Protein AF-0000000067514995 (afdb_homodimer)

pLDDT: mean 87.75, std 9.83, range [29.02, 98.19]

Foldseek 3Di:
DVVPPQVVLVVLQVVQLVVCLVPPNQRPNPPHPCNPVSRVVSVVSVVVVVVVVVVVVVVVVVVVVVVVVVVVVVVVVVVVVVVVLVCCVVDLWKKKKWFDPPLDPPPQPIWIDTDQNNCVVLPHHDCVQQPGGPCSWLVFWDPVCNVVLVVLVRVCSPPLVNPRWRWDWTWGAGPVGDIFIKIKGKHFDADPRSRTGMMMIIIHGCRVVVVVVVVVVVVVVVCVVVLVPDQKKKKKWFDPPLDPPPQPIWIDTRQNNQVVQPHGDCVQQPRGPCSFLVFFDPVCNVVLVVLVCVCSPPLVNPRWRWDKTWGQHPVGDIFIKIKGKHFDADPSSRTGMMMMIIHGCRVVVVVVVVVVVVVVVVVVVVVVLVVVLVVLVVQLVVLVVQLVVLVVQLVVLVVVPPVSPVSNVVSVVSNVVSVVSNVVSVVVNVVSVD/DVVPPQVVLVVLLVVQLVVCLVPNNQRPNPPHPCNPVSRVVSVVSVVVVVVVVVVVVVVVVVVVVVVVVVVVVVVVVVVVVVVVLVCCVVDLWKKKKWFDPPLDPPPQPIWIDTDQNNCVVLPHHDCVQQPRDPCSWLVFWDPVCNVVLVVLVRVCSPPLVNPRWRWDWTWGAGPVGDIFIKIKGKHFDADPRSRTGMMMIIIHGCRVVVVVVVVVVVVVVVCVVVLVPDLKKKKKWFDPPLDPPPQPIWIDTRQNNQVVQPHGDCVQQPRGPCSFLVFFDPVCNVVLVVLVVVCSPPLVNPRWRWDKTWGQHPVGDIFIKIKGKHFDADPSSRTGMMMMIIHGCRVVVVVVVVVVVVVVVVVVVVVVLVVVLVVLVVQLVVLVVQLVVLVVQLVVLVVVPPVSPVSNVVSVVSNVVSVVSNVVSVVVNVVSVD

Secondary structure (DSSP, 8-state):
-TTSSHHHHHHHHHHHHHHIIIII-S---TT-TTHHHHHHHHHHHHHHHHHHHHHHHHHHHHHHHHHHHHHHHHHHHHHHHHHHHHHHHH-SSEEEEEE-GGG-TT-TT-EEEE-HHHHHHTT--STTTS-SSHHHHHTTB-HHHHHHHHHHHHHHHH-TTS---EEEEEEEE-TTS-EEEEEEEEEEEE-TT--EEEEEEEEEE-HHHHHHHHHHHHHHHHHHHHHTT-SSEEEEEE-GGG-TT-TT--EEE-HHHHHHTT--STTTS-SSHHHHHTTB-HHHHHHHHHHHHHHHH-TTS---EEEEEEEE-TTS-EEEEEEEEEEEE-TT--EEEEEEEEEE-HHHHHHHHHHHHHHHHHHHHHHHHHHHHHHHHHHHHHHHHHHHHHHHHHHHHHHTGGGGHHHHHHHHHHHHHHHHHHHHHHHHHHHHT-/--TTSHHHHHHHHHHHHHHIIIII-S---TT-TTHHHHHHHHHHHHHHHHHHHHHHHHHHHHHHHHHHHHHHHHHHHHHHHHHHHHHHHH-SSEEEEEE-GGG-TT-TT-EEEE-HHHHHHTT--STTTS-SSHHHHHTTB-HHHHHHHHHHHHHHHH-TTS---EEEEEEEE-TTS-EEEEEEEEEEEE-TT--EEEEEEEEEE-HHHHHHHHHHHHHHHHHHHHHTT-SSEEEEEE-GGG-TT-TT--EEE-HHHHHHTT--STTTS-SSHHHHHTTB-HHHHHHHHHHHHHHHH-TTS---EEEEEEEE-TTS-EEEEEEEEEEEE-TT--EEEEEEEEEE-HHHHHHHHHHHHHHHHHHHHHHHHHHHHHHHHHHHHHHHHHHHHHHHHHHHHHHTGGGGHHHHHHHHHHHHHHHHHHHHHHHHHHHHT-

Sequence (868 aa):
MLHLFRPRRDRKALHQLIASLNGSGEPVVRGCAEENTVLECWRSLSSQRRMNEQRIAELEQELETARHLLGEASASATAYETRFDLVNRASSEGLWDMEVVAGDPVNPNNRFWWSQQLRSLLGFNDERDFPNVLASWADRLHPQDKQATLDAFAKHLNDRSGNTPYRIKNRLAMKNGTYRWFYAQGETLRDARGTPLRVAGSLRDIHDELERDLEHDVIITRFELAREMLSDGLWDMEVIAGDPVNARNPFWWSPQFRRLLGFETVEEFPDVLDSWASRLHPEDKERSLTAFGTHLNDRSGKTPFDIEYRLKMKTGEYRWFRARGQTRRTPEGTPLRVVGALVDVHLKHEQDALRETEAHHQKNLEENIAQLTQIVGTIQSIASQTNLLALNAAIEAARAGEAGRGFAVVADEVRKLATRTTEATEQAASMMSRMLHLFRPRRDRKALHQLIASLNGSGEPVVRGCAEENTVLECWRSLSSQRRMNEQRIAELEQELETARHLLGEASASATAYETRFDLVNRASSEGLWDMEVVAGDPVNPNNRFWWSQQLRSLLGFNDERDFPNVLASWADRLHPQDKQATLDAFAKHLNDRSGNTPYRIKNRLAMKNGTYRWFYAQGETLRDARGTPLRVAGSLRDIHDELERDLEHDVIITRFELAREMLSDGLWDMEVIAGDPVNARNPFWWSPQFRRLLGFETVEEFPDVLDSWASRLHPEDKERSLTAFGTHLNDRSGKTPFDIEYRLKMKTGEYRWFRARGQTRRTPEGTPLRVVGALVDVHLKHEQDALRETEAHHQKNLEENIAQLTQIVGTIQSIASQTNLLALNAAIEAARAGEAGRGFAVVADEVRKLATRTTEATEQAASMMSR

Nearest PDB structures (foldseek):
  3mr0-assembly2_B  TM=7.886E-01  e=6.073E-12  Burkholderia thailandensis E264
  6hmj-assembly2_D  TM=4.087E-01  e=3.470E-11  Nakamurella multipartita DSM 44233
  8a7f-assembly1_A  TM=5.248E-01  e=1.883E-08  Pseudomonas putida KT2440
  8a6x-assembly1_B  TM=5.611E-01  e=6.487E-08  Pseudomonas putida KT2440
  6ph2-assembly2_D  TM=7.607E-01  e=1.429E-06  Brucella melitensis bv. 1 str. 16M

InterPro domains:
  IPR000014 PAS domain [TIGR00229] (137-211)
  IPR000014 PAS domain [cd00130] (106-206)
  IPR000014 PAS domain [cd00130] (251-345)
  IPR000700 PAS-associated, C-terminal [PS50113] (166-218)
  IPR001610 PAC motif [SM00086] (167-209)
  IPR001610 PAC motif [SM00086] (306-348)
  IPR004089 Methyl-accepting chemotaxis protein (MCP) signalling domain [PF00015] (362-431)
  IPR004089 Methyl-accepting chemotaxis protein (MCP) signalling domain [PS50111] (363-434)
  IPR004090 Chemotaxis methyl-accepting receptor [PR00260] (378-405)
  IPR004090 Chemotaxis methyl-accepting receptor [PR00260] (407-434)
  IPR013655 PAS fold 3 [PF08447] (113-201)
  IPR013655 PAS fold 3 [PF08447] (252-341)
  IPR035965 PAS domain superfamily [SSF55785] (111-208)
  IPR035965 PAS domain superfamily [SSF55785] (250-345)

Organism: Pseudomonas syringae pv. tomato (strain ATCC BAA-871 / DC3000) (NCBI:txid223283)

Radius of gyration: 60.0 Å; Cα contacts (8 Å, |Δi|>4): 1399; chains: 2; bounding box: 44×225×117 Å

Solvent-accessible surface area (backbone atoms only — not comparable to full-atom values): 44190 Å² total; per-residue (Å²): 124,79,78,72,64,55,46,64,35,37,51,48,34,43,52,26,44,48,41,24,73,74,66,66,50,79,53,79,33,86,90,28,93,58,33,67,61,51,51,52,45,49,50,51,52,54,48,51,51,50,50,48,53,50,50,42,52,51,43,51,51,51,33,51,50,36,50,52,52,28,51,51,29,40,51,49,26,49,50,40,46,49,51,45,49,31,29,44,69,25,34,88,38,12,40,38,38,32,42,31,45,92,51,30,90,79,38,87,78,38,47,39,44,67,34,70,46,33,35,46,73,37,63,39,85,47,60,89,80,46,46,56,44,67,62,60,56,62,71,26,36,32,81,91,38,37,63,64,52,53,47,43,50,50,50,24,54,67,33,45,83,64,77,47,74,36,72,46,77,42,38,36,46,29,71,88,64,50,71,42,38,30,41,38,31,42,32,72,45,54,48,98,82,23,45,32,45,32,38,18,15,28,36,32,81,42,36,68,61,49,52,51,49,52,55,50,46,53,52,44,49,47,41,61,42,33,57,74,64,42,83,45,13,38,36,40,34,45,29,55,94,54,33,84,80,43,88,81,40,52,38,43,66,34,66,40,34,35,44,75,40,67,38,83,48,57,86,82,50,45,57,46,70,58,61,56,62,73,27,38,34,80,89,38,38,64,62,50,53,47,44,51,50,52,24,56,67,34,44,83,64,75,51,71,34,74,49,71,43,37,35,48,30,74,87,63,51,72,44,38,30,38,38,38,48,42,71,47,54,45,98,87,20,46,35,44,34,40,23,26,36,36,35,83,43,36,67,59,54,49,48,53,51,48,51,51,50,47,52,49,48,51,52,50,50,52,51,50,51,53,51,45,53,52,46,41,50,51,42,34,54,43,20,52,51,41,30,51,52,17,50,52,42,32,51,53,15,60,74,50,47,82,82,12,50,71,47,31,53,51,20,51,51,43,26,52,47,19,51,50,39,36,53,46,34,51,54,48,52,56,59,68,75,101,123,78,77,72,63,53,45,65,35,36,50,48,33,43,52,26,44,48,41,23,73,72,67,68,50,80,53,79,34,86,90,28,92,58,34,67,60,52,51,52,45,49,51,51,52,52,47,50,51,51,50,48,51,49,48,40,52,50,41,51,51,52,35,52,50,37,49,51,51,28,50,50,29,41,51,50,26,50,49,40,45,49,50,46,50,30,29,44,68,24,36,87,38,12,40,38,38,33,42,31,46,91,53,29,90,79,40,85,79,37,47,41,44,66,34,69,47,33,35,46,75,39,63,38,86,49,59,89,80,46,45,58,45,68,61,59,55,62,71,26,36,33,81,91,38,38,62,63,51,53,48,42,48,49,50,23,55,66,33,46,83,64,77,48,74,33,70,47,75,43,39,34,45,30,70,88,64,50,71,41,38,29,41,38,31,41,32,72,44,55,49,97,83,23,46,32,45,33,38,17,14,29,39,31,81,41,36,69,60,51,53,50,50,51,55,49,46,52,53,44,50,47,41,59,43,33,56,74,65,42,82,44,12,37,37,38,33,46,28,56,94,53,33,83,81,44,85,79,39,54,37,44,66,33,66,42,33,34,46,75,39,66,40,83,47,56,86,83,48,46,56,45,71,58,60,54,62,73,27,36,34,80,88,38,38,64,63,52,53,47,44,50,48,50,26,56,66,35,47,82,64,76,52,71,35,74,48,72,43,39,36,46,30,73,88,64,52,71,44,38,31,38,40,36,49,41,69,46,55,46,96,87,20,45,36,44,33,39,24,26,38,35,35,83,43,37,65,60,54,48,49,53,50,49,51,52,50,48,52,49,49,51,52,50,48,53,51,50,52,53,51,44,53,52,44,39,49,51,43,35,54,44,20,52,51,40,28,50,52,17,50,53,42,31,52,53,15,58,73,51,47,83,81,12,48,72,48,32,53,51,19,51,51,43,28,52,46,19,52,50,39,36,52,45,33,52,54,48,52,56,58,68,76,102

Structure (mmCIF, N/CA/C/O backbone):
data_AF-0000000067514995-model_v1
#
loop_
_entity.id
_entity.type
_entity.pdbx_description
1 polymer 'Methyl-accepting chemotaxis protein, putative'
#
loop_
_atom_site.group_PDB
_atom_site.id
_atom_site.type_symbol
_atom_site.label_atom_id
_atom_site.label_alt_id
_atom_site.label_comp_id
_atom_site.label_asym_id
_atom_site.label_entity_id
_atom_site.label_seq_id
_atom_site.pdbx_PDB_ins_code
_atom_site.Cartn_x
_atom_site.Cartn_y
_atom_site.Cartn_z
_atom_site.occupancy
_atom_site.B_iso_or_equiv
_atom_site.auth_seq_id
_atom_site.auth_comp_id
_atom_site.auth_asym_id
_atom_site.auth_atom_id
_atom_site.pdbx_PDB_model_num
ATOM 1 N N . MET A 1 1 ? -2.387 -116.125 -58.906 1 29.02 1 MET A N 1
ATOM 2 C CA . MET A 1 1 ? -1.812 -115 -59.656 1 29.02 1 MET A CA 1
ATOM 3 C C . MET A 1 1 ? -2.082 -113.688 -58.969 1 29.02 1 MET A C 1
ATOM 5 O O . MET A 1 1 ? -1.477 -112.688 -59.312 1 29.02 1 MET A O 1
ATOM 9 N N . LEU A 1 2 ? -3.158 -113.688 -58.188 1 35.88 2 LEU A N 1
ATOM 10 C CA . LEU A 1 2 ? -3.658 -112.5 -57.594 1 35.88 2 LEU A CA 1
ATOM 11 C C . LEU A 1 2 ? -2.77 -112.062 -56.406 1 35.88 2 LEU A C 1
ATOM 13 O O . LEU A 1 2 ? -2.873 -110.938 -55.938 1 35.88 2 LEU A O 1
ATOM 17 N N . HIS A 1 3 ? -2.131 -113 -55.906 1 39.03 3 HIS A N 1
ATOM 18 C CA . HIS A 1 3 ? -1.376 -112.75 -54.688 1 39.03 3 HIS A CA 1
ATOM 19 C C . HIS A 1 3 ? -0.106 -111.938 -55.031 1 39.03 3 HIS A C 1
ATOM 21 O O . HIS A 1 3 ? 0.633 -111.562 -54.094 1 39.03 3 HIS A O 1
ATOM 27 N N . LEU A 1 4 ? 0.389 -112 -56.25 1 39.78 4 LEU A N 1
ATOM 28 C CA . LEU A 1 4 ? 1.704 -111.5 -56.594 1 39.78 4 LEU A CA 1
ATOM 29 C C . LEU A 1 4 ? 1.677 -109.938 -56.656 1 39.78 4 LEU A C 1
ATOM 31 O O . LEU A 1 4 ? 2.729 -109.312 -56.719 1 39.78 4 LEU A O 1
ATOM 35 N N . PHE A 1 5 ? 0.58 -109.25 -56.875 1 44.19 5 PHE A N 1
ATOM 36 C CA . PHE A 1 5 ? 0.538 -107.875 -57.219 1 44.19 5 PHE A CA 1
ATOM 37 C C . PHE A 1 5 ? 0.51 -107 -56 1 44.19 5 PHE A C 1
ATOM 39 O O . PHE A 1 5 ? 0.439 -105.75 -56.094 1 44.19 5 PHE A O 1
ATOM 46 N N . ARG A 1 6 ? 0.614 -107.5 -54.875 1 50.34 6 ARG A N 1
ATOM 47 C CA . ARG A 1 6 ? 0.357 -106.75 -53.625 1 50.34 6 ARG A CA 1
ATOM 48 C C . ARG A 1 6 ? 1.571 -105.938 -53.25 1 50.34 6 ARG A C 1
ATOM 50 O O . ARG A 1 6 ? 1.429 -104.812 -52.656 1 50.34 6 ARG A O 1
ATOM 57 N N . PRO A 1 7 ? 2.744 -106.438 -53.531 1 52.38 7 PRO A N 1
ATOM 58 C CA . PRO A 1 7 ? 3.93 -105.75 -53.031 1 52.38 7 PRO A CA 1
ATOM 59 C C . PRO A 1 7 ? 4.125 -104.375 -53.656 1 52.38 7 PRO A C 1
ATOM 61 O O . PRO A 1 7 ? 4.586 -103.438 -53 1 52.38 7 PRO A O 1
ATOM 64 N N . ARG A 1 8 ? 3.797 -104.25 -54.844 1 61.12 8 ARG A N 1
ATOM 65 C CA . ARG A 1 8 ? 3.98 -103 -55.594 1 61.12 8 ARG A CA 1
ATOM 66 C C . ARG A 1 8 ? 3.053 -101.875 -55.094 1 61.12 8 ARG A C 1
ATOM 68 O O . ARG A 1 8 ? 3.408 -100.688 -55.125 1 61.12 8 ARG A O 1
ATOM 75 N N . ARG A 1 9 ? 2.135 -102.375 -54.406 1 63.97 9 ARG A N 1
ATOM 76 C CA . ARG A 1 9 ? 1.104 -101.375 -54.031 1 63.97 9 ARG A CA 1
ATOM 77 C C . ARG A 1 9 ? 1.459 -100.688 -52.719 1 63.97 9 ARG A C 1
ATOM 79 O O . ARG A 1 9 ? 1.185 -99.5 -52.562 1 63.97 9 ARG A O 1
ATOM 86 N N . ASP A 1 10 ? 2.27 -101.375 -51.938 1 67.62 10 ASP A N 1
ATOM 87 C CA . ASP A 1 10 ? 2.672 -100.75 -50.688 1 67.62 10 ASP A CA 1
ATOM 88 C C . ASP A 1 10 ? 3.789 -99.75 -50.906 1 67.62 10 ASP A C 1
ATOM 90 O O . ASP A 1 10 ? 3.824 -98.688 -50.219 1 67.62 10 ASP A O 1
ATOM 94 N N . ARG A 1 11 ? 4.605 -100.062 -51.812 1 71.06 11 ARG A N 1
ATOM 95 C CA . ARG A 1 11 ? 5.656 -99.125 -52.219 1 71.06 11 ARG A CA 1
ATOM 96 C C . ARG A 1 11 ? 5.066 -97.875 -52.781 1 71.06 11 ARG A C 1
ATOM 98 O O . ARG A 1 11 ? 5.531 -96.75 -52.5 1 71.06 11 ARG A O 1
ATOM 105 N N . LYS A 1 12 ? 4.047 -98.125 -53.5 1 73.19 12 LYS A N 1
ATOM 106 C CA . LYS A 1 12 ? 3.373 -96.938 -54.094 1 73.19 12 LYS A CA 1
ATOM 107 C C . LYS A 1 12 ? 2.709 -96.062 -53.031 1 73.19 12 LYS A C 1
ATOM 109 O O . LYS A 1 12 ? 2.77 -94.875 -53.094 1 73.19 12 LYS A O 1
ATOM 114 N N . ALA A 1 13 ? 2.23 -96.75 -52 1 73 13 ALA A N 1
ATOM 115 C CA . ALA A 1 13 ? 1.573 -96.062 -50.906 1 73 13 ALA A CA 1
ATOM 116 C C . ALA A 1 13 ? 2.574 -95.188 -50.125 1 73 13 ALA A C 1
ATOM 118 O O . ALA A 1 13 ? 2.283 -94.062 -49.75 1 73 13 ALA A O 1
ATOM 119 N N . LEU A 1 14 ? 3.691 -95.75 -49.938 1 74.19 14 LEU A N 1
ATOM 120 C CA . LEU A 1 14 ? 4.758 -95.062 -49.219 1 74.19 14 LEU A CA 1
ATOM 121 C C . LEU A 1 14 ? 5.227 -93.812 -50 1 74.19 14 LEU A C 1
ATOM 123 O O . LEU A 1 14 ? 5.395 -92.75 -49.438 1 74.19 14 LEU A O 1
ATOM 127 N N . HIS A 1 15 ? 5.367 -94 -51.281 1 75.38 15 HIS A N 1
ATOM 128 C CA . HIS A 1 15 ? 5.805 -92.875 -52.125 1 75.38 15 HIS A CA 1
ATOM 129 C C . HIS A 1 15 ? 4.758 -91.812 -52.188 1 75.38 15 HIS A C 1
ATOM 131 O O . HIS A 1 15 ? 5.102 -90.625 -52.125 1 75.38 15 HIS A O 1
ATOM 137 N N . GLN A 1 16 ? 3.543 -92.25 -52.094 1 74.06 16 GLN A N 1
ATOM 138 C CA . GLN A 1 16 ? 2.451 -91.25 -52.188 1 74.06 16 GLN A CA 1
ATOM 139 C C . GLN A 1 16 ? 2.324 -90.5 -50.875 1 74.06 16 GLN A C 1
ATOM 141 O O . GLN A 1 16 ? 2.076 -89.312 -50.875 1 74.06 16 GLN A O 1
ATOM 146 N N . LEU A 1 17 ? 2.584 -91.25 -49.812 1 72.31 17 LEU A N 1
ATOM 147 C CA . LEU A 1 17 ? 2.527 -90.562 -48.5 1 72.31 17 LEU A CA 1
ATOM 148 C C . LEU A 1 17 ? 3.648 -89.562 -48.375 1 72.31 17 LEU A C 1
ATOM 150 O O . LEU A 1 17 ? 3.41 -88.438 -47.938 1 72.31 17 LEU A O 1
ATOM 154 N N . ILE A 1 18 ? 4.785 -90 -48.812 1 73.31 18 ILE A N 1
ATOM 155 C CA . ILE A 1 18 ? 5.953 -89.125 -48.719 1 73.31 18 ILE A CA 1
ATOM 156 C C . ILE A 1 18 ? 5.766 -87.875 -49.625 1 73.31 18 ILE A C 1
ATOM 158 O O . ILE A 1 18 ? 6.047 -86.75 -49.188 1 73.31 18 ILE A O 1
ATOM 162 N N . ALA A 1 19 ? 5.18 -88.125 -50.719 1 73.38 19 ALA A N 1
ATOM 163 C CA . ALA A 1 19 ? 4.918 -87 -51.656 1 73.38 19 ALA A CA 1
ATOM 164 C C . ALA A 1 19 ? 3.871 -86.062 -51.094 1 73.38 19 ALA A C 1
ATOM 166 O O . ALA A 1 19 ? 4.008 -84.812 -51.219 1 73.38 19 ALA A O 1
ATOM 167 N N . SER A 1 20 ? 2.898 -86.625 -50.438 1 71.06 20 SER A N 1
ATOM 168 C CA . SER A 1 20 ? 1.801 -85.812 -49.875 1 71.06 20 SER A CA 1
ATOM 169 C C . SER A 1 20 ? 2.266 -85 -48.688 1 71.06 20 SER A C 1
ATOM 171 O O . SER A 1 20 ? 1.829 -83.812 -48.531 1 71.06 20 SER A O 1
ATOM 173 N N . LEU A 1 21 ? 3.176 -85.625 -48.062 1 69.69 21 LEU A N 1
ATOM 174 C CA . LEU A 1 21 ? 3.672 -84.938 -46.875 1 69.69 21 LEU A CA 1
ATOM 175 C C . LEU A 1 21 ? 4.582 -83.812 -47.281 1 69.69 21 LEU A C 1
ATOM 177 O O . LEU A 1 21 ? 4.703 -82.812 -46.531 1 69.69 21 LEU A O 1
ATOM 181 N N . ASN A 1 22 ? 5.199 -83.938 -48.562 1 65.19 22 ASN A N 1
ATOM 182 C CA . ASN A 1 22 ? 6.07 -82.875 -49.062 1 65.19 22 ASN A CA 1
ATOM 183 C C . ASN A 1 22 ? 5.289 -81.875 -49.844 1 65.19 22 ASN A C 1
ATOM 185 O O . ASN A 1 22 ? 5.875 -80.938 -50.438 1 65.19 22 ASN A O 1
ATOM 189 N N . GLY A 1 23 ? 4.008 -82 -49.906 1 65.94 23 GLY A N 1
ATOM 190 C CA . GLY A 1 23 ? 3.273 -80.875 -50.469 1 65.94 23 GLY A CA 1
ATOM 191 C C . GLY A 1 23 ? 2.344 -81.25 -51.594 1 65.94 23 GLY A C 1
ATOM 192 O O . GLY A 1 23 ? 1.72 -80.375 -52.219 1 65.94 23 GLY A O 1
ATOM 193 N N . SER A 1 24 ? 2.268 -82.562 -52.031 1 64.94 24 SER A N 1
ATOM 194 C CA . SER A 1 24 ? 1.591 -82.938 -53.25 1 64.94 24 SER A CA 1
ATOM 195 C C . SER A 1 24 ? 0.146 -83.375 -53 1 64.94 24 SER A C 1
ATOM 197 O O . SER A 1 24 ? -0.451 -84.125 -53.781 1 64.94 24 SER A O 1
ATOM 199 N N . GLY A 1 25 ? -0.437 -82.812 -51.875 1 71.62 25 GLY A N 1
ATOM 200 C CA . GLY A 1 25 ? -1.856 -83.062 -51.688 1 71.62 25 GLY A CA 1
ATOM 201 C C . GLY A 1 25 ? -2.145 -84.375 -51.062 1 71.62 25 GLY A C 1
ATOM 202 O O . GLY A 1 25 ? -1.236 -85.062 -50.562 1 71.62 25 GLY A O 1
ATOM 203 N N . GLU A 1 26 ? -3.32 -85 -50.969 1 76.44 26 GLU A N 1
ATOM 204 C CA . GLU A 1 26 ? -3.773 -86.25 -50.375 1 76.44 26 GLU A CA 1
ATOM 205 C C . GLU A 1 26 ? -3.174 -87.438 -51.094 1 76.44 26 GLU A C 1
ATOM 207 O O . GLU A 1 26 ? -3.137 -87.5 -52.312 1 76.44 26 GLU A O 1
ATOM 212 N N . PRO A 1 27 ? -2.473 -88.25 -50.344 1 74.5 27 PRO A N 1
ATOM 213 C CA . PRO A 1 27 ? -1.876 -89.438 -51 1 74.5 27 PRO A CA 1
ATOM 214 C C . PRO A 1 27 ? -2.902 -90.312 -51.75 1 74.5 27 PRO A C 1
ATOM 216 O O . PRO A 1 27 ? -4 -90.5 -51.219 1 74.5 27 PRO A O 1
ATOM 219 N N . VAL A 1 28 ? -2.73 -90.625 -53 1 75.5 28 VAL A N 1
ATOM 220 C CA . VAL A 1 28 ? -3.592 -91.438 -53.812 1 75.5 28 VAL A CA 1
ATOM 221 C C . VAL A 1 28 ? -3.229 -92.938 -53.594 1 75.5 28 VAL A C 1
ATOM 223 O O . VAL A 1 28 ? -2.324 -93.438 -54.219 1 75.5 28 VAL A O 1
ATOM 226 N N . VAL A 1 29 ? -3.799 -93.625 -52.5 1 71.69 29 VAL A N 1
ATOM 227 C CA . VAL A 1 29 ? -3.4 -94.938 -52.125 1 71.69 29 VAL A CA 1
ATOM 228 C C . VAL A 1 29 ? -4.578 -95.875 -52.281 1 71.69 29 VAL A C 1
ATOM 230 O O . VAL A 1 29 ? -4.641 -96.938 -51.625 1 71.69 29 VAL A O 1
ATOM 233 N N . ARG A 1 30 ? -5.434 -95.688 -53.281 1 70.44 30 ARG A N 1
ATOM 234 C CA . ARG A 1 30 ? -6.578 -96.562 -53.531 1 70.44 30 ARG A CA 1
ATOM 235 C C . ARG A 1 30 ? -6.129 -98 -53.906 1 70.44 30 ARG A C 1
ATOM 237 O O . ARG A 1 30 ? -5.27 -98.125 -54.781 1 70.44 30 ARG A O 1
ATOM 244 N N . GLY A 1 31 ? -6.516 -99.062 -53.188 1 68.69 31 GLY A N 1
ATOM 245 C CA . GLY A 1 31 ? -6.219 -100.438 -53.531 1 68.69 31 GLY A CA 1
ATOM 246 C C . GLY A 1 31 ? -5.086 -101 -52.688 1 68.69 31 GLY A C 1
ATOM 247 O O . GLY A 1 31 ? -4.805 -102.188 -52.781 1 68.69 31 GLY A O 1
ATOM 248 N N . CYS A 1 32 ? -4.418 -100.25 -51.938 1 69.69 32 CYS A N 1
ATOM 249 C CA . CYS A 1 32 ? -3.309 -100.688 -51.125 1 69.69 32 CYS A CA 1
ATOM 250 C C . CYS A 1 32 ? -3.809 -101.25 -49.781 1 69.69 32 CYS A C 1
ATOM 252 O O . CYS A 1 32 ? -4.859 -100.812 -49.312 1 69.69 32 CYS A O 1
ATOM 254 N N . ALA A 1 33 ? -3.248 -102.188 -49.281 1 69.69 33 ALA A N 1
ATOM 255 C CA . ALA A 1 33 ? -3.691 -102.812 -48.031 1 69.69 33 ALA A CA 1
ATOM 256 C C . ALA A 1 33 ? -3.684 -101.875 -46.875 1 69.69 33 ALA A C 1
ATOM 258 O O . ALA A 1 33 ? -4.543 -101.938 -46 1 69.69 33 ALA A O 1
ATOM 259 N N . GLU A 1 34 ? -2.773 -100.812 -46.938 1 72.75 34 GLU A N 1
ATOM 260 C CA . GLU A 1 34 ? -2.637 -99.938 -45.812 1 72.75 34 GLU A CA 1
ATOM 261 C C . GLU A 1 34 ? -3.191 -98.562 -46.125 1 72.75 34 GLU A C 1
ATOM 263 O O . GLU A 1 34 ? -2.746 -97.562 -45.531 1 72.75 34 GLU A O 1
ATOM 268 N N . GLU A 1 35 ? -4.176 -98.562 -46.938 1 74.88 35 GLU A N 1
ATOM 269 C CA . GLU A 1 35 ? -4.766 -97.312 -47.406 1 74.88 35 GLU A CA 1
ATOM 270 C C . GLU A 1 35 ? -5.297 -96.438 -46.281 1 74.88 35 GLU A C 1
ATOM 272 O O . GLU A 1 35 ? -4.992 -95.25 -46.156 1 74.88 35 GLU A O 1
ATOM 277 N N . ASN A 1 36 ? -5.914 -97.062 -45.344 1 76.81 36 ASN A N 1
ATOM 278 C CA . ASN A 1 36 ? -6.562 -96.375 -44.25 1 76.81 36 ASN A CA 1
ATOM 279 C C . ASN A 1 36 ? -5.539 -95.75 -43.281 1 76.81 36 ASN A C 1
ATOM 281 O O . ASN A 1 36 ? -5.695 -94.625 -42.844 1 76.81 36 ASN A O 1
ATOM 285 N N . THR A 1 37 ? -4.457 -96.5 -43.094 1 74.5 37 THR A N 1
ATOM 286 C CA . THR A 1 37 ? -3.443 -96.062 -42.156 1 74.5 37 THR A CA 1
ATOM 287 C C . THR A 1 37 ? -2.664 -94.875 -42.688 1 74.5 37 THR A C 1
ATOM 289 O O . THR A 1 37 ? -2.359 -93.938 -41.938 1 74.5 37 THR A O 1
ATOM 292 N N . VAL A 1 38 ? -2.451 -94.812 -43.969 1 74.25 38 VAL A N 1
ATOM 293 C CA . VAL A 1 38 ? -1.699 -93.75 -44.625 1 74.25 38 VAL A CA 1
ATOM 294 C C . VAL A 1 38 ? -2.539 -92.5 -44.656 1 74.25 38 VAL A C 1
ATOM 296 O O . VAL A 1 38 ? -2.047 -91.438 -44.344 1 74.25 38 VAL A O 1
ATOM 299 N N . LEU A 1 39 ? -3.783 -92.688 -44.906 1 77.44 39 LEU A N 1
ATOM 300 C CA . LEU A 1 39 ? -4.672 -91.5 -45 1 77.44 39 LEU A CA 1
ATOM 301 C C . LEU A 1 39 ? -4.898 -90.875 -43.656 1 77.44 39 LEU A C 1
ATOM 303 O O . LEU A 1 39 ? -4.934 -89.688 -43.531 1 77.44 39 LEU A O 1
ATOM 307 N N . GLU A 1 40 ? -4.957 -91.688 -42.625 1 78.25 40 GLU A N 1
ATOM 308 C CA . GLU A 1 40 ? -5.148 -91.188 -41.25 1 78.25 40 GLU A CA 1
ATOM 309 C C . GLU A 1 40 ? -3.926 -90.438 -40.781 1 78.25 40 GLU A C 1
ATOM 311 O O . GLU A 1 40 ? -4.059 -89.375 -40.156 1 78.25 40 GLU A O 1
ATOM 316 N N . CYS A 1 41 ? -2.715 -91 -41.188 1 73.19 41 CYS A N 1
ATOM 317 C CA . CYS A 1 41 ? -1.473 -90.312 -40.781 1 73.19 41 CYS A CA 1
ATOM 318 C C . CYS A 1 41 ? -1.319 -89 -41.5 1 73.19 41 CYS A C 1
ATOM 320 O O . CYS A 1 41 ? -0.968 -88 -40.875 1 73.19 41 CYS A O 1
ATOM 322 N N . TRP A 1 42 ? -1.68 -89.062 -42.719 1 75.38 42 TRP A N 1
ATOM 323 C CA . TRP A 1 42 ? -1.596 -87.875 -43.531 1 75.38 42 TRP A CA 1
ATOM 324 C C . TRP A 1 42 ? -2.559 -86.812 -43 1 75.38 42 TRP A C 1
ATOM 326 O O . TRP A 1 42 ? -2.191 -85.625 -42.844 1 75.38 42 TRP A O 1
ATOM 336 N N . ARG A 1 43 ? -3.734 -87.188 -42.625 1 77.88 43 ARG A N 1
ATOM 337 C CA . ARG A 1 43 ? -4.734 -86.25 -42.125 1 77.88 43 ARG A CA 1
ATOM 338 C C . ARG A 1 43 ? -4.297 -85.625 -40.781 1 77.88 43 ARG A C 1
ATOM 340 O O . ARG A 1 43 ? -4.461 -84.438 -40.562 1 77.88 43 ARG A O 1
ATOM 347 N N . SER A 1 44 ? -3.652 -86.438 -40 1 77.06 44 SER A N 1
ATOM 348 C CA . SER A 1 44 ? -3.215 -85.938 -38.688 1 77.06 44 SER A CA 1
ATOM 349 C C . SER A 1 44 ? -2.082 -84.938 -38.812 1 77.06 44 SER A C 1
ATOM 351 O O . SER A 1 44 ? -2.123 -83.875 -38.188 1 77.06 44 SER A O 1
ATOM 353 N N . LEU A 1 45 ? -1.159 -85.25 -39.688 1 74.5 45 LEU A N 1
ATOM 354 C CA . LEU A 1 45 ? 0.005 -84.375 -39.844 1 74.5 45 LEU A CA 1
ATOM 355 C C . LEU A 1 45 ? -0.372 -83.125 -40.531 1 74.5 45 LEU A C 1
ATOM 357 O O . LEU A 1 45 ? 0.117 -82 -40.188 1 74.5 45 LEU A O 1
ATOM 361 N N . SER A 1 46 ? -1.198 -83.312 -41.5 1 76.88 46 SER A N 1
ATOM 362 C CA . SER A 1 46 ? -1.671 -82.125 -42.219 1 76.88 46 SER A CA 1
ATOM 363 C C . SER A 1 46 ? -2.469 -81.25 -41.312 1 76.88 46 SER A C 1
ATOM 365 O O . SER A 1 46 ? -2.33 -80 -41.375 1 76.88 46 SER A O 1
ATOM 367 N N . SER A 1 47 ? -3.197 -81.812 -40.438 1 81.38 47 SER A N 1
ATOM 368 C CA . SER A 1 47 ? -3.99 -81.062 -39.469 1 81.38 47 SER A CA 1
ATOM 369 C C . SER A 1 47 ? -3.1 -80.312 -38.469 1 81.38 47 SER A C 1
ATOM 371 O O . SER A 1 47 ? -3.32 -79.125 -38.188 1 81.38 47 SER A O 1
ATOM 373 N N . GLN A 1 48 ? -2.084 -80.938 -38.031 1 79.31 48 GLN A N 1
ATOM 374 C CA . GLN A 1 48 ? -1.167 -80.375 -37.062 1 79.31 48 GLN A CA 1
ATOM 375 C C . GLN A 1 48 ? -0.394 -79.188 -37.688 1 79.31 48 GLN A C 1
ATOM 377 O O . GLN A 1 48 ? -0.186 -78.188 -37.062 1 79.31 48 GLN A O 1
ATOM 382 N N . ARG A 1 49 ? 0.003 -79.375 -38.906 1 80.06 49 ARG A N 1
ATOM 383 C CA . ARG A 1 49 ? 0.711 -78.312 -39.625 1 80.06 49 ARG A CA 1
ATOM 384 C C . ARG A 1 49 ? -0.178 -77.125 -39.812 1 80.06 49 ARG A C 1
ATOM 386 O O . ARG A 1 49 ? 0.256 -76 -39.594 1 80.06 49 ARG A O 1
ATOM 393 N N . ARG A 1 50 ? -1.351 -77.438 -40.125 1 82.56 50 ARG A N 1
ATOM 394 C CA . ARG A 1 50 ? -2.297 -76.312 -40.344 1 82.56 50 ARG A CA 1
ATOM 395 C C . ARG A 1 50 ? -2.564 -75.625 -39.031 1 82.56 50 ARG A C 1
ATOM 397 O O . ARG A 1 50 ? -2.645 -74.375 -39 1 82.56 50 ARG A O 1
ATOM 404 N N . MET A 1 51 ? -2.619 -76.375 -38 1 86.75 51 MET A N 1
ATOM 405 C CA . MET A 1 51 ? -2.871 -75.75 -36.688 1 86.75 51 MET A CA 1
ATOM 406 C C . MET A 1 51 ? -1.697 -74.875 -36.25 1 86.75 51 MET A C 1
ATOM 408 O O . MET A 1 51 ? -1.894 -73.812 -35.719 1 86.75 51 MET A O 1
ATOM 412 N N . ASN A 1 52 ? -0.485 -75.312 -36.5 1 86.56 52 ASN A N 1
ATOM 413 C CA . ASN A 1 52 ? 0.7 -74.562 -36.125 1 86.56 52 ASN A CA 1
ATOM 414 C C . ASN A 1 52 ? 0.814 -73.25 -36.938 1 86.56 52 ASN A C 1
ATOM 416 O O . ASN A 1 52 ? 1.131 -72.188 -36.406 1 86.56 52 ASN A O 1
ATOM 420 N N . GLU A 1 53 ? 0.474 -73.5 -38.188 1 86.19 53 GLU A N 1
ATOM 421 C CA . GLU A 1 53 ? 0.519 -72.312 -39.062 1 86.19 53 GLU A CA 1
ATOM 422 C C . GLU A 1 53 ? -0.529 -71.312 -38.656 1 86.19 53 GLU A C 1
ATOM 424 O O . GLU A 1 53 ? -0.255 -70.062 -38.656 1 86.19 53 GLU A O 1
ATOM 429 N N . GLN A 1 54 ? -1.642 -71.812 -38.281 1 90.44 54 GLN A N 1
ATOM 430 C CA . GLN A 1 54 ? -2.699 -70.938 -37.812 1 90.44 54 GLN A CA 1
ATOM 431 C C . GLN A 1 54 ? -2.311 -70.25 -36.5 1 90.44 54 GLN A C 1
ATOM 433 O O . GLN A 1 54 ? -2.529 -69.062 -36.344 1 90.44 54 GLN A O 1
ATOM 438 N N . ARG A 1 55 ? -1.696 -70.938 -35.656 1 91.31 55 ARG A N 1
ATOM 439 C CA . ARG A 1 55 ? -1.28 -70.375 -34.375 1 91.31 55 ARG A CA 1
ATOM 440 C C . ARG A 1 55 ? -0.184 -69.312 -34.562 1 91.31 55 ARG A C 1
ATOM 442 O O . ARG A 1 55 ? -0.191 -68.312 -33.906 1 91.31 55 ARG A O 1
ATOM 449 N N . ILE A 1 56 ? 0.674 -69.562 -35.406 1 90.19 56 ILE A N 1
ATOM 450 C CA . ILE A 1 56 ? 1.743 -68.625 -35.688 1 90.19 56 ILE A CA 1
ATOM 451 C C . ILE A 1 56 ? 1.15 -67.312 -36.25 1 90.19 56 ILE A C 1
ATOM 453 O O . ILE A 1 56 ? 1.514 -66.25 -35.844 1 90.19 56 ILE A O 1
ATOM 457 N N . ALA A 1 57 ? 0.197 -67.562 -37.125 1 91 57 ALA A N 1
ATOM 458 C CA . ALA A 1 57 ? -0.455 -66.438 -37.719 1 91 57 ALA A CA 1
ATOM 459 C C . ALA A 1 57 ? -1.194 -65.625 -36.656 1 91 57 ALA A C 1
ATOM 461 O O . ALA A 1 57 ? -1.114 -64.375 -36.656 1 91 57 ALA A O 1
ATOM 462 N N . GLU A 1 58 ? -1.842 -66.25 -35.781 1 91.69 58 GLU A N 1
ATOM 463 C CA . GLU A 1 58 ? -2.572 -65.562 -34.719 1 91.69 58 GLU A CA 1
ATOM 464 C C . GLU A 1 58 ? -1.624 -64.812 -33.781 1 91.69 58 GLU A C 1
ATOM 466 O O . GLU A 1 58 ? -1.879 -63.688 -33.406 1 91.69 58 GLU A O 1
ATOM 471 N N . LEU A 1 59 ? -0.533 -65.375 -33.438 1 91.06 59 LEU A N 1
ATOM 472 C CA . LEU A 1 59 ? 0.439 -64.812 -32.531 1 91.06 59 LEU A CA 1
ATOM 473 C C . LEU A 1 59 ? 1.108 -63.594 -33.188 1 91.06 59 LEU A C 1
ATOM 475 O O . LEU A 1 59 ? 1.362 -62.594 -32.5 1 91.06 59 LEU A O 1
ATOM 479 N N . GLU A 1 60 ? 1.325 -63.688 -34.406 1 91.69 60 GLU A N 1
ATOM 480 C CA . GLU A 1 60 ? 1.917 -62.562 -35.125 1 91.69 60 GLU A CA 1
ATOM 481 C C . GLU A 1 60 ? 0.966 -61.344 -35.156 1 91.69 60 GLU A C 1
ATOM 483 O O . GLU A 1 60 ? 1.39 -60.219 -34.969 1 91.69 60 GLU A O 1
ATOM 488 N N . GLN A 1 61 ? -0.248 -61.688 -35.312 1 92.12 61 GLN A N 1
ATOM 489 C CA . GLN A 1 61 ? -1.247 -60.625 -35.344 1 92.12 61 GLN A CA 1
ATOM 490 C C . GLN A 1 61 ? -1.377 -60 -33.938 1 92.12 61 GLN A C 1
ATOM 492 O O . GLN A 1 61 ? -1.433 -58.781 -33.812 1 92.12 61 GLN A O 1
ATOM 497 N N . GLU A 1 62 ? -1.421 -60.781 -32.938 1 91.75 62 GLU A N 1
ATOM 498 C CA . GLU A 1 62 ? -1.495 -60.281 -31.562 1 91.75 62 GLU A CA 1
ATOM 499 C C . GLU A 1 62 ? -0.261 -59.469 -31.219 1 91.75 62 GLU A C 1
ATOM 501 O O . GLU A 1 62 ? -0.366 -58.438 -30.531 1 91.75 62 GLU A O 1
ATOM 506 N N . LEU A 1 63 ? 0.801 -59.906 -31.688 1 90.56 63 LEU A N 1
ATOM 507 C CA . LEU A 1 63 ? 2.049 -59.188 -31.422 1 90.56 63 LEU A CA 1
ATOM 508 C C . LEU A 1 63 ? 2.064 -57.844 -32.125 1 90.56 63 LEU A C 1
ATOM 510 O O . LEU A 1 63 ? 2.484 -56.844 -31.516 1 90.56 63 LEU A O 1
ATOM 514 N N . GLU A 1 64 ? 1.621 -57.875 -33.312 1 91.06 64 GLU A N 1
ATOM 515 C CA . GLU A 1 64 ? 1.551 -56.594 -34.031 1 91.06 64 GLU A CA 1
ATOM 516 C C . GLU A 1 64 ? 0.616 -55.625 -33.344 1 91.06 64 GLU A C 1
ATOM 518 O O . GLU A 1 64 ? 0.941 -54.438 -33.219 1 91.06 64 GLU A O 1
ATOM 523 N N . THR A 1 65 ? -0.429 -56.094 -32.906 1 91.75 65 THR A N 1
ATOM 524 C CA . THR A 1 65 ? -1.38 -55.25 -32.188 1 91.75 65 THR A CA 1
ATOM 525 C C . THR A 1 65 ? -0.771 -54.75 -30.891 1 91.75 65 THR A C 1
ATOM 527 O O . THR A 1 65 ? -0.885 -53.562 -30.562 1 91.75 65 THR A O 1
ATOM 530 N N . ALA A 1 66 ? -0.102 -55.562 -30.172 1 89.88 66 ALA A N 1
ATOM 531 C CA . ALA A 1 66 ? 0.524 -55.188 -28.906 1 89.88 66 ALA A CA 1
ATOM 532 C C . ALA A 1 66 ? 1.611 -54.156 -29.125 1 89.88 66 ALA A C 1
ATOM 534 O O . ALA A 1 66 ? 1.736 -53.188 -28.344 1 89.88 66 ALA A O 1
ATOM 535 N N . ARG A 1 67 ? 2.283 -54.281 -30.188 1 89.69 67 ARG A N 1
ATOM 536 C CA . ARG A 1 67 ? 3.34 -53.344 -30.5 1 89.69 67 ARG A CA 1
ATOM 537 C C . ARG A 1 67 ? 2.756 -51.969 -30.875 1 89.69 67 ARG A C 1
ATOM 539 O O . ARG A 1 67 ? 3.309 -50.938 -30.5 1 89.69 67 ARG A O 1
ATOM 546 N N . HIS A 1 68 ? 1.677 -52.031 -31.547 1 89.44 68 HIS A N 1
ATOM 547 C CA . HIS A 1 68 ? 1.007 -50.781 -31.906 1 89.44 68 HIS A CA 1
ATOM 548 C C . HIS A 1 68 ? 0.496 -50.062 -30.656 1 89.44 68 HIS A C 1
ATOM 550 O O . HIS A 1 68 ? 0.726 -48.844 -30.5 1 89.44 68 HIS A O 1
ATOM 556 N N . LEU A 1 69 ? -0.12 -50.781 -29.797 1 89.25 69 LEU A N 1
ATOM 557 C CA . LEU A 1 69 ? -0.642 -50.219 -28.547 1 89.25 69 LEU A CA 1
ATOM 558 C C . LEU A 1 69 ? 0.491 -49.719 -27.672 1 89.25 69 LEU A C 1
ATOM 560 O O . LEU A 1 69 ? 0.357 -48.688 -27 1 89.25 69 LEU A O 1
ATOM 564 N N . LEU A 1 70 ? 1.513 -50.469 -27.656 1 86.62 70 LEU A N 1
ATOM 565 C CA . LEU A 1 70 ? 2.691 -50.062 -26.906 1 86.62 70 LEU A CA 1
ATOM 566 C C . LEU A 1 70 ? 3.24 -48.75 -27.422 1 86.62 70 LEU A C 1
ATOM 568 O O . LEU A 1 70 ? 3.598 -47.844 -26.656 1 86.62 70 LEU A O 1
ATOM 572 N N . GLY A 1 71 ? 3.311 -48.625 -28.75 1 86.75 71 GLY A N 1
ATOM 573 C CA . GLY A 1 71 ? 3.738 -47.375 -29.359 1 86.75 71 GLY A CA 1
ATOM 574 C C . GLY A 1 71 ? 2.865 -46.188 -28.984 1 86.75 71 GLY A C 1
ATOM 575 O O . GLY A 1 71 ? 3.371 -45.125 -28.641 1 86.75 71 GLY A O 1
ATOM 576 N N . GLU A 1 72 ? 1.619 -46.375 -28.922 1 85.44 72 GLU A N 1
ATOM 577 C CA . GLU A 1 72 ? 0.666 -45.312 -28.578 1 85.44 72 GLU A CA 1
ATOM 578 C C . GLU A 1 72 ? 0.782 -44.938 -27.109 1 85.44 72 GLU A C 1
ATOM 580 O O . GLU A 1 72 ? 0.777 -43.75 -26.781 1 85.44 72 GLU A O 1
ATOM 585 N N . ALA A 1 73 ? 0.858 -45.938 -26.312 1 84.56 73 ALA A N 1
ATOM 586 C CA . ALA A 1 73 ? 0.963 -45.688 -24.875 1 84.56 73 ALA A CA 1
ATOM 587 C C . ALA A 1 73 ? 2.262 -44.969 -24.547 1 84.56 73 ALA A C 1
ATOM 589 O O . ALA A 1 73 ? 2.271 -44.062 -23.719 1 84.56 73 ALA A O 1
ATOM 590 N N . SER A 1 74 ? 3.266 -45.375 -25.203 1 85.62 74 SER A N 1
ATOM 591 C CA . SER A 1 74 ? 4.559 -44.719 -24.984 1 85.62 74 SER A CA 1
ATOM 592 C C . SER A 1 74 ? 4.547 -43.281 -25.484 1 85.62 74 SER A C 1
ATOM 594 O O . SER A 1 74 ? 5.078 -42.375 -24.812 1 85.62 74 SER A O 1
ATOM 596 N N . ALA A 1 75 ? 3.955 -43.094 -26.594 1 83.44 75 ALA A N 1
ATOM 597 C CA . ALA A 1 75 ? 3.846 -41.719 -27.141 1 83.44 75 ALA A CA 1
ATOM 598 C C . ALA A 1 75 ? 3.02 -40.844 -26.219 1 83.44 75 ALA A C 1
ATOM 600 O O . ALA A 1 75 ? 3.379 -39.688 -25.984 1 83.44 75 ALA A O 1
ATOM 601 N N . SER A 1 76 ? 2.002 -41.375 -25.734 1 81.12 76 SER A N 1
ATOM 602 C CA . SER A 1 76 ? 1.144 -40.656 -24.828 1 81.12 76 SER A CA 1
ATOM 603 C C . SER A 1 76 ? 1.876 -40.312 -23.531 1 81.12 76 SER A C 1
ATOM 605 O O . SER A 1 76 ? 1.79 -39.156 -23.047 1 81.12 76 SER A O 1
ATOM 607 N N . ALA A 1 77 ? 2.578 -41.219 -22.984 1 80.31 77 ALA A N 1
ATOM 608 C CA . ALA A 1 77 ? 3.348 -41 -21.766 1 80.31 77 ALA A CA 1
ATOM 609 C C . ALA A 1 77 ? 4.387 -39.906 -21.953 1 80.31 77 ALA A C 1
ATOM 611 O O . ALA A 1 77 ? 4.516 -39 -21.125 1 80.31 77 ALA A O 1
ATOM 612 N N . THR A 1 78 ? 4.969 -39.969 -23.078 1 81.5 78 THR A N 1
ATOM 613 C CA . THR A 1 78 ? 5.988 -38.969 -23.375 1 81.5 78 THR A CA 1
ATOM 614 C C . THR A 1 78 ? 5.359 -37.594 -23.562 1 81.5 78 THR A C 1
ATOM 616 O O . THR A 1 78 ? 5.918 -36.562 -23.109 1 81.5 78 THR A O 1
ATOM 619 N N . ALA A 1 79 ? 4.25 -37.531 -24.172 1 78.38 79 ALA A N 1
ATOM 620 C CA . ALA A 1 79 ? 3.555 -36.281 -24.375 1 78.38 79 ALA A CA 1
ATOM 621 C C . ALA A 1 79 ? 3.156 -35.625 -23.047 1 78.38 79 ALA A C 1
ATOM 623 O O . ALA A 1 79 ? 3.371 -34.438 -22.844 1 78.38 79 ALA A O 1
ATOM 624 N N . TYR A 1 80 ? 2.67 -36.406 -22.125 1 78.81 80 TYR A N 1
ATOM 625 C CA . TYR A 1 80 ? 2.256 -35.906 -20.828 1 78.81 80 TYR A CA 1
ATOM 626 C C . TYR A 1 80 ? 3.463 -35.469 -20 1 78.81 80 TYR A C 1
ATOM 628 O O . TYR A 1 80 ? 3.41 -34.438 -19.312 1 78.81 80 TYR A O 1
ATOM 636 N N . GLU A 1 81 ? 4.406 -36.281 -20.172 1 80.5 81 GLU A N 1
ATOM 637 C CA . GLU A 1 81 ? 5.633 -35.938 -19.453 1 80.5 81 GLU A CA 1
ATOM 638 C C . GLU A 1 81 ? 6.211 -34.594 -19.953 1 80.5 81 GLU A C 1
ATOM 640 O O . GLU A 1 81 ? 6.59 -33.75 -19.141 1 80.5 81 GLU A O 1
ATOM 645 N N . THR A 1 82 ? 6.215 -34.469 -21.219 1 81.62 82 THR A N 1
ATOM 646 C CA . THR A 1 82 ? 6.754 -33.25 -21.812 1 81.62 82 THR A CA 1
ATOM 647 C C . THR A 1 82 ? 5.898 -32.062 -21.422 1 81.62 82 THR A C 1
ATOM 649 O O . THR A 1 82 ? 6.422 -31.016 -21.031 1 81.62 82 THR A O 1
ATOM 652 N N . ARG A 1 83 ? 4.648 -32.188 -21.516 1 79.06 83 ARG A N 1
ATOM 653 C CA . ARG A 1 83 ? 3.734 -31.125 -21.141 1 79.06 83 ARG A CA 1
ATOM 654 C C . ARG A 1 83 ? 3.924 -30.734 -19.672 1 79.06 83 ARG A C 1
ATOM 656 O O . ARG A 1 83 ? 4.004 -29.562 -19.344 1 79.06 83 ARG A O 1
ATOM 663 N N . PHE A 1 84 ? 4 -31.797 -18.906 1 81.44 84 PHE A N 1
ATOM 664 C CA . PHE A 1 84 ? 4.164 -31.578 -17.469 1 81.44 84 PHE A CA 1
ATOM 665 C C . PHE A 1 84 ? 5.465 -30.844 -17.188 1 81.44 84 PHE A C 1
ATOM 667 O O . PHE A 1 84 ? 5.488 -29.891 -16.406 1 81.44 84 PHE A O 1
ATOM 674 N N . ASP A 1 85 ? 6.438 -31.219 -17.875 1 82.06 85 ASP A N 1
ATOM 675 C CA . ASP A 1 85 ? 7.746 -30.609 -17.672 1 82.06 85 ASP A CA 1
ATOM 676 C C . ASP A 1 85 ? 7.734 -29.141 -18.094 1 82.06 85 ASP A C 1
ATOM 678 O O . ASP A 1 85 ? 8.273 -28.281 -17.406 1 82.06 85 ASP A O 1
ATOM 682 N N . LEU A 1 86 ? 7.168 -28.844 -19.188 1 82.56 86 LEU A N 1
ATOM 683 C CA . LEU A 1 86 ? 7.129 -27.484 -19.703 1 82.56 86 LEU A CA 1
ATOM 684 C C . LEU A 1 86 ? 6.309 -26.578 -18.797 1 82.56 86 LEU A C 1
ATOM 686 O O . LEU A 1 86 ? 6.727 -25.469 -18.484 1 82.56 86 LEU A O 1
ATOM 690 N N . VAL A 1 87 ? 5.227 -27.109 -18.344 1 81.62 87 VAL A N 1
ATOM 691 C CA . VAL A 1 87 ? 4.363 -26.328 -17.469 1 81.62 87 VAL A CA 1
ATOM 692 C C . VAL A 1 87 ? 5.086 -26.047 -16.141 1 81.62 87 VAL A C 1
ATOM 694 O O . VAL A 1 87 ? 5.004 -24.953 -15.602 1 81.62 87 VAL A O 1
ATOM 697 N N . ASN A 1 88 ? 5.727 -27.047 -15.711 1 82.38 88 ASN A N 1
ATOM 698 C CA . ASN A 1 88 ? 6.504 -26.906 -14.492 1 82.38 88 ASN A CA 1
ATOM 699 C C . ASN A 1 88 ? 7.543 -25.797 -14.617 1 82.38 88 ASN A C 1
ATOM 701 O O . ASN A 1 88 ? 7.727 -25 -13.695 1 82.38 88 ASN A O 1
ATOM 705 N N . ARG A 1 89 ? 8.117 -25.703 -15.742 1 80.5 89 ARG A N 1
ATOM 706 C CA . ARG A 1 89 ? 9.148 -24.703 -15.977 1 80.5 89 ARG A CA 1
ATOM 707 C C . ARG A 1 89 ? 8.539 -23.312 -16.141 1 80.5 89 ARG A C 1
ATOM 709 O O . ARG A 1 89 ? 9.148 -22.312 -15.758 1 80.5 89 ARG A O 1
ATOM 716 N N . ALA A 1 90 ? 7.438 -23.391 -16.672 1 79.69 90 ALA A N 1
ATOM 717 C CA . ALA A 1 90 ? 6.797 -22.109 -16.984 1 79.69 90 ALA A CA 1
ATOM 718 C C . ALA A 1 90 ? 6.094 -21.547 -15.758 1 79.69 90 ALA A C 1
ATOM 720 O O . ALA A 1 90 ? 5.922 -20.328 -15.648 1 79.69 90 ALA A O 1
ATOM 721 N N . SER A 1 91 ? 5.754 -22.406 -14.852 1 83.5 91 SER A N 1
ATOM 722 C CA . SER A 1 91 ? 4.996 -21.953 -13.688 1 83.5 91 SER A CA 1
ATOM 723 C C . SER A 1 91 ? 5.875 -21.172 -12.719 1 83.5 91 SER A C 1
ATOM 725 O O . SER A 1 91 ? 7.062 -21.484 -12.57 1 83.5 91 SER A O 1
ATOM 727 N N . SER A 1 92 ? 5.289 -20.188 -12.133 1 84.25 92 SER A N 1
ATOM 728 C CA . SER A 1 92 ? 5.984 -19.453 -11.078 1 84.25 92 SER A CA 1
ATOM 729 C C . SER A 1 92 ? 5.898 -20.188 -9.742 1 84.25 92 SER A C 1
ATOM 731 O O . SER A 1 92 ? 6.535 -19.781 -8.766 1 84.25 92 SER A O 1
ATOM 733 N N . GLU A 1 93 ? 5.227 -21.266 -9.781 1 91.19 93 GLU A N 1
ATOM 734 C CA . GLU A 1 93 ? 5.035 -22.031 -8.555 1 91.19 93 GLU A CA 1
ATOM 735 C C . GLU A 1 93 ? 5.801 -23.344 -8.602 1 91.19 93 GLU A C 1
ATOM 737 O O . GLU A 1 93 ? 6.023 -23.906 -9.672 1 91.19 93 GLU A O 1
ATOM 742 N N . GLY A 1 94 ? 6.238 -23.734 -7.398 1 92.69 94 GLY A N 1
ATOM 743 C CA . GLY A 1 94 ? 6.785 -25.078 -7.273 1 92.69 94 GLY A CA 1
ATOM 744 C C . GLY A 1 94 ? 5.719 -26.141 -7.09 1 92.69 94 GLY A C 1
ATOM 745 O O . GLY A 1 94 ? 4.75 -25.922 -6.355 1 92.69 94 GLY A O 1
ATOM 746 N N . LEU A 1 95 ? 5.902 -27.219 -7.793 1 91.19 95 LEU A N 1
ATOM 747 C CA . LEU A 1 95 ? 4.902 -28.266 -7.723 1 91.19 95 LEU A CA 1
ATOM 748 C C . LEU A 1 95 ? 5.402 -29.438 -6.875 1 91.19 95 LEU A C 1
ATOM 750 O O . LEU A 1 95 ? 6.609 -29.641 -6.75 1 91.19 95 LEU A O 1
ATOM 754 N N . TRP A 1 96 ? 4.465 -30.125 -6.285 1 92.69 96 TRP A N 1
ATOM 755 C CA . TRP A 1 96 ? 4.801 -31.312 -5.508 1 92.69 96 TRP A CA 1
ATOM 756 C C . TRP A 1 96 ? 3.711 -32.375 -5.629 1 92.69 96 TRP A C 1
ATOM 758 O O . TRP A 1 96 ? 2.584 -32.062 -6.027 1 92.69 96 TRP A O 1
ATOM 768 N N . ASP A 1 97 ? 4.152 -33.594 -5.402 1 92 97 ASP A N 1
ATOM 769 C CA . ASP A 1 97 ? 3.279 -34.75 -5.527 1 92 97 ASP A CA 1
ATOM 770 C C . ASP A 1 97 ? 3.633 -35.844 -4.496 1 92 97 ASP A C 1
ATOM 772 O O . ASP A 1 97 ? 4.809 -36.031 -4.168 1 92 97 ASP A O 1
ATOM 776 N N . MET A 1 98 ? 2.572 -36.406 -3.986 1 92.56 98 MET A N 1
ATOM 777 C CA . MET A 1 98 ? 2.779 -37.469 -3.008 1 92.56 98 MET A CA 1
ATOM 778 C C . MET A 1 98 ? 1.789 -38.625 -3.225 1 92.56 98 MET A C 1
ATOM 780 O O . MET A 1 98 ? 0.582 -38.375 -3.32 1 92.56 98 MET A O 1
ATOM 784 N N . GLU A 1 99 ? 2.334 -39.75 -3.32 1 91.75 99 GLU A N 1
ATOM 785 C CA . GLU A 1 99 ? 1.492 -40.969 -3.297 1 91.75 99 GLU A CA 1
ATOM 786 C C . GLU A 1 99 ? 1.197 -41.406 -1.865 1 91.75 99 GLU A C 1
ATOM 788 O O . GLU A 1 99 ? 2.111 -41.5 -1.047 1 91.75 99 GLU A O 1
ATOM 793 N N . VAL A 1 100 ? -0.101 -41.625 -1.615 1 92.12 100 VAL A N 1
ATOM 794 C CA . VAL A 1 100 ? -0.505 -42.031 -0.265 1 92.12 100 VAL A CA 1
ATOM 795 C C . VAL A 1 100 ? -0.717 -43.531 -0.196 1 92.12 100 VAL A C 1
ATOM 797 O O . VAL A 1 100 ? -1.719 -44.031 -0.697 1 92.12 100 VAL A O 1
ATOM 800 N N . VAL A 1 101 ? 0.215 -44.125 0.52 1 91.44 101 VAL A N 1
ATOM 801 C CA . VAL A 1 101 ? 0.145 -45.594 0.634 1 91.44 101 VAL A CA 1
ATOM 802 C C . VAL A 1 101 ? -0.84 -45.969 1.736 1 91.44 101 VAL A C 1
ATOM 804 O O . VAL A 1 101 ? -0.755 -45.469 2.857 1 91.44 101 VAL A O 1
ATOM 807 N N . ALA A 1 102 ? -1.734 -46.812 1.43 1 89.12 102 ALA A N 1
ATOM 808 C CA . ALA A 1 102 ? -2.713 -47.375 2.354 1 89.12 102 ALA A CA 1
ATOM 809 C C . ALA A 1 102 ? -3.562 -46.281 2.992 1 89.12 102 ALA A C 1
ATOM 811 O O . ALA A 1 102 ? -4 -46.406 4.137 1 89.12 102 ALA A O 1
ATOM 812 N N . GLY A 1 103 ? -3.656 -45.125 2.361 1 87.69 103 GLY A N 1
ATOM 813 C CA . GLY A 1 103 ? -4.469 -44.031 2.861 1 87.69 103 GLY A CA 1
ATOM 814 C C . GLY A 1 103 ? -3.881 -43.375 4.09 1 87.69 103 GLY A C 1
ATOM 815 O O . GLY A 1 103 ? -4.574 -42.625 4.797 1 87.69 103 GLY A O 1
ATOM 816 N N . ASP A 1 104 ? -2.648 -43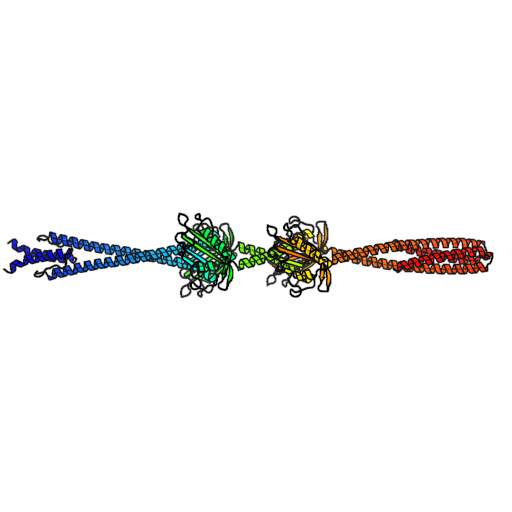.688 4.301 1 88.19 104 ASP A N 1
ATOM 817 C CA . ASP A 1 104 ? -1.976 -43.156 5.484 1 88.19 104 ASP A CA 1
ATOM 818 C C . ASP A 1 104 ? -1.032 -42.031 5.113 1 88.19 104 ASP A C 1
ATOM 820 O O . ASP A 1 104 ? 0.021 -42.25 4.516 1 88.19 104 ASP A O 1
ATOM 824 N N . PRO A 1 105 ? -1.407 -40.875 5.625 1 83.44 105 PRO A N 1
ATOM 825 C CA . PRO A 1 105 ? -0.599 -39.719 5.262 1 83.44 105 PRO A CA 1
ATOM 826 C C . PRO A 1 105 ? 0.825 -39.781 5.809 1 83.44 105 PRO A C 1
ATOM 828 O O . PRO A 1 105 ? 1.727 -39.125 5.281 1 83.44 105 PRO A O 1
ATOM 831 N N . VAL A 1 106 ? 1.047 -40.562 6.84 1 81.94 106 VAL A N 1
ATOM 832 C CA . VAL A 1 106 ? 2.361 -40.594 7.473 1 81.94 106 VAL A CA 1
ATOM 833 C C . VAL A 1 106 ? 3.037 -41.938 7.234 1 81.94 106 VAL A C 1
ATOM 835 O O . VAL A 1 106 ? 3.998 -42.281 7.922 1 81.94 106 VAL A O 1
ATOM 838 N N . ASN A 1 107 ? 2.531 -42.594 6.27 1 87.81 107 ASN A N 1
ATOM 839 C CA . ASN A 1 107 ? 3.16 -43.875 5.926 1 87.81 107 ASN A CA 1
ATOM 840 C C . ASN A 1 107 ? 4.59 -43.688 5.426 1 87.81 107 ASN A C 1
ATOM 842 O O . ASN A 1 107 ? 4.828 -42.875 4.531 1 87.81 107 ASN A O 1
ATOM 846 N N . PRO A 1 108 ? 5.527 -44.344 5.973 1 86.75 108 PRO A N 1
ATOM 847 C CA . PRO A 1 108 ? 6.926 -44.156 5.578 1 86.75 108 PRO A CA 1
ATOM 848 C C . PRO A 1 108 ? 7.184 -44.531 4.121 1 86.75 108 PRO A C 1
ATOM 850 O O . PRO A 1 108 ? 8.195 -44.125 3.545 1 86.75 108 PRO A O 1
ATOM 853 N N . ASN A 1 109 ? 6.262 -45.281 3.559 1 90.06 109 ASN A N 1
ATOM 854 C CA . ASN A 1 109 ? 6.441 -45.75 2.18 1 90.06 109 ASN A CA 1
ATOM 855 C C . ASN A 1 109 ? 5.816 -44.75 1.19 1 90.06 109 ASN A C 1
ATOM 857 O O . ASN A 1 109 ? 5.836 -45 -0.019 1 90.06 109 ASN A O 1
ATOM 861 N N . ASN A 1 110 ? 5.227 -43.719 1.719 1 92.06 110 ASN A N 1
ATOM 862 C CA . ASN A 1 110 ? 4.711 -42.719 0.809 1 92.06 110 ASN A CA 1
ATOM 863 C C . ASN A 1 110 ? 5.812 -42.156 -0.094 1 92.06 110 ASN A C 1
ATOM 865 O O . ASN A 1 110 ? 6.914 -41.875 0.371 1 92.06 110 ASN A O 1
ATOM 869 N N . ARG A 1 111 ? 5.617 -42.062 -1.34 1 91.06 111 ARG A N 1
ATOM 870 C CA . ARG A 1 111 ? 6.586 -41.531 -2.293 1 91.06 111 ARG A CA 1
ATOM 871 C C . ARG A 1 111 ? 6.316 -40.062 -2.6 1 91.06 111 ARG A C 1
ATOM 873 O O . ARG A 1 111 ? 5.184 -39.688 -2.914 1 91.06 111 ARG A O 1
ATOM 880 N N . PHE A 1 112 ? 7.359 -39.375 -2.49 1 92.31 112 PHE A N 1
ATOM 881 C CA . PHE A 1 112 ? 7.238 -37.938 -2.703 1 92.31 112 PHE A CA 1
ATOM 882 C C . PHE A 1 112 ? 8 -37.5 -3.953 1 92.31 112 PHE A C 1
ATOM 884 O O . PHE A 1 112 ? 9.016 -38.094 -4.301 1 92.31 112 PHE A O 1
ATOM 891 N N . TRP A 1 113 ? 7.453 -36.5 -4.578 1 91.12 113 TRP A N 1
ATOM 892 C CA . TRP A 1 113 ? 8.117 -35.844 -5.707 1 91.12 113 TRP A CA 1
ATOM 893 C C . TRP A 1 113 ? 8.062 -34.344 -5.578 1 91.12 113 TRP A C 1
ATOM 895 O O . TRP A 1 113 ? 6.996 -33.781 -5.305 1 91.12 113 TRP A O 1
ATOM 905 N N . TRP A 1 114 ? 9.266 -33.719 -5.688 1 93.19 114 TRP A N 1
ATOM 906 C CA . TRP A 1 114 ? 9.375 -32.281 -5.734 1 93.19 114 TRP A CA 1
ATOM 907 C C . TRP A 1 114 ? 9.805 -31.812 -7.121 1 93.19 114 TRP A C 1
ATOM 909 O O . TRP A 1 114 ? 10.734 -32.375 -7.711 1 93.19 114 TRP A O 1
ATOM 919 N N . SER A 1 115 ? 9.188 -30.812 -7.594 1 89.75 115 SER A N 1
ATOM 920 C CA . SER A 1 115 ? 9.586 -30.281 -8.898 1 89.75 115 SER A CA 1
ATOM 921 C C . SER A 1 115 ? 10.906 -29.531 -8.812 1 89.75 115 SER A C 1
ATOM 923 O O . SER A 1 115 ? 11.32 -29.109 -7.727 1 89.75 115 SER A O 1
ATOM 925 N N . GLN A 1 116 ? 11.516 -29.422 -9.961 1 88.69 116 GLN A N 1
ATOM 926 C CA . GLN A 1 116 ? 12.742 -28.641 -10.023 1 88.69 116 GLN A CA 1
ATOM 927 C C . GLN A 1 116 ? 12.477 -27.188 -9.633 1 88.69 116 GLN A C 1
ATOM 929 O O . GLN A 1 116 ? 13.305 -26.562 -8.969 1 88.69 116 GLN A O 1
ATOM 934 N N . GLN A 1 117 ? 11.375 -26.703 -10.055 1 89.38 117 GLN A N 1
ATOM 935 C CA . GLN A 1 117 ? 11.016 -25.328 -9.711 1 89.38 117 GLN A CA 1
ATOM 936 C C . GLN A 1 117 ? 10.891 -25.156 -8.203 1 89.38 117 GLN A C 1
ATOM 938 O O . GLN A 1 117 ? 11.289 -24.125 -7.656 1 89.38 117 GLN A O 1
ATOM 943 N N . LEU A 1 118 ? 10.344 -26.094 -7.527 1 93.94 118 LEU A N 1
ATOM 944 C CA . LEU A 1 118 ? 10.227 -26.016 -6.074 1 93.94 118 LEU A CA 1
ATOM 945 C C . LEU A 1 118 ? 11.602 -25.969 -5.422 1 93.94 118 LEU A C 1
ATOM 947 O O . LEU A 1 118 ? 11.844 -25.156 -4.523 1 93.94 118 LEU A O 1
ATOM 951 N N . ARG A 1 119 ? 12.516 -26.812 -5.934 1 95.38 119 ARG A N 1
ATOM 952 C CA . ARG A 1 119 ? 13.891 -26.812 -5.426 1 95.38 119 ARG A CA 1
ATOM 953 C C . ARG A 1 119 ? 14.547 -25.453 -5.641 1 95.38 119 ARG A C 1
ATOM 955 O O . ARG A 1 119 ? 15.164 -24.906 -4.727 1 95.38 119 ARG A O 1
ATOM 962 N N . SER A 1 120 ? 14.281 -24.906 -6.805 1 92.56 120 SER A N 1
ATOM 963 C CA . SER A 1 120 ? 14.875 -23.625 -7.148 1 92.56 120 SER A CA 1
ATOM 964 C C . SER A 1 120 ? 14.312 -22.5 -6.277 1 92.56 120 SER A C 1
ATOM 966 O O . SER A 1 120 ? 15.039 -21.594 -5.883 1 92.56 120 SER A O 1
ATOM 968 N N . LEU A 1 121 ? 13.07 -22.578 -6.004 1 93.88 121 LEU A N 1
ATOM 969 C CA . LEU A 1 121 ? 12.422 -21.578 -5.152 1 93.88 121 LEU A CA 1
ATOM 970 C C . LEU A 1 121 ? 13.086 -21.516 -3.781 1 93.88 121 LEU A C 1
ATOM 972 O O . LEU A 1 121 ? 13.211 -20.453 -3.188 1 93.88 121 LEU A O 1
ATOM 976 N N . LEU A 1 122 ? 13.555 -22.656 -3.338 1 96.44 122 LEU A N 1
ATOM 977 C CA . LEU A 1 122 ? 14.141 -22.734 -2.006 1 96.44 122 LEU A CA 1
ATOM 978 C C . LEU A 1 122 ? 15.656 -22.609 -2.076 1 96.44 122 LEU A C 1
ATOM 980 O O . LEU A 1 122 ? 16.344 -22.656 -1.048 1 96.44 122 LEU A O 1
ATOM 984 N N . GLY A 1 123 ? 16.188 -22.516 -3.289 1 95.69 123 GLY A N 1
ATOM 985 C CA . GLY A 1 123 ? 17.594 -22.25 -3.488 1 95.69 123 GLY A CA 1
ATOM 986 C C . GLY A 1 123 ? 18.406 -23.516 -3.711 1 95.69 123 GLY A C 1
ATOM 987 O O . GLY A 1 123 ? 19.641 -23.484 -3.701 1 95.69 123 GLY A O 1
ATOM 988 N N . PHE A 1 124 ? 17.672 -24.594 -3.918 1 96.44 124 PHE A N 1
ATOM 989 C CA . PHE A 1 124 ? 18.359 -25.859 -4.105 1 96.44 124 PHE A CA 1
ATOM 990 C C . PHE A 1 124 ? 18.562 -26.156 -5.59 1 96.44 124 PHE A C 1
ATOM 992 O O . PHE A 1 124 ? 17.891 -25.562 -6.438 1 96.44 124 PHE A O 1
ATOM 999 N N . ASN A 1 125 ? 19.422 -27.078 -5.859 1 92.81 125 ASN A N 1
ATOM 1000 C CA . ASN A 1 125 ? 19.844 -27.266 -7.242 1 92.81 125 ASN A CA 1
ATOM 1001 C C . ASN A 1 125 ? 19.156 -28.469 -7.875 1 92.81 125 ASN A C 1
ATOM 1003 O O . ASN A 1 125 ? 18.719 -28.406 -9.031 1 92.81 125 ASN A O 1
ATOM 1007 N N . ASP A 1 126 ? 19.25 -29.578 -7.109 1 92.62 126 ASP A N 1
ATOM 1008 C CA . ASP A 1 126 ? 18.719 -30.797 -7.695 1 92.62 126 ASP A CA 1
ATOM 1009 C C . ASP A 1 126 ? 18.312 -31.797 -6.609 1 92.62 126 ASP A C 1
ATOM 1011 O O . ASP A 1 126 ? 18.203 -31.422 -5.438 1 92.62 126 ASP A O 1
ATOM 1015 N N . GLU A 1 127 ? 17.953 -32.969 -7.055 1 93.62 127 GLU A N 1
ATOM 1016 C CA . GLU A 1 127 ? 17.453 -34 -6.148 1 93.62 127 GLU A CA 1
ATOM 1017 C C . GLU A 1 127 ? 18.516 -34.438 -5.148 1 93.62 127 GLU A C 1
ATOM 1019 O O . GLU A 1 127 ? 18.203 -34.969 -4.082 1 93.62 127 GLU A O 1
ATOM 1024 N N . ARG A 1 128 ? 19.828 -34.188 -5.406 1 94.38 128 ARG A N 1
ATOM 1025 C CA . ARG A 1 128 ? 20.922 -34.562 -4.52 1 94.38 128 ARG A CA 1
ATOM 1026 C C . ARG A 1 128 ? 20.922 -33.719 -3.252 1 94.38 128 ARG A C 1
ATOM 1028 O O . ARG A 1 128 ? 21.156 -34.25 -2.156 1 94.38 128 ARG A O 1
ATOM 1035 N N . ASP A 1 129 ? 20.547 -32.5 -3.373 1 94.31 129 ASP A N 1
ATOM 1036 C CA . ASP A 1 129 ? 20.578 -31.625 -2.213 1 94.31 129 ASP A CA 1
ATOM 1037 C C . ASP A 1 129 ? 19.188 -31.359 -1.677 1 94.31 129 ASP A C 1
ATOM 1039 O O . ASP A 1 129 ? 19.016 -30.719 -0.638 1 94.31 129 ASP A O 1
ATOM 1043 N N . PHE A 1 130 ? 18.219 -31.859 -2.424 1 96.19 130 PHE A N 1
ATOM 1044 C CA . PHE A 1 130 ? 16.828 -31.828 -1.98 1 96.19 130 PHE A CA 1
ATOM 1045 C C . PHE A 1 130 ? 16.094 -33.094 -2.412 1 96.19 130 PHE A C 1
ATOM 1047 O O . PHE A 1 130 ? 15.312 -33.062 -3.365 1 96.19 130 PHE A O 1
ATOM 1054 N N . PRO A 1 131 ? 16.297 -34.094 -1.699 1 95.75 131 PRO A N 1
ATOM 1055 C CA . PRO A 1 131 ? 15.773 -35.406 -2.104 1 95.75 131 PRO A CA 1
ATOM 1056 C C . PRO A 1 131 ? 14.25 -35.5 -2.051 1 95.75 131 PRO A C 1
ATOM 1058 O O . PRO A 1 131 ? 13.609 -34.688 -1.37 1 95.75 131 PRO A O 1
ATOM 1061 N N . ASN A 1 132 ? 13.719 -36.469 -2.738 1 94.56 132 ASN A N 1
ATOM 1062 C CA . ASN A 1 132 ? 12.273 -36.688 -2.818 1 94.56 132 ASN A CA 1
ATOM 1063 C C . ASN A 1 132 ? 11.742 -37.406 -1.592 1 94.56 132 ASN A C 1
ATOM 1065 O O . ASN A 1 132 ? 11.219 -38.5 -1.705 1 94.56 132 ASN A O 1
ATOM 1069 N N . VAL A 1 133 ? 11.883 -36.75 -0.499 1 92.69 133 VAL A N 1
ATOM 1070 C CA . VAL A 1 133 ? 11.352 -37.25 0.766 1 92.69 133 VAL A CA 1
ATOM 1071 C C . VAL A 1 133 ? 10.656 -36.125 1.516 1 92.69 133 VAL A C 1
ATOM 1073 O O . VAL A 1 133 ? 10.961 -34.969 1.304 1 92.69 133 VAL A O 1
ATOM 1076 N N . LEU A 1 134 ? 9.75 -36.469 2.379 1 90.19 134 LEU A N 1
ATOM 1077 C CA . LEU A 1 134 ? 8.969 -35.5 3.121 1 90.19 134 LEU A CA 1
ATOM 1078 C C . LEU A 1 134 ? 9.867 -34.625 3.988 1 90.19 134 LEU A C 1
ATOM 1080 O O . LEU A 1 134 ? 9.633 -33.438 4.125 1 90.19 134 LEU A O 1
ATOM 1084 N N . ALA A 1 135 ? 10.859 -35.219 4.512 1 91.12 135 ALA A N 1
ATOM 1085 C CA . ALA A 1 135 ? 11.75 -34.531 5.445 1 91.12 135 ALA A CA 1
ATOM 1086 C C . ALA A 1 135 ? 12.461 -33.344 4.773 1 91.12 135 ALA A C 1
ATOM 1088 O O . ALA A 1 135 ? 12.789 -32.344 5.426 1 91.12 135 ALA A O 1
ATOM 1089 N N . SER A 1 136 ? 12.695 -33.438 3.445 1 94.19 136 SER A N 1
ATOM 1090 C CA . SER A 1 136 ? 13.344 -32.344 2.711 1 94.19 136 SER A CA 1
ATOM 1091 C C . SER A 1 136 ? 12.586 -31.047 2.865 1 94.19 136 SER A C 1
ATOM 1093 O O . SER A 1 136 ? 13.195 -29.984 2.959 1 94.19 136 SER A O 1
ATOM 1095 N N . TRP A 1 137 ? 11.32 -31.156 2.92 1 94 137 TRP A N 1
ATOM 1096 C CA . TRP A 1 137 ? 10.461 -29.984 3.051 1 94 137 TRP A CA 1
ATOM 1097 C C . TRP A 1 137 ? 10.117 -29.734 4.512 1 94 137 TRP A C 1
ATOM 1099 O O . TRP A 1 137 ? 10.273 -28.609 5.008 1 94 137 TRP A O 1
ATOM 1109 N N . ALA A 1 138 ? 9.719 -30.766 5.289 1 93.25 138 ALA A N 1
ATOM 1110 C CA . ALA A 1 138 ? 9.203 -30.656 6.652 1 93.25 138 ALA A CA 1
ATOM 1111 C C . ALA A 1 138 ? 10.266 -30.062 7.586 1 93.25 138 ALA A C 1
ATOM 1113 O O . ALA A 1 138 ? 9.945 -29.297 8.492 1 93.25 138 ALA A O 1
ATOM 1114 N N . ASP A 1 139 ? 11.477 -30.359 7.27 1 94.62 139 ASP A N 1
ATOM 1115 C CA . ASP A 1 139 ? 12.555 -29.922 8.148 1 94.62 139 ASP A CA 1
ATOM 1116 C C . ASP A 1 139 ? 12.859 -28.438 7.934 1 94.62 139 ASP A C 1
ATOM 1118 O O . ASP A 1 139 ? 13.562 -27.828 8.742 1 94.62 139 ASP A O 1
ATOM 1122 N N . ARG A 1 140 ? 12.297 -27.938 6.926 1 96.56 140 ARG A N 1
ATOM 1123 C CA . ARG A 1 140 ? 12.602 -26.547 6.602 1 96.56 140 ARG A CA 1
ATOM 1124 C C . ARG A 1 140 ? 11.5 -25.609 7.102 1 96.56 140 ARG A C 1
ATOM 1126 O O . ARG A 1 140 ? 11.625 -24.391 7.004 1 96.56 140 ARG A O 1
ATOM 1133 N N . LEU A 1 141 ? 10.477 -26.188 7.594 1 97.5 141 LEU A N 1
ATOM 1134 C CA . LEU A 1 141 ? 9.391 -25.391 8.156 1 97.5 141 LEU A CA 1
ATOM 1135 C C . LEU A 1 141 ? 9.867 -24.625 9.383 1 97.5 141 LEU A C 1
ATOM 1137 O O . LEU A 1 141 ? 10.578 -25.172 10.234 1 97.5 141 LEU A O 1
ATOM 1141 N N . HIS A 1 142 ? 9.523 -23.344 9.414 1 97.56 142 HIS A N 1
ATOM 1142 C CA . HIS A 1 142 ? 9.82 -22.562 10.602 1 97.56 142 HIS A CA 1
ATOM 1143 C C . HIS A 1 142 ? 9.258 -23.219 11.859 1 97.56 142 HIS A C 1
ATOM 1145 O O . HIS A 1 142 ? 8.133 -23.719 11.844 1 97.56 142 HIS A O 1
ATOM 1151 N N . PRO A 1 143 ? 9.977 -23.109 12.898 1 96.75 143 PRO A N 1
ATOM 1152 C CA . PRO A 1 143 ? 9.555 -23.797 14.125 1 96.75 143 PRO A CA 1
ATOM 1153 C C . PRO A 1 143 ? 8.172 -23.344 14.602 1 96.75 143 PRO A C 1
ATOM 1155 O O . PRO A 1 143 ? 7.391 -24.172 15.078 1 96.75 143 PRO A O 1
ATOM 1158 N N . GLN A 1 144 ? 7.824 -22.172 14.406 1 96.31 144 GLN A N 1
ATOM 1159 C CA . GLN A 1 144 ? 6.551 -21.641 14.875 1 96.31 144 GLN A CA 1
ATOM 1160 C C . GLN A 1 144 ? 5.402 -22.062 13.961 1 96.31 144 GLN A C 1
ATOM 1162 O O . GLN A 1 144 ? 4.234 -21.984 14.344 1 96.31 144 GLN A O 1
ATOM 1167 N N . ASP A 1 145 ? 5.715 -22.516 12.742 1 97.25 145 ASP A N 1
ATOM 1168 C CA . ASP A 1 145 ? 4.676 -22.812 11.758 1 97.25 145 ASP A CA 1
ATOM 1169 C C . ASP A 1 145 ? 4.535 -24.312 11.547 1 97.25 145 ASP A C 1
ATOM 1171 O O . ASP A 1 145 ? 3.549 -24.781 10.969 1 97.25 145 ASP A O 1
ATOM 1175 N N . LYS A 1 146 ? 5.484 -25.109 12 1 96.62 146 LYS A N 1
ATOM 1176 C CA . LYS A 1 146 ? 5.621 -26.516 11.641 1 96.62 146 LYS A CA 1
ATOM 1177 C C . LYS A 1 146 ? 4.395 -27.312 12.062 1 96.62 146 LYS A C 1
ATOM 1179 O O . LYS A 1 146 ? 3.764 -27.984 11.242 1 96.62 146 LYS A O 1
ATOM 1184 N N . GLN A 1 147 ? 4.031 -27.188 13.258 1 95.88 147 GLN A N 1
ATOM 1185 C CA . GLN A 1 147 ? 2.924 -27.984 13.773 1 95.88 147 GLN A CA 1
ATOM 1186 C C . GLN A 1 147 ? 1.62 -27.656 13.062 1 95.88 147 GLN A C 1
ATOM 1188 O O . GLN A 1 147 ? 0.908 -28.547 12.602 1 95.88 147 GLN A O 1
ATOM 1193 N N . ALA A 1 148 ? 1.348 -26.406 12.961 1 95.62 148 ALA A N 1
ATOM 1194 C CA . ALA A 1 148 ? 0.112 -25.969 12.312 1 95.62 148 ALA A CA 1
ATOM 1195 C C . ALA A 1 148 ? 0.061 -26.422 10.859 1 95.62 148 ALA A C 1
ATOM 1197 O O . ALA A 1 148 ? -0.997 -26.828 10.359 1 95.62 148 ALA A O 1
ATOM 1198 N N . THR A 1 149 ? 1.153 -26.422 10.219 1 95.88 149 THR A N 1
ATOM 1199 C CA . THR A 1 149 ? 1.234 -26.797 8.812 1 95.88 149 THR A CA 1
ATOM 1200 C C . THR A 1 149 ? 0.978 -28.297 8.648 1 95.88 149 THR A C 1
ATOM 1202 O O . THR A 1 149 ? 0.175 -28.703 7.809 1 95.88 149 THR A O 1
ATOM 1205 N N . LEU A 1 150 ? 1.636 -29.078 9.469 1 93.25 150 LEU A N 1
ATOM 1206 C CA . LEU A 1 150 ? 1.488 -30.531 9.383 1 93.25 150 LEU A CA 1
ATOM 1207 C C . LEU A 1 150 ? 0.084 -30.953 9.797 1 93.25 150 LEU A C 1
ATOM 1209 O O . LEU A 1 150 ? -0.49 -31.875 9.203 1 93.25 150 LEU A O 1
ATOM 1213 N N . ASP A 1 151 ? -0.43 -30.234 10.742 1 94.62 151 ASP A N 1
ATOM 1214 C CA . ASP A 1 151 ? -1.796 -30.5 11.172 1 94.62 151 ASP A CA 1
ATOM 1215 C C . ASP A 1 151 ? -2.797 -30.219 10.055 1 94.62 151 ASP A C 1
ATOM 1217 O O . ASP A 1 151 ? -3.723 -31 9.828 1 94.62 151 ASP A O 1
ATOM 1221 N N . ALA A 1 152 ? -2.582 -29.172 9.414 1 95.44 152 ALA A N 1
ATOM 1222 C CA . ALA A 1 152 ? -3.477 -28.812 8.32 1 95.44 152 ALA A CA 1
ATOM 1223 C C . ALA A 1 152 ? -3.424 -29.844 7.203 1 95.44 152 ALA A C 1
ATOM 1225 O O . ALA A 1 152 ? -4.457 -30.203 6.629 1 95.44 152 ALA A O 1
ATOM 1226 N N . PHE A 1 153 ? -2.27 -30.328 6.969 1 93.62 153 PHE A N 1
ATOM 1227 C CA . PHE A 1 153 ? -2.076 -31.328 5.934 1 93.62 153 PHE A CA 1
ATOM 1228 C C . PHE A 1 153 ? -2.762 -32.625 6.316 1 93.62 153 PHE A C 1
ATOM 1230 O O . PHE A 1 153 ? -3.49 -33.219 5.516 1 93.62 153 PHE A O 1
ATOM 1237 N N . ALA A 1 154 ? -2.549 -33.031 7.52 1 92.06 154 ALA A N 1
ATOM 1238 C CA . ALA A 1 154 ? -3.16 -34.25 8.023 1 92.06 154 ALA A CA 1
ATOM 1239 C C . ALA A 1 154 ? -4.684 -34.156 8.023 1 92.06 154 ALA A C 1
ATOM 1241 O O . ALA A 1 154 ? -5.379 -35.094 7.637 1 92.06 154 ALA A O 1
ATOM 1242 N N . LYS A 1 155 ? -5.121 -33 8.43 1 94.81 155 LYS A N 1
ATOM 1243 C CA . LYS A 1 155 ? -6.566 -32.781 8.477 1 94.81 155 LYS A CA 1
ATOM 1244 C C . LYS A 1 155 ? -7.176 -32.875 7.078 1 94.81 155 LYS A C 1
ATOM 1246 O O . LYS A 1 155 ? -8.234 -33.469 6.895 1 94.81 155 LYS A O 1
ATOM 1251 N N . HIS A 1 156 ? -6.516 -32.312 6.145 1 95.38 156 HIS A N 1
ATOM 1252 C CA . HIS A 1 156 ? -6.961 -32.375 4.754 1 95.38 156 HIS A CA 1
ATOM 1253 C C . HIS A 1 156 ? -7.039 -33.812 4.246 1 95.38 156 HIS A C 1
ATOM 1255 O O . HIS A 1 156 ? -8.055 -34.188 3.67 1 95.38 156 HIS A O 1
ATOM 1261 N N . LEU A 1 157 ? -6.016 -34.594 4.496 1 94.19 157 LEU A N 1
ATOM 1262 C CA . LEU A 1 157 ? -5.934 -35.938 3.961 1 94.19 157 LEU A CA 1
ATOM 1263 C C . LEU A 1 157 ? -6.91 -36.875 4.68 1 94.19 157 LEU A C 1
ATOM 1265 O O . LEU A 1 157 ? -7.492 -37.781 4.062 1 94.19 157 LEU A O 1
ATOM 1269 N N . ASN A 1 158 ? -7.141 -36.594 5.914 1 92.62 158 ASN A N 1
ATOM 1270 C CA . ASN A 1 158 ? -7.945 -37.5 6.719 1 92.62 158 ASN A CA 1
ATOM 1271 C C . ASN A 1 158 ? -9.438 -37.219 6.57 1 92.62 158 ASN A C 1
ATOM 1273 O O . ASN A 1 158 ? -10.273 -38.031 6.961 1 92.62 158 ASN A O 1
ATOM 1277 N N . ASP A 1 159 ? -9.703 -36.094 6.043 1 94.06 159 ASP A N 1
ATOM 1278 C CA . ASP A 1 159 ? -11.109 -35.812 5.797 1 94.06 159 ASP A CA 1
ATOM 1279 C C . ASP A 1 159 ? -11.633 -36.594 4.598 1 94.06 159 ASP A C 1
ATOM 1281 O O . ASP A 1 159 ? -11.414 -36.188 3.449 1 94.06 159 ASP A O 1
ATOM 1285 N N . ARG A 1 160 ? -12.438 -37.5 4.832 1 91.12 160 ARG A N 1
ATOM 1286 C CA . ARG A 1 160 ? -12.891 -38.406 3.781 1 91.12 160 ARG A CA 1
ATOM 1287 C C . ARG A 1 160 ? -13.984 -37.75 2.938 1 91.12 160 ARG A C 1
ATOM 1289 O O . ARG A 1 160 ? -14.289 -38.219 1.839 1 91.12 160 ARG A O 1
ATOM 1296 N N . SER A 1 161 ? -14.508 -36.656 3.416 1 90.94 161 SER A N 1
ATOM 1297 C CA . SER A 1 161 ? -15.508 -35.938 2.639 1 90.94 161 SER A CA 1
ATOM 1298 C C . SER A 1 161 ? -14.852 -35.156 1.513 1 90.94 161 SER A C 1
ATOM 1300 O O . SER A 1 161 ? -15.516 -34.812 0.526 1 90.94 161 SER A O 1
ATOM 1302 N N . GLY A 1 162 ? -13.586 -34.875 1.709 1 89.5 162 GLY A N 1
ATOM 1303 C CA . GLY A 1 162 ? -12.859 -34.094 0.71 1 89.5 162 GLY A CA 1
ATOM 1304 C C . GLY A 1 162 ? -13.18 -32.625 0.75 1 89.5 162 GLY A C 1
ATOM 1305 O O . GLY A 1 162 ? -12.812 -31.875 -0.159 1 89.5 162 GLY A O 1
ATOM 1306 N N . ASN A 1 163 ? -13.773 -32.188 1.787 1 90.62 163 ASN A N 1
ATOM 1307 C CA . ASN A 1 163 ? -14.234 -30.797 1.848 1 90.62 163 ASN A CA 1
ATOM 1308 C C . ASN A 1 163 ? -13.227 -29.906 2.561 1 90.62 163 ASN A C 1
ATOM 1310 O O . ASN A 1 163 ? -13.375 -28.688 2.57 1 90.62 163 ASN A O 1
ATOM 1314 N N . THR A 1 164 ? -12.211 -30.484 3.117 1 93.56 164 THR A N 1
ATOM 1315 C CA . THR A 1 164 ? -11.195 -29.688 3.805 1 93.56 164 THR A CA 1
ATOM 1316 C C . THR A 1 164 ? -10.055 -29.344 2.855 1 93.56 164 THR A C 1
ATOM 1318 O O . THR A 1 164 ? -9.242 -30.203 2.502 1 93.56 164 THR A O 1
ATOM 1321 N N . PRO A 1 165 ? -10.031 -28.062 2.51 1 91.81 165 PRO A N 1
ATOM 1322 C CA . PRO A 1 165 ? -8.938 -27.688 1.613 1 91.81 165 PRO A CA 1
ATOM 1323 C C . PRO A 1 165 ? -7.59 -27.609 2.328 1 91.81 165 PRO A C 1
ATOM 1325 O O . PRO A 1 165 ? -7.543 -27.453 3.553 1 91.81 165 PRO A O 1
ATOM 1328 N N . TYR A 1 166 ? -6.613 -27.844 1.567 1 93.44 166 TYR A N 1
ATOM 1329 C CA . TYR A 1 166 ? -5.273 -27.578 2.082 1 93.44 166 TYR A CA 1
ATOM 1330 C C . TYR A 1 166 ? -4.711 -26.281 1.516 1 93.44 166 TYR A C 1
ATOM 1332 O O . TYR A 1 166 ? -4.266 -26.234 0.366 1 93.44 166 TYR A O 1
ATOM 1340 N N . ARG A 1 167 ? -4.738 -25.25 2.207 1 94.19 167 ARG A N 1
ATOM 1341 C CA . ARG A 1 167 ? -4.223 -23.922 1.919 1 94.19 167 ARG A CA 1
ATOM 1342 C C . ARG A 1 167 ? -3.613 -23.281 3.166 1 94.19 167 ARG A C 1
ATOM 1344 O O . ARG A 1 167 ? -4.312 -23.047 4.156 1 94.19 167 ARG A O 1
ATOM 1351 N N . ILE A 1 168 ? -2.34 -23 3 1 95.88 168 ILE A N 1
ATOM 1352 C CA . ILE A 1 168 ? -1.701 -22.516 4.219 1 95.88 168 ILE A CA 1
ATOM 1353 C C . ILE A 1 168 ? -0.53 -21.594 3.857 1 95.88 168 ILE A C 1
ATOM 1355 O O . ILE A 1 168 ? 0.118 -21.781 2.826 1 95.88 168 ILE A O 1
ATOM 1359 N N . LYS A 1 169 ? -0.33 -20.641 4.621 1 96.62 169 LYS A N 1
ATOM 1360 C CA . LYS A 1 169 ? 0.877 -19.828 4.566 1 96.62 169 LYS A CA 1
ATOM 1361 C C . LYS A 1 169 ? 1.872 -20.234 5.645 1 96.62 169 LYS A C 1
ATOM 1363 O O . LYS A 1 169 ? 1.492 -20.453 6.797 1 96.62 169 LYS A O 1
ATOM 1368 N N . ASN A 1 170 ? 3.102 -20.469 5.277 1 97.19 170 ASN A N 1
ATOM 1369 C CA . ASN A 1 170 ? 4.129 -20.844 6.242 1 97.19 170 ASN A CA 1
ATOM 1370 C C . ASN A 1 170 ? 5.5 -20.312 5.836 1 97.19 170 ASN A C 1
ATOM 1372 O O . ASN A 1 170 ? 5.688 -19.875 4.703 1 97.19 170 ASN A O 1
ATOM 1376 N N . ARG A 1 171 ? 6.453 -20.25 6.816 1 96.88 171 ARG A N 1
ATOM 1377 C CA . ARG A 1 171 ? 7.84 -19.875 6.555 1 96.88 171 ARG A CA 1
ATOM 1378 C C . ARG A 1 171 ? 8.711 -21.109 6.344 1 96.88 171 ARG A C 1
ATOM 1380 O O . ARG A 1 171 ? 8.609 -22.078 7.09 1 96.88 171 ARG A O 1
ATOM 1387 N N . LEU A 1 172 ? 9.469 -21 5.266 1 98.19 172 LEU A N 1
ATOM 1388 C CA . LEU A 1 172 ? 10.422 -22.062 4.984 1 98.19 172 LEU A CA 1
ATOM 1389 C C . LEU A 1 172 ? 11.852 -21.531 4.992 1 98.19 172 LEU A C 1
ATOM 1391 O O . LEU A 1 172 ? 12.109 -20.422 4.523 1 98.19 172 LEU A O 1
ATOM 1395 N N . ALA A 1 173 ? 12.703 -22.344 5.492 1 97.69 173 ALA A N 1
ATOM 1396 C CA . ALA A 1 173 ? 14.117 -22 5.465 1 97.69 173 ALA A CA 1
ATOM 1397 C C . ALA A 1 173 ? 14.711 -22.219 4.074 1 97.69 173 ALA A C 1
ATOM 1399 O O . ALA A 1 173 ? 14.641 -23.312 3.521 1 97.69 173 ALA A O 1
ATOM 1400 N N . MET A 1 174 ? 15.32 -21.188 3.615 1 97.31 174 MET A N 1
ATOM 1401 C CA . MET A 1 174 ? 16.047 -21.281 2.354 1 97.31 174 MET A CA 1
ATOM 1402 C C . MET A 1 174 ? 17.344 -22.062 2.539 1 97.31 174 MET A C 1
ATOM 1404 O O . MET A 1 174 ? 17.781 -22.312 3.668 1 97.31 174 MET A O 1
ATOM 1408 N N . LYS A 1 175 ? 17.922 -22.375 1.417 1 96.62 175 LYS A N 1
ATOM 1409 C CA . LYS A 1 175 ? 19.203 -23.062 1.489 1 96.62 175 LYS A CA 1
ATOM 1410 C C . LYS A 1 175 ? 20.234 -22.219 2.258 1 96.62 175 LYS A C 1
ATOM 1412 O O . LYS A 1 175 ? 21.047 -22.766 2.996 1 96.62 175 LYS A O 1
ATOM 1417 N N . ASN A 1 176 ? 20.172 -20.938 2.184 1 94.62 176 ASN A N 1
ATOM 1418 C CA . ASN A 1 176 ? 21.125 -20.031 2.826 1 94.62 176 ASN A CA 1
ATOM 1419 C C . ASN A 1 176 ? 20.766 -19.797 4.289 1 94.62 176 ASN A C 1
ATOM 1421 O O . ASN A 1 176 ? 21.453 -19.047 4.988 1 94.62 176 ASN A O 1
ATOM 1425 N N . GLY A 1 177 ? 19.672 -20.328 4.746 1 93.62 177 GLY A N 1
ATOM 1426 C CA . GLY A 1 177 ? 19.328 -20.234 6.16 1 93.62 177 GLY A CA 1
ATOM 1427 C C . GLY A 1 177 ? 18.297 -19.188 6.465 1 93.62 177 GLY A C 1
ATOM 1428 O O . GLY A 1 177 ? 17.719 -19.172 7.559 1 93.62 177 GLY A O 1
ATOM 1429 N N . THR A 1 178 ? 18.031 -18.344 5.523 1 95.88 178 THR A N 1
ATOM 1430 C CA . THR A 1 178 ? 17.016 -17.328 5.746 1 95.88 178 THR A CA 1
ATOM 1431 C C . THR A 1 178 ? 15.617 -17.891 5.531 1 95.88 178 THR A C 1
ATOM 1433 O O . THR A 1 178 ? 15.445 -18.891 4.82 1 95.88 178 THR A O 1
ATOM 1436 N N . TYR A 1 179 ? 14.688 -17.266 6.199 1 97.62 179 TYR A N 1
ATOM 1437 C CA . TYR A 1 179 ? 13.312 -17.734 6.059 1 97.62 179 TYR A CA 1
ATOM 1438 C C . TYR A 1 179 ? 12.539 -16.844 5.086 1 97.62 179 TYR A C 1
ATOM 1440 O O . TYR A 1 179 ? 12.711 -15.625 5.078 1 97.62 179 TYR A O 1
ATOM 1448 N N . ARG A 1 180 ? 11.695 -17.453 4.312 1 97.75 180 ARG A N 1
ATOM 1449 C CA . ARG A 1 180 ? 10.758 -16.75 3.447 1 97.75 180 ARG A CA 1
ATOM 1450 C C . ARG A 1 180 ? 9.352 -17.312 3.596 1 97.75 180 ARG A C 1
ATOM 1452 O O . ARG A 1 180 ? 9.172 -18.469 3.99 1 97.75 180 ARG A O 1
ATOM 1459 N N . TRP A 1 181 ? 8.422 -16.438 3.344 1 97.56 181 TRP A N 1
ATOM 1460 C CA . TRP A 1 181 ? 7.023 -16.844 3.416 1 97.56 181 TRP A CA 1
ATOM 1461 C C . TRP A 1 181 ? 6.586 -17.531 2.123 1 97.56 181 TRP A C 1
ATOM 1463 O O . TRP A 1 181 ? 6.887 -17.047 1.028 1 97.56 181 TRP A O 1
ATOM 1473 N N . PHE A 1 182 ? 5.816 -18.641 2.271 1 97.38 182 PHE A N 1
ATOM 1474 C CA . PHE A 1 182 ? 5.285 -19.375 1.126 1 97.38 182 PHE A CA 1
ATOM 1475 C C . PHE A 1 182 ? 3.809 -19.688 1.323 1 97.38 182 PHE A C 1
ATOM 1477 O O . PHE A 1 182 ? 3.32 -19.719 2.455 1 97.38 182 PHE A O 1
ATOM 1484 N N . TYR A 1 183 ? 3.16 -19.734 0.227 1 95.44 183 TYR A N 1
ATOM 1485 C CA . TYR A 1 183 ? 1.78 -20.203 0.184 1 95.44 183 TYR A CA 1
ATOM 1486 C C . TYR A 1 183 ? 1.7 -21.609 -0.42 1 95.44 183 TYR A C 1
ATOM 1488 O O . TYR A 1 183 ? 2.062 -21.812 -1.581 1 95.44 183 TYR A O 1
ATOM 1496 N N . ALA A 1 184 ? 1.238 -22.531 0.388 1 95.31 184 ALA A N 1
ATOM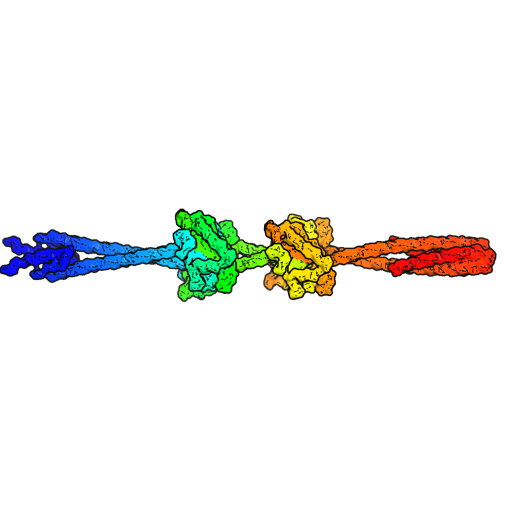 1497 C CA . ALA A 1 184 ? 1.129 -23.922 -0.054 1 95.31 184 ALA A CA 1
ATOM 1498 C C . ALA A 1 184 ? -0.332 -24.344 -0.195 1 95.31 184 ALA A C 1
ATOM 1500 O O . ALA A 1 184 ? -1.168 -23.984 0.642 1 95.31 184 ALA A O 1
ATOM 1501 N N . GLN A 1 185 ? -0.54 -24.984 -1.258 1 93.5 185 GLN A N 1
ATOM 1502 C CA . GLN A 1 185 ? -1.875 -25.531 -1.463 1 93.5 185 GLN A CA 1
ATOM 1503 C C . GLN A 1 185 ? -1.808 -26.891 -2.141 1 93.5 185 GLN A C 1
ATOM 1505 O O . GLN A 1 185 ? -0.769 -27.266 -2.689 1 93.5 185 GLN A O 1
ATOM 1510 N N . GLY A 1 186 ? -2.941 -27.688 -2.014 1 92.69 186 GLY A N 1
ATOM 1511 C CA . GLY A 1 186 ? -2.951 -29.031 -2.582 1 92.69 186 GLY A CA 1
ATOM 1512 C C . GLY A 1 186 ? -4.348 -29.578 -2.801 1 92.69 186 GLY A C 1
ATOM 1513 O O . GLY A 1 186 ? -5.316 -29.062 -2.223 1 92.69 186 GLY A O 1
ATOM 1514 N N . GLU A 1 187 ? -4.363 -30.5 -3.73 1 91.44 187 GLU A N 1
ATOM 1515 C CA . GLU A 1 187 ? -5.57 -31.25 -4.043 1 91.44 187 GLU A CA 1
ATOM 1516 C C . GLU A 1 187 ? -5.324 -32.75 -3.922 1 91.44 187 GLU A C 1
ATOM 1518 O O . GLU A 1 187 ? -4.219 -33.219 -4.199 1 91.44 187 GLU A O 1
ATOM 1523 N N . THR A 1 188 ? -6.434 -33.469 -3.475 1 93.25 188 THR A N 1
ATOM 1524 C CA . THR A 1 188 ? -6.258 -34.906 -3.199 1 93.25 188 THR A CA 1
ATOM 1525 C C . THR A 1 188 ? -7.207 -35.719 -4.055 1 93.25 188 THR A C 1
ATOM 1527 O O . THR A 1 188 ? -8.383 -35.375 -4.199 1 93.25 188 THR A O 1
ATOM 1530 N N . LEU A 1 189 ? -6.578 -36.75 -4.711 1 91.31 189 LEU A N 1
ATOM 1531 C CA . LEU A 1 189 ? -7.359 -37.781 -5.355 1 91.31 189 LEU A CA 1
ATOM 1532 C C . LEU A 1 189 ? -7.773 -38.875 -4.344 1 91.31 189 LEU A C 1
ATOM 1534 O O . LEU A 1 189 ? -6.93 -39.375 -3.615 1 91.31 189 LEU A O 1
ATOM 1538 N N . ARG A 1 190 ? -9.055 -39.156 -4.336 1 92.56 190 ARG A N 1
ATOM 1539 C CA . ARG A 1 190 ? -9.586 -40.125 -3.361 1 92.56 190 ARG A CA 1
ATOM 1540 C C . ARG A 1 190 ? -10.344 -41.25 -4.055 1 92.56 190 ARG A C 1
ATOM 1542 O O . ARG A 1 190 ? -10.812 -41.094 -5.184 1 92.56 190 ARG A O 1
ATOM 1549 N N . ASP A 1 191 ? -10.391 -42.344 -3.4 1 90.94 191 ASP A N 1
ATOM 1550 C CA . ASP A 1 191 ? -11.18 -43.438 -3.936 1 90.94 191 ASP A CA 1
ATOM 1551 C C . ASP A 1 191 ? -12.656 -43.281 -3.584 1 90.94 191 ASP A C 1
ATOM 1553 O O . ASP A 1 191 ? -13.062 -42.25 -3.051 1 90.94 191 ASP A O 1
ATOM 1557 N N . ALA A 1 192 ? -13.398 -44.25 -3.963 1 92.25 192 ALA A N 1
ATOM 1558 C CA . ALA A 1 192 ? -14.844 -44.188 -3.803 1 92.25 192 ALA A CA 1
ATOM 1559 C C . ALA A 1 192 ? -15.234 -44.062 -2.33 1 92.25 192 ALA A C 1
ATOM 1561 O O . ALA A 1 192 ? -16.297 -43.531 -1.994 1 92.25 192 ALA A O 1
ATOM 1562 N N . ARG A 1 193 ? -14.391 -44.5 -1.415 1 92.62 193 ARG A N 1
ATOM 1563 C CA . ARG A 1 193 ? -14.664 -44.469 0.018 1 92.62 193 ARG A CA 1
ATOM 1564 C C . ARG A 1 193 ? -14.078 -43.219 0.661 1 92.62 193 ARG A C 1
ATOM 1566 O O . ARG A 1 193 ? -14.156 -43.062 1.879 1 92.62 193 ARG A O 1
ATOM 1573 N N . GLY A 1 194 ? -13.445 -42.438 -0.125 1 92.81 194 GLY A N 1
ATOM 1574 C CA . GLY A 1 194 ? -12.891 -41.188 0.382 1 92.81 194 GLY A CA 1
ATOM 1575 C C . GLY A 1 194 ? -11.453 -41.312 0.849 1 92.81 194 GLY A C 1
ATOM 1576 O O . GLY A 1 194 ? -10.875 -40.344 1.371 1 92.81 194 GLY A O 1
ATOM 1577 N N . THR A 1 195 ? -10.859 -42.5 0.693 1 93.75 195 THR A N 1
ATOM 1578 C CA . THR A 1 195 ? -9.477 -42.719 1.095 1 93.75 195 THR A CA 1
ATOM 1579 C C . THR A 1 195 ? -8.516 -42 0.147 1 93.75 195 THR A C 1
ATOM 1581 O O . THR A 1 195 ? -8.633 -42.125 -1.074 1 93.75 195 THR A O 1
ATOM 1584 N N . PRO A 1 196 ? -7.656 -41.188 0.722 1 94 196 PRO A N 1
ATOM 1585 C CA . PRO A 1 196 ? -6.727 -40.5 -0.157 1 94 196 PRO A CA 1
ATOM 1586 C C . PRO A 1 196 ? -5.746 -41.438 -0.862 1 94 196 PRO A C 1
ATOM 1588 O O . PRO A 1 196 ? -5.156 -42.312 -0.223 1 94 196 PRO A O 1
ATOM 1591 N N . LEU A 1 197 ? -5.562 -41.25 -2.158 1 92.12 197 LEU A N 1
ATOM 1592 C CA . LEU A 1 197 ? -4.664 -42.062 -2.969 1 92.12 197 LEU A CA 1
ATOM 1593 C C . LEU A 1 197 ? -3.424 -41.281 -3.369 1 92.12 197 LEU A C 1
ATOM 1595 O O . LEU A 1 197 ? -2.318 -41.812 -3.395 1 92.12 197 LEU A O 1
ATOM 1599 N N . ARG A 1 198 ? -3.662 -40.062 -3.682 1 92.56 198 ARG A N 1
ATOM 1600 C CA . ARG A 1 198 ? -2.592 -39.188 -4.16 1 92.56 198 ARG A CA 1
ATOM 1601 C C . ARG A 1 198 ? -2.918 -37.719 -3.895 1 92.56 198 ARG A C 1
ATOM 1603 O O . ARG A 1 198 ? -4.078 -37.312 -3.988 1 92.56 198 ARG A O 1
ATOM 1610 N N . VAL A 1 199 ? -1.92 -37 -3.471 1 93.12 199 VAL A N 1
ATOM 1611 C CA . VAL A 1 199 ? -2.09 -35.562 -3.236 1 93.12 199 VAL A CA 1
ATOM 1612 C C . VAL A 1 199 ? -0.987 -34.812 -3.957 1 93.12 199 VAL A C 1
ATOM 1614 O O . VAL A 1 199 ? 0.16 -35.25 -4.012 1 93.12 199 VAL A O 1
ATOM 1617 N N . ALA A 1 200 ? -1.396 -33.719 -4.652 1 92.06 200 ALA A N 1
ATOM 1618 C CA . ALA A 1 200 ? -0.452 -32.844 -5.34 1 92.06 200 ALA A CA 1
ATOM 1619 C C . ALA A 1 200 ? -0.8 -31.391 -5.113 1 92.06 200 ALA A C 1
ATOM 1621 O O . ALA A 1 200 ? -1.934 -31.062 -4.754 1 92.06 200 ALA A O 1
ATOM 1622 N N . GLY A 1 201 ? 0.181 -30.578 -5.262 1 92.12 201 GLY A N 1
ATOM 1623 C CA . GLY A 1 201 ? -0.082 -29.172 -4.996 1 92.12 201 GLY A CA 1
ATOM 1624 C C . GLY A 1 201 ? 1.025 -28.25 -5.484 1 92.12 201 GLY A C 1
ATOM 1625 O O . GLY A 1 201 ? 1.794 -28.625 -6.375 1 92.12 201 GLY A O 1
ATOM 1626 N N . SER A 1 202 ? 0.881 -27.047 -4.977 1 92.44 202 SER A N 1
ATOM 1627 C CA . SER A 1 202 ? 1.818 -26 -5.398 1 92.44 202 SER A CA 1
ATOM 1628 C C . SER A 1 202 ? 2.334 -25.203 -4.211 1 92.44 202 SER A C 1
ATOM 1630 O O . SER A 1 202 ? 1.733 -25.219 -3.135 1 92.44 202 SER A O 1
ATOM 1632 N N . LEU A 1 203 ? 3.506 -24.672 -4.402 1 94.88 203 LEU A N 1
ATOM 1633 C CA . LEU A 1 203 ? 4.168 -23.766 -3.463 1 94.88 203 LEU A CA 1
ATOM 1634 C C . LEU A 1 203 ? 4.535 -22.453 -4.137 1 94.88 203 LEU A C 1
ATOM 1636 O O . LEU A 1 203 ? 5.219 -22.438 -5.16 1 94.88 203 LEU A O 1
ATOM 1640 N N . ARG A 1 204 ? 4.086 -21.391 -3.537 1 93.62 204 ARG A N 1
ATOM 1641 C CA . ARG A 1 204 ? 4.348 -20.078 -4.117 1 93.62 204 ARG A CA 1
ATOM 1642 C C . ARG A 1 204 ? 5.07 -19.172 -3.123 1 93.62 204 ARG A C 1
ATOM 1644 O O . ARG A 1 204 ? 4.695 -19.109 -1.951 1 93.62 204 ARG A O 1
ATOM 1651 N N . ASP A 1 205 ? 6.137 -18.531 -3.682 1 94.81 205 ASP A N 1
ATOM 1652 C CA . ASP A 1 205 ? 6.84 -17.547 -2.859 1 94.81 205 ASP A CA 1
ATOM 1653 C C . ASP A 1 205 ? 6.027 -16.25 -2.73 1 94.81 205 ASP A C 1
ATOM 1655 O O . ASP A 1 205 ? 5.777 -15.57 -3.725 1 94.81 205 ASP A O 1
ATOM 1659 N N . ILE A 1 206 ? 5.629 -15.961 -1.492 1 94.44 206 ILE A N 1
ATOM 1660 C CA . ILE A 1 206 ? 4.797 -14.781 -1.301 1 94.44 206 ILE A CA 1
ATOM 1661 C C . ILE A 1 206 ? 5.508 -13.789 -0.385 1 94.44 206 ILE A C 1
ATOM 1663 O O . ILE A 1 206 ? 4.887 -12.859 0.131 1 94.44 206 ILE A O 1
ATOM 1667 N N . HIS A 1 207 ? 6.805 -13.984 -0.198 1 95.56 207 HIS A N 1
ATOM 1668 C CA . HIS A 1 207 ? 7.547 -13.211 0.793 1 95.56 207 HIS A CA 1
ATOM 1669 C C . HIS A 1 207 ? 7.602 -11.734 0.412 1 95.56 207 HIS A C 1
ATOM 1671 O O . HIS A 1 207 ? 7.223 -10.867 1.205 1 95.56 207 HIS A O 1
ATOM 1677 N N . ASP A 1 208 ? 8.039 -11.375 -0.735 1 92.75 208 ASP A N 1
ATOM 1678 C CA . ASP A 1 208 ? 8.203 -10 -1.177 1 92.75 208 ASP A CA 1
ATOM 1679 C C . ASP A 1 208 ? 6.863 -9.273 -1.233 1 92.75 208 ASP A C 1
ATOM 1681 O O . ASP A 1 208 ? 6.781 -8.086 -0.908 1 92.75 208 ASP A O 1
ATOM 1685 N N . GLU A 1 209 ? 5.898 -10.016 -1.645 1 90.75 209 GLU A N 1
ATOM 1686 C CA . GLU A 1 209 ? 4.543 -9.469 -1.668 1 90.75 209 GLU A CA 1
ATOM 1687 C C . GLU A 1 209 ? 4.07 -9.102 -0.264 1 90.75 209 GLU A C 1
ATOM 1689 O O . GLU A 1 209 ? 3.533 -8.016 -0.048 1 90.75 209 GLU A O 1
ATOM 1694 N N . LEU A 1 210 ? 4.324 -9.984 0.669 1 92.75 210 LEU A N 1
ATOM 1695 C CA . LEU A 1 210 ? 3.91 -9.758 2.049 1 92.75 210 LEU A CA 1
ATOM 1696 C C . LEU A 1 210 ? 4.68 -8.586 2.66 1 92.75 210 LEU A C 1
ATOM 1698 O O . LEU A 1 210 ? 4.098 -7.758 3.363 1 92.75 210 LEU A O 1
ATOM 1702 N N . GLU A 1 211 ? 5.926 -8.523 2.391 1 92.69 211 GLU A N 1
ATOM 1703 C CA . GLU A 1 211 ? 6.742 -7.426 2.906 1 92.69 211 GLU A CA 1
ATOM 1704 C C . GLU A 1 211 ? 6.277 -6.082 2.346 1 92.69 211 GLU A C 1
ATOM 1706 O O . GLU A 1 211 ? 6.184 -5.098 3.082 1 92.69 211 GLU A O 1
ATOM 1711 N N . ARG A 1 212 ? 6.035 -6.023 1.135 1 91.69 212 ARG A N 1
ATOM 1712 C CA . ARG A 1 212 ? 5.543 -4.812 0.487 1 91.69 212 ARG A CA 1
ATOM 1713 C C . ARG A 1 212 ? 4.195 -4.395 1.063 1 91.69 212 ARG A C 1
ATOM 1715 O O . ARG A 1 212 ? 3.971 -3.213 1.335 1 91.69 212 ARG A O 1
ATOM 1722 N N . ASP A 1 213 ? 3.338 -5.312 1.231 1 90.81 213 ASP A N 1
ATOM 1723 C CA . ASP A 1 213 ? 2.025 -5.039 1.807 1 90.81 213 ASP A CA 1
ATOM 1724 C C . ASP A 1 213 ? 2.15 -4.48 3.223 1 90.81 213 ASP A C 1
ATOM 1726 O O . ASP A 1 213 ? 1.429 -3.553 3.594 1 90.81 213 ASP A O 1
ATOM 1730 N N . LEU A 1 214 ? 3.031 -5.043 3.932 1 89.94 214 LEU A N 1
ATOM 1731 C CA . LEU A 1 214 ? 3.246 -4.578 5.301 1 89.94 214 LEU A CA 1
ATOM 1732 C C . LEU A 1 214 ? 3.771 -3.146 5.312 1 89.94 214 LEU A C 1
ATOM 1734 O O . LEU A 1 214 ? 3.322 -2.324 6.113 1 89.94 214 LEU A O 1
ATOM 1738 N N . GLU A 1 215 ? 4.699 -2.902 4.465 1 90.19 215 GLU A N 1
ATOM 1739 C CA . GLU A 1 215 ? 5.234 -1.549 4.355 1 90.19 215 GLU A CA 1
ATOM 1740 C C . GLU A 1 215 ? 4.148 -0.553 3.967 1 90.19 215 GLU A C 1
ATOM 1742 O O . GLU A 1 215 ? 4.062 0.536 4.539 1 90.19 215 GLU A O 1
ATOM 1747 N N . HIS A 1 216 ? 3.354 -0.957 3.027 1 91.12 216 HIS A N 1
ATOM 1748 C CA . HIS A 1 216 ? 2.246 -0.113 2.592 1 91.12 216 HIS A CA 1
ATOM 1749 C C . HIS A 1 216 ? 1.254 0.125 3.727 1 91.12 216 HIS A C 1
ATOM 1751 O O . HIS A 1 216 ? 0.794 1.251 3.928 1 91.12 216 HIS A O 1
ATOM 1757 N N . ASP A 1 217 ? 1.013 -0.869 4.469 1 90.62 217 ASP A N 1
ATOM 1758 C CA . ASP A 1 217 ? 0.059 -0.778 5.57 1 90.62 217 ASP A CA 1
ATOM 1759 C C . ASP A 1 217 ? 0.531 0.22 6.625 1 90.62 217 ASP A C 1
ATOM 1761 O O . ASP A 1 217 ? -0.275 0.962 7.191 1 90.62 217 ASP A O 1
ATOM 1765 N N . VAL A 1 218 ? 1.753 0.159 6.891 1 90 218 VAL A N 1
ATOM 1766 C CA . VAL A 1 218 ? 2.318 1.075 7.879 1 90 218 VAL A CA 1
ATOM 1767 C C . VAL A 1 218 ? 2.104 2.518 7.426 1 90 218 VAL A C 1
ATOM 1769 O O . VAL A 1 218 ? 1.6 3.344 8.188 1 90 218 VAL A O 1
ATOM 1772 N N . ILE A 1 219 ? 2.451 2.811 6.203 1 90.88 219 ILE A N 1
ATOM 1773 C CA . ILE A 1 219 ? 2.348 4.168 5.672 1 90.88 219 ILE A CA 1
ATOM 1774 C C . ILE A 1 219 ? 0.88 4.582 5.598 1 90.88 219 ILE A C 1
ATOM 1776 O O . ILE A 1 219 ? 0.531 5.711 5.949 1 90.88 219 ILE A O 1
ATOM 1780 N N . ILE A 1 220 ? 0.1 3.672 5.199 1 91.56 220 ILE A N 1
ATOM 1781 C CA . ILE A 1 220 ? -1.33 3.941 5.09 1 91.56 220 ILE A CA 1
ATOM 1782 C C . ILE A 1 220 ? -1.906 4.234 6.473 1 91.56 220 ILE A C 1
ATOM 1784 O O . ILE A 1 220 ? -2.631 5.215 6.656 1 91.56 220 ILE A O 1
ATOM 1788 N N . THR A 1 221 ? -1.545 3.436 7.414 1 90.38 221 THR A N 1
ATOM 1789 C CA . THR A 1 221 ? -2.016 3.635 8.781 1 90.38 221 THR A CA 1
ATOM 1790 C C . THR A 1 221 ? -1.539 4.977 9.328 1 90.38 221 THR A C 1
ATOM 1792 O O . THR A 1 221 ? -2.307 5.699 9.969 1 90.38 221 THR A O 1
ATOM 1795 N N . ARG A 1 222 ? -0.373 5.281 9.055 1 90.19 222 ARG A N 1
ATOM 1796 C CA . ARG A 1 222 ? 0.194 6.559 9.469 1 90.19 222 ARG A CA 1
ATOM 1797 C C . ARG A 1 222 ? -0.605 7.723 8.891 1 90.19 222 ARG A C 1
ATOM 1799 O O . ARG A 1 222 ? -0.957 8.656 9.609 1 90.19 222 ARG A O 1
ATOM 1806 N N . PHE A 1 223 ? -0.916 7.617 7.641 1 90.75 223 PHE A N 1
ATOM 1807 C CA . PHE A 1 223 ? -1.665 8.68 6.973 1 90.75 223 PHE A CA 1
ATOM 1808 C C . PHE A 1 223 ? -3.078 8.773 7.535 1 90.75 223 PHE A C 1
ATOM 1810 O O . PHE A 1 223 ? -3.564 9.875 7.82 1 90.75 223 PHE A O 1
ATOM 1817 N N . GLU A 1 224 ? -3.645 7.676 7.723 1 89.88 224 GLU A N 1
ATOM 1818 C CA . GLU A 1 224 ? -5.035 7.648 8.164 1 89.88 224 GLU A CA 1
ATOM 1819 C C . GLU A 1 224 ? -5.18 8.203 9.578 1 89.88 224 GLU A C 1
ATOM 1821 O O . GLU A 1 224 ? -6.121 8.953 9.859 1 89.88 224 GLU A O 1
ATOM 1826 N N . LEU A 1 225 ? -4.285 7.883 10.414 1 89.44 225 LEU A N 1
ATOM 1827 C CA . LEU A 1 225 ? -4.336 8.398 11.781 1 89.44 225 LEU A CA 1
ATOM 1828 C C . LEU A 1 225 ? -3.941 9.875 11.82 1 89.44 225 LEU A C 1
ATOM 1830 O O . LEU A 1 225 ? -4.594 10.672 12.492 1 89.44 225 LEU A O 1
ATOM 1834 N N . ALA A 1 226 ? -2.941 10.234 11.055 1 89.44 226 ALA A N 1
ATOM 1835 C CA . ALA A 1 226 ? -2.447 11.609 11.039 1 89.44 226 ALA A CA 1
ATOM 1836 C C . ALA A 1 226 ? -3.512 12.57 10.516 1 89.44 226 ALA A C 1
ATOM 1838 O O . ALA A 1 226 ? -3.736 13.641 11.094 1 89.44 226 ALA A O 1
ATOM 1839 N N . ARG A 1 227 ? -4.133 12.188 9.453 1 85.75 227 ARG A N 1
ATOM 1840 C CA . ARG A 1 227 ? -5.059 13.086 8.773 1 85.75 227 ARG A CA 1
ATOM 1841 C C . ARG A 1 227 ? -6.199 13.508 9.703 1 85.75 227 ARG A C 1
ATOM 1843 O O . ARG A 1 227 ? -6.773 14.586 9.539 1 85.75 227 ARG A O 1
ATOM 1850 N N . GLU A 1 228 ? -6.43 12.719 10.742 1 83.19 228 GLU A N 1
ATOM 1851 C CA . GLU A 1 228 ? -7.5 13.016 11.688 1 83.19 228 GLU A CA 1
ATOM 1852 C C . GLU A 1 228 ? -7.09 14.117 12.656 1 83.19 228 GLU A C 1
ATOM 1854 O O . GLU A 1 228 ? -7.945 14.781 13.25 1 83.19 228 GLU A O 1
ATOM 1859 N N . MET A 1 229 ? -5.844 14.336 12.711 1 85.5 229 MET A N 1
ATOM 1860 C CA . MET A 1 229 ? -5.355 15.203 13.781 1 85.5 229 MET A CA 1
ATOM 1861 C C . MET A 1 229 ? -4.738 16.469 13.203 1 85.5 229 MET A C 1
ATOM 1863 O O . MET A 1 229 ? -4.422 17.406 13.945 1 85.5 229 MET A O 1
ATOM 1867 N N . LEU A 1 230 ? -4.645 16.531 11.992 1 88.19 230 LEU A N 1
ATOM 1868 C CA . LEU A 1 230 ? -3.936 17.641 11.375 1 88.19 230 LEU A CA 1
ATOM 1869 C C . LEU A 1 230 ? -4.746 18.938 11.484 1 88.19 230 LEU A C 1
ATOM 1871 O O . LEU A 1 230 ? -5.977 18.906 11.391 1 88.19 230 LEU A O 1
ATOM 1875 N N . SER A 1 231 ? -3.996 19.922 11.711 1 87.88 231 SER A N 1
ATOM 1876 C CA . SER A 1 231 ? -4.609 21.25 11.656 1 87.88 231 SER A CA 1
ATOM 1877 C C . SER A 1 231 ? -4.832 21.688 10.211 1 87.88 231 SER A C 1
ATOM 1879 O O . SER A 1 231 ? -5.738 22.484 9.93 1 87.88 231 SER A O 1
ATOM 1881 N N . ASP A 1 232 ? -4.051 21.141 9.414 1 92.81 232 ASP A N 1
ATOM 1882 C CA . ASP A 1 232 ? -4.125 21.469 7.992 1 92.81 232 ASP A CA 1
ATOM 1883 C C . ASP A 1 232 ? -5.203 20.656 7.289 1 92.81 232 ASP A C 1
ATOM 1885 O O . ASP A 1 232 ? -5.398 19.469 7.602 1 92.81 232 ASP A O 1
ATOM 1889 N N . GLY A 1 233 ? -5.934 21.328 6.449 1 94.56 233 GLY A N 1
ATOM 1890 C CA . GLY A 1 233 ? -6.824 20.609 5.551 1 94.56 233 GLY A CA 1
ATOM 1891 C C . GLY A 1 233 ? -6.145 20.141 4.281 1 94.56 233 GLY A C 1
ATOM 1892 O O . GLY A 1 233 ? -5.594 20.953 3.533 1 94.56 233 GLY A O 1
ATOM 1893 N N . LEU A 1 234 ? -6.23 18.875 4.047 1 94.88 234 LEU A N 1
ATOM 1894 C CA . LEU A 1 234 ? -5.539 18.328 2.887 1 94.88 234 LEU A CA 1
ATOM 1895 C C . LEU A 1 234 ? -6.477 18.25 1.684 1 94.88 234 LEU A C 1
ATOM 1897 O O . LEU A 1 234 ? -7.691 18.141 1.846 1 94.88 234 LEU A O 1
ATOM 1901 N N . TRP A 1 235 ? -5.902 18.344 0.539 1 95.25 235 TRP A N 1
ATOM 1902 C CA . TRP A 1 235 ? -6.629 18.109 -0.707 1 95.25 235 TRP A CA 1
ATOM 1903 C C . TRP A 1 235 ? -5.75 17.391 -1.725 1 95.25 235 TRP A C 1
ATOM 1905 O O . TRP A 1 235 ? -4.523 17.391 -1.604 1 95.25 235 TRP A O 1
ATOM 1915 N N . ASP A 1 236 ? -6.383 16.688 -2.619 1 95.38 236 ASP A N 1
ATOM 1916 C CA . ASP A 1 236 ? -5.719 15.852 -3.619 1 95.38 236 ASP A CA 1
ATOM 1917 C C . ASP A 1 236 ? -6.445 15.922 -4.961 1 95.38 236 ASP A C 1
ATOM 1919 O O . ASP A 1 236 ? -7.676 15.93 -5.004 1 95.38 236 ASP A O 1
ATOM 1923 N N . MET A 1 237 ? -5.648 16.047 -6.008 1 94.44 237 MET A N 1
ATOM 1924 C CA . MET A 1 237 ? -6.227 16.062 -7.348 1 94.44 237 MET A CA 1
ATOM 1925 C C . MET A 1 237 ? -5.383 15.234 -8.312 1 94.44 237 MET A C 1
ATOM 1927 O O . MET A 1 237 ? -4.16 15.375 -8.352 1 94.44 237 MET A O 1
ATOM 1931 N N . GLU A 1 238 ? -6.047 14.383 -8.969 1 94.06 238 GLU A N 1
ATOM 1932 C CA . GLU A 1 238 ? -5.395 13.68 -10.07 1 94.06 238 GLU A CA 1
ATOM 1933 C C . GLU A 1 238 ? -5.465 14.492 -11.367 1 94.06 238 GLU A C 1
ATOM 1935 O O . GLU A 1 238 ? -6.5 15.086 -11.672 1 94.06 238 GLU A O 1
ATOM 1940 N N . VAL A 1 239 ? -4.316 14.539 -12.055 1 92.94 239 VAL A N 1
ATOM 1941 C CA . VAL A 1 239 ? -4.273 15.281 -13.305 1 92.94 239 VAL A CA 1
ATOM 1942 C C . VAL A 1 239 ? -4.371 14.312 -14.484 1 92.94 239 VAL A C 1
ATOM 1944 O O . VAL A 1 239 ? -3.395 13.641 -14.828 1 92.94 239 VAL A O 1
ATOM 1947 N N . ILE A 1 240 ? -5.504 14.328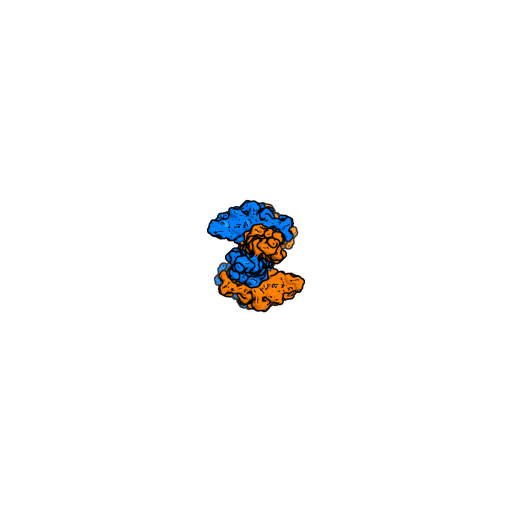 -15.125 1 90.81 240 ILE A N 1
ATOM 1948 C CA . ILE A 1 240 ? -5.734 13.422 -16.25 1 90.81 240 ILE A CA 1
ATOM 1949 C C . ILE A 1 240 ? -5.117 14.008 -17.516 1 90.81 240 ILE A C 1
ATOM 1951 O O . ILE A 1 240 ? -5.34 15.18 -17.844 1 90.81 240 ILE A O 1
ATOM 1955 N N . ALA A 1 241 ? -4.383 13.258 -18.219 1 86.62 241 ALA A N 1
ATOM 1956 C CA . ALA A 1 241 ? -3.783 13.578 -19.5 1 86.62 241 ALA A CA 1
ATOM 1957 C C . ALA A 1 241 ? -2.891 14.812 -19.406 1 86.62 241 ALA A C 1
ATOM 1959 O O . ALA A 1 241 ? -2.785 15.594 -20.359 1 86.62 241 ALA A O 1
ATOM 1960 N N . GLY A 1 242 ? -2.451 15.172 -18.188 1 85 242 GLY A N 1
ATOM 1961 C CA . GLY A 1 242 ? -1.555 16.297 -17.969 1 85 242 GLY A CA 1
ATOM 1962 C C . GLY A 1 242 ? -2.256 17.641 -18.062 1 85 242 GLY A C 1
ATOM 1963 O O . GLY A 1 242 ? -1.604 18.688 -18.156 1 85 242 GLY A O 1
ATOM 1964 N N . ASP A 1 243 ? -3.564 17.625 -18 1 86.75 243 ASP A N 1
ATOM 1965 C CA . ASP A 1 243 ? -4.355 18.844 -18.094 1 86.75 243 ASP A CA 1
ATOM 1966 C C . ASP A 1 243 ? -4.918 19.234 -16.734 1 86.75 243 ASP A C 1
ATOM 1968 O O . ASP A 1 243 ? -5.922 18.688 -16.281 1 86.75 243 ASP A O 1
ATOM 1972 N N . PRO A 1 244 ? -4.383 20.266 -16.266 1 81.25 244 PRO A N 1
ATOM 1973 C CA . PRO A 1 244 ? -4.789 20.656 -14.906 1 81.25 244 PRO A CA 1
ATOM 1974 C C . PRO A 1 244 ? -6.234 21.156 -14.852 1 81.25 244 PRO A C 1
ATOM 1976 O O . PRO A 1 244 ? -6.852 21.141 -13.781 1 81.25 244 PRO A O 1
ATOM 1979 N N . VAL A 1 245 ? -6.773 21.594 -15.961 1 78.38 245 VAL A N 1
ATOM 1980 C CA . VAL A 1 245 ? -8.102 22.203 -15.93 1 78.38 245 VAL A CA 1
ATOM 1981 C C . VAL A 1 245 ? -9.117 21.234 -16.531 1 78.38 245 VAL A C 1
ATOM 1983 O O . VAL A 1 245 ? -10.25 21.641 -16.844 1 78.38 245 VAL A O 1
ATOM 1986 N N . ASN A 1 246 ? -8.672 20 -16.688 1 84.06 246 ASN A N 1
ATOM 1987 C CA . ASN A 1 246 ? -9.617 19 -17.156 1 84.06 246 ASN A CA 1
ATOM 1988 C C . ASN A 1 246 ? -10.789 18.828 -16.188 1 84.06 246 ASN A C 1
ATOM 1990 O O . ASN A 1 246 ? -10.594 18.594 -15 1 84.06 246 ASN A O 1
ATOM 1994 N N . ALA A 1 247 ? -11.984 18.969 -16.672 1 79.75 247 ALA A N 1
ATOM 1995 C CA . ALA A 1 247 ? -13.18 18.906 -15.844 1 79.75 247 ALA A CA 1
ATOM 1996 C C . ALA A 1 247 ? -13.336 17.516 -15.227 1 79.75 247 ALA A C 1
ATOM 1998 O O . ALA A 1 247 ? -14.016 17.359 -14.203 1 79.75 247 ALA A O 1
ATOM 1999 N N . ARG A 1 248 ? -12.703 16.578 -15.781 1 86.44 248 ARG A N 1
ATOM 2000 C CA . ARG A 1 248 ? -12.836 15.203 -15.312 1 86.44 248 ARG A CA 1
ATOM 2001 C C . ARG A 1 248 ? -11.797 14.883 -14.242 1 86.44 248 ARG A C 1
ATOM 2003 O O . ARG A 1 248 ? -11.766 13.773 -13.711 1 86.44 248 ARG A O 1
ATOM 2010 N N . ASN A 1 249 ? -10.922 15.852 -13.852 1 90.81 249 ASN A N 1
ATOM 2011 C CA . ASN A 1 249 ? -9.93 15.602 -12.812 1 90.81 249 ASN A CA 1
ATOM 2012 C C . ASN A 1 249 ? -10.586 15.289 -11.469 1 90.81 249 ASN A C 1
ATOM 2014 O O . ASN A 1 249 ? -11.344 16.094 -10.945 1 90.81 249 ASN A O 1
ATOM 2018 N N . PRO A 1 250 ? -10.359 14.109 -10.984 1 91.44 250 PRO A N 1
ATOM 2019 C CA . PRO A 1 250 ? -10.914 13.797 -9.664 1 91.44 250 PRO A CA 1
ATOM 2020 C C . PRO A 1 250 ? -10.258 14.602 -8.547 1 91.44 250 PRO A C 1
ATOM 2022 O O . PRO A 1 250 ? -9.047 14.805 -8.562 1 91.44 250 PRO A O 1
ATOM 2025 N N . PHE A 1 251 ? -11.172 15.062 -7.641 1 92.75 251 PHE A N 1
ATOM 2026 C CA . PHE A 1 251 ? -10.711 15.844 -6.492 1 92.75 251 PHE A CA 1
ATOM 2027 C C . PHE A 1 251 ? -11.109 15.156 -5.188 1 92.75 251 PHE A C 1
ATOM 2029 O O . PHE A 1 251 ? -12.125 14.461 -5.125 1 92.75 251 PHE A O 1
ATOM 2036 N N . TRP A 1 252 ? -10.203 15.344 -4.23 1 94 252 TRP A N 1
ATOM 2037 C CA . TRP A 1 252 ? -10.492 14.852 -2.887 1 94 252 TRP A CA 1
ATOM 2038 C C . TRP A 1 252 ? -10.188 15.914 -1.838 1 94 252 TRP A C 1
ATOM 2040 O O . TRP A 1 252 ? -9.109 16.516 -1.854 1 94 252 TRP A O 1
ATOM 2050 N N . TRP A 1 253 ? -11.219 16.219 -0.988 1 95.69 253 TRP A N 1
ATOM 2051 C CA . TRP A 1 253 ? -11.031 17.094 0.167 1 95.69 253 TRP A CA 1
ATOM 2052 C C . TRP A 1 253 ? -11 16.281 1.46 1 95.69 253 TRP A C 1
ATOM 2054 O O . TRP A 1 253 ? -11.875 15.453 1.703 1 95.69 253 TRP A O 1
ATOM 2064 N N . SER A 1 254 ? -10.016 16.547 2.293 1 92.88 254 SER A N 1
ATOM 2065 C CA . SER A 1 254 ? -9.984 15.867 3.582 1 92.88 254 SER A CA 1
ATOM 2066 C C . SER A 1 254 ? -11.102 16.359 4.496 1 92.88 254 SER A C 1
ATOM 2068 O O . SER A 1 254 ? -11.633 17.453 4.301 1 92.88 254 SER A O 1
ATOM 2070 N N . PRO A 1 255 ? -11.477 15.547 5.457 1 92.12 255 PRO A N 1
ATOM 2071 C CA . PRO A 1 255 ? -12.453 16.016 6.445 1 92.12 255 PRO A CA 1
ATOM 2072 C C . PRO A 1 255 ? -12.023 17.312 7.137 1 92.12 255 PRO A C 1
ATOM 2074 O O . PRO A 1 255 ? -12.852 18.188 7.379 1 92.12 255 PRO A O 1
ATOM 2077 N N . GLN A 1 256 ? -10.773 17.359 7.414 1 92.25 256 GLN A N 1
ATOM 2078 C CA . GLN A 1 256 ? -10.273 18.562 8.07 1 92.25 256 GLN A CA 1
ATOM 2079 C C . GLN A 1 256 ? -10.414 19.781 7.156 1 92.25 256 GLN A C 1
ATOM 2081 O O . GLN A 1 256 ? -10.695 20.891 7.625 1 92.25 256 GLN A O 1
ATOM 2086 N N . PHE A 1 257 ? -10.203 19.641 5.902 1 95.94 257 PHE A N 1
ATOM 2087 C CA . PHE A 1 257 ? -10.406 20.75 4.965 1 95.94 257 PHE A CA 1
ATOM 2088 C C . PHE A 1 257 ? -11.828 21.281 5.055 1 95.94 257 PHE A C 1
ATOM 2090 O O . PHE A 1 257 ? -12.039 22.484 5.129 1 95.94 257 PHE A O 1
ATOM 2097 N N . ARG A 1 258 ? -12.75 20.359 5.082 1 96.31 258 ARG A N 1
ATOM 2098 C CA . ARG A 1 258 ? -14.156 20.719 5.184 1 96.31 258 ARG A CA 1
ATOM 2099 C C . ARG A 1 258 ? -14.445 21.422 6.508 1 96.31 258 ARG A C 1
ATOM 2101 O O . ARG A 1 258 ? -15.109 22.453 6.535 1 96.31 258 ARG A O 1
ATOM 2108 N N . ARG A 1 259 ? -13.867 20.969 7.57 1 94.69 259 ARG A N 1
ATOM 2109 C CA . ARG A 1 259 ? -14.109 21.516 8.898 1 94.69 259 ARG A CA 1
ATOM 2110 C C . ARG A 1 259 ? -13.539 22.938 9.008 1 94.69 259 ARG A C 1
ATOM 2112 O O . ARG A 1 259 ? -14.109 23.781 9.695 1 94.69 259 ARG A O 1
ATOM 2119 N N . LEU A 1 260 ? -12.43 23.125 8.375 1 94.69 260 LEU A N 1
ATOM 2120 C CA . LEU A 1 260 ? -11.82 24.453 8.391 1 94.69 260 LEU A CA 1
ATOM 2121 C C . LEU A 1 260 ? -12.789 25.5 7.859 1 94.69 260 LEU A C 1
ATOM 2123 O O . LEU A 1 260 ? -12.766 26.656 8.297 1 94.69 260 LEU A O 1
ATOM 2127 N N . LEU A 1 261 ? -13.609 25.062 6.938 1 96.56 261 LEU A N 1
ATOM 2128 C CA . LEU A 1 261 ? -14.516 26 6.305 1 96.56 261 LEU A CA 1
ATOM 2129 C C . LEU A 1 261 ? -15.906 25.922 6.926 1 96.56 261 LEU A C 1
ATOM 2131 O O . LEU A 1 261 ? -16.828 26.609 6.492 1 96.56 261 LEU A O 1
ATOM 2135 N N . GLY A 1 262 ? -16.047 25.016 7.875 1 96.12 262 GLY A N 1
ATOM 2136 C CA . GLY A 1 262 ? -17.297 24.922 8.617 1 96.12 262 GLY A CA 1
ATOM 2137 C C . GLY A 1 262 ? -18.203 23.828 8.094 1 96.12 262 GLY A C 1
ATOM 2138 O O . GLY A 1 262 ? -19.359 23.734 8.508 1 96.12 262 GLY A O 1
ATOM 2139 N N . PHE A 1 263 ? -17.672 23.016 7.18 1 96.69 263 PHE A N 1
ATOM 2140 C CA . PHE A 1 263 ? -18.469 21.938 6.621 1 96.69 263 PHE A CA 1
ATOM 2141 C C . PHE A 1 263 ? -18.109 20.609 7.27 1 96.69 263 PHE A C 1
ATOM 2143 O O . PHE A 1 263 ? -17.094 20.5 7.965 1 96.69 263 PHE A O 1
ATOM 2150 N N . GLU A 1 264 ? -19.016 19.609 7.043 1 92.31 264 GLU A N 1
ATOM 2151 C CA . GLU A 1 264 ? -18.75 18.344 7.711 1 92.31 264 GLU A CA 1
ATOM 2152 C C . GLU A 1 264 ? -18.859 17.172 6.734 1 92.31 264 GLU A C 1
ATOM 2154 O O . GLU A 1 264 ? -18.141 16.188 6.855 1 92.31 264 GLU A O 1
ATOM 2159 N N . THR A 1 265 ? -19.734 17.359 5.723 1 93.94 265 THR A N 1
ATOM 2160 C CA . THR A 1 265 ? -20.031 16.188 4.902 1 93.94 265 THR A CA 1
ATOM 2161 C C . THR A 1 265 ? -19.656 16.438 3.443 1 93.94 265 THR A C 1
ATOM 2163 O O . THR A 1 265 ? -19.484 17.594 3.035 1 93.94 265 THR A O 1
ATOM 2166 N N . VAL A 1 266 ? -19.578 15.359 2.686 1 94.12 266 VAL A N 1
ATOM 2167 C CA . VAL A 1 266 ? -19.266 15.422 1.263 1 94.12 266 VAL A CA 1
ATOM 2168 C C . VAL A 1 266 ? -20.438 16.062 0.503 1 94.12 266 VAL A C 1
ATOM 2170 O O . VAL A 1 266 ? -20.234 16.734 -0.511 1 94.12 266 VAL A O 1
ATOM 2173 N N . GLU A 1 267 ? -21.625 15.906 1.049 1 94.38 267 GLU A N 1
ATOM 2174 C CA . GLU A 1 267 ? -22.797 16.484 0.416 1 94.38 267 GLU A CA 1
ATOM 2175 C C . GLU A 1 267 ? -22.766 18.016 0.469 1 94.38 267 GLU A C 1
ATOM 2177 O O . GLU A 1 267 ? -23.094 18.688 -0.51 1 94.38 267 GLU A O 1
ATOM 2182 N N . GLU A 1 268 ? -22.297 18.547 1.537 1 94.75 268 GLU A N 1
ATOM 2183 C CA . GLU A 1 268 ? -22.234 20 1.723 1 94.75 268 GLU A CA 1
ATOM 2184 C C . GLU A 1 268 ? -21.031 20.594 0.989 1 94.75 268 GLU A C 1
ATOM 2186 O O . GLU A 1 268 ? -21.062 21.766 0.594 1 94.75 268 GLU A O 1
ATOM 2191 N N . PHE A 1 269 ? -20.031 19.797 0.878 1 96.44 269 PHE A N 1
ATOM 2192 C CA . PHE A 1 269 ? -18.781 20.203 0.237 1 96.44 269 PHE A CA 1
ATOM 2193 C C . PHE A 1 269 ? -18.25 19.094 -0.654 1 96.44 269 PHE A C 1
ATOM 2195 O O . PHE A 1 269 ? -17.297 18.391 -0.278 1 96.44 269 PHE A O 1
ATOM 2202 N N . PRO A 1 270 ? -18.766 19.031 -1.835 1 95.75 270 PRO A N 1
ATOM 2203 C CA . PRO A 1 270 ? -18.438 17.922 -2.721 1 95.75 270 PRO A CA 1
ATOM 2204 C C . PRO A 1 270 ? -16.984 17.922 -3.188 1 95.75 270 PRO A C 1
ATOM 2206 O O . PRO A 1 270 ? -16.328 18.969 -3.162 1 95.75 270 PRO A O 1
ATOM 2209 N N . ASP A 1 271 ? -16.562 16.766 -3.666 1 94.38 271 ASP A N 1
ATOM 2210 C CA . ASP A 1 271 ? -15.18 16.594 -4.098 1 94.38 271 ASP A CA 1
ATOM 2211 C C . ASP A 1 271 ? -14.992 17.062 -5.539 1 94.38 271 ASP A C 1
ATOM 2213 O O . ASP A 1 271 ? -14.648 16.266 -6.418 1 94.38 271 ASP A O 1
ATOM 2217 N N . VAL A 1 272 ? -15.164 18.281 -5.746 1 92.56 272 VAL A N 1
ATOM 2218 C CA . VAL A 1 272 ? -14.953 18.922 -7.035 1 92.56 272 VAL A CA 1
ATOM 2219 C C . VAL A 1 272 ? -14.203 20.25 -6.84 1 92.56 272 VAL A C 1
ATOM 2221 O O . VAL A 1 272 ? -14.242 20.828 -5.758 1 92.56 272 VAL A O 1
ATOM 2224 N N . LEU A 1 273 ? -13.57 20.719 -7.871 1 90 273 LEU A N 1
ATOM 2225 C CA . LEU A 1 273 ? -12.766 21.938 -7.82 1 90 273 LEU A CA 1
ATOM 2226 C C . LEU A 1 273 ? -13.625 23.141 -7.457 1 90 273 LEU A C 1
ATOM 2228 O O . LEU A 1 273 ? -13.18 24.031 -6.73 1 90 273 LEU A O 1
ATOM 2232 N N . ASP A 1 274 ? -14.789 23.188 -7.875 1 91.69 274 ASP A N 1
ATOM 2233 C CA . ASP A 1 274 ? -15.664 24.328 -7.723 1 91.69 274 ASP A CA 1
ATOM 2234 C C . ASP A 1 274 ? -16.062 24.531 -6.258 1 91.69 274 ASP A C 1
ATOM 2236 O O . ASP A 1 274 ? -16.422 25.641 -5.855 1 91.69 274 ASP A O 1
ATOM 2240 N N . SER A 1 275 ? -16.062 23.5 -5.438 1 94.31 275 SER A N 1
ATOM 2241 C CA . SER A 1 275 ? -16.359 23.625 -4.016 1 94.31 275 SER A CA 1
ATOM 2242 C C . SER A 1 275 ? -15.422 24.641 -3.355 1 94.31 275 SER A C 1
ATOM 2244 O O . SER A 1 275 ? -15.836 25.391 -2.465 1 94.31 275 SER A O 1
ATOM 2246 N N . TRP A 1 276 ? -14.258 24.641 -3.807 1 94.44 276 TRP A N 1
ATOM 2247 C CA . TRP A 1 276 ? -13.25 25.578 -3.312 1 94.44 276 TRP A CA 1
ATOM 2248 C C . TRP A 1 276 ? -13.273 26.875 -4.105 1 94.44 276 TRP A C 1
ATOM 2250 O O . TRP A 1 276 ? -13.344 27.969 -3.523 1 94.44 276 TRP A O 1
ATOM 2260 N N . ALA A 1 277 ? -13.281 26.781 -5.453 1 93.38 277 ALA A N 1
ATOM 2261 C CA . ALA A 1 277 ? -13.117 27.938 -6.336 1 93.38 277 ALA A CA 1
ATOM 2262 C C . ALA A 1 277 ? -14.25 28.938 -6.148 1 93.38 277 ALA A C 1
ATOM 2264 O O . ALA A 1 277 ? -14.031 30.156 -6.234 1 93.38 277 ALA A O 1
ATOM 2265 N N . SER A 1 278 ? -15.391 28.453 -5.871 1 94.38 278 SER A N 1
ATOM 2266 C CA . SER A 1 278 ? -16.562 29.328 -5.738 1 94.38 278 SER A CA 1
ATOM 2267 C C . SER A 1 278 ? -16.5 30.125 -4.441 1 94.38 278 SER A C 1
ATOM 2269 O O . SER A 1 278 ? -17.234 31.109 -4.281 1 94.38 278 SER A O 1
ATOM 2271 N N . ARG A 1 279 ? -15.594 29.75 -3.559 1 97 279 ARG A N 1
ATOM 2272 C CA . ARG A 1 279 ? -15.562 30.375 -2.242 1 97 279 ARG A CA 1
ATOM 2273 C C . ARG A 1 279 ? -14.398 31.359 -2.131 1 97 279 ARG A C 1
ATOM 2275 O O . ARG A 1 279 ? -14.25 32.031 -1.116 1 97 279 ARG A O 1
ATOM 2282 N N . LEU A 1 280 ? -13.68 31.391 -3.139 1 97.62 280 LEU A N 1
ATOM 2283 C CA . LEU A 1 280 ? -12.586 32.344 -3.18 1 97.62 280 LEU A CA 1
ATOM 2284 C C . LEU A 1 280 ? -13.117 33.781 -3.172 1 97.62 280 LEU A C 1
ATOM 2286 O O . LEU A 1 280 ? -14.102 34.094 -3.852 1 97.62 280 LEU A O 1
ATOM 2290 N N . HIS A 1 281 ? -12.469 34.594 -2.365 1 97.88 281 HIS A N 1
ATOM 2291 C CA . HIS A 1 281 ? -12.805 36.031 -2.42 1 97.88 281 HIS A CA 1
ATOM 2292 C C . HIS A 1 281 ? -12.617 36.594 -3.828 1 97.88 281 HIS A C 1
ATOM 2294 O O . HIS A 1 281 ? -11.648 36.25 -4.512 1 97.88 281 HIS A O 1
ATOM 2300 N N . PRO A 1 282 ? -13.5 37.438 -4.238 1 97.12 282 PRO A N 1
ATOM 2301 C CA . PRO A 1 282 ? -13.453 37.969 -5.605 1 97.12 282 PRO A CA 1
ATOM 2302 C C . PRO A 1 282 ? -12.117 38.625 -5.938 1 97.12 282 PRO A C 1
ATOM 2304 O O . PRO A 1 282 ? -11.617 38.469 -7.055 1 97.12 282 PRO A O 1
ATOM 2307 N N . GLU A 1 283 ? -11.523 39.188 -5.02 1 97.38 283 GLU A N 1
ATOM 2308 C CA . GLU A 1 283 ? -10.266 39.906 -5.242 1 97.38 283 GLU A CA 1
ATOM 2309 C C . GLU A 1 283 ? -9.086 38.969 -5.34 1 97.38 283 GLU A C 1
ATOM 2311 O O . GLU A 1 283 ? -8.023 39.312 -5.84 1 97.38 283 GLU A O 1
ATOM 2316 N N . ASP A 1 284 ? -9.266 37.719 -4.832 1 97.56 284 ASP A N 1
ATOM 2317 C CA . ASP A 1 284 ? -8.148 36.781 -4.754 1 97.56 284 ASP A CA 1
ATOM 2318 C C . ASP A 1 284 ? -8.289 35.688 -5.789 1 97.56 284 ASP A C 1
ATOM 2320 O O . ASP A 1 284 ? -7.34 34.938 -6.047 1 97.56 284 ASP A O 1
ATOM 2324 N N . LYS A 1 285 ? -9.438 35.562 -6.445 1 96.44 285 LYS A N 1
ATOM 2325 C CA . LYS A 1 285 ? -9.797 34.406 -7.273 1 96.44 285 LYS A CA 1
ATOM 2326 C C . LYS A 1 285 ? -8.852 34.281 -8.461 1 96.44 285 LYS A C 1
ATOM 2328 O O . LYS A 1 285 ? -8.25 33.219 -8.672 1 96.44 285 LYS A O 1
ATOM 2333 N N . GLU A 1 286 ? -8.711 35.312 -9.172 1 95.5 286 GLU A N 1
ATOM 2334 C CA . GLU A 1 286 ? -7.898 35.281 -10.383 1 95.5 286 GLU A CA 1
ATOM 2335 C C . GLU A 1 286 ? -6.445 34.938 -10.055 1 95.5 286 GLU A C 1
ATOM 2337 O O . GLU A 1 286 ? -5.836 34.094 -10.695 1 95.5 286 GLU A O 1
ATOM 2342 N N . ARG A 1 287 ? -5.93 35.625 -9.133 1 95.62 287 ARG A N 1
ATOM 2343 C CA . ARG A 1 287 ? -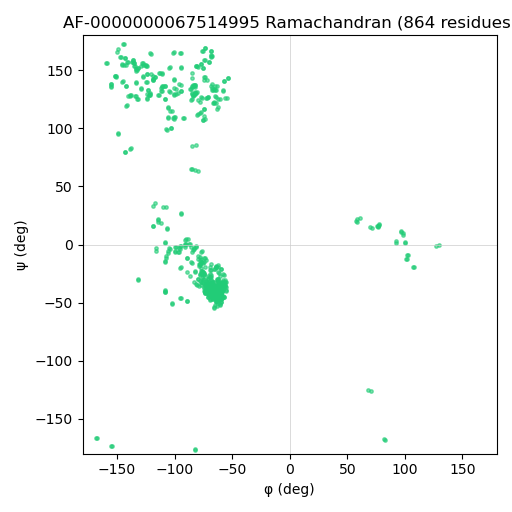4.535 35.438 -8.758 1 95.62 287 ARG A CA 1
ATOM 2344 C C . ARG A 1 287 ? -4.312 34 -8.25 1 95.62 287 ARG A C 1
ATOM 2346 O O . ARG A 1 287 ? -3.271 33.406 -8.523 1 95.62 287 ARG A O 1
ATOM 2353 N N . SER A 1 288 ? -5.281 33.5 -7.523 1 95.94 288 SER A N 1
ATOM 2354 C CA . SER A 1 288 ? -5.16 32.156 -6.953 1 95.94 288 SER A CA 1
ATOM 2355 C C . SER A 1 288 ? -5.203 31.078 -8.039 1 95.94 288 SER A C 1
ATOM 2357 O O . SER A 1 288 ? -4.387 30.156 -8.031 1 95.94 288 SER A O 1
ATOM 2359 N N . LEU A 1 289 ? -6.086 31.25 -8.984 1 93.06 289 LEU A N 1
ATOM 2360 C CA . LEU A 1 289 ? -6.219 30.281 -10.062 1 93.06 289 LEU A CA 1
ATOM 2361 C C . LEU A 1 289 ? -5.012 30.344 -11 1 93.06 289 LEU A C 1
ATOM 2363 O O . LEU A 1 289 ? -4.555 29.312 -11.492 1 93.06 289 LEU A O 1
ATOM 2367 N N . THR A 1 290 ? -4.562 31.5 -11.164 1 94.19 290 THR A N 1
ATOM 2368 C CA . THR A 1 290 ? -3.381 31.672 -12 1 94.19 290 THR A CA 1
ATOM 2369 C C . THR A 1 290 ? -2.158 31.031 -11.359 1 94.19 290 THR A C 1
ATOM 2371 O O . THR A 1 290 ? -1.377 30.359 -12.039 1 94.19 290 THR A O 1
ATOM 2374 N N . ALA A 1 291 ? -2.021 31.25 -10.102 1 95.44 291 ALA A N 1
ATOM 2375 C CA . ALA A 1 291 ? -0.895 30.641 -9.391 1 95.44 291 ALA A CA 1
ATOM 2376 C C . ALA A 1 291 ? -0.942 29.125 -9.477 1 95.44 291 ALA A C 1
ATOM 2378 O O . ALA A 1 291 ? 0.089 28.469 -9.664 1 95.44 291 ALA A O 1
ATOM 2379 N N . PHE A 1 292 ? -2.107 28.609 -9.344 1 92.94 292 PHE A N 1
ATOM 2380 C CA . PHE A 1 292 ? -2.312 27.172 -9.406 1 92.94 292 PHE A CA 1
ATOM 2381 C C . PHE A 1 292 ? -1.961 26.625 -10.789 1 92.94 292 PHE A C 1
ATOM 2383 O O . PHE A 1 292 ? -1.239 25.641 -10.914 1 92.94 292 PHE A O 1
ATOM 2390 N N . GLY A 1 293 ? -2.439 27.234 -11.781 1 91.75 293 GLY A N 1
ATOM 2391 C CA . GLY A 1 293 ? -2.141 26.859 -13.148 1 91.75 293 GLY A CA 1
ATOM 2392 C C . GLY A 1 293 ? -0.664 26.953 -13.492 1 91.75 293 GLY A C 1
ATOM 2393 O O . GLY A 1 293 ? -0.115 26.078 -14.156 1 91.75 293 GLY A O 1
ATOM 2394 N N . THR A 1 294 ? -0.108 28.078 -12.977 1 94.19 294 THR A N 1
ATOM 2395 C CA . THR A 1 294 ? 1.313 28.297 -13.227 1 94.19 294 THR A CA 1
ATOM 2396 C C . THR A 1 294 ? 2.143 27.188 -12.586 1 94.19 294 THR A C 1
ATOM 2398 O O . THR A 1 294 ? 3.092 26.688 -13.195 1 94.19 294 THR A O 1
ATOM 2401 N N . HIS A 1 295 ? 1.784 26.812 -11.461 1 95.25 295 HIS A N 1
ATOM 2402 C CA . HIS A 1 295 ? 2.465 25.734 -10.758 1 95.25 295 HIS A CA 1
ATOM 2403 C C . HIS A 1 295 ? 2.361 24.422 -11.531 1 95.25 295 HIS A C 1
ATOM 2405 O O . HIS A 1 295 ? 3.367 23.734 -11.742 1 95.25 295 HIS A O 1
ATOM 2411 N N . LEU A 1 296 ? 1.208 24.031 -12.039 1 93.94 296 LEU A N 1
ATOM 2412 C CA . LEU A 1 296 ? 0.958 22.75 -12.68 1 93.94 296 LEU A CA 1
ATOM 2413 C C . LEU A 1 296 ? 1.555 22.719 -14.086 1 93.94 296 LEU A C 1
ATOM 2415 O O . LEU A 1 296 ? 1.994 21.656 -14.555 1 93.94 296 LEU A O 1
ATOM 2419 N N . ASN A 1 297 ? 1.602 23.875 -14.672 1 92.06 297 ASN A N 1
ATOM 2420 C CA . ASN A 1 297 ? 2.027 23.906 -16.062 1 92.06 297 ASN A CA 1
ATOM 2421 C C . ASN A 1 297 ? 3.541 24.047 -16.188 1 92.06 297 ASN A C 1
ATOM 2423 O O . ASN A 1 297 ? 4.102 23.859 -17.266 1 92.06 297 ASN A O 1
ATOM 2427 N N . ASP A 1 298 ? 4.125 24.359 -15.055 1 93.75 298 ASP A N 1
ATOM 2428 C CA . ASP A 1 298 ? 5.586 24.406 -15.062 1 93.75 298 ASP A CA 1
ATOM 2429 C C . ASP A 1 298 ? 6.176 23 -15.07 1 93.75 298 ASP A C 1
ATOM 2431 O O . ASP A 1 298 ? 6.293 22.359 -14.016 1 93.75 298 ASP A O 1
ATOM 2435 N N . ARG A 1 299 ? 6.715 22.578 -16.156 1 90.69 299 ARG A N 1
ATOM 2436 C CA . ARG A 1 299 ? 7.199 21.203 -16.328 1 90.69 299 ARG A CA 1
ATOM 2437 C C . ARG A 1 299 ? 8.508 21 -15.578 1 90.69 299 ARG A C 1
ATOM 2439 O O . ARG A 1 299 ? 8.898 19.859 -15.32 1 90.69 299 ARG A O 1
ATOM 2446 N N . SER A 1 300 ? 9.156 22.078 -15.195 1 91 300 SER A N 1
ATOM 2447 C CA . SER A 1 300 ? 10.391 21.953 -14.43 1 91 300 SER A CA 1
ATOM 2448 C C . SER A 1 300 ? 10.109 21.594 -12.977 1 91 300 SER A C 1
ATOM 2450 O O . SER A 1 300 ? 10.977 21.062 -12.289 1 91 300 SER A O 1
ATOM 2452 N N . GLY A 1 301 ? 8.93 21.938 -12.562 1 89.81 301 GLY A N 1
ATOM 2453 C CA . GLY A 1 301 ? 8.547 21.641 -11.188 1 89.81 301 GLY A CA 1
ATOM 2454 C C . GLY A 1 301 ? 9.148 22.609 -10.18 1 89.81 301 GLY A C 1
ATOM 2455 O O . GLY A 1 301 ? 9.094 22.375 -8.977 1 89.81 301 GLY A O 1
ATOM 2456 N N . LYS A 1 302 ? 9.625 23.719 -10.578 1 90.31 302 LYS A N 1
ATOM 2457 C CA . LYS A 1 302 ? 10.328 24.641 -9.695 1 90.31 302 LYS A CA 1
ATOM 2458 C C . LYS A 1 302 ? 9.383 25.703 -9.141 1 90.31 302 LYS A C 1
ATOM 2460 O O . LYS A 1 302 ? 9.672 26.328 -8.117 1 90.31 302 LYS A O 1
ATOM 2465 N N . THR A 1 303 ? 8.289 25.859 -9.805 1 93.31 303 THR A N 1
ATOM 2466 C CA . THR A 1 303 ? 7.332 26.875 -9.352 1 93.31 303 THR A CA 1
ATOM 2467 C C . THR A 1 303 ? 6.5 26.344 -8.188 1 93.31 303 THR A C 1
ATOM 2469 O O . THR A 1 303 ? 5.691 25.422 -8.359 1 93.31 303 THR A O 1
ATOM 2472 N N . PRO A 1 304 ? 6.703 26.891 -7.055 1 91.56 304 PRO A N 1
ATOM 2473 C CA . PRO A 1 304 ? 5.91 26.422 -5.918 1 91.56 304 PRO A CA 1
ATOM 2474 C C . PRO A 1 304 ? 4.484 26.969 -5.93 1 91.56 304 PRO A C 1
ATOM 2476 O O . PRO A 1 304 ? 4.199 27.953 -6.621 1 91.56 304 PRO A O 1
ATOM 2479 N N . PHE A 1 305 ? 3.637 26.297 -5.328 1 94.5 305 PHE A N 1
ATOM 2480 C CA . PHE A 1 305 ? 2.311 26.812 -5.008 1 94.5 305 PHE A CA 1
ATOM 2481 C C . PHE A 1 305 ? 2.189 27.109 -3.52 1 94.5 305 PHE A C 1
ATOM 2483 O O . PHE A 1 305 ? 2.008 26.203 -2.711 1 94.5 305 PHE A O 1
ATOM 2490 N N . ASP A 1 306 ? 2.316 28.25 -3.125 1 95.5 306 ASP A N 1
ATOM 2491 C CA . ASP A 1 306 ? 2.279 28.766 -1.76 1 95.5 306 ASP A CA 1
ATOM 2492 C C . ASP A 1 306 ? 1.743 30.188 -1.725 1 95.5 306 ASP A C 1
ATOM 2494 O O . ASP A 1 306 ? 2.504 31.156 -1.871 1 95.5 306 ASP A O 1
ATOM 2498 N N . ILE A 1 307 ? 0.458 30.266 -1.484 1 96.44 307 ILE A N 1
ATOM 2499 C CA . ILE A 1 307 ? -0.173 31.578 -1.555 1 96.44 307 ILE A CA 1
ATOM 2500 C C . ILE A 1 307 ? -1.207 31.719 -0.44 1 96.44 307 ILE A C 1
ATOM 2502 O O . ILE A 1 307 ? -1.664 30.719 0.117 1 96.44 307 ILE A O 1
ATOM 2506 N N . GLU A 1 308 ? -1.501 32.906 -0.098 1 96.88 308 GLU A N 1
ATOM 2507 C CA . GLU A 1 308 ? -2.566 33.219 0.851 1 96.88 308 GLU A CA 1
ATOM 2508 C C . GLU A 1 308 ? -3.768 33.844 0.147 1 96.88 308 GLU A C 1
ATOM 2510 O O . GLU A 1 308 ? -3.605 34.625 -0.793 1 96.88 308 GLU A O 1
ATOM 2515 N N . TYR A 1 309 ? -4.887 33.406 0.503 1 97.5 309 TYR A N 1
ATOM 2516 C CA . TYR A 1 309 ? -6.125 33.969 -0.041 1 97.5 309 TYR A CA 1
ATOM 2517 C C . TYR A 1 309 ? -7.254 33.875 0.979 1 97.5 309 TYR A C 1
ATOM 2519 O O . TYR A 1 309 ? -7.105 33.25 2.025 1 97.5 309 TYR A O 1
ATOM 2527 N N . ARG A 1 310 ? -8.32 34.562 0.682 1 97.12 310 ARG A N 1
ATOM 2528 C CA . ARG A 1 310 ? -9.492 34.531 1.543 1 97.12 310 ARG A CA 1
ATOM 2529 C C . ARG A 1 310 ? -10.555 33.594 0.995 1 97.12 310 ARG A C 1
ATOM 2531 O O . ARG A 1 310 ? -10.828 33.594 -0.208 1 97.12 310 ARG A O 1
ATOM 2538 N N . LEU A 1 311 ? -11.078 32.812 1.895 1 98.12 311 LEU A N 1
ATOM 2539 C CA . LEU A 1 311 ? -12.18 31.922 1.551 1 98.12 311 LEU A CA 1
ATOM 2540 C C . LEU A 1 311 ? -13.438 32.281 2.342 1 98.12 311 LEU A C 1
ATOM 2542 O O . LEU A 1 311 ? -13.344 32.688 3.5 1 98.12 311 LEU A O 1
ATOM 2546 N N . LYS A 1 312 ? -14.5 32.125 1.659 1 97.69 312 LYS A N 1
ATOM 2547 C CA . LYS A 1 312 ? -15.789 32.312 2.312 1 97.69 312 LYS A CA 1
ATOM 2548 C C . LYS A 1 312 ? -16.188 31.125 3.158 1 97.69 312 LYS A C 1
ATOM 2550 O O . LYS A 1 312 ? -16.312 30 2.643 1 97.69 312 LYS A O 1
ATOM 2555 N N . MET A 1 313 ? -16.438 31.344 4.434 1 97.44 313 MET A N 1
ATOM 2556 C CA . MET A 1 313 ? -16.844 30.281 5.363 1 97.44 313 MET A CA 1
ATOM 2557 C C . MET A 1 313 ? -18.312 29.906 5.148 1 97.44 313 MET A C 1
ATOM 2559 O O . MET A 1 313 ? -19.047 30.609 4.445 1 97.44 313 MET A O 1
ATOM 2563 N N . LYS A 1 314 ? -18.672 28.797 5.738 1 96.44 314 LYS A N 1
ATOM 2564 C CA . LYS A 1 314 ? -20.078 28.406 5.699 1 96.44 314 LYS A CA 1
ATOM 2565 C C . LYS A 1 314 ? -20.969 29.5 6.273 1 96.44 314 LYS A C 1
ATOM 2567 O O . LYS A 1 314 ? -22.094 29.719 5.805 1 96.44 314 LYS A O 1
ATOM 2572 N N . THR A 1 315 ? -20.453 30.25 7.211 1 94.75 315 THR A N 1
ATOM 2573 C CA . THR A 1 315 ? -21.188 31.312 7.895 1 94.75 315 THR A CA 1
ATOM 2574 C C . THR A 1 315 ? -21.297 32.562 7.004 1 94.75 315 THR A C 1
ATOM 2576 O O . THR A 1 315 ? -22.094 33.438 7.281 1 94.75 315 THR A O 1
ATOM 2579 N N . GLY A 1 316 ? -20.516 32.656 5.961 1 94.5 316 GLY A N 1
ATOM 2580 C CA . GLY A 1 316 ? -20.594 33.781 5.051 1 94.5 316 GLY A CA 1
ATOM 2581 C C . GLY A 1 316 ? -19.406 34.719 5.188 1 94.5 316 GLY A C 1
ATOM 2582 O O . GLY A 1 316 ? -19.125 35.5 4.281 1 94.5 316 GLY A O 1
ATOM 2583 N N . GLU A 1 317 ? -18.719 34.656 6.27 1 95 317 GLU A N 1
ATOM 2584 C CA . GLU A 1 317 ? -17.578 35.531 6.492 1 95 317 GLU A CA 1
ATOM 2585 C C . GLU A 1 317 ? -16.344 35 5.766 1 95 317 GLU A C 1
ATOM 2587 O O . GLU A 1 317 ? -16.219 33.812 5.52 1 95 317 GLU A O 1
ATOM 2592 N N . TYR A 1 318 ? -15.484 35.906 5.449 1 96.88 318 TYR A N 1
ATOM 2593 C CA . TYR A 1 318 ? -14.227 35.531 4.809 1 96.88 318 TYR A CA 1
ATOM 2594 C C . TYR A 1 318 ? -13.117 35.406 5.84 1 96.88 318 TYR A C 1
ATOM 2596 O O . TYR A 1 318 ? -13.023 36.188 6.785 1 96.88 318 TYR A O 1
ATOM 2604 N N . ARG A 1 319 ? -12.32 34.406 5.707 1 96.56 319 ARG A N 1
ATOM 2605 C CA . ARG A 1 319 ? -11.133 34.188 6.527 1 96.56 319 ARG A CA 1
ATOM 2606 C C . ARG A 1 319 ? -9.906 33.938 5.656 1 96.56 319 ARG A C 1
ATOM 2608 O O . ARG A 1 319 ? -10.016 33.469 4.523 1 96.56 319 ARG A O 1
ATOM 2615 N N . TRP A 1 320 ? -8.789 34.281 6.258 1 96.5 320 TRP A N 1
ATOM 2616 C CA . TRP A 1 320 ? -7.52 34.125 5.551 1 96.5 320 TRP A CA 1
ATOM 2617 C C . TRP A 1 320 ? -6.98 32.688 5.723 1 96.5 320 TRP A C 1
ATOM 2619 O O . TRP A 1 320 ? -6.953 32.156 6.836 1 96.5 320 TRP A O 1
ATOM 2629 N N . PHE A 1 321 ? -6.547 32.156 4.543 1 97 321 PHE A N 1
ATOM 2630 C CA . PHE A 1 321 ? -5.922 30.844 4.539 1 97 321 PHE A CA 1
ATOM 2631 C C . PHE A 1 321 ? -4.645 30.859 3.705 1 97 321 PHE A C 1
ATOM 2633 O O . PHE A 1 321 ? -4.5 31.672 2.793 1 97 321 PHE A O 1
ATOM 2640 N N . ARG A 1 322 ? -3.775 30.047 4.066 1 95.81 322 ARG A N 1
ATOM 2641 C CA . ARG A 1 322 ? -2.582 29.797 3.264 1 95.81 322 ARG A CA 1
ATOM 2642 C C . ARG A 1 322 ? -2.639 28.422 2.621 1 95.81 322 ARG A C 1
ATOM 2644 O O . ARG A 1 322 ? -2.842 27.406 3.309 1 95.81 322 ARG A O 1
ATOM 2651 N N . ALA A 1 323 ? -2.49 28.422 1.314 1 96.19 323 ALA A N 1
ATOM 2652 C CA . ALA A 1 323 ? -2.553 27.172 0.563 1 96.19 323 ALA A CA 1
ATOM 2653 C C . ALA A 1 323 ? -1.188 26.797 -0.016 1 96.19 323 ALA A C 1
ATOM 2655 O O . ALA A 1 323 ? -0.492 27.656 -0.564 1 96.19 323 ALA A O 1
ATOM 2656 N N . ARG A 1 324 ? -0.823 25.562 0.192 1 95.31 324 ARG A N 1
ATOM 2657 C CA . ARG A 1 324 ? 0.392 25 -0.39 1 95.31 324 ARG A CA 1
ATOM 2658 C C . ARG A 1 324 ? 0.082 23.75 -1.205 1 95.31 324 ARG A C 1
ATOM 2660 O O . ARG A 1 324 ? -0.945 23.109 -0.991 1 95.31 324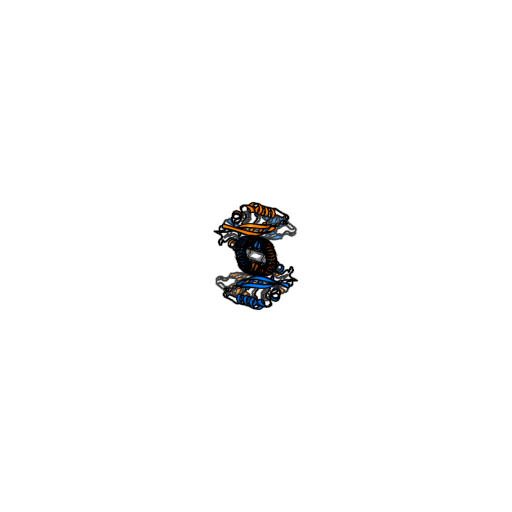 ARG A O 1
ATOM 2667 N N . GLY A 1 325 ? 0.983 23.484 -2.203 1 94.38 325 GLY A N 1
ATOM 2668 C CA . GLY A 1 325 ? 0.789 22.312 -3.033 1 94.38 325 GLY A CA 1
ATOM 2669 C C . GLY A 1 325 ? 2.086 21.734 -3.576 1 94.38 325 GLY A C 1
ATOM 2670 O O . GLY A 1 325 ? 3.066 22.469 -3.744 1 94.38 325 GLY A O 1
ATOM 2671 N N . GLN A 1 326 ? 2.107 20.469 -3.676 1 94.12 326 GLN A N 1
ATOM 2672 C CA . GLN A 1 326 ? 3.195 19.734 -4.312 1 94.12 326 GLN A CA 1
ATOM 2673 C C . GLN A 1 326 ? 2.664 18.781 -5.371 1 94.12 326 GLN A C 1
ATOM 2675 O O . GLN A 1 326 ? 1.59 18.188 -5.203 1 94.12 326 GLN A O 1
ATOM 2680 N N . THR A 1 327 ? 3.514 18.641 -6.5 1 94.62 327 THR A N 1
ATOM 2681 C CA . THR A 1 327 ? 3.025 17.875 -7.641 1 94.62 327 THR A CA 1
ATOM 2682 C C . THR A 1 327 ? 3.986 16.734 -7.977 1 94.62 327 THR A C 1
ATOM 2684 O O . THR A 1 327 ? 5.203 16.938 -8.016 1 94.62 327 THR A O 1
ATOM 2687 N N . ARG A 1 328 ? 3.408 15.539 -8.094 1 93.12 328 ARG A N 1
ATOM 2688 C CA . ARG A 1 328 ? 4.145 14.422 -8.68 1 93.12 328 ARG A CA 1
ATOM 2689 C C . ARG A 1 328 ? 4.105 14.484 -10.203 1 93.12 328 ARG A C 1
ATOM 2691 O O . ARG A 1 328 ? 3.035 14.625 -10.797 1 93.12 328 ARG A O 1
ATOM 2698 N N . ARG A 1 329 ? 5.285 14.359 -10.773 1 94.06 329 ARG A N 1
ATOM 2699 C CA . ARG A 1 329 ? 5.387 14.516 -12.227 1 94.06 329 ARG A CA 1
ATOM 2700 C C . ARG A 1 329 ? 6.094 13.32 -12.859 1 94.06 329 ARG A C 1
ATOM 2702 O O . ARG A 1 329 ? 6.809 12.586 -12.172 1 94.06 329 ARG A O 1
ATOM 2709 N N . THR A 1 330 ? 5.781 13.141 -14.164 1 92.81 330 THR A N 1
ATOM 2710 C CA . THR A 1 330 ? 6.559 12.18 -14.938 1 92.81 330 THR A CA 1
ATOM 2711 C C . THR A 1 330 ? 7.988 12.68 -15.141 1 92.81 330 THR A C 1
ATOM 2713 O O . THR A 1 330 ? 8.289 13.836 -14.859 1 92.81 330 THR A O 1
ATOM 2716 N N . PRO A 1 331 ? 8.812 11.773 -15.578 1 91.75 331 PRO A N 1
ATOM 2717 C CA . PRO A 1 331 ? 10.18 12.219 -15.852 1 91.75 331 PRO A CA 1
ATOM 2718 C C . PRO A 1 331 ? 10.242 13.352 -16.875 1 91.75 331 PRO A C 1
ATOM 2720 O O . PRO A 1 331 ? 11.164 14.164 -16.844 1 91.75 331 PRO A O 1
ATOM 2723 N N . GLU A 1 332 ? 9.242 13.445 -17.734 1 91.5 332 GLU A N 1
ATOM 2724 C CA . GLU A 1 332 ? 9.172 14.484 -18.766 1 91.5 332 GLU A CA 1
ATOM 2725 C C . GLU A 1 332 ? 8.562 15.766 -18.203 1 91.5 332 GLU A C 1
ATOM 2727 O O . GLU A 1 332 ? 8.508 16.781 -18.875 1 91.5 332 GLU A O 1
ATOM 2732 N N . GLY A 1 333 ? 8.078 15.719 -16.953 1 92.44 333 GLY A N 1
ATOM 2733 C CA . GLY A 1 333 ? 7.602 16.922 -16.281 1 92.44 333 GLY A CA 1
ATOM 2734 C C . GLY A 1 333 ? 6.09 17.062 -16.297 1 92.44 333 GLY A C 1
ATOM 2735 O O . GLY A 1 333 ? 5.543 18.031 -15.781 1 92.44 333 GLY A O 1
ATOM 2736 N N . THR A 1 334 ? 5.402 16.094 -16.859 1 93.69 334 THR A N 1
ATOM 2737 C CA . THR A 1 334 ? 3.947 16.141 -16.906 1 93.69 334 THR A CA 1
ATOM 2738 C C . THR A 1 334 ? 3.359 15.883 -15.516 1 93.69 334 THR A C 1
ATOM 2740 O O . THR A 1 334 ? 3.719 14.914 -14.852 1 93.69 334 THR A O 1
ATOM 2743 N N . PRO A 1 335 ? 2.498 16.844 -15.109 1 94.12 335 PRO A N 1
ATOM 2744 C CA . PRO A 1 335 ? 1.907 16.625 -13.781 1 94.12 335 PRO A CA 1
ATOM 2745 C C . PRO A 1 335 ? 0.957 15.438 -13.742 1 94.12 335 PRO A C 1
ATOM 2747 O O . PRO A 1 335 ? 0.119 15.281 -14.633 1 94.12 335 PRO A O 1
ATOM 2750 N N . LEU A 1 336 ? 1.089 14.609 -12.727 1 92.94 336 LEU A N 1
ATOM 2751 C CA . LEU A 1 336 ? 0.264 13.422 -12.562 1 92.94 336 LEU A CA 1
ATOM 2752 C C . LEU A 1 336 ? -0.721 13.594 -11.406 1 92.94 336 LEU A C 1
ATOM 2754 O O . LEU A 1 336 ? -1.877 13.18 -11.508 1 92.94 336 LEU A O 1
ATOM 2758 N N . ARG A 1 337 ? -0.208 14.18 -10.352 1 93.88 337 ARG A N 1
ATOM 2759 C CA . ARG A 1 337 ? -1.006 14.344 -9.141 1 93.88 337 ARG A CA 1
ATOM 2760 C C . ARG A 1 337 ? -0.502 15.516 -8.305 1 93.88 337 ARG A C 1
ATOM 2762 O O . ARG A 1 337 ? 0.708 15.711 -8.18 1 93.88 337 ARG A O 1
ATOM 2769 N N . VAL A 1 338 ? -1.47 16.281 -7.848 1 94.88 338 VAL A N 1
ATOM 2770 C CA . VAL A 1 338 ? -1.129 17.406 -6.988 1 94.88 338 VAL A CA 1
ATOM 2771 C C . VAL A 1 338 ? -1.844 17.266 -5.645 1 94.88 338 VAL A C 1
ATOM 2773 O O . VAL A 1 338 ? -3.039 16.969 -5.598 1 94.88 338 VAL A O 1
ATOM 2776 N N . VAL A 1 339 ? -1.031 17.375 -4.582 1 94.88 339 VAL A N 1
ATOM 2777 C CA . VAL A 1 339 ? -1.537 17.328 -3.213 1 94.88 339 VAL A CA 1
ATOM 2778 C C . VAL A 1 339 ? -1.222 18.641 -2.508 1 94.88 339 VAL A C 1
ATOM 2780 O O . VAL A 1 339 ? -0.164 19.234 -2.732 1 94.88 339 VAL A O 1
ATOM 2783 N N . GLY A 1 340 ? -2.178 19.062 -1.704 1 95.12 340 GLY A N 1
ATOM 2784 C CA . GLY A 1 340 ? -1.938 20.312 -1.015 1 95.12 340 GLY A CA 1
ATOM 2785 C C . GLY A 1 340 ? -2.512 20.344 0.39 1 95.12 340 GLY A C 1
ATOM 2786 O O . GLY A 1 340 ? -3.121 19.375 0.837 1 95.12 340 GLY A O 1
ATOM 2787 N N . ALA A 1 341 ? -2.154 21.438 1.067 1 94.94 341 ALA A N 1
ATOM 2788 C CA . ALA A 1 341 ? -2.598 21.688 2.438 1 94.94 341 ALA A CA 1
ATOM 2789 C C . ALA A 1 341 ? -3.09 23.109 2.609 1 94.94 341 ALA A C 1
ATOM 2791 O O . ALA A 1 341 ? -2.545 24.047 2.004 1 94.94 341 ALA A O 1
ATOM 2792 N N . LEU A 1 342 ? -4.145 23.25 3.32 1 95.5 342 LEU A N 1
ATOM 2793 C CA . LEU A 1 342 ? -4.73 24.531 3.668 1 95.5 342 LEU A CA 1
ATOM 2794 C C . LEU A 1 342 ? -4.625 24.797 5.168 1 95.5 342 LEU A C 1
ATOM 2796 O O . LEU A 1 342 ? -5.027 23.953 5.977 1 95.5 342 LEU A O 1
ATOM 2800 N N . VAL A 1 343 ? -4.094 25.969 5.547 1 93.38 343 VAL A N 1
ATOM 2801 C CA . VAL A 1 343 ? -3.953 26.328 6.957 1 93.38 343 VAL A CA 1
ATOM 2802 C C . VAL A 1 343 ? -4.648 27.656 7.227 1 93.38 343 VAL A C 1
ATOM 2804 O O . VAL A 1 343 ? -4.602 28.562 6.398 1 93.38 343 VAL A O 1
ATOM 2807 N N . ASP A 1 344 ? -5.332 27.703 8.422 1 92.25 344 ASP A N 1
ATOM 2808 C CA . ASP A 1 344 ? -5.992 28.938 8.836 1 92.25 344 ASP A CA 1
ATOM 2809 C C . ASP A 1 344 ? -4.984 29.953 9.391 1 92.25 344 ASP A C 1
ATOM 2811 O O . ASP A 1 344 ? -4.398 29.719 10.445 1 92.25 344 ASP A O 1
ATOM 2815 N N . VAL A 1 345 ? -4.84 31.047 8.648 1 91.69 345 VAL A N 1
ATOM 2816 C CA . VAL A 1 345 ? -3.891 32.062 9.094 1 91.69 345 VAL A CA 1
ATOM 2817 C C . VAL A 1 345 ? -4.641 33.344 9.461 1 91.69 345 VAL A C 1
ATOM 2819 O O . VAL A 1 345 ? -4.059 34.438 9.453 1 91.69 345 VAL A O 1
ATOM 2822 N N . HIS A 1 346 ? -5.855 33.219 9.742 1 89.38 346 HIS A N 1
ATOM 2823 C CA . HIS A 1 346 ? -6.691 34.375 10.008 1 89.38 346 HIS A CA 1
ATOM 2824 C C . HIS A 1 346 ? -6.266 35.094 11.289 1 89.38 346 HIS A C 1
ATOM 2826 O O . HIS A 1 346 ? -6.211 36.312 11.344 1 89.38 346 HIS A O 1
ATOM 2832 N N . LEU A 1 347 ? -5.973 34.344 12.328 1 81.44 347 LEU A N 1
ATOM 2833 C CA . LEU A 1 347 ? -5.559 34.906 13.609 1 81.44 347 LEU A CA 1
ATOM 2834 C C . LEU A 1 347 ? -4.289 35.719 13.453 1 81.44 347 LEU A C 1
ATOM 2836 O O . LEU A 1 347 ? -4.152 36.781 14.078 1 81.44 347 LEU A O 1
ATOM 2840 N N . LYS A 1 348 ? -3.449 35.219 12.719 1 83.25 348 LYS A N 1
ATOM 2841 C CA . LYS A 1 348 ? -2.215 35.969 12.469 1 83.25 348 LYS A CA 1
ATOM 2842 C C . LYS A 1 348 ? -2.504 37.312 11.805 1 83.25 348 LYS A C 1
ATOM 2844 O O . LYS A 1 348 ? -1.932 38.344 12.188 1 83.25 348 LYS A O 1
ATOM 2849 N N . HIS A 1 349 ? -3.371 37.344 10.867 1 86 349 HIS A N 1
ATOM 2850 C CA . HIS A 1 349 ? -3.738 38.562 10.164 1 86 349 HIS A CA 1
ATOM 2851 C C . HIS A 1 349 ? -4.461 39.531 11.094 1 86 349 HIS A C 1
ATOM 2853 O O . HIS A 1 349 ? -4.234 40.75 11.031 1 86 349 HIS A O 1
ATOM 2859 N N . GLU A 1 350 ? -5.258 39 11.922 1 80.06 350 GLU A N 1
ATOM 2860 C CA . GLU A 1 350 ? -5.945 39.812 12.906 1 80.06 350 GLU A CA 1
ATOM 2861 C C . GLU A 1 350 ? -4.957 40.438 13.891 1 80.06 350 GLU A C 1
ATOM 2863 O O . GLU A 1 350 ? -5.086 41.594 14.25 1 80.06 350 GLU A O 1
ATOM 2868 N N . GLN A 1 351 ? -4.074 39.688 14.297 1 78.12 351 GLN A N 1
ATOM 2869 C CA . GLN A 1 351 ? -3.061 40.188 15.227 1 78.12 351 GLN A CA 1
ATOM 2870 C C . GLN A 1 351 ? -2.227 41.281 14.586 1 78.12 351 GLN A C 1
ATOM 2872 O O . GLN A 1 351 ? -1.927 42.281 15.234 1 78.12 351 GLN A O 1
ATOM 2877 N N . ASP A 1 352 ? -1.932 41.031 13.438 1 80.69 352 ASP A N 1
ATOM 2878 C CA . ASP A 1 352 ? -1.138 42.031 12.719 1 80.69 352 ASP A CA 1
ATOM 2879 C C . ASP A 1 352 ? -1.906 43.344 12.57 1 80.69 352 ASP A C 1
ATOM 2881 O O . ASP A 1 352 ? -1.345 44.438 12.758 1 80.69 352 ASP A O 1
ATOM 2885 N N . ALA A 1 353 ? -3.141 43.188 12.336 1 80.12 353 ALA A N 1
ATOM 2886 C CA . ALA A 1 353 ? -3.99 44.375 12.203 1 80.12 353 ALA A CA 1
ATOM 2887 C C . ALA A 1 353 ? -4.137 45.094 13.539 1 80.12 353 ALA A C 1
ATOM 2889 O O . ALA A 1 353 ? -4.086 46.312 13.602 1 80.12 353 ALA A O 1
ATOM 2890 N N . LEU A 1 354 ? -4.297 44.312 14.555 1 74.94 354 LEU A N 1
ATOM 2891 C CA . LEU A 1 354 ? -4.422 44.906 15.891 1 74.94 354 LEU A CA 1
ATOM 2892 C C . LEU A 1 354 ? -3.127 45.594 16.312 1 74.94 354 LEU A C 1
ATOM 2894 O O . LEU A 1 354 ? -3.156 46.656 16.906 1 74.94 354 LEU A O 1
ATOM 2898 N N . ARG A 1 355 ? -2.057 44.969 16.016 1 76.94 355 ARG A N 1
ATOM 2899 C CA . ARG A 1 355 ? -0.759 45.531 16.359 1 76.94 355 ARG A CA 1
ATOM 2900 C C . ARG A 1 355 ? -0.555 46.875 15.664 1 76.94 355 ARG A C 1
ATOM 2902 O O . ARG A 1 355 ? -0.033 47.812 16.25 1 76.94 355 ARG A O 1
ATOM 2909 N N . GLU A 1 356 ? -1.019 46.906 14.531 1 79.75 356 GLU A N 1
ATOM 2910 C CA . GLU A 1 356 ? -0.888 48.156 13.781 1 79.75 356 GLU A CA 1
ATOM 2911 C C . GLU A 1 356 ? -1.78 49.25 14.359 1 79.75 356 GLU A C 1
ATOM 2913 O O . GLU A 1 356 ? -1.354 50.406 14.5 1 79.75 356 GLU A O 1
ATOM 2918 N N . THR A 1 357 ? -2.949 48.906 14.734 1 79.06 357 THR A N 1
ATOM 2919 C CA . THR A 1 357 ? -3.875 49.844 15.328 1 79.06 357 THR A CA 1
ATOM 2920 C C . THR A 1 357 ? -3.365 50.312 16.688 1 79.06 357 THR A C 1
ATOM 2922 O O . THR A 1 357 ? -3.441 51.5 17.016 1 79.06 357 THR A O 1
ATOM 2925 N N . GLU A 1 358 ? -2.908 49.344 17.453 1 74.56 358 GLU A N 1
ATOM 2926 C CA . GLU A 1 358 ? -2.371 49.688 18.766 1 74.56 358 GLU A CA 1
ATOM 2927 C C . GLU A 1 358 ? -1.158 50.594 18.641 1 74.56 358 GLU A C 1
ATOM 2929 O O . GLU A 1 358 ? -1 51.531 19.438 1 74.56 358 GLU A O 1
ATOM 2934 N N . ALA A 1 359 ? -0.405 50.25 17.719 1 77.88 359 ALA A N 1
ATOM 2935 C CA . ALA A 1 359 ? 0.765 51.125 17.5 1 77.88 359 ALA A CA 1
ATOM 2936 C C . ALA A 1 359 ? 0.35 52.531 17.156 1 77.88 359 ALA A C 1
ATOM 2938 O O . ALA A 1 359 ? 0.963 53.5 17.625 1 77.88 359 ALA A O 1
ATOM 2939 N N . HIS A 1 360 ? -0.704 52.625 16.469 1 80.88 360 HIS A N 1
ATOM 2940 C CA . HIS A 1 360 ? -1.222 53.938 16.109 1 80.88 360 HIS A CA 1
ATOM 2941 C C . HIS A 1 360 ? -1.827 54.656 17.312 1 80.88 360 HIS A C 1
ATOM 2943 O O . HIS A 1 360 ? -1.603 55.844 17.516 1 80.88 360 HIS A O 1
ATOM 2949 N N . HIS A 1 361 ? -2.561 53.875 18.109 1 74.5 361 HIS A N 1
ATOM 2950 C CA . HIS A 1 361 ? -3.162 54.438 19.312 1 74.5 361 HIS A CA 1
ATOM 2951 C C . HIS A 1 361 ? -2.094 54.906 20.297 1 74.5 361 HIS A C 1
ATOM 2953 O O . HIS A 1 361 ? -2.217 55.969 20.906 1 74.5 361 HIS A O 1
ATOM 2959 N N . GLN A 1 362 ? -1.116 54.094 20.453 1 74.81 362 GLN A N 1
ATOM 2960 C CA . GLN A 1 362 ? -0.028 54.438 21.359 1 74.81 362 GLN A CA 1
ATOM 2961 C C . GLN A 1 362 ? 0.671 55.719 20.906 1 74.81 362 GLN A C 1
ATOM 2963 O O . GLN A 1 362 ? 1.011 56.562 21.734 1 74.81 362 GLN A O 1
ATOM 2968 N N . LYS A 1 363 ? 0.783 55.781 19.641 1 79.38 363 LYS A N 1
ATOM 2969 C CA . LYS A 1 363 ? 1.414 57 19.109 1 79.38 363 LYS A CA 1
ATOM 2970 C C . LYS A 1 363 ? 0.56 58.219 19.375 1 79.38 363 LYS A C 1
ATOM 2972 O O . LYS A 1 363 ? 1.082 59.281 19.734 1 79.38 363 LYS A O 1
ATOM 2977 N N . ASN A 1 364 ? -0.737 58.031 19.266 1 78.5 364 ASN A N 1
ATOM 2978 C CA . ASN A 1 364 ? -1.661 59.125 19.531 1 78.5 364 ASN A CA 1
ATOM 2979 C C . ASN A 1 364 ? -1.655 59.531 21.016 1 78.5 364 ASN A C 1
ATOM 2981 O O . ASN A 1 364 ? -1.677 60.719 21.344 1 78.5 364 ASN A O 1
ATOM 2985 N N . LEU A 1 365 ? -1.608 58.5 21.859 1 73.38 365 LEU A N 1
ATOM 2986 C CA . LEU A 1 365 ? -1.577 58.75 23.297 1 73.38 365 LEU A CA 1
ATOM 2987 C C . LEU A 1 365 ? -0.282 59.469 23.703 1 73.38 365 LEU A C 1
ATOM 2989 O O . LEU A 1 365 ? -0.293 60.375 24.531 1 73.38 365 LEU A O 1
ATOM 2993 N N . GLU A 1 366 ? 0.776 59 23.125 1 74.69 366 GLU A N 1
ATOM 2994 C CA . GLU A 1 366 ? 2.062 59.625 23.391 1 74.69 366 GLU A CA 1
ATOM 2995 C C . GLU A 1 366 ? 2.055 61.094 22.969 1 74.69 366 GLU A C 1
ATOM 2997 O O . GLU A 1 366 ? 2.584 61.969 23.672 1 74.69 366 GLU A O 1
ATOM 3002 N N . GLU A 1 367 ? 1.354 61.375 21.891 1 80.25 367 GLU A N 1
ATOM 3003 C CA . GLU A 1 367 ? 1.253 62.75 21.406 1 80.25 367 GLU A CA 1
ATOM 3004 C C . GLU A 1 367 ? 0.362 63.594 22.312 1 80.25 367 GLU A C 1
ATOM 3006 O O . GLU A 1 367 ? 0.673 64.75 22.594 1 80.25 367 GLU A O 1
ATOM 3011 N N . ASN A 1 368 ? -0.703 62.938 22.812 1 76.81 368 ASN A N 1
ATOM 3012 C CA . ASN A 1 368 ? -1.607 63.625 23.719 1 76.81 368 ASN A CA 1
ATOM 3013 C C . ASN A 1 368 ? -0.94 63.938 25.047 1 76.81 368 ASN A C 1
ATOM 3015 O O . ASN A 1 368 ? -1.107 65 25.609 1 76.81 368 ASN A O 1
ATOM 3019 N N . ILE A 1 369 ? -0.177 63 25.531 1 75.44 369 ILE A N 1
ATOM 3020 C CA . ILE A 1 369 ? 0.52 63.188 26.812 1 75.44 369 ILE A CA 1
ATOM 3021 C C . ILE A 1 369 ? 1.576 64.25 26.672 1 75.44 369 ILE A C 1
ATOM 3023 O O . ILE A 1 369 ? 1.757 65.062 27.578 1 75.44 369 ILE A O 1
ATOM 3027 N N . ALA A 1 370 ? 2.172 64.312 25.547 1 81.19 370 ALA A N 1
ATOM 3028 C CA . ALA A 1 370 ? 3.164 65.312 25.297 1 81.19 370 ALA A CA 1
ATOM 3029 C C . ALA A 1 370 ? 2.516 66.688 25.281 1 81.19 370 ALA A C 1
ATOM 3031 O O . ALA A 1 370 ? 3.061 67.688 25.844 1 81.19 370 ALA A O 1
ATOM 3032 N N . GLN A 1 371 ? 1.352 66.812 24.734 1 83.31 371 GLN A N 1
ATOM 3033 C CA . GLN A 1 371 ? 0.624 68.062 24.672 1 83.31 371 GLN A CA 1
ATOM 3034 C C . GLN A 1 371 ? 0.121 68.5 26.062 1 83.31 371 GLN A C 1
ATOM 3036 O O . GLN A 1 371 ? 0.192 69.688 26.422 1 83.31 371 GLN A O 1
ATOM 3041 N N . LEU A 1 372 ? -0.296 67.562 26.844 1 81.19 372 LEU A N 1
ATOM 3042 C CA . LEU A 1 372 ? -0.775 67.812 28.188 1 81.19 372 LEU A CA 1
ATOM 3043 C C . LEU A 1 372 ? 0.368 68.312 29.094 1 81.19 372 LEU A C 1
ATOM 3045 O O . LEU A 1 372 ? 0.185 69.188 29.922 1 81.19 372 LEU A O 1
ATOM 3049 N N . THR A 1 373 ? 1.452 67.688 28.875 1 82.44 373 THR A N 1
ATOM 3050 C CA . THR A 1 373 ? 2.637 68.062 29.625 1 82.44 373 THR A CA 1
ATOM 3051 C C . THR A 1 373 ? 2.986 69.562 29.359 1 82.44 373 THR A C 1
ATOM 3053 O O . THR A 1 373 ? 3.338 70.25 30.281 1 82.44 373 THR A O 1
ATOM 3056 N N . GLN A 1 374 ? 2.77 69.938 28.141 1 87.69 374 GLN A N 1
ATOM 3057 C CA . GLN A 1 374 ? 3.027 71.375 27.781 1 87.69 374 GLN A CA 1
ATOM 3058 C C . GLN A 1 374 ? 2.012 72.312 28.438 1 87.69 374 GLN A C 1
ATOM 3060 O O . GLN A 1 374 ? 2.365 73.375 28.891 1 87.69 374 GLN A O 1
ATOM 3065 N N . ILE A 1 375 ? 0.814 71.875 28.484 1 86.19 375 ILE A N 1
ATOM 3066 C CA . ILE A 1 375 ? -0.256 72.688 29.062 1 86.19 375 ILE A CA 1
ATOM 3067 C C . ILE A 1 375 ? -0.036 72.812 30.562 1 86.19 375 ILE A C 1
ATOM 3069 O O . ILE A 1 375 ? -0.152 73.938 31.109 1 86.19 375 ILE A O 1
ATOM 3073 N N . VAL A 1 376 ? 0.297 71.812 31.266 1 86.56 376 VAL A N 1
ATOM 3074 C CA . VAL A 1 376 ? 0.554 71.812 32.688 1 86.56 376 VAL A CA 1
ATOM 3075 C C . VAL A 1 376 ? 1.757 72.688 33 1 86.56 376 VAL A C 1
ATOM 3077 O O . VAL A 1 376 ? 1.755 73.438 33.969 1 86.56 376 VAL A O 1
ATOM 3080 N N . GLY A 1 377 ? 2.684 72.625 32.125 1 87.94 377 GLY A N 1
ATOM 3081 C CA . GLY A 1 377 ? 3.82 73.562 32.25 1 87.94 377 GLY A CA 1
ATOM 3082 C C . GLY A 1 377 ? 3.438 75 32.156 1 87.94 377 GLY A C 1
ATOM 3083 O O . GLY A 1 377 ? 3.928 75.812 32.906 1 87.94 377 GLY A O 1
ATOM 3084 N N . THR A 1 378 ? 2.576 75.312 31.234 1 91 378 THR A N 1
ATOM 3085 C CA . THR A 1 378 ? 2.092 76.688 31.062 1 91 378 THR A CA 1
ATOM 3086 C C . THR A 1 378 ? 1.325 77.125 32.312 1 91 378 THR A C 1
ATOM 3088 O O . THR A 1 378 ? 1.512 78.25 32.781 1 91 378 THR A O 1
ATOM 3091 N N . ILE A 1 379 ? 0.584 76.25 32.844 1 90.38 379 ILE A N 1
ATOM 3092 C CA . ILE A 1 379 ? -0.217 76.625 34.031 1 90.38 379 ILE A CA 1
ATOM 3093 C C . ILE A 1 379 ? 0.698 76.812 35.219 1 90.38 379 ILE A C 1
ATOM 3095 O O . ILE A 1 379 ? 0.468 77.75 36.031 1 90.38 379 ILE A O 1
ATOM 3099 N N . GLN A 1 380 ? 1.696 76.062 35.312 1 90.88 380 GLN A N 1
ATOM 3100 C CA . GLN A 1 380 ? 2.676 76.25 36.375 1 90.88 380 GLN A CA 1
ATOM 3101 C C . GLN A 1 380 ? 3.387 77.562 36.281 1 90.88 380 GLN A C 1
ATOM 3103 O O . GLN A 1 380 ? 3.605 78.25 37.312 1 90.88 380 GLN A O 1
ATOM 3108 N N . SER A 1 381 ? 3.688 78.062 35.125 1 93.25 381 SER A N 1
ATOM 3109 C CA . SER A 1 381 ? 4.32 79.312 34.875 1 93.25 381 SER A CA 1
ATOM 3110 C C . SER A 1 381 ? 3.385 80.5 35.25 1 93.25 381 SER A C 1
ATOM 3112 O O . SER A 1 381 ? 3.82 81.5 35.844 1 93.25 381 SER A O 1
ATOM 3114 N N . ILE A 1 382 ? 2.176 80.25 34.938 1 91.75 382 ILE A N 1
ATOM 3115 C CA . ILE A 1 382 ? 1.175 81.25 35.25 1 91.75 382 ILE A CA 1
ATOM 3116 C C . ILE A 1 382 ? 0.992 81.375 36.781 1 91.75 382 ILE A C 1
ATOM 3118 O O . ILE A 1 382 ? 0.894 82.438 37.312 1 91.75 382 ILE A O 1
ATOM 3122 N N . ALA A 1 383 ? 0.962 80.312 37.469 1 92.25 383 ALA A N 1
ATOM 3123 C CA . ALA A 1 383 ? 0.817 80.25 38.906 1 92.25 383 ALA A CA 1
ATOM 3124 C C . ALA A 1 383 ? 1.999 80.938 39.594 1 92.25 383 ALA A C 1
ATOM 3126 O O . ALA A 1 383 ? 1.822 81.625 40.594 1 92.25 383 ALA A O 1
ATOM 3127 N N . SER A 1 384 ? 3.135 80.75 39.094 1 92.38 384 SER A N 1
ATOM 3128 C CA . SER A 1 384 ? 4.336 81.375 39.625 1 92.38 384 SER A CA 1
ATOM 3129 C C . SER A 1 384 ? 4.305 82.875 39.438 1 92.38 384 SER A C 1
ATOM 3131 O O . SER A 1 384 ? 4.691 83.688 40.312 1 92.38 384 SER A O 1
ATOM 3133 N N . GLN A 1 385 ? 3.855 83.25 38.281 1 92.12 385 GLN A N 1
ATOM 3134 C CA . GLN A 1 385 ? 3.723 84.688 38 1 92.12 385 GLN A CA 1
ATOM 3135 C C . GLN A 1 385 ? 2.67 85.312 38.906 1 92.12 385 GLN A C 1
ATOM 3137 O O . GLN A 1 385 ? 2.855 86.438 39.375 1 92.12 385 GLN A O 1
ATOM 3142 N N . THR A 1 386 ? 1.635 84.625 39.156 1 90.81 386 THR A N 1
ATOM 3143 C CA . THR A 1 386 ? 0.57 85.125 40.031 1 90.81 386 THR A CA 1
ATOM 3144 C C . THR A 1 386 ? 1.06 85.25 41.469 1 90.81 386 THR A C 1
ATOM 3146 O O . THR A 1 386 ? 0.741 86.188 42.156 1 90.81 386 THR A O 1
ATOM 3149 N N . ASN A 1 387 ? 1.853 84.375 41.812 1 90.75 387 ASN A N 1
ATOM 3150 C CA . ASN A 1 387 ? 2.438 84.375 43.156 1 90.75 387 ASN A CA 1
ATOM 3151 C C . ASN A 1 387 ? 3.367 85.562 43.344 1 90.75 387 ASN A C 1
ATOM 3153 O O . ASN A 1 387 ? 3.328 86.25 44.375 1 90.75 387 ASN A O 1
ATOM 3157 N N . LEU A 1 388 ? 4.07 85.938 42.406 1 90.69 388 LEU A N 1
ATOM 3158 C CA . LEU A 1 388 ? 4.988 87.062 42.469 1 90.69 388 LEU A CA 1
ATOM 3159 C C . LEU A 1 388 ? 4.227 88.375 42.469 1 90.69 388 LEU A C 1
ATOM 3161 O O . LEU A 1 388 ? 4.598 89.312 43.188 1 90.69 388 LEU A O 1
ATOM 3165 N N . LEU A 1 389 ? 3.266 88.375 41.688 1 89.25 389 LEU A N 1
ATOM 3166 C CA . LEU A 1 389 ? 2.42 89.562 41.656 1 89.25 389 LEU A CA 1
ATOM 3167 C C . LEU A 1 389 ? 1.729 89.75 43 1 89.25 389 LEU A C 1
ATOM 3169 O O . LEU A 1 389 ? 1.643 90.938 43.469 1 89.25 389 LEU A O 1
ATOM 3173 N N . ALA A 1 390 ? 1.339 88.688 43.562 1 88.25 390 ALA A N 1
ATOM 3174 C CA . ALA A 1 390 ? 0.674 88.75 44.875 1 88.25 390 ALA A CA 1
ATOM 3175 C C . ALA A 1 390 ? 1.651 89.125 45.969 1 88.25 390 ALA A C 1
ATOM 3177 O O . ALA A 1 390 ? 1.296 89.938 46.875 1 88.25 390 ALA A O 1
ATOM 3178 N N . LEU A 1 391 ? 2.863 88.812 45.875 1 88.5 391 LEU A N 1
ATOM 3179 C CA . LEU A 1 391 ? 3.904 89.188 46.844 1 88.5 391 LEU A CA 1
ATOM 3180 C C . LEU A 1 391 ? 4.215 90.625 46.719 1 88.5 391 LEU A C 1
ATOM 3182 O O . LEU A 1 391 ? 4.309 91.375 47.75 1 88.5 391 LEU A O 1
ATOM 3186 N N . ASN A 1 392 ? 4.309 91.125 45.594 1 85.81 392 ASN A N 1
ATOM 3187 C CA . ASN A 1 392 ? 4.562 92.5 45.375 1 85.81 392 ASN A CA 1
ATOM 3188 C C . ASN A 1 392 ? 3.396 93.375 45.844 1 85.81 392 ASN A C 1
ATOM 3190 O O . ASN A 1 392 ? 3.605 94.438 46.406 1 85.81 392 ASN A O 1
ATOM 3194 N N . ALA A 1 393 ? 2.229 92.812 45.594 1 85.31 393 ALA A N 1
ATOM 3195 C CA . ALA A 1 393 ? 1.03 93.5 46.062 1 85.31 393 ALA A CA 1
ATOM 3196 C C . ALA A 1 393 ? 0.958 93.562 47.594 1 85.31 393 ALA A C 1
ATOM 3198 O O . ALA A 1 393 ? 0.533 94.562 48.156 1 85.31 393 ALA A O 1
ATOM 3199 N N . ALA A 1 394 ? 1.474 92.562 48.219 1 85.94 394 ALA A N 1
ATOM 3200 C CA . ALA A 1 394 ? 1.516 92.5 49.688 1 85.94 394 ALA A CA 1
ATOM 3201 C C . ALA A 1 394 ? 2.529 93.5 50.25 1 85.94 394 ALA A C 1
ATOM 3203 O O . ALA A 1 394 ? 2.277 94.125 51.281 1 85.94 394 ALA A O 1
ATOM 3204 N N . ILE A 1 395 ? 3.531 93.688 49.594 1 83.75 395 ILE A N 1
ATOM 3205 C CA . ILE A 1 395 ? 4.57 94.625 50 1 83.75 395 ILE A CA 1
ATOM 3206 C C . ILE A 1 395 ? 4.051 96.062 49.875 1 83.75 395 ILE A C 1
ATOM 3208 O O . ILE A 1 395 ? 4.23 96.875 50.781 1 83.75 395 ILE A O 1
ATOM 3212 N N . GLU A 1 396 ? 3.371 96.312 48.781 1 78.62 396 GLU A N 1
ATOM 3213 C CA . GLU A 1 396 ? 2.834 97.625 48.531 1 78.62 396 GLU A CA 1
ATOM 3214 C C . GLU A 1 396 ? 1.715 97.938 49.5 1 78.62 396 GLU A C 1
ATOM 3216 O O . GLU A 1 396 ? 1.596 99.125 49.969 1 78.62 396 GLU A O 1
ATOM 3221 N N . ALA A 1 397 ? 0.972 96.938 49.844 1 82.75 397 ALA A N 1
ATOM 3222 C CA . ALA A 1 397 ? -0.101 97.125 50.812 1 82.75 397 ALA A CA 1
ATOM 3223 C C . ALA A 1 397 ? 0.461 97.438 52.188 1 82.75 397 ALA A C 1
ATOM 3225 O O . ALA A 1 397 ? -0.088 98.25 52.938 1 82.75 397 ALA A O 1
ATOM 3226 N N . ALA A 1 398 ? 1.536 96.875 52.562 1 82.94 398 ALA A N 1
ATOM 3227 C CA . ALA A 1 398 ? 2.193 97.125 53.844 1 82.94 398 ALA A CA 1
ATOM 3228 C C . ALA A 1 398 ? 2.764 98.562 53.875 1 82.94 398 ALA A C 1
ATOM 3230 O O . ALA A 1 398 ? 2.693 99.25 54.906 1 82.94 398 ALA A O 1
ATOM 3231 N N . ARG A 1 399 ? 3.209 98.938 52.812 1 78.75 399 ARG A N 1
ATOM 3232 C CA . ARG A 1 399 ? 3.803 100.312 52.688 1 78.75 399 ARG A CA 1
ATOM 3233 C C . ARG A 1 399 ? 2.742 101.375 52.812 1 78.75 399 ARG A C 1
ATOM 3235 O O . ARG A 1 399 ? 3.041 102.5 53.25 1 78.75 399 ARG A O 1
ATOM 3242 N N . ALA A 1 400 ? 1.524 100.938 52.406 1 77.5 400 ALA A N 1
ATOM 3243 C CA . ALA A 1 400 ? 0.441 101.938 52.406 1 77.5 400 ALA A CA 1
ATOM 3244 C C . ALA A 1 400 ? -0.215 102 53.781 1 77.5 400 ALA A C 1
ATOM 3246 O O . ALA A 1 400 ? -1.1 102.875 54 1 77.5 400 ALA A O 1
ATOM 3247 N N . GLY A 1 401 ? 0.226 101.188 54.812 1 76.06 401 GLY A N 1
ATOM 3248 C CA . GLY A 1 401 ? -0.216 101.312 56.188 1 76.06 401 GLY A CA 1
ATOM 3249 C C . GLY A 1 401 ? -1.667 100.875 56.375 1 76.06 401 GLY A C 1
ATOM 3250 O O . GLY A 1 401 ? -2.08 99.812 55.969 1 76.06 401 GLY A O 1
ATOM 3251 N N . GLU A 1 402 ? -2.469 101.812 56.969 1 75.5 402 GLU A N 1
ATOM 3252 C CA . GLU A 1 402 ? -3.861 101.562 57.312 1 75.5 402 GLU A CA 1
ATOM 3253 C C . GLU A 1 402 ? -4.742 101.562 56.094 1 75.5 402 GLU A C 1
ATOM 3255 O O . GLU A 1 402 ? -5.738 100.812 56.031 1 75.5 402 GLU A O 1
ATOM 3260 N N . ALA A 1 403 ? -4.34 102.25 55.062 1 71.25 403 ALA A N 1
ATOM 3261 C CA . ALA A 1 403 ? -5.105 102.312 53.812 1 71.25 403 ALA A CA 1
ATOM 3262 C C . ALA A 1 403 ? -4.945 101.062 53 1 71.25 403 ALA A C 1
ATOM 3264 O O . ALA A 1 403 ? -5.773 100.75 52.125 1 71.25 403 ALA A O 1
ATOM 3265 N N . GLY A 1 404 ? -3.99 100.312 53.438 1 77.19 404 GLY A N 1
ATOM 3266 C CA . GLY A 1 404 ? -3.68 99.125 52.625 1 77.19 404 GLY A CA 1
ATOM 3267 C C . GLY A 1 404 ? -4.121 97.812 53.281 1 77.19 404 GLY A C 1
ATOM 3268 O O . GLY A 1 404 ? -3.865 96.75 52.781 1 77.19 404 GLY A O 1
ATOM 3269 N N . ARG A 1 405 ? -4.676 97.875 54.312 1 79.44 405 ARG A N 1
ATOM 3270 C CA . ARG A 1 405 ? -5.008 96.688 55.094 1 79.44 405 ARG A CA 1
ATOM 3271 C C . ARG A 1 405 ? -5.93 95.75 54.281 1 79.44 405 ARG A C 1
ATOM 3273 O O . ARG A 1 405 ? -5.742 94.5 54.281 1 79.44 405 ARG A O 1
ATOM 3280 N N . GLY A 1 406 ? -6.93 96.312 53.688 1 78.19 406 GLY A N 1
ATOM 3281 C CA . GLY A 1 406 ? -7.844 95.5 52.875 1 78.19 406 GLY A CA 1
ATOM 3282 C C . GLY A 1 406 ? -7.164 94.812 51.719 1 78.19 406 GLY A C 1
ATOM 3283 O O . GLY A 1 406 ? -7.453 93.688 51.406 1 78.19 406 GLY A O 1
ATOM 3284 N N . PHE A 1 407 ? -6.199 95.562 51.219 1 81.5 407 PHE A N 1
ATOM 3285 C CA . PHE A 1 407 ? -5.484 95.062 50.062 1 81.5 407 PHE A CA 1
ATOM 3286 C C . PHE A 1 407 ? -4.484 94 50.469 1 81.5 407 PHE A C 1
ATOM 3288 O O . PHE A 1 407 ? -4.215 93.062 49.719 1 81.5 407 PHE A O 1
ATOM 3295 N N . ALA A 1 408 ? -3.955 94.125 51.625 1 86 408 ALA A N 1
ATOM 3296 C CA . ALA A 1 408 ? -3.039 93.125 52.156 1 86 408 ALA A CA 1
ATOM 3297 C C . ALA A 1 408 ? -3.73 91.75 52.312 1 86 408 ALA A C 1
ATOM 3299 O O . ALA A 1 408 ? -3.131 90.75 52.031 1 86 408 ALA A O 1
ATOM 3300 N N . VAL A 1 409 ? -5.039 91.75 52.562 1 85.31 409 VAL A N 1
ATOM 3301 C CA . VAL A 1 409 ? -5.816 90.562 52.719 1 85.31 409 VAL A CA 1
ATOM 3302 C C . VAL A 1 409 ? -6.047 89.875 51.344 1 85.31 409 VAL A C 1
ATOM 3304 O O . VAL A 1 409 ? -5.91 88.688 51.219 1 85.31 409 VAL A O 1
ATOM 3307 N N . VAL A 1 410 ? -6.32 90.688 50.375 1 84.75 410 VAL A N 1
ATOM 3308 C CA . VAL A 1 410 ? -6.551 90.188 49.031 1 84.75 410 VAL A CA 1
ATOM 3309 C C . VAL A 1 410 ? -5.254 89.625 48.469 1 84.75 410 VAL A C 1
ATOM 3311 O O . VAL A 1 410 ? -5.258 88.5 47.875 1 84.75 410 VAL A O 1
ATOM 3314 N N . ALA A 1 411 ? -4.211 90.312 48.656 1 88.88 411 ALA A N 1
ATOM 3315 C CA . ALA A 1 411 ? -2.91 89.875 48.156 1 88.88 411 ALA A CA 1
ATOM 3316 C C . ALA A 1 411 ? -2.52 88.562 48.781 1 88.88 411 ALA A C 1
ATOM 3318 O O . ALA A 1 411 ? -1.983 87.688 48.125 1 88.88 411 ALA A O 1
ATOM 3319 N N . ASP A 1 412 ? -2.865 88.312 49.969 1 89.56 412 ASP A N 1
ATOM 3320 C CA . ASP A 1 412 ? -2.541 87.125 50.688 1 89.56 412 ASP A CA 1
ATOM 3321 C C . ASP A 1 412 ? -3.389 85.938 50.188 1 89.56 412 ASP A C 1
ATOM 3323 O O . ASP A 1 412 ? -2.9 84.812 50.094 1 89.56 412 ASP A O 1
ATOM 3327 N N . GLU A 1 413 ? -4.609 86.25 49.875 1 90.62 413 GLU A N 1
ATOM 3328 C CA . GLU A 1 413 ? -5.504 85.188 49.406 1 90.62 413 GLU A CA 1
ATOM 3329 C C . GLU A 1 413 ? -5.105 84.75 48 1 90.62 413 GLU A C 1
ATOM 3331 O O . GLU A 1 413 ? -5.156 83.562 47.688 1 90.62 413 GLU A O 1
ATOM 3336 N N . VAL A 1 414 ? -4.738 85.688 47.156 1 90.12 414 VAL A N 1
ATOM 3337 C CA . VAL A 1 414 ? -4.289 85.375 45.812 1 90.12 414 VAL A CA 1
ATOM 3338 C C . VAL A 1 414 ? -2.998 84.562 45.875 1 90.12 414 VAL A C 1
ATOM 3340 O O . VAL A 1 414 ? -2.805 83.625 45.062 1 90.12 414 VAL A O 1
ATOM 3343 N N . ARG A 1 415 ? -2.189 84.938 46.719 1 90.69 415 ARG A N 1
ATOM 3344 C CA . ARG A 1 415 ? -0.944 84.188 46.906 1 90.69 415 ARG A CA 1
ATOM 3345 C C . ARG A 1 415 ? -1.219 82.75 47.312 1 90.69 415 ARG A C 1
ATOM 3347 O O . ARG A 1 415 ? -0.586 81.812 46.781 1 90.69 415 ARG A O 1
ATOM 3354 N N . LYS A 1 416 ? -2.156 82.5 48.188 1 92.75 416 LYS A N 1
ATOM 3355 C CA . LYS A 1 416 ? -2.537 81.125 48.625 1 92.75 416 LYS A CA 1
ATOM 3356 C C . LYS A 1 416 ? -3.098 80.312 47.438 1 92.75 416 LYS A C 1
ATOM 3358 O O . LYS A 1 416 ? -2.787 79.125 47.312 1 92.75 416 LYS A O 1
ATOM 3363 N N . LEU A 1 417 ? -3.896 80.938 46.625 1 91.19 417 LEU A N 1
ATOM 3364 C CA . LEU A 1 417 ? -4.492 80.25 45.469 1 91.19 417 LEU A CA 1
ATOM 3365 C C . LEU A 1 417 ? -3.43 79.938 44.438 1 91.19 417 LEU A C 1
ATOM 3367 O O . LEU A 1 417 ? -3.48 78.875 43.812 1 91.19 417 LEU A O 1
ATOM 3371 N N . ALA A 1 418 ? -2.492 80.812 44.219 1 92.88 418 ALA A N 1
ATOM 3372 C CA . ALA A 1 418 ? -1.385 80.562 43.281 1 92.88 418 ALA A CA 1
ATOM 3373 C C . ALA A 1 418 ? -0.528 79.375 43.781 1 92.88 418 ALA A C 1
ATOM 3375 O O . ALA A 1 418 ? -0.067 78.562 42.969 1 92.88 418 ALA A O 1
ATOM 3376 N N . THR A 1 419 ? -0.304 79.312 45.031 1 92.62 419 THR A N 1
ATOM 3377 C CA . THR A 1 419 ? 0.469 78.188 45.625 1 92.62 419 THR A CA 1
ATOM 3378 C C . THR A 1 419 ? -0.262 76.875 45.469 1 92.62 419 THR A C 1
ATOM 3380 O O . THR A 1 419 ? 0.358 75.875 45.156 1 92.62 419 THR A O 1
ATOM 3383 N N . ARG A 1 420 ? -1.538 76.938 45.562 1 91.69 420 ARG A N 1
ATOM 3384 C CA . ARG A 1 420 ? -2.346 75.688 45.406 1 91.69 420 ARG A CA 1
ATOM 3385 C C . ARG A 1 420 ? -2.307 75.25 43.938 1 91.69 420 ARG A C 1
ATOM 3387 O O . ARG A 1 420 ? -2.289 74.062 43.688 1 91.69 420 ARG A O 1
ATOM 3394 N N . THR A 1 421 ? -2.385 76.125 43.031 1 92.5 421 THR A N 1
ATOM 3395 C CA . THR A 1 421 ? -2.289 75.812 41.594 1 92.5 421 THR A CA 1
ATOM 3396 C C . THR A 1 421 ? -0.929 75.188 41.281 1 92.5 421 THR A C 1
ATOM 3398 O O . THR A 1 421 ? -0.842 74.188 40.531 1 92.5 421 THR A O 1
ATOM 3401 N N . THR A 1 422 ? 0.119 75.75 41.844 1 92.06 422 THR A N 1
ATOM 3402 C CA . THR A 1 422 ? 1.47 75.25 41.656 1 92.06 422 THR A CA 1
ATOM 3403 C C . THR A 1 422 ? 1.582 73.812 42.188 1 92.06 422 THR A C 1
ATOM 3405 O O . THR A 1 422 ? 2.176 72.938 41.531 1 92.06 422 THR A O 1
ATOM 3408 N N . GLU A 1 423 ? 0.955 73.5 43.312 1 92.69 423 GLU A N 1
ATOM 3409 C CA . GLU A 1 423 ? 0.973 72.188 43.875 1 92.69 423 GLU A CA 1
ATOM 3410 C C . GLU A 1 423 ? 0.208 71.188 43 1 92.69 423 GLU A C 1
ATOM 3412 O O . GLU A 1 423 ? 0.654 70.062 42.781 1 92.69 423 GLU A O 1
ATOM 3417 N N . ALA A 1 424 ? -0.918 71.625 42.5 1 90.19 424 ALA A N 1
ATOM 3418 C CA . ALA A 1 424 ? -1.73 70.812 41.625 1 90.19 424 ALA A CA 1
ATOM 3419 C C . ALA A 1 424 ? -0.994 70.5 40.312 1 90.19 424 ALA A C 1
ATOM 3421 O O . ALA A 1 424 ? -1.043 69.375 39.844 1 90.19 424 ALA A O 1
ATOM 3422 N N . THR A 1 425 ? -0.339 71.375 39.656 1 90.62 425 THR A N 1
ATOM 3423 C CA . THR A 1 425 ? 0.391 71.188 38.406 1 90.62 425 THR A CA 1
ATOM 3424 C C . THR A 1 425 ? 1.603 70.312 38.625 1 90.62 425 THR A C 1
ATOM 3426 O O . THR A 1 425 ? 1.978 69.562 37.75 1 90.62 425 THR A O 1
ATOM 3429 N N . GLU A 1 426 ? 2.221 70.438 39.812 1 90.44 426 GLU A N 1
ATOM 3430 C CA . GLU A 1 426 ? 3.338 69.5 40.125 1 90.44 426 GLU A CA 1
ATOM 3431 C C . GLU A 1 426 ? 2.875 68.062 40.281 1 90.44 426 GLU A C 1
ATOM 3433 O O . GLU A 1 426 ? 3.574 67.188 39.844 1 90.44 426 GLU A O 1
ATOM 3438 N N . GLN A 1 427 ? 1.716 67.938 40.844 1 87.75 427 GLN A N 1
ATOM 3439 C CA . GLN A 1 427 ? 1.139 66.625 40.969 1 87.75 427 GLN A CA 1
ATOM 3440 C C . GLN A 1 427 ? 0.829 66 39.594 1 87.75 427 GLN A C 1
ATOM 3442 O O . GLN A 1 427 ? 1.092 64.875 39.312 1 87.75 427 GLN A O 1
ATOM 3447 N N . ALA A 1 428 ? 0.267 66.812 38.688 1 85.5 428 ALA A N 1
ATOM 3448 C CA . ALA A 1 428 ? -0.044 66.375 37.344 1 85.5 428 ALA A CA 1
ATOM 3449 C C . ALA A 1 428 ? 1.226 66 36.562 1 85.5 428 ALA A C 1
ATOM 3451 O O . ALA A 1 428 ? 1.26 65 35.844 1 85.5 428 ALA A O 1
ATOM 3452 N N . ALA A 1 429 ? 2.242 66.812 36.719 1 84.62 429 ALA A N 1
ATOM 3453 C CA . ALA A 1 429 ? 3.518 66.562 36.031 1 84.62 429 ALA A CA 1
ATOM 3454 C C . ALA A 1 429 ? 4.148 65.25 36.5 1 84.62 429 ALA A C 1
ATOM 3456 O O . ALA A 1 429 ? 4.742 64.562 35.688 1 84.62 429 ALA A O 1
ATOM 3457 N N . SER A 1 430 ? 4.004 64.938 37.719 1 84.81 430 SER A N 1
ATOM 3458 C CA . SER A 1 430 ? 4.566 63.719 38.281 1 84.81 430 SER A CA 1
ATOM 3459 C C . SER A 1 430 ? 3.84 62.5 37.75 1 84.81 430 SER A C 1
ATOM 3461 O O . SER A 1 430 ? 4.457 61.469 37.5 1 84.81 430 SER A O 1
ATOM 3463 N N . MET A 1 431 ? 2.568 62.625 37.469 1 77.69 431 MET A N 1
ATOM 3464 C CA . MET A 1 431 ? 1.752 61.5 36.938 1 77.69 431 MET A CA 1
ATOM 3465 C C . MET A 1 431 ? 2.074 61.219 35.5 1 77.69 431 MET A C 1
ATOM 3467 O O . MET A 1 431 ? 2.023 60.062 35.062 1 77.69 431 MET A O 1
ATOM 3471 N N . MET A 1 432 ? 2.375 62.281 34.781 1 75.69 432 MET A N 1
ATOM 3472 C CA . MET A 1 432 ? 2.627 62.125 33.344 1 75.69 432 MET A CA 1
ATOM 3473 C C . MET A 1 432 ? 4.02 61.562 33.094 1 75.69 432 MET A C 1
ATOM 3475 O O . MET A 1 432 ? 4.277 61 32.031 1 75.69 432 MET A O 1
ATOM 3479 N N . SER A 1 433 ? 4.973 61.781 34 1 69.19 433 SER A N 1
ATOM 3480 C CA . SER A 1 433 ? 6.336 61.281 33.875 1 69.19 433 SER A CA 1
ATOM 3481 C C . SER A 1 433 ? 6.418 59.781 34.188 1 69.19 433 SER A C 1
ATOM 3483 O O . SER A 1 433 ? 7.441 59.156 33.906 1 69.19 433 SER A O 1
ATOM 3485 N N . ARG A 1 434 ? 5.324 59.062 34.656 1 61.53 434 ARG A N 1
ATOM 3486 C CA . ARG A 1 434 ? 5.32 57.625 34.938 1 61.53 434 ARG A CA 1
ATOM 3487 C C . ARG A 1 434 ? 4.762 56.844 33.75 1 61.53 434 ARG A C 1
ATOM 3489 O O . ARG A 1 434 ? 3.84 57.312 33.094 1 61.53 434 ARG A O 1
ATOM 3496 N N . MET B 1 1 ? 14.195 -117.75 -53.688 1 29.06 1 MET B N 1
ATOM 3497 C CA . MET B 1 1 ? 13.609 -117.625 -52.344 1 29.06 1 MET B CA 1
ATOM 3498 C C . MET B 1 1 ? 13.797 -116.25 -51.812 1 29.06 1 MET B C 1
ATOM 3500 O O . MET B 1 1 ? 13.172 -115.875 -50.812 1 29.06 1 MET B O 1
ATOM 3504 N N . LEU B 1 2 ? 14.82 -115.562 -52.312 1 36.44 2 LEU B N 1
ATOM 3505 C CA . LEU B 1 2 ? 15.25 -114.25 -51.812 1 36.44 2 LEU B CA 1
ATOM 3506 C C . LEU B 1 2 ? 14.281 -113.188 -52.25 1 36.44 2 LEU B C 1
ATOM 3508 O O . LEU B 1 2 ? 14.266 -112.062 -51.656 1 36.44 2 LEU B O 1
ATOM 3512 N N . HIS B 1 3 ? 13.703 -113.438 -53.344 1 39.38 3 HIS B N 1
ATOM 3513 C CA . HIS B 1 3 ? 12.891 -112.375 -53.938 1 39.38 3 HIS B CA 1
ATOM 3514 C C . HIS B 1 3 ? 11.57 -112.188 -53.188 1 39.38 3 HIS B C 1
ATOM 3516 O O . HIS B 1 3 ? 10.789 -111.312 -53.5 1 39.38 3 HIS B O 1
ATOM 3522 N N . LEU B 1 4 ? 11.086 -113.25 -52.5 1 40.22 4 LEU B N 1
ATOM 3523 C CA . LEU B 1 4 ? 9.742 -113.25 -51.906 1 40.22 4 LEU B CA 1
ATOM 3524 C C . LEU B 1 4 ? 9.672 -112.375 -50.688 1 40.22 4 LEU B C 1
ATOM 3526 O O . LEU B 1 4 ? 8.586 -112.125 -50.156 1 40.22 4 LEU B O 1
ATOM 3530 N N . PHE B 1 5 ? 10.742 -112 -50 1 44.03 5 PHE B N 1
ATOM 3531 C CA . PHE B 1 5 ? 10.719 -111.438 -48.656 1 44.03 5 PHE B CA 1
ATOM 3532 C C . PHE B 1 5 ? 10.617 -109.875 -48.781 1 44.03 5 PHE B C 1
ATOM 3534 O O . PHE B 1 5 ? 10.594 -109.188 -47.75 1 44.03 5 PHE B O 1
ATOM 3541 N N . ARG B 1 6 ? 10.5 -109.375 -49.875 1 50.62 6 ARG B N 1
ATOM 3542 C CA . ARG B 1 6 ? 10.641 -107.938 -50.062 1 50.62 6 ARG B CA 1
ATOM 3543 C C . ARG B 1 6 ? 9.336 -107.188 -49.75 1 50.62 6 ARG B C 1
ATOM 3545 O O . ARG B 1 6 ? 9.359 -106.062 -49.25 1 50.62 6 ARG B O 1
ATOM 3552 N N . PRO B 1 7 ? 8.234 -107.875 -50.031 1 52.03 7 PRO B N 1
ATOM 3553 C CA . PRO B 1 7 ? 6.969 -107.125 -49.875 1 52.03 7 PRO B CA 1
ATOM 3554 C C . PRO B 1 7 ? 6.672 -106.812 -48.406 1 52.03 7 PRO B C 1
ATOM 3556 O O . PRO B 1 7 ? 6.109 -105.75 -48.125 1 52.03 7 PRO B O 1
ATOM 3559 N N . ARG B 1 8 ? 7.02 -107.562 -47.562 1 60.94 8 ARG B N 1
ATOM 3560 C CA . ARG B 1 8 ? 6.766 -107.438 -46.125 1 60.94 8 ARG B CA 1
ATOM 3561 C C . ARG B 1 8 ? 7.582 -106.25 -45.562 1 60.94 8 ARG B C 1
ATOM 3563 O O . ARG B 1 8 ? 7.141 -105.562 -44.625 1 60.94 8 ARG B O 1
ATOM 3570 N N . ARG B 1 9 ? 8.508 -105.938 -46.312 1 63.62 9 ARG B N 1
ATOM 3571 C CA . ARG B 1 9 ? 9.453 -104.938 -45.781 1 63.62 9 ARG B CA 1
ATOM 3572 C C . ARG B 1 9 ? 8.984 -103.562 -46.062 1 63.62 9 ARG B C 1
ATOM 3574 O O . ARG B 1 9 ? 9.156 -102.625 -45.25 1 63.62 9 ARG B O 1
ATOM 3581 N N . ASP B 1 10 ? 8.203 -103.438 -47.156 1 66.94 10 ASP B N 1
ATOM 3582 C CA . ASP B 1 10 ? 7.707 -102.125 -47.469 1 66.94 10 ASP B CA 1
ATOM 3583 C C . ASP B 1 10 ? 6.523 -101.75 -46.594 1 66.94 10 ASP B C 1
ATOM 3585 O O . ASP B 1 10 ? 6.387 -100.562 -46.188 1 66.94 10 ASP B O 1
ATOM 3589 N N . ARG B 1 11 ? 5.754 -102.688 -46.312 1 70.62 11 ARG B N 1
ATOM 3590 C CA . ARG B 1 11 ? 4.645 -102.5 -45.375 1 70.62 11 ARG B CA 1
ATOM 3591 C C . ARG B 1 11 ? 5.156 -102.125 -44 1 70.62 11 ARG B C 1
ATOM 3593 O O . ARG B 1 11 ? 4.59 -101.25 -43.344 1 70.62 11 ARG B O 1
ATOM 3600 N N . LYS B 1 12 ? 6.207 -102.75 -43.719 1 72.81 12 LYS B N 1
ATOM 3601 C CA . LYS B 1 12 ? 6.812 -102.438 -42.406 1 72.81 12 LYS B CA 1
ATOM 3602 C C . LYS B 1 12 ? 7.367 -101 -42.375 1 72.81 12 LYS B C 1
ATOM 3604 O O . LYS B 1 12 ? 7.215 -100.312 -41.406 1 72.81 12 LYS B O 1
ATOM 3609 N N . ALA B 1 13 ? 7.863 -100.562 -43.531 1 72.69 13 ALA B N 1
ATOM 3610 C CA . ALA B 1 13 ? 8.422 -99.25 -43.656 1 72.69 13 ALA B CA 1
ATOM 3611 C C . ALA B 1 13 ? 7.328 -98.188 -43.531 1 72.69 13 ALA B C 1
ATOM 3613 O O . ALA B 1 13 ? 7.512 -97.188 -42.844 1 72.69 13 ALA B O 1
ATOM 3614 N N . LEU B 1 14 ? 6.262 -98.5 -44.094 1 73.81 14 LEU B N 1
ATOM 3615 C CA . LEU B 1 14 ? 5.117 -97.562 -44.062 1 73.81 14 LEU B CA 1
ATOM 3616 C C . LEU B 1 14 ? 4.574 -97.438 -42.625 1 73.81 14 LEU B C 1
ATOM 3618 O O . LEU B 1 14 ? 4.297 -96.375 -42.156 1 73.81 14 LEU B O 1
ATOM 3622 N N . HIS B 1 15 ? 4.48 -98.562 -41.969 1 74.88 15 HIS B N 1
ATOM 3623 C CA . HIS B 1 15 ? 3.99 -98.562 -40.594 1 74.88 15 HIS B CA 1
ATOM 3624 C C . HIS B 1 15 ? 4.941 -97.875 -39.656 1 74.88 15 HIS B C 1
ATOM 3626 O O . HIS B 1 15 ? 4.504 -97.125 -38.781 1 74.88 15 HIS B O 1
ATOM 3632 N N . GLN B 1 16 ? 6.188 -98 -40 1 73.38 16 GLN B N 1
ATOM 3633 C CA . GLN B 1 16 ? 7.199 -97.312 -39.188 1 73.38 16 GLN B CA 1
ATOM 3634 C C . GLN B 1 16 ? 7.215 -95.812 -39.375 1 73.38 16 GLN B C 1
ATOM 3636 O O . GLN B 1 16 ? 7.363 -95.062 -38.406 1 73.38 16 GLN B O 1
ATOM 3641 N N . LEU B 1 17 ? 6.969 -95.5 -40.656 1 71.69 17 LEU B N 1
ATOM 3642 C CA . LEU B 1 17 ? 6.922 -94.062 -40.938 1 71.69 17 LEU B CA 1
ATOM 3643 C C . LEU B 1 17 ? 5.715 -93.438 -40.281 1 71.69 17 LEU B C 1
ATOM 3645 O O . LEU B 1 17 ? 5.844 -92.375 -39.656 1 71.69 17 LEU B O 1
ATOM 3649 N N . ILE B 1 18 ? 4.641 -94.125 -40.375 1 72.62 18 ILE B N 1
ATOM 3650 C CA . ILE B 1 18 ? 3.404 -93.562 -39.781 1 72.62 18 ILE B CA 1
ATOM 3651 C C . ILE B 1 18 ? 3.527 -93.5 -38.281 1 72.62 18 ILE B C 1
ATOM 3653 O O . ILE B 1 18 ? 3.141 -92.5 -37.656 1 72.62 18 ILE B O 1
ATOM 3657 N N . ALA B 1 19 ? 4.168 -94.5 -37.719 1 72.94 19 ALA B N 1
ATOM 3658 C CA . ALA B 1 19 ? 4.371 -94.5 -36.281 1 72.94 19 ALA B CA 1
ATOM 3659 C C . ALA B 1 19 ? 5.312 -93.375 -35.844 1 72.94 19 ALA B C 1
ATOM 3661 O O . ALA B 1 19 ? 5.078 -92.75 -34.812 1 72.94 19 ALA B O 1
ATOM 3662 N N . SER B 1 20 ? 6.309 -93.125 -36.656 1 70.56 20 SER B N 1
ATOM 3663 C CA . SER B 1 20 ? 7.312 -92.125 -36.344 1 70.56 20 SER B CA 1
ATOM 3664 C C . SER B 1 20 ? 6.734 -90.688 -36.438 1 70.56 20 SER B C 1
ATOM 3666 O O . SER B 1 20 ? 7.07 -89.875 -35.625 1 70.56 20 SER B O 1
ATOM 3668 N N . LEU B 1 21 ? 5.863 -90.688 -37.375 1 69.12 21 LEU B N 1
ATOM 3669 C CA . LEU B 1 21 ? 5.27 -89.375 -37.594 1 69.12 21 LEU B CA 1
ATOM 3670 C C . LEU B 1 21 ? 4.285 -89.062 -36.469 1 69.12 21 LEU B C 1
ATOM 3672 O O . LEU B 1 21 ? 4.062 -87.875 -36.188 1 69.12 21 LEU B O 1
ATOM 3676 N N . ASN B 1 22 ? 3.734 -90.188 -35.844 1 64.62 22 ASN B N 1
ATOM 3677 C CA . ASN B 1 22 ? 2.795 -90 -34.75 1 64.62 22 ASN B CA 1
ATOM 3678 C C . ASN B 1 22 ? 3.516 -89.875 -33.406 1 64.62 22 ASN B C 1
ATOM 3680 O O . ASN B 1 22 ? 2.875 -89.875 -32.344 1 64.62 22 ASN B O 1
ATOM 3684 N N . GLY B 1 23 ? 4.789 -89.938 -33.375 1 65.44 23 GLY B N 1
ATOM 3685 C CA . GLY B 1 23 ? 5.445 -89.562 -32.125 1 65.44 23 GLY B CA 1
ATOM 3686 C C . GLY B 1 23 ? 6.445 -90.625 -31.688 1 65.44 23 GLY B C 1
ATOM 3687 O O . GLY B 1 23 ? 7.016 -90.562 -30.594 1 65.44 23 GLY B O 1
ATOM 3688 N N . SER B 1 24 ? 6.652 -91.812 -32.438 1 65 24 SER B N 1
ATOM 3689 C CA . SER B 1 24 ? 7.402 -92.938 -31.938 1 65 24 SER B CA 1
ATOM 3690 C C . SER B 1 24 ? 8.867 -92.875 -32.375 1 65 24 SER B C 1
ATOM 3692 O O . SER B 1 24 ? 9.555 -93.875 -32.406 1 65 24 SER B O 1
ATOM 3694 N N . GLY B 1 25 ? 9.359 -91.625 -32.625 1 71.56 25 GLY B N 1
ATOM 3695 C CA . GLY B 1 25 ? 10.789 -91.5 -32.875 1 71.56 25 GLY B CA 1
ATOM 3696 C C . GLY B 1 25 ? 11.164 -91.812 -34.312 1 71.56 25 GLY B C 1
ATOM 3697 O O . GLY B 1 25 ? 10.289 -91.938 -35.188 1 71.56 25 GLY B O 1
ATOM 3698 N N . GLU B 1 26 ? 12.383 -92 -34.781 1 76.25 26 GLU B N 1
ATOM 3699 C CA . GLU B 1 26 ? 12.922 -92.25 -36.094 1 76.25 26 GLU B CA 1
ATOM 3700 C C . GLU B 1 26 ? 12.445 -93.625 -36.625 1 76.25 26 GLU B C 1
ATOM 3702 O O . GLU B 1 26 ? 12.461 -94.625 -35.906 1 76.25 26 GLU B O 1
ATOM 3707 N N . PRO B 1 27 ? 11.797 -93.625 -37.781 1 74.44 27 PRO B N 1
ATOM 3708 C CA . PRO B 1 27 ? 11.32 -94.938 -38.312 1 74.44 27 PRO B CA 1
ATOM 3709 C C . PRO B 1 27 ? 12.438 -95.938 -38.469 1 74.44 27 PRO B C 1
ATOM 3711 O O . PRO B 1 27 ? 13.539 -95.625 -38.906 1 74.44 27 PRO B O 1
ATOM 3714 N N . VAL B 1 28 ? 12.328 -97.125 -37.906 1 75.31 28 VAL B N 1
ATOM 3715 C CA . VAL B 1 28 ? 13.281 -98.25 -38.031 1 75.31 28 VAL B CA 1
ATOM 3716 C C . VAL B 1 28 ? 13.039 -99 -39.344 1 75.31 28 VAL B C 1
ATOM 3718 O O . VAL B 1 28 ? 12.211 -99.875 -39.406 1 75.31 28 VAL B O 1
ATOM 3721 N N . VAL B 1 29 ? 13.633 -98.562 -40.5 1 71.69 29 VAL B N 1
ATOM 3722 C CA . VAL B 1 29 ? 13.336 -99.062 -41.812 1 71.69 29 VAL B CA 1
ATOM 3723 C C . VAL B 1 29 ? 14.602 -99.688 -42.438 1 71.69 29 VAL B C 1
ATOM 3725 O O . VAL B 1 29 ? 14.727 -99.812 -43.656 1 71.69 29 VAL B O 1
ATOM 3728 N N . ARG B 1 30 ? 15.484 -100.312 -41.594 1 71.38 30 ARG B N 1
ATOM 3729 C CA . ARG B 1 30 ? 16.703 -100.938 -42.062 1 71.38 30 ARG B CA 1
ATOM 3730 C C . ARG B 1 30 ? 16.391 -102.125 -42.938 1 71.38 30 ARG B C 1
ATOM 3732 O O . ARG B 1 30 ? 15.594 -103 -42.562 1 71.38 30 ARG B O 1
ATOM 3739 N N . GLY B 1 31 ? 16.844 -102.188 -44.219 1 68.12 31 GLY B N 1
ATOM 3740 C CA . GLY B 1 31 ? 16.688 -103.312 -45.094 1 68.12 31 GLY B CA 1
ATOM 3741 C C . GLY B 1 31 ? 15.562 -103.125 -46.125 1 68.12 31 GLY B C 1
ATOM 3742 O O . GLY B 1 31 ? 15.375 -104 -47 1 68.12 31 GLY B O 1
ATOM 3743 N N . CYS B 1 32 ? 14.805 -102.125 -46 1 69.88 32 CYS B N 1
ATOM 3744 C CA . CYS B 1 32 ? 13.703 -101.875 -46.938 1 69.88 32 CYS B CA 1
ATOM 3745 C C . CYS B 1 32 ? 14.188 -101.125 -48.156 1 69.88 32 CYS B C 1
ATOM 3747 O O . CYS B 1 32 ? 15.172 -100.375 -48.094 1 69.88 32 CYS B O 1
ATOM 3749 N N . ALA B 1 33 ? 13.672 -101.312 -49.25 1 70.44 33 ALA B N 1
ATOM 3750 C CA . ALA B 1 33 ? 14.109 -100.75 -50.5 1 70.44 33 ALA B CA 1
ATOM 3751 C C . ALA B 1 33 ? 13.977 -99.188 -50.438 1 70.44 33 ALA B C 1
ATOM 3753 O O . ALA B 1 33 ? 14.797 -98.5 -51.031 1 70.44 33 ALA B O 1
ATOM 3754 N N . GLU B 1 34 ? 12.977 -98.688 -49.656 1 73.25 34 GLU B N 1
ATOM 3755 C CA . GLU B 1 34 ? 12.727 -97.25 -49.656 1 73.25 34 GLU B CA 1
ATOM 3756 C C . GLU B 1 34 ? 13.18 -96.625 -48.375 1 73.25 34 GLU B C 1
ATOM 3758 O O . GLU B 1 34 ? 12.633 -95.562 -47.969 1 73.25 34 GLU B O 1
ATOM 3763 N N . GLU B 1 35 ? 14.195 -97.188 -47.844 1 75.12 35 GLU B N 1
ATOM 3764 C CA . GLU B 1 35 ? 14.703 -96.75 -46.531 1 75.12 35 GLU B CA 1
ATOM 3765 C C . GLU B 1 35 ? 15.117 -95.25 -46.562 1 75.12 35 GLU B C 1
ATOM 3767 O O . GLU B 1 35 ? 14.719 -94.5 -45.719 1 75.12 35 GLU B O 1
ATOM 3772 N N . ASN B 1 36 ? 15.75 -94.875 -47.625 1 77.19 36 ASN B N 1
ATOM 3773 C CA . ASN B 1 36 ? 16.297 -93.562 -47.719 1 77.19 36 ASN B CA 1
ATOM 3774 C C . ASN B 1 36 ? 15.188 -92.5 -47.906 1 77.19 36 ASN B C 1
ATOM 3776 O O . ASN B 1 36 ? 15.234 -91.438 -47.281 1 77.19 36 ASN B O 1
ATOM 3780 N N . THR B 1 37 ? 14.164 -92.875 -48.625 1 74.62 37 THR B N 1
ATOM 3781 C CA . THR B 1 37 ? 13.086 -91.938 -48.906 1 74.62 37 THR B CA 1
ATOM 3782 C C . THR B 1 37 ? 12.234 -91.688 -47.688 1 74.62 37 THR B C 1
ATOM 3784 O O . THR B 1 37 ? 11.836 -90.562 -47.406 1 74.62 37 THR B O 1
ATOM 3787 N N . VAL B 1 38 ? 12.047 -92.688 -46.875 1 74.19 38 VAL B N 1
ATOM 3788 C CA . VAL B 1 38 ? 11.242 -92.625 -45.656 1 74.19 38 VAL B CA 1
ATOM 3789 C C . VAL B 1 38 ? 11.977 -91.75 -44.625 1 74.19 38 VAL B C 1
ATOM 3791 O O . VAL B 1 38 ? 11.391 -90.875 -43.969 1 74.19 38 VAL B O 1
ATOM 3794 N N . LEU B 1 39 ? 13.25 -92 -44.562 1 77.56 39 LEU B N 1
ATOM 3795 C CA . LEU B 1 39 ? 14.047 -91.312 -43.562 1 77.56 39 LEU B CA 1
ATOM 3796 C C . LEU B 1 39 ? 14.164 -89.812 -43.906 1 77.56 39 LEU B C 1
ATOM 3798 O O . LEU B 1 39 ? 14.102 -88.938 -43.031 1 77.56 39 LEU B O 1
ATOM 3802 N N . GLU B 1 40 ? 14.25 -89.5 -45.188 1 78.44 40 GLU B N 1
ATOM 3803 C CA . GLU B 1 40 ? 14.352 -88.125 -45.625 1 78.44 40 GLU B CA 1
ATOM 3804 C C . GLU B 1 40 ? 13.055 -87.375 -45.375 1 78.44 40 GLU B C 1
ATOM 3806 O O . GLU B 1 40 ? 13.078 -86.188 -44.938 1 78.44 40 GLU B O 1
ATOM 3811 N N . CYS B 1 41 ? 11.906 -88.125 -45.625 1 73.12 41 CYS B N 1
ATOM 3812 C CA . CYS B 1 41 ? 10.602 -87.5 -45.375 1 73.12 41 CYS B CA 1
ATOM 3813 C C . CYS B 1 41 ? 10.367 -87.25 -43.906 1 73.12 41 CYS B C 1
ATOM 3815 O O . CYS B 1 41 ? 9.914 -86.125 -43.531 1 73.12 41 CYS B O 1
ATOM 3817 N N . TRP B 1 42 ? 10.781 -88.188 -43.188 1 75.25 42 TRP B N 1
ATOM 3818 C CA . TRP B 1 42 ? 10.625 -88.062 -41.75 1 75.25 42 TRP B CA 1
ATOM 3819 C C . TRP B 1 42 ? 11.477 -86.938 -41.188 1 75.25 42 TRP B C 1
ATOM 3821 O O . TRP B 1 42 ? 11.016 -86.125 -40.375 1 75.25 42 TRP B O 1
ATOM 3831 N N . ARG B 1 43 ? 12.664 -86.812 -41.688 1 78.12 43 ARG B N 1
ATOM 3832 C CA . ARG B 1 43 ? 13.562 -85.75 -41.219 1 78.12 43 ARG B CA 1
ATOM 3833 C C . ARG B 1 43 ? 13.031 -84.375 -41.594 1 78.12 43 ARG B C 1
ATOM 3835 O O . ARG B 1 43 ? 13.086 -83.438 -40.781 1 78.12 43 ARG B O 1
ATOM 3842 N N . SER B 1 44 ? 12.422 -84.312 -42.75 1 77.31 44 SER B N 1
ATOM 3843 C CA . SER B 1 44 ? 11.898 -83 -43.219 1 77.31 44 SER B CA 1
ATOM 3844 C C . SER B 1 44 ? 10.688 -82.562 -42.375 1 77.31 44 SER B C 1
ATOM 3846 O O . SER B 1 44 ? 10.617 -81.438 -41.938 1 77.31 44 SER B O 1
ATOM 3848 N N . LEU B 1 45 ? 9.82 -83.5 -42.125 1 74.5 45 LEU B N 1
ATOM 3849 C CA . LEU B 1 45 ? 8.602 -83.188 -41.406 1 74.5 45 LEU B CA 1
ATOM 3850 C C . LEU B 1 45 ? 8.898 -82.938 -39.938 1 74.5 45 LEU B C 1
ATOM 3852 O O . LEU B 1 45 ? 8.312 -82 -39.312 1 74.5 45 LEU B O 1
ATOM 3856 N N . SER B 1 46 ? 9.789 -83.75 -39.5 1 77.06 46 SER B N 1
ATOM 3857 C CA . SER B 1 46 ? 10.195 -83.562 -38.094 1 77.06 46 SER B CA 1
ATOM 3858 C C . SER B 1 46 ? 10.883 -82.188 -37.906 1 77.06 46 SER B C 1
ATOM 3860 O O . SER B 1 46 ? 10.648 -81.5 -36.906 1 77.06 46 SER B O 1
ATOM 3862 N N . SER B 1 47 ? 11.617 -81.812 -38.906 1 81.62 47 SER B N 1
ATOM 3863 C CA . SER B 1 47 ? 12.305 -80.5 -38.844 1 81.62 47 SER B CA 1
ATOM 3864 C C . SER B 1 47 ? 11.32 -79.375 -38.938 1 81.62 47 SER B C 1
ATOM 3866 O O . SER B 1 47 ? 11.43 -78.375 -38.188 1 81.62 47 SER B O 1
ATOM 3868 N N . GLN B 1 48 ? 10.344 -79.5 -39.75 1 79.38 48 GLN B N 1
ATOM 3869 C CA . GLN B 1 48 ? 9.344 -78.438 -39.938 1 79.38 48 GLN B CA 1
ATOM 3870 C C . GLN B 1 48 ? 8.5 -78.312 -38.656 1 79.38 48 GLN B C 1
ATOM 3872 O O . GLN B 1 48 ? 8.18 -77.188 -38.25 1 79.38 48 GLN B O 1
ATOM 3877 N N . ARG B 1 49 ? 8.164 -79.375 -38.062 1 79.94 49 ARG B N 1
ATOM 3878 C CA . ARG B 1 49 ? 7.398 -79.375 -36.844 1 79.94 49 ARG B CA 1
ATOM 3879 C C . ARG B 1 49 ? 8.195 -78.688 -35.719 1 79.94 49 ARG B C 1
ATOM 3881 O O . ARG B 1 49 ? 7.66 -77.875 -35 1 79.94 49 ARG B O 1
ATOM 3888 N N . ARG B 1 50 ? 9.414 -79 -35.719 1 82.75 50 ARG B N 1
ATOM 3889 C CA . ARG B 1 50 ? 10.273 -78.438 -34.688 1 82.75 50 ARG B CA 1
ATOM 3890 C C . ARG B 1 50 ? 10.43 -76.938 -34.938 1 82.75 50 ARG B C 1
ATOM 3892 O O . ARG B 1 50 ? 10.406 -76.125 -33.969 1 82.75 50 ARG B O 1
ATOM 3899 N N . MET B 1 51 ? 10.508 -76.562 -36.156 1 87.06 51 MET B N 1
ATOM 3900 C CA . MET B 1 51 ? 10.664 -75.188 -36.5 1 87.06 51 MET B CA 1
ATOM 3901 C C . MET B 1 51 ? 9.406 -74.375 -36.156 1 87.06 51 MET B C 1
ATOM 3903 O O . MET B 1 51 ? 9.492 -73.25 -35.625 1 87.06 51 MET B O 1
ATOM 3907 N N . ASN B 1 52 ? 8.25 -74.938 -36.375 1 86.56 52 ASN B N 1
ATOM 3908 C CA . ASN B 1 52 ? 6.992 -74.25 -36.062 1 86.56 52 ASN B CA 1
ATOM 3909 C C . ASN B 1 52 ? 6.801 -74.125 -34.531 1 86.56 52 ASN B C 1
ATOM 3911 O O . ASN B 1 52 ? 6.379 -73.062 -34.062 1 86.56 52 ASN B O 1
ATOM 3915 N N . GLU B 1 53 ? 7.203 -75.25 -33.938 1 86.19 53 GLU B N 1
ATOM 3916 C CA . GLU B 1 53 ? 7.098 -75.188 -32.469 1 86.19 53 GLU B CA 1
ATOM 3917 C C . GLU B 1 53 ? 8.039 -74.125 -31.875 1 86.19 53 GLU B C 1
ATOM 3919 O O . GLU B 1 53 ? 7.668 -73.438 -30.953 1 86.19 53 GLU B O 1
ATOM 3924 N N . GLN B 1 54 ? 9.18 -74.062 -32.469 1 90.5 54 GLN B N 1
ATOM 3925 C CA . GLN B 1 54 ? 10.141 -73.062 -32.031 1 90.5 54 GLN B CA 1
ATOM 3926 C C . GLN B 1 54 ? 9.641 -71.688 -32.312 1 90.5 54 GLN B C 1
ATOM 3928 O O . GLN B 1 54 ? 9.75 -70.75 -31.484 1 90.5 54 GLN B O 1
ATOM 3933 N N . ARG B 1 55 ? 9.055 -71.5 -33.406 1 91.31 55 ARG B N 1
ATOM 3934 C CA . ARG B 1 55 ? 8.547 -70.188 -33.812 1 91.31 55 ARG B CA 1
ATOM 3935 C C . ARG B 1 55 ? 7.379 -69.75 -32.906 1 91.31 55 ARG B C 1
ATOM 3937 O O . ARG B 1 55 ? 7.273 -68.562 -32.531 1 91.31 55 ARG B O 1
ATOM 3944 N N . ILE B 1 56 ? 6.578 -70.625 -32.625 1 90.12 56 ILE B N 1
ATOM 3945 C CA . ILE B 1 56 ? 5.445 -70.375 -31.734 1 90.12 56 ILE B CA 1
ATOM 3946 C C . ILE B 1 56 ? 5.953 -69.938 -30.344 1 90.12 56 ILE B C 1
ATOM 3948 O O . ILE B 1 56 ? 5.484 -68.938 -29.781 1 90.12 56 ILE B O 1
ATOM 3952 N N . ALA B 1 57 ? 6.949 -70.688 -29.984 1 91.19 57 ALA B N 1
ATOM 3953 C CA . ALA B 1 57 ? 7.523 -70.375 -28.672 1 91.19 57 ALA B CA 1
ATOM 3954 C C . ALA B 1 57 ? 8.148 -69 -28.656 1 91.19 57 ALA B C 1
ATOM 3956 O O . ALA B 1 57 ? 7.969 -68.25 -27.719 1 91.19 57 ALA B O 1
ATOM 3957 N N . GLU B 1 58 ? 8.812 -68.625 -29.672 1 91.75 58 GLU B N 1
ATOM 3958 C CA . GLU B 1 58 ? 9.445 -67.312 -29.797 1 91.75 58 GLU B CA 1
ATOM 3959 C C . GLU B 1 58 ? 8.406 -66.25 -29.844 1 91.75 58 GLU B C 1
ATOM 3961 O O . GLU B 1 58 ? 8.547 -65.188 -29.156 1 91.75 58 GL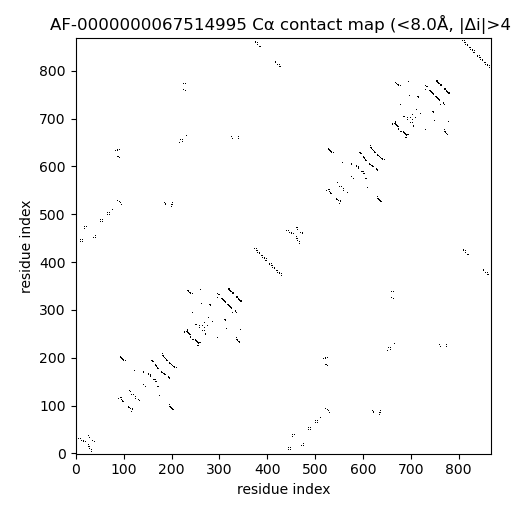U B O 1
ATOM 3966 N N . LEU B 1 59 ? 7.363 -66.375 -30.531 1 91 59 LEU B N 1
ATOM 3967 C CA . LEU B 1 59 ? 6.309 -65.375 -30.656 1 91 59 LEU B CA 1
ATOM 3968 C C . LEU B 1 59 ? 5.566 -65.25 -29.344 1 91 59 LEU B C 1
ATOM 3970 O O . LEU B 1 59 ? 5.203 -64.125 -28.984 1 91 59 LEU B O 1
ATOM 3974 N N . GLU B 1 60 ? 5.402 -66.25 -28.656 1 91.75 60 GLU B N 1
ATOM 3975 C CA . GLU B 1 60 ? 4.746 -66.188 -27.359 1 91.75 60 GLU B CA 1
ATOM 3976 C C . GLU B 1 60 ? 5.594 -65.375 -26.359 1 91.75 60 GLU B C 1
ATOM 3978 O O . GLU B 1 60 ? 5.066 -64.562 -25.594 1 91.75 60 GLU B O 1
ATOM 3983 N N . GLN B 1 61 ? 6.84 -65.625 -26.484 1 92.25 61 GLN B N 1
ATOM 3984 C CA . GLN B 1 61 ? 7.746 -64.875 -25.609 1 92.25 61 GLN B CA 1
ATOM 3985 C C . GLN B 1 61 ? 7.77 -63.406 -25.969 1 92.25 61 GLN B C 1
ATOM 3987 O O . GLN B 1 61 ? 7.719 -62.531 -25.078 1 92.25 61 GLN B O 1
ATOM 3992 N N . GLU B 1 62 ? 7.836 -63.094 -27.203 1 91.75 62 GLU B N 1
ATOM 3993 C CA . GLU B 1 62 ? 7.816 -61.688 -27.672 1 91.75 62 GLU B CA 1
ATOM 3994 C C . GLU B 1 62 ? 6.508 -61 -27.297 1 91.75 62 GLU B C 1
ATOM 3996 O O . GLU B 1 62 ? 6.5 -59.844 -26.906 1 91.75 62 GLU B O 1
ATOM 4001 N N . LEU B 1 63 ? 5.508 -61.75 -27.391 1 90.62 63 LEU B N 1
ATOM 4002 C CA . LEU B 1 63 ? 4.195 -61.188 -27.047 1 90.62 63 LEU B CA 1
ATOM 4003 C C . LEU B 1 63 ? 4.102 -60.906 -25.562 1 90.62 63 LEU B C 1
ATOM 4005 O O . LEU B 1 63 ? 3.578 -59.875 -25.156 1 90.62 63 LEU B O 1
ATOM 4009 N N . GLU B 1 64 ? 4.598 -61.844 -24.812 1 91.12 64 GLU B N 1
ATOM 4010 C CA . GLU B 1 64 ? 4.598 -61.625 -23.375 1 91.12 64 GLU B CA 1
ATOM 4011 C C . GLU B 1 64 ? 5.422 -60.375 -23 1 91.12 64 GLU B C 1
ATOM 4013 O O . GLU B 1 64 ? 4.996 -59.562 -22.172 1 91.12 64 GLU B O 1
ATOM 4018 N N . THR B 1 65 ? 6.48 -60.25 -23.609 1 91.81 65 THR B N 1
ATOM 4019 C CA . THR B 1 65 ? 7.332 -59.094 -23.359 1 91.81 65 THR B CA 1
ATOM 4020 C C . THR B 1 65 ? 6.629 -57.812 -23.797 1 91.81 65 THR B C 1
ATOM 4022 O O . THR B 1 65 ? 6.637 -56.812 -23.062 1 91.81 65 THR B O 1
ATOM 4025 N N . ALA B 1 66 ? 5.996 -57.812 -24.906 1 89.88 66 ALA B N 1
ATOM 4026 C CA . ALA B 1 66 ? 5.289 -56.656 -25.422 1 89.88 66 ALA B CA 1
ATOM 4027 C C . ALA B 1 66 ? 4.133 -56.25 -24.5 1 89.88 66 ALA B C 1
ATOM 4029 O O . ALA B 1 66 ? 3.902 -55.062 -24.234 1 89.88 66 ALA B O 1
ATOM 4030 N N . ARG B 1 67 ? 3.521 -57.219 -23.984 1 89.56 67 ARG B N 1
ATOM 4031 C CA . ARG B 1 67 ? 2.406 -56.969 -23.078 1 89.56 67 ARG B CA 1
ATOM 4032 C C . ARG B 1 67 ? 2.896 -56.375 -21.766 1 89.56 67 ARG B C 1
ATOM 4034 O O . ARG B 1 67 ? 2.252 -55.469 -21.203 1 89.56 67 ARG B O 1
ATOM 4041 N N . HIS B 1 68 ? 4 -56.844 -21.344 1 89.62 68 HIS B N 1
ATOM 4042 C CA . HIS B 1 68 ? 4.582 -56.312 -20.125 1 89.62 68 HIS B CA 1
ATOM 4043 C C . HIS B 1 68 ? 4.984 -54.844 -20.312 1 89.62 68 HIS B C 1
ATOM 4045 O O . HIS B 1 68 ? 4.656 -54 -19.469 1 89.62 68 HIS B O 1
ATOM 4051 N N . LEU B 1 69 ? 5.621 -54.562 -21.406 1 89.25 69 LEU B N 1
ATOM 4052 C CA . LEU B 1 69 ? 6.047 -53.188 -21.703 1 89.25 69 LEU B CA 1
ATOM 4053 C C . LEU B 1 69 ? 4.844 -52.281 -21.906 1 89.25 69 LEU B C 1
ATOM 4055 O O . LEU B 1 69 ? 4.867 -51.125 -21.5 1 89.25 69 LEU B O 1
ATOM 4059 N N . LEU B 1 70 ? 3.891 -52.812 -22.547 1 86.62 70 LEU B N 1
ATOM 4060 C CA . LEU B 1 70 ? 2.652 -52.062 -22.734 1 86.62 70 LEU B CA 1
ATOM 4061 C C . LEU B 1 70 ? 2.021 -51.719 -21.391 1 86.62 70 LEU B C 1
ATOM 4063 O O . LEU B 1 70 ? 1.562 -50.594 -21.188 1 86.62 70 LEU B O 1
ATOM 4067 N N . GLY B 1 71 ? 1.993 -52.688 -20.484 1 86.75 71 GLY B N 1
ATOM 4068 C CA . GLY B 1 71 ? 1.491 -52.438 -19.141 1 86.75 71 GLY B CA 1
ATOM 4069 C C . GLY B 1 71 ? 2.252 -51.344 -18.422 1 86.75 71 GLY B C 1
ATOM 4070 O O . GLY B 1 71 ? 1.646 -50.438 -17.812 1 86.75 71 GLY B O 1
ATOM 4071 N N . GLU B 1 72 ? 3.502 -51.281 -18.547 1 85.56 72 GLU B N 1
ATOM 4072 C CA . GLU B 1 72 ? 4.355 -50.281 -17.891 1 85.56 72 GLU B CA 1
ATOM 4073 C C . GLU B 1 72 ? 4.145 -48.906 -18.5 1 85.56 72 GLU B C 1
ATOM 4075 O O . GLU B 1 72 ? 4.043 -47.906 -17.781 1 85.56 72 GLU B O 1
ATOM 4080 N N . ALA B 1 73 ? 4.121 -48.938 -19.797 1 84.69 73 ALA B N 1
ATOM 4081 C CA . ALA B 1 73 ? 3.939 -47.656 -20.5 1 84.69 73 ALA B CA 1
ATOM 4082 C C . ALA B 1 73 ? 2.574 -47.062 -20.172 1 84.69 73 ALA B C 1
ATOM 4084 O O . ALA B 1 73 ? 2.457 -45.844 -19.969 1 84.69 73 ALA B O 1
ATOM 4085 N N . SER B 1 74 ? 1.626 -47.906 -20.125 1 85.62 74 SER B N 1
ATOM 4086 C CA . SER B 1 74 ? 0.279 -47.438 -19.797 1 85.62 74 SER B CA 1
ATOM 4087 C C . SER B 1 74 ? 0.192 -46.938 -18.359 1 85.62 74 SER B C 1
ATOM 4089 O O . SER B 1 74 ? -0.434 -45.906 -18.094 1 85.62 74 SER B O 1
ATOM 4091 N N . ALA B 1 75 ? 0.808 -47.656 -17.5 1 83.62 75 ALA B N 1
ATOM 4092 C CA . ALA B 1 75 ? 0.828 -47.25 -16.109 1 83.62 75 ALA B CA 1
ATOM 4093 C C . ALA B 1 75 ? 1.541 -45.906 -15.938 1 83.62 75 ALA B C 1
ATOM 4095 O O . ALA B 1 75 ? 1.079 -45.031 -15.188 1 83.62 75 ALA B O 1
ATOM 4096 N N . SER B 1 76 ? 2.584 -45.781 -16.641 1 81.25 76 SER B N 1
ATOM 4097 C CA . SER B 1 76 ? 3.342 -44.531 -16.594 1 81.25 76 SER B CA 1
ATOM 4098 C C . SER B 1 76 ? 2.531 -43.344 -17.141 1 81.25 76 SER B C 1
ATOM 4100 O O . SER B 1 76 ? 2.504 -42.281 -16.562 1 81.25 76 SER B O 1
ATOM 4102 N N . ALA B 1 77 ? 1.882 -43.531 -18.219 1 80.5 77 ALA B N 1
ATOM 4103 C CA . ALA B 1 77 ? 1.047 -42.5 -18.844 1 80.5 77 ALA B CA 1
ATOM 4104 C C . ALA B 1 77 ? -0.07 -42.062 -17.891 1 80.5 77 ALA B C 1
ATOM 4106 O O . ALA B 1 77 ? -0.306 -40.875 -17.719 1 80.5 77 ALA B O 1
ATOM 4107 N N . THR B 1 78 ? -0.597 -43.031 -17.266 1 81.81 78 THR B N 1
ATOM 4108 C CA . THR B 1 78 ? -1.683 -42.75 -16.344 1 81.81 78 THR B CA 1
ATOM 4109 C C . THR B 1 78 ? -1.164 -41.969 -15.125 1 81.81 78 THR B C 1
ATOM 4111 O O . THR B 1 78 ? -1.818 -41.062 -14.641 1 81.81 78 THR B O 1
ATOM 4114 N N . ALA B 1 79 ? -0.038 -42.344 -14.664 1 78.56 79 ALA B N 1
ATOM 4115 C CA . ALA B 1 79 ? 0.561 -41.656 -13.516 1 78.56 79 ALA B CA 1
ATOM 4116 C C . ALA B 1 79 ? 0.85 -40.188 -13.82 1 78.56 79 ALA B C 1
ATOM 4118 O O . ALA B 1 79 ? 0.532 -39.312 -13.023 1 78.56 79 ALA B O 1
ATOM 4119 N N . TYR B 1 80 ? 1.36 -39.938 -15 1 78.88 80 TYR B N 1
ATOM 4120 C CA . TYR B 1 80 ? 1.679 -38.562 -15.398 1 78.88 80 TYR B CA 1
ATOM 4121 C C . TYR B 1 80 ? 0.409 -37.75 -15.609 1 78.88 80 TYR B C 1
ATOM 4123 O O . TYR B 1 80 ? 0.349 -36.562 -15.25 1 78.88 80 TYR B O 1
ATOM 4131 N N . GLU B 1 81 ? -0.458 -38.438 -16.172 1 80.62 81 GLU B N 1
ATOM 4132 C CA . GLU B 1 81 ? -1.735 -37.781 -16.391 1 80.62 81 GLU B CA 1
ATOM 4133 C C . GLU B 1 81 ? -2.4 -37.406 -15.078 1 80.62 81 GLU B C 1
ATOM 4135 O O . GLU B 1 81 ? -2.881 -36.281 -14.93 1 80.62 81 GLU B O 1
ATOM 4140 N N . THR B 1 82 ? -2.367 -38.312 -14.188 1 81.81 82 THR B N 1
ATOM 4141 C CA . THR B 1 82 ? -2.979 -38.062 -12.883 1 81.81 82 THR B CA 1
ATOM 4142 C C . THR B 1 82 ? -2.24 -36.969 -12.148 1 81.81 82 THR B C 1
ATOM 4144 O O . THR B 1 82 ? -2.867 -36.031 -11.594 1 81.81 82 THR B O 1
ATOM 4147 N N . ARG B 1 83 ? -0.983 -37 -12.156 1 79.31 83 ARG B N 1
ATOM 4148 C CA . ARG B 1 83 ? -0.176 -35.969 -11.523 1 79.31 83 ARG B CA 1
ATOM 4149 C C . ARG B 1 83 ? -0.455 -34.625 -12.133 1 79.31 83 ARG B C 1
ATOM 4151 O O . ARG B 1 83 ? -0.646 -33.625 -11.414 1 79.31 83 ARG B O 1
ATOM 4158 N N . PHE B 1 84 ? -0.475 -34.656 -13.445 1 81.56 84 PHE B N 1
ATOM 4159 C CA . PHE B 1 84 ? -0.713 -33.406 -14.164 1 81.56 84 PHE B CA 1
ATOM 4160 C C . PHE B 1 84 ? -2.084 -32.844 -13.82 1 81.56 84 PHE B C 1
ATOM 4162 O O . PHE B 1 84 ? -2.215 -31.656 -13.562 1 81.56 84 PHE B O 1
ATOM 4169 N N . ASP B 1 85 ? -2.992 -33.688 -13.734 1 82.25 85 ASP B N 1
ATOM 4170 C CA . ASP B 1 85 ? -4.352 -33.281 -13.43 1 82.25 85 ASP B CA 1
ATOM 4171 C C . ASP B 1 85 ? -4.445 -32.688 -12.016 1 82.25 85 ASP B C 1
ATOM 4173 O O . ASP B 1 85 ? -5.086 -31.672 -11.797 1 82.25 85 ASP B O 1
ATOM 4177 N N . LEU B 1 86 ? -3.861 -33.312 -11.094 1 82.81 86 LEU B N 1
ATOM 4178 C CA . LEU B 1 86 ? -3.908 -32.875 -9.703 1 82.81 86 LEU B CA 1
ATOM 4179 C C . LEU B 1 86 ? -3.201 -31.547 -9.531 1 82.81 86 LEU B C 1
ATOM 4181 O O . LEU B 1 86 ? -3.721 -30.641 -8.867 1 82.81 86 LEU B O 1
ATOM 4185 N N . VAL B 1 87 ? -2.1 -31.438 -10.18 1 81.94 87 VAL B N 1
ATOM 4186 C CA . VAL B 1 87 ? -1.343 -30.188 -10.086 1 81.94 87 VAL B CA 1
ATOM 4187 C C . VAL B 1 87 ? -2.141 -29.047 -10.719 1 81.94 87 VAL B C 1
ATOM 4189 O O . VAL B 1 87 ? -2.168 -27.938 -10.188 1 81.94 87 VAL B O 1
ATOM 4192 N N . ASN B 1 88 ? -2.715 -29.375 -11.789 1 82.69 88 ASN B N 1
ATOM 4193 C CA . ASN B 1 88 ? -3.557 -28.391 -12.469 1 82.69 88 ASN B CA 1
ATOM 4194 C C . ASN B 1 88 ? -4.676 -27.891 -11.555 1 82.69 88 ASN B C 1
ATOM 4196 O O . ASN B 1 88 ? -4.961 -26.688 -11.523 1 82.69 88 ASN B O 1
ATOM 4200 N N . ARG B 1 89 ? -5.195 -28.766 -10.805 1 80.69 89 ARG B N 1
ATOM 4201 C CA . ARG B 1 89 ? -6.297 -28.406 -9.922 1 80.69 89 ARG B CA 1
ATOM 4202 C C . ARG B 1 89 ? -5.797 -27.641 -8.703 1 80.69 89 ARG B C 1
ATOM 4204 O O . ARG B 1 89 ? -6.496 -26.766 -8.188 1 80.69 89 ARG B O 1
ATOM 4211 N N . ALA B 1 90 ? -4.676 -28.016 -8.391 1 80 90 ALA B N 1
ATOM 4212 C CA . ALA B 1 90 ? -4.133 -27.406 -7.176 1 80 90 ALA B CA 1
ATOM 4213 C C . ALA B 1 90 ? -3.527 -26.047 -7.461 1 80 90 ALA B C 1
ATOM 4215 O O . ALA B 1 90 ? -3.465 -25.188 -6.574 1 80 90 ALA B O 1
ATOM 4216 N N . SER B 1 91 ? -3.154 -25.828 -8.695 1 83.5 91 SER B N 1
ATOM 4217 C CA . SER B 1 91 ? -2.479 -24.594 -9.039 1 83.5 91 SER B CA 1
ATOM 4218 C C . SER B 1 91 ? -3.455 -23.422 -9.062 1 83.5 91 SER B C 1
ATOM 4220 O O . SER B 1 91 ? -4.617 -23.578 -9.438 1 83.5 91 SER B O 1
ATOM 4222 N N . SER B 1 92 ? -2.969 -22.297 -8.641 1 84.31 92 SER B N 1
ATOM 4223 C CA . SER B 1 92 ? -3.76 -21.078 -8.742 1 84.31 92 SER B CA 1
ATOM 4224 C C . SER B 1 92 ? -3.67 -20.484 -10.141 1 84.31 92 SER B C 1
ATOM 4226 O O . SER B 1 92 ? -4.379 -19.516 -10.453 1 84.31 92 SER B O 1
ATOM 4228 N N . GLU B 1 93 ? -2.912 -21.109 -10.93 1 91.19 93 GLU B N 1
ATOM 4229 C CA . GLU B 1 93 ? -2.707 -20.609 -12.281 1 91.19 93 GLU B CA 1
ATOM 4230 C C . GLU B 1 93 ? -3.363 -21.531 -13.312 1 91.19 93 GLU B C 1
ATOM 4232 O O . GLU B 1 93 ? -3.494 -22.734 -13.094 1 91.19 93 GLU B O 1
ATOM 4237 N N . GLY B 1 94 ? -3.822 -20.859 -14.367 1 92.69 94 GLY B N 1
ATOM 4238 C CA . GLY B 1 94 ? -4.262 -21.625 -15.516 1 92.69 94 GLY B CA 1
ATOM 4239 C C . GLY B 1 94 ? -3.121 -22.047 -16.422 1 92.69 94 GLY B C 1
ATOM 4240 O O . GLY B 1 94 ? -2.209 -21.266 -16.688 1 92.69 94 GLY B O 1
ATOM 4241 N N . LEU B 1 95 ? -3.186 -23.297 -16.828 1 91.25 95 LEU B N 1
ATOM 4242 C CA . LEU B 1 95 ? -2.104 -23.812 -17.672 1 91.25 95 LEU B CA 1
ATOM 4243 C C . LEU B 1 95 ? -2.539 -23.906 -19.125 1 91.25 95 LEU B C 1
ATOM 4245 O O . LEU B 1 95 ? -3.732 -24.031 -19.406 1 91.25 95 LEU B O 1
ATOM 4249 N N . TRP B 1 96 ? -1.57 -23.797 -20 1 92.81 96 TRP B N 1
ATOM 4250 C CA . TRP B 1 96 ? -1.84 -23.938 -21.422 1 92.81 96 TRP B CA 1
ATOM 4251 C C . TRP B 1 96 ? -0.665 -24.594 -22.125 1 92.81 96 TRP B C 1
ATOM 4253 O O . TRP B 1 96 ? 0.45 -24.625 -21.609 1 92.81 96 TRP B O 1
ATOM 4263 N N . ASP B 1 97 ? -1.016 -25.234 -23.25 1 92.06 97 ASP B N 1
ATOM 4264 C CA . ASP B 1 97 ? -0.045 -25.969 -24.047 1 92.06 97 ASP B CA 1
ATOM 4265 C C . ASP B 1 97 ? -0.355 -25.859 -25.531 1 92.06 97 ASP B C 1
ATOM 4267 O O . ASP B 1 97 ? -1.522 -25.812 -25.922 1 92.06 97 ASP B O 1
ATOM 4271 N N . MET B 1 98 ? 0.731 -25.734 -26.266 1 92.56 98 MET B N 1
ATOM 4272 C CA . MET B 1 98 ? 0.569 -25.656 -27.719 1 92.56 98 MET B CA 1
ATOM 4273 C C . MET B 1 98 ? 1.654 -26.438 -28.438 1 92.56 98 MET B C 1
ATOM 4275 O O . MET B 1 98 ? 2.842 -26.281 -28.156 1 92.56 98 MET B O 1
ATOM 4279 N N . GLU B 1 99 ? 1.216 -27.266 -29.297 1 91.81 99 GLU B N 1
ATOM 4280 C CA . GLU B 1 99 ? 2.15 -27.922 -30.219 1 91.81 99 GLU B CA 1
ATOM 4281 C C . GLU B 1 99 ? 2.418 -27.047 -31.438 1 91.81 99 GLU B C 1
ATOM 4283 O O . GLU B 1 99 ? 1.482 -26.547 -32.062 1 91.81 99 GLU B O 1
ATOM 4288 N N . VAL B 1 100 ? 3.713 -26.891 -31.734 1 92.25 100 VAL B N 1
ATOM 4289 C CA . VAL B 1 100 ? 4.09 -26.047 -32.844 1 92.25 100 VAL B CA 1
ATOM 4290 C C . VAL B 1 100 ? 4.422 -26.906 -34.062 1 92.25 100 VAL B C 1
ATOM 4292 O O . VAL B 1 100 ? 5.496 -27.516 -34.125 1 92.25 100 VAL B O 1
ATOM 4295 N N . VAL B 1 101 ? 3.514 -26.797 -35.031 1 91.5 101 VAL B N 1
ATOM 4296 C CA . VAL B 1 101 ? 3.697 -27.609 -36.219 1 91.5 101 VAL B CA 1
ATOM 4297 C C . VAL B 1 101 ? 4.664 -26.906 -37.188 1 91.5 101 VAL B C 1
ATOM 4299 O O . VAL B 1 101 ? 4.496 -25.719 -37.469 1 91.5 101 VAL B O 1
ATOM 4302 N N . ALA B 1 102 ? 5.625 -27.578 -37.594 1 89.31 102 ALA B N 1
ATOM 4303 C CA . ALA B 1 102 ? 6.605 -27.125 -38.594 1 89.31 102 ALA B CA 1
ATOM 4304 C C . ALA B 1 102 ? 7.336 -25.875 -38.094 1 89.31 102 ALA B C 1
ATOM 4306 O O . ALA B 1 102 ? 7.738 -25.031 -38.906 1 89.31 102 ALA B O 1
ATOM 4307 N N . GLY B 1 103 ? 7.371 -25.672 -36.812 1 87.88 103 GLY B N 1
ATOM 4308 C CA . GLY B 1 103 ? 8.07 -24.531 -36.219 1 87.88 103 GLY B CA 1
ATOM 4309 C C . GLY B 1 103 ? 7.379 -23.203 -36.5 1 87.88 103 GLY B C 1
ATOM 4310 O O . GLY B 1 103 ? 7.98 -22.141 -36.344 1 87.88 103 GLY B O 1
ATOM 4311 N N . ASP B 1 104 ? 6.168 -23.328 -36.938 1 88.25 104 ASP B N 1
ATOM 4312 C CA . ASP B 1 104 ? 5.402 -22.141 -37.281 1 88.25 104 ASP B CA 1
ATOM 4313 C C . ASP B 1 104 ? 4.387 -21.797 -36.188 1 88.25 104 ASP B C 1
ATOM 4315 O O . ASP B 1 104 ? 3.383 -22.5 -36.031 1 88.25 104 ASP B O 1
ATOM 4319 N N . PRO B 1 105 ? 4.648 -20.656 -35.594 1 83.44 105 PRO B N 1
ATOM 4320 C CA . PRO B 1 105 ? 3.766 -20.281 -34.5 1 83.44 105 PRO B CA 1
ATOM 4321 C C . PRO B 1 105 ? 2.332 -20.016 -34.938 1 83.44 105 PRO B C 1
ATOM 4323 O O . PRO B 1 105 ? 1.402 -20.094 -34.125 1 83.44 105 PRO B O 1
ATOM 4326 N N . VAL B 1 106 ? 2.125 -19.734 -36.219 1 81.94 106 VAL B N 1
ATOM 4327 C CA . VAL B 1 106 ? 0.791 -19.359 -36.656 1 81.94 106 VAL B CA 1
ATOM 4328 C C . VAL B 1 106 ? 0.236 -20.422 -37.594 1 81.94 106 VAL B C 1
ATOM 4330 O O . VAL B 1 106 ? -0.724 -20.188 -38.344 1 81.94 106 VAL B O 1
ATOM 4333 N N . ASN B 1 107 ? 0.836 -21.547 -37.5 1 88 107 ASN B N 1
ATOM 4334 C CA . ASN B 1 107 ? 0.324 -22.656 -38.312 1 88 107 ASN B CA 1
ATOM 4335 C C . ASN B 1 107 ? -1.094 -23.047 -37.875 1 88 107 ASN B C 1
ATOM 4337 O O . ASN B 1 107 ? -1.362 -23.25 -36.688 1 88 107 ASN B O 1
ATOM 4341 N N . PRO B 1 108 ? -1.999 -23.109 -38.781 1 86.88 108 PRO B N 1
ATOM 4342 C CA . PRO B 1 108 ? -3.391 -23.406 -38.469 1 86.88 108 PRO B CA 1
ATOM 4343 C C . PRO B 1 108 ? -3.555 -24.812 -37.844 1 86.88 108 PRO B C 1
ATOM 4345 O O . PRO B 1 108 ? -4.57 -25.094 -37.219 1 86.88 108 PRO B O 1
ATOM 4348 N N . ASN B 1 109 ? -2.555 -25.641 -38.062 1 90.25 109 ASN B N 1
ATOM 4349 C CA . ASN B 1 109 ? -2.641 -27.016 -37.562 1 90.25 109 ASN B CA 1
ATOM 4350 C C . ASN B 1 109 ? -2.055 -27.125 -36.156 1 90.25 109 ASN B C 1
ATOM 4352 O O . ASN B 1 109 ? -2.004 -28.219 -35.562 1 90.25 109 ASN B O 1
ATOM 4356 N N . ASN B 1 110 ? -1.579 -26.016 -35.656 1 92.12 110 ASN B N 1
ATOM 4357 C CA . ASN B 1 110 ? -1.11 -26.062 -34.281 1 92.12 110 ASN B CA 1
ATOM 4358 C C . ASN B 1 110 ? -2.211 -26.516 -33.312 1 92.12 110 ASN B C 1
ATOM 4360 O O . ASN B 1 110 ? -3.355 -26.062 -33.438 1 92.12 110 ASN B O 1
ATOM 4364 N N . ARG B 1 111 ? -1.969 -27.406 -32.438 1 91.25 111 ARG B N 1
ATOM 4365 C CA . ARG B 1 111 ? -2.939 -27.906 -31.484 1 91.25 111 ARG B CA 1
ATOM 4366 C C . ARG B 1 111 ? -2.771 -27.219 -30.125 1 91.25 111 ARG B C 1
ATOM 4368 O O . ARG B 1 111 ? -1.661 -27.141 -29.594 1 91.25 111 ARG B O 1
ATOM 4375 N N . PHE B 1 112 ? -3.869 -26.766 -29.688 1 92.31 112 PHE B N 1
ATOM 4376 C CA . PHE B 1 112 ? -3.854 -26.031 -28.438 1 92.31 112 PHE B CA 1
ATOM 4377 C C . PHE B 1 112 ? -4.598 -26.812 -27.344 1 92.31 112 PHE B C 1
ATOM 4379 O O . PHE B 1 112 ? -5.555 -27.531 -27.641 1 92.31 112 PHE B O 1
ATOM 4386 N N . TRP B 1 113 ? -4.102 -26.625 -26.141 1 91.12 113 TRP B N 1
ATOM 4387 C CA . TRP B 1 113 ? -4.773 -27.172 -24.969 1 91.12 113 TRP B CA 1
ATOM 4388 C C . TRP B 1 113 ? -4.844 -26.125 -23.859 1 91.12 113 TRP B C 1
ATOM 4390 O O . TRP B 1 113 ? -3.842 -25.484 -23.547 1 91.12 113 TRP B O 1
ATOM 4400 N N . TRP B 1 114 ? -6.09 -25.938 -23.359 1 93.25 114 TRP B N 1
ATOM 4401 C CA . TRP B 1 114 ? -6.316 -25.078 -22.203 1 93.25 114 TRP B CA 1
ATOM 4402 C C . TRP B 1 114 ? -6.723 -25.906 -20.984 1 93.25 114 TRP B C 1
ATOM 4404 O O . TRP B 1 114 ? -7.582 -26.781 -21.094 1 93.25 114 TRP B O 1
ATOM 4414 N N . SER B 1 115 ? -6.176 -25.609 -19.891 1 89.75 115 SER B N 1
ATOM 4415 C CA . SER B 1 115 ? -6.562 -26.344 -18.688 1 89.75 115 SER B CA 1
ATOM 4416 C C . SER B 1 115 ? -7.941 -25.906 -18.203 1 89.75 115 SER B C 1
ATOM 4418 O O . SER B 1 115 ? -8.43 -24.844 -18.562 1 89.75 115 SER B O 1
ATOM 4420 N N . GLN B 1 116 ? -8.516 -26.797 -17.438 1 88.75 116 GLN B N 1
ATOM 4421 C CA . GLN B 1 116 ? -9.797 -26.453 -16.828 1 88.75 116 GLN B CA 1
ATOM 4422 C C . GLN B 1 116 ? -9.672 -25.234 -15.922 1 88.75 116 GLN B C 1
ATOM 4424 O O . GLN B 1 116 ? -10.57 -24.391 -15.875 1 88.75 116 GLN B O 1
ATOM 4429 N N . GLN B 1 117 ? -8.586 -25.172 -15.242 1 89.38 117 GLN B N 1
ATOM 4430 C CA . GLN B 1 117 ? -8.352 -24.031 -14.367 1 89.38 117 GLN B CA 1
ATOM 4431 C C . GLN B 1 117 ? -8.297 -22.734 -15.164 1 89.38 117 GLN B C 1
ATOM 4433 O O . GLN B 1 117 ? -8.797 -21.688 -14.711 1 89.38 117 GLN B O 1
ATOM 4438 N N . LEU B 1 118 ? -7.711 -22.734 -16.297 1 94 118 LEU B N 1
ATOM 4439 C CA . LEU B 1 118 ? -7.656 -21.547 -17.141 1 94 118 LEU B CA 1
ATOM 4440 C C . LEU B 1 118 ? -9.055 -21.109 -17.562 1 94 118 LEU B C 1
ATOM 4442 O O . LEU B 1 118 ? -9.391 -19.922 -17.484 1 94 118 LEU B O 1
ATOM 4446 N N . ARG B 1 119 ? -9.875 -22.109 -17.938 1 95.38 119 ARG B N 1
ATOM 4447 C CA . ARG B 1 119 ? -11.258 -21.828 -18.297 1 95.38 119 ARG B CA 1
ATOM 4448 C C . ARG B 1 119 ? -12.016 -21.203 -17.125 1 95.38 119 ARG B C 1
ATOM 4450 O O . ARG B 1 119 ? -12.711 -20.203 -17.281 1 95.38 119 ARG B O 1
ATOM 4457 N N . SER B 1 120 ? -11.75 -21.766 -15.969 1 92.56 120 SER B N 1
ATOM 4458 C CA . SER B 1 120 ? -12.438 -21.297 -14.773 1 92.56 120 SER B CA 1
ATOM 4459 C C . SER B 1 120 ? -12 -19.875 -14.422 1 92.56 120 SER B C 1
ATOM 4461 O O . SER B 1 120 ? -12.812 -19.062 -13.977 1 92.56 120 SER B O 1
ATOM 4463 N N . LEU B 1 121 ? -10.766 -19.594 -14.602 1 93.94 121 LEU B N 1
ATOM 4464 C CA . LEU B 1 121 ? -10.234 -18.25 -14.328 1 93.94 121 LEU B CA 1
ATOM 4465 C C . LEU B 1 121 ? -10.961 -17.203 -15.156 1 93.94 121 LEU B C 1
ATOM 4467 O O . LEU B 1 121 ? -11.195 -16.078 -14.695 1 93.94 121 LEU B O 1
ATOM 4471 N N . LEU B 1 122 ? -11.352 -17.594 -16.344 1 96.44 122 LEU B N 1
ATOM 4472 C CA . LEU B 1 122 ? -11.984 -16.656 -17.25 1 96.44 122 LEU B CA 1
ATOM 4473 C C . LEU B 1 122 ? -13.508 -16.75 -17.156 1 96.44 122 LEU B C 1
ATOM 4475 O O . LEU B 1 122 ? -14.219 -16.031 -17.859 1 96.44 122 LEU B O 1
ATOM 4479 N N . GLY B 1 123 ? -13.984 -17.688 -16.359 1 95.75 123 GLY B N 1
ATOM 4480 C CA . GLY B 1 123 ? -15.406 -17.797 -16.094 1 95.75 123 GLY B CA 1
ATOM 4481 C C . GLY B 1 123 ? -16.109 -18.812 -16.969 1 95.75 123 GLY B C 1
ATOM 4482 O O . GLY B 1 123 ? -17.328 -18.891 -17 1 95.75 123 GLY B O 1
ATOM 4483 N N . PHE B 1 124 ? -15.273 -19.578 -17.656 1 96.5 124 PHE B N 1
ATOM 4484 C CA . PHE B 1 124 ? -15.859 -20.562 -18.562 1 96.5 124 PHE B CA 1
ATOM 4485 C C . PHE B 1 124 ? -15.977 -21.922 -17.875 1 96.5 124 PHE B C 1
ATOM 4487 O O . PHE B 1 124 ? -15.328 -22.172 -16.859 1 96.5 124 PHE B O 1
ATOM 4494 N N . ASN B 1 125 ? -16.75 -22.781 -18.469 1 92.94 125 ASN B N 1
ATOM 4495 C CA . ASN B 1 125 ? -17.094 -24.016 -17.781 1 92.94 125 ASN B CA 1
ATOM 4496 C C . ASN B 1 125 ? -16.281 -25.203 -18.297 1 92.94 125 ASN B C 1
ATOM 4498 O O . ASN B 1 125 ? -15.805 -26.016 -17.5 1 92.94 125 ASN B O 1
ATOM 4502 N N . ASP B 1 126 ? -16.328 -25.297 -19.625 1 92.62 126 ASP B N 1
ATOM 4503 C CA . ASP B 1 126 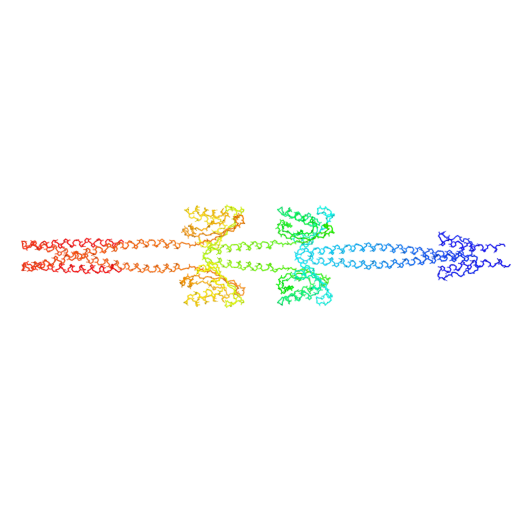? -15.664 -26.469 -20.203 1 92.62 126 ASP B CA 1
ATOM 4504 C C . ASP B 1 126 ? -15.219 -26.203 -21.641 1 92.62 126 ASP B C 1
ATOM 4506 O O . ASP B 1 126 ? -15.195 -25.047 -22.078 1 92.62 126 ASP B O 1
ATOM 4510 N N . GLU B 1 127 ? -14.742 -27.25 -22.266 1 93.69 127 GLU B N 1
ATOM 4511 C CA . GLU B 1 127 ? -14.188 -27.141 -23.609 1 93.69 127 GLU B CA 1
ATOM 4512 C C . GLU B 1 127 ? -15.258 -26.719 -24.625 1 93.69 127 GLU B C 1
ATOM 4514 O O . GLU B 1 127 ? -14.938 -26.188 -25.688 1 93.69 127 GLU B O 1
ATOM 4519 N N . ARG B 1 128 ? -16.578 -26.859 -24.312 1 94.38 128 ARG B N 1
ATOM 4520 C CA . ARG B 1 128 ? -17.672 -26.484 -25.219 1 94.38 128 ARG B CA 1
ATOM 4521 C C . ARG B 1 128 ? -17.797 -24.969 -25.344 1 94.38 128 ARG B C 1
ATOM 4523 O O . ARG B 1 128 ? -18 -24.453 -26.453 1 94.38 128 ARG B O 1
ATOM 4530 N N . ASP B 1 129 ? -17.516 -24.297 -24.312 1 94.25 129 ASP B N 1
ATOM 4531 C CA . ASP B 1 129 ? -17.672 -22.844 -24.344 1 94.25 129 ASP B CA 1
ATOM 4532 C C . ASP B 1 129 ? -16.312 -22.141 -24.422 1 94.25 129 ASP B C 1
ATOM 4534 O O . ASP B 1 129 ? -16.25 -20.922 -24.562 1 94.25 129 ASP B O 1
ATOM 4538 N N . PHE B 1 130 ? -15.281 -22.969 -24.297 1 96.12 130 PHE B N 1
ATOM 4539 C CA . PHE B 1 130 ? -13.922 -22.484 -24.484 1 96.12 130 PHE B CA 1
ATOM 4540 C C . PHE B 1 130 ? -13.07 -23.547 -25.172 1 96.12 130 PHE B C 1
ATOM 4542 O O . PHE B 1 130 ? -12.258 -24.203 -24.531 1 96.12 130 PHE B O 1
ATOM 4549 N N . PRO B 1 131 ? -13.219 -23.625 -26.422 1 95.75 131 PRO B N 1
ATOM 4550 C CA . PRO B 1 131 ? -12.578 -24.703 -27.172 1 95.75 131 PRO B CA 1
ATOM 4551 C C . PRO B 1 131 ? -11.055 -24.578 -27.203 1 95.75 131 PRO B C 1
ATOM 4553 O O . PRO B 1 131 ? -10.516 -23.5 -26.969 1 95.75 131 PRO B O 1
ATOM 4556 N N . ASN B 1 132 ? -10.422 -25.688 -27.531 1 94.56 132 ASN B N 1
ATOM 4557 C CA . ASN B 1 132 ? -8.961 -25.75 -27.578 1 94.56 132 ASN B CA 1
ATOM 4558 C C . ASN B 1 132 ? -8.422 -25.203 -28.891 1 94.56 132 ASN B C 1
ATOM 4560 O O . ASN B 1 132 ? -7.805 -25.938 -29.672 1 94.56 132 ASN B O 1
ATOM 4564 N N . VAL B 1 133 ? -8.656 -23.969 -29.062 1 92.81 133 VAL B N 1
ATOM 4565 C CA . VAL B 1 133 ? -8.133 -23.234 -30.219 1 92.81 133 VAL B CA 1
ATOM 4566 C C . VAL B 1 133 ? -7.559 -21.906 -29.781 1 92.81 133 VAL B C 1
ATOM 4568 O O . VAL B 1 133 ? -7.949 -21.359 -28.734 1 92.81 133 VAL B O 1
ATOM 4571 N N . LEU B 1 134 ? -6.656 -21.375 -30.562 1 90.31 134 LEU B N 1
ATOM 4572 C CA . LEU B 1 134 ? -5.988 -20.125 -30.219 1 90.31 134 LEU B CA 1
ATOM 4573 C C . LEU B 1 134 ? -6.992 -18.984 -30.109 1 90.31 134 LEU B C 1
ATOM 4575 O O . LEU B 1 134 ? -6.863 -18.125 -29.25 1 90.31 134 LEU B O 1
ATOM 4579 N N . ALA B 1 135 ? -7.953 -19 -30.922 1 91.25 135 ALA B N 1
ATOM 4580 C CA . ALA B 1 135 ? -8.938 -17.922 -31 1 91.25 135 ALA B CA 1
ATOM 4581 C C . ALA B 1 135 ? -9.703 -17.781 -29.688 1 91.25 135 ALA B C 1
ATOM 4583 O O . ALA B 1 135 ? -10.141 -16.688 -29.344 1 91.25 135 ALA B O 1
ATOM 4584 N N . SER B 1 136 ? -9.891 -18.891 -28.953 1 94.38 136 SER B N 1
ATOM 4585 C CA . SER B 1 136 ? -10.594 -18.859 -27.672 1 94.38 136 SER B CA 1
ATOM 4586 C C . SER B 1 136 ? -9.945 -17.859 -26.719 1 94.38 136 SER B C 1
ATOM 4588 O O . SER B 1 136 ? -10.641 -17.172 -25.969 1 94.38 136 SER B O 1
ATOM 4590 N N . TRP B 1 137 ? -8.68 -17.781 -26.781 1 94.06 137 TRP B N 1
ATOM 4591 C CA . TRP B 1 137 ? -7.918 -16.891 -25.922 1 94.06 137 TRP B CA 1
ATOM 4592 C C . TRP B 1 137 ? -7.652 -15.562 -26.609 1 94.06 137 TRP B C 1
ATOM 4594 O O . TRP B 1 137 ? -7.922 -14.5 -26.047 1 94.06 137 TRP B O 1
ATOM 4604 N N . ALA B 1 138 ? -7.211 -15.57 -27.891 1 93.44 138 ALA B N 1
ATOM 4605 C CA . ALA B 1 138 ? -6.762 -14.383 -28.625 1 93.44 138 ALA B CA 1
ATOM 4606 C C . ALA B 1 138 ? -7.898 -13.383 -28.797 1 93.44 138 ALA B C 1
ATOM 4608 O O . ALA B 1 138 ? -7.676 -12.172 -28.75 1 93.44 138 ALA B O 1
ATOM 4609 N N . ASP B 1 139 ? -9.062 -13.906 -28.859 1 94.62 139 ASP B N 1
ATOM 4610 C CA . ASP B 1 139 ? -10.211 -13.031 -29.109 1 94.62 139 ASP B CA 1
ATOM 4611 C C . ASP B 1 139 ? -10.633 -12.312 -27.828 1 94.62 139 ASP B C 1
ATOM 4613 O O . ASP B 1 139 ? -11.414 -11.359 -27.875 1 94.62 139 ASP B O 1
ATOM 4617 N N . ARG B 1 140 ? -10.062 -12.742 -26.781 1 96.56 140 ARG B N 1
ATOM 4618 C CA . ARG B 1 140 ? -10.461 -12.164 -25.5 1 96.56 140 ARG B CA 1
ATOM 4619 C C . ARG B 1 140 ? -9.469 -11.109 -25.047 1 96.56 140 ARG B C 1
ATOM 4621 O O . ARG B 1 140 ? -9.688 -10.43 -24.031 1 96.56 140 ARG B O 1
ATOM 4628 N N . LEU B 1 141 ? -8.422 -10.992 -25.766 1 97.5 141 LEU B N 1
ATOM 4629 C CA . LEU B 1 141 ? -7.434 -9.969 -25.469 1 97.5 141 LEU B CA 1
ATOM 4630 C C . LEU B 1 141 ? -8.023 -8.57 -25.641 1 97.5 141 LEU B C 1
ATOM 4632 O O . LEU B 1 141 ? -8.719 -8.305 -26.625 1 97.5 141 LEU B O 1
ATOM 4636 N N . HIS B 1 142 ? -7.777 -7.734 -24.641 1 97.62 142 HIS B N 1
ATOM 4637 C CA . HIS B 1 142 ? -8.18 -6.34 -24.781 1 97.62 142 HIS B CA 1
ATOM 4638 C C . HIS B 1 142 ? -7.617 -5.719 -26.062 1 97.62 142 HIS B C 1
ATOM 4640 O O . HIS B 1 142 ? -6.453 -5.949 -26.391 1 97.62 142 HIS B O 1
ATOM 4646 N N . PRO B 1 143 ? -8.391 -4.891 -26.656 1 96.81 143 PRO B N 1
ATOM 4647 C CA . PRO B 1 143 ? -7.965 -4.32 -27.922 1 96.81 143 PRO B CA 1
ATOM 4648 C C . PRO B 1 143 ? -6.641 -3.566 -27.828 1 96.81 143 PRO B C 1
ATOM 4650 O O . PRO B 1 143 ? -5.812 -3.637 -28.734 1 96.81 143 PRO B O 1
ATOM 4653 N N . GLN B 1 144 ? -6.371 -2.957 -26.766 1 96.38 144 GLN B N 1
ATOM 4654 C CA . GLN B 1 144 ? -5.164 -2.156 -26.578 1 96.38 144 GLN B CA 1
ATOM 4655 C C . GLN B 1 144 ? -3.953 -3.039 -26.312 1 96.38 144 GLN B C 1
ATOM 4657 O O . GLN B 1 144 ? -2.811 -2.596 -26.438 1 96.38 144 GLN B O 1
ATOM 4662 N N . ASP B 1 145 ? -4.188 -4.312 -25.922 1 97.31 145 ASP B N 1
ATOM 4663 C CA . ASP B 1 145 ? -3.09 -5.176 -25.5 1 97.31 145 ASP B CA 1
ATOM 4664 C C . ASP B 1 145 ? -2.818 -6.262 -26.547 1 97.31 145 ASP B C 1
ATOM 4666 O O . ASP B 1 145 ? -1.774 -6.918 -26.5 1 97.31 145 ASP B O 1
ATOM 4670 N N . LYS B 1 146 ? -3.713 -6.473 -27.469 1 96.62 146 LYS B N 1
ATOM 4671 C CA . LYS B 1 146 ? -3.725 -7.633 -28.359 1 96.62 146 LYS B CA 1
ATOM 4672 C C . LYS B 1 146 ? -2.455 -7.695 -29.203 1 96.62 146 LYS B C 1
ATOM 4674 O O . LYS B 1 146 ? -1.739 -8.703 -29.188 1 96.62 146 LYS B O 1
ATOM 4679 N N . GLN B 1 147 ? -2.152 -6.645 -29.828 1 95.94 147 GLN B N 1
ATOM 4680 C CA . GLN B 1 147 ? -1.009 -6.645 -30.734 1 95.94 147 GLN B CA 1
ATOM 4681 C C . GLN B 1 147 ? 0.293 -6.891 -29.969 1 95.94 147 GLN B C 1
ATOM 4683 O O . GLN B 1 147 ? 1.089 -7.75 -30.359 1 95.94 147 GLN B O 1
ATOM 4688 N N . ALA B 1 148 ? 0.473 -6.18 -28.938 1 95.62 148 ALA B N 1
ATOM 4689 C CA . ALA B 1 148 ? 1.695 -6.309 -28.141 1 95.62 148 ALA B CA 1
ATOM 4690 C C . ALA B 1 148 ? 1.842 -7.727 -27.594 1 95.62 148 ALA B C 1
ATOM 4692 O O . ALA B 1 148 ? 2.947 -8.273 -27.547 1 95.62 148 ALA B O 1
ATOM 4693 N N . THR B 1 149 ? 0.774 -8.312 -27.234 1 95.88 149 THR B N 1
ATOM 4694 C CA . THR B 1 149 ? 0.781 -9.656 -26.656 1 95.88 149 THR B CA 1
ATOM 4695 C C . THR B 1 149 ? 1.159 -10.695 -27.719 1 95.88 149 THR B C 1
ATOM 4697 O O . THR B 1 149 ? 2.023 -11.539 -27.484 1 95.88 149 THR B O 1
ATOM 4700 N N . LEU B 1 150 ? 0.537 -10.594 -28.859 1 93.31 150 LEU B N 1
ATOM 4701 C CA . LEU B 1 150 ? 0.799 -11.539 -29.938 1 93.31 150 LEU B CA 1
ATOM 4702 C C . LEU B 1 150 ? 2.215 -11.367 -30.469 1 93.31 150 LEU B C 1
ATOM 4704 O O . LEU B 1 150 ? 2.883 -12.352 -30.797 1 93.31 150 LEU B O 1
ATOM 4708 N N . ASP B 1 151 ? 2.625 -10.133 -30.484 1 94.62 151 ASP B N 1
ATOM 4709 C CA . ASP B 1 151 ? 3.99 -9.859 -30.922 1 94.62 151 ASP B CA 1
ATOM 4710 C C . ASP B 1 151 ? 5.012 -10.477 -29.969 1 94.62 151 ASP B C 1
ATOM 4712 O O . ASP B 1 151 ? 6.004 -11.055 -30.406 1 94.62 151 ASP B O 1
ATOM 4716 N N . ALA B 1 152 ? 4.742 -10.352 -28.75 1 95.44 152 ALA B N 1
ATOM 4717 C CA . ALA B 1 152 ? 5.648 -10.914 -27.75 1 95.44 152 ALA B CA 1
ATOM 4718 C C . ALA B 1 152 ? 5.727 -12.43 -27.875 1 95.44 152 ALA B C 1
ATOM 4720 O O . ALA B 1 152 ? 6.805 -13.016 -27.766 1 95.44 152 ALA B O 1
ATOM 4721 N N . PHE B 1 153 ? 4.621 -13 -28.141 1 93.69 153 PHE B N 1
ATOM 4722 C CA . PHE B 1 153 ? 4.551 -14.453 -28.297 1 93.69 153 PHE B CA 1
ATOM 4723 C C . PHE B 1 153 ? 5.32 -14.898 -29.531 1 93.69 153 PHE B C 1
ATOM 4725 O O . PHE B 1 153 ? 6.121 -15.836 -29.469 1 93.69 153 PHE B O 1
ATOM 4732 N N . ALA B 1 154 ? 5.086 -14.211 -30.594 1 92 154 ALA B N 1
ATOM 4733 C CA . ALA B 1 154 ? 5.773 -14.523 -31.844 1 92 154 ALA B CA 1
ATOM 4734 C C . ALA B 1 154 ? 7.281 -14.336 -31.703 1 92 154 ALA B C 1
ATOM 4736 O O . ALA B 1 154 ? 8.062 -15.164 -32.156 1 92 154 ALA B O 1
ATOM 4737 N N . LYS B 1 155 ? 7.609 -13.281 -31.047 1 94.81 155 LYS B N 1
ATOM 4738 C CA . LYS B 1 155 ? 9.023 -12.992 -30.828 1 94.81 155 LYS B CA 1
ATOM 4739 C C . LYS B 1 155 ? 9.695 -14.086 -30.016 1 94.81 155 LYS B C 1
ATOM 4741 O O . LYS B 1 155 ? 10.805 -14.516 -30.328 1 94.81 155 LYS B O 1
ATOM 4746 N N . HIS B 1 156 ? 9.031 -14.531 -29.047 1 95.38 156 HIS B N 1
ATOM 4747 C CA . HIS B 1 156 ? 9.531 -15.609 -28.203 1 95.38 156 HIS B CA 1
ATOM 4748 C C . HIS B 1 156 ? 9.742 -16.891 -29 1 95.38 156 HIS B C 1
ATOM 4750 O O . HIS B 1 156 ? 10.805 -17.5 -28.922 1 95.38 156 HIS B O 1
ATOM 4756 N N . LEU B 1 157 ? 8.781 -17.266 -29.812 1 94.19 157 LEU B N 1
ATOM 4757 C CA . LEU B 1 157 ? 8.828 -18.531 -30.547 1 94.19 157 LEU B CA 1
ATOM 4758 C C . LEU B 1 157 ? 9.844 -18.453 -31.672 1 94.19 157 LEU B C 1
ATOM 4760 O O . LEU B 1 157 ? 10.516 -19.453 -31.969 1 94.19 157 LEU B O 1
ATOM 4764 N N . ASN B 1 158 ? 10.008 -17.312 -32.219 1 92.62 158 ASN B N 1
ATOM 4765 C CA . ASN B 1 158 ? 10.852 -17.172 -33.406 1 92.62 158 ASN B CA 1
ATOM 4766 C C . ASN B 1 158 ? 12.32 -17 -33.031 1 92.62 158 ASN B C 1
ATOM 4768 O O . ASN B 1 158 ? 13.203 -17.125 -33.906 1 92.62 158 ASN B O 1
ATOM 4772 N N . ASP B 1 159 ? 12.516 -16.688 -31.828 1 94.06 159 ASP B N 1
ATOM 4773 C CA . ASP B 1 159 ? 13.898 -16.578 -31.375 1 94.06 159 ASP B CA 1
ATOM 4774 C C . ASP B 1 159 ? 14.539 -17.953 -31.219 1 94.06 159 ASP B C 1
ATOM 4776 O O . ASP B 1 159 ? 14.336 -18.625 -30.203 1 94.06 159 ASP B O 1
ATOM 4780 N N . ARG B 1 160 ? 15.398 -18.281 -32.062 1 91.12 160 ARG B N 1
ATOM 4781 C CA . ARG B 1 160 ? 15.977 -19.609 -32.094 1 91.12 160 ARG B CA 1
ATOM 4782 C C . ARG B 1 160 ? 17.047 -19.781 -31.016 1 91.12 160 ARG B C 1
ATOM 4784 O O . ARG B 1 160 ? 17.438 -20.906 -30.688 1 91.12 160 ARG B O 1
ATOM 4791 N N . SER B 1 161 ? 17.453 -18.703 -30.453 1 91 161 SER B N 1
ATOM 4792 C CA . SER B 1 161 ? 18.438 -18.781 -29.359 1 91 161 SER B CA 1
ATOM 4793 C C . SER B 1 161 ? 17.766 -19.219 -28.062 1 91 161 SER B C 1
ATOM 4795 O O . SER B 1 161 ? 18.438 -19.734 -27.156 1 91 161 SER B O 1
ATOM 4797 N N . GLY B 1 162 ? 16.469 -19 -28 1 89.56 162 GLY B N 1
ATOM 4798 C CA . GLY B 1 162 ? 15.727 -19.359 -26.812 1 89.56 162 GLY B CA 1
ATOM 4799 C C . GLY B 1 162 ? 15.93 -18.391 -25.656 1 89.56 162 GLY B C 1
ATOM 4800 O O . GLY B 1 162 ? 15.547 -18.672 -24.531 1 89.56 162 GLY B O 1
ATOM 4801 N N . ASN B 1 163 ? 16.438 -17.25 -25.953 1 90.62 163 ASN B N 1
ATOM 4802 C CA . ASN B 1 163 ? 16.781 -16.312 -24.891 1 90.62 163 ASN B CA 1
ATOM 4803 C C . ASN B 1 163 ? 15.68 -15.289 -24.672 1 90.62 163 ASN B C 1
ATOM 4805 O O . ASN B 1 163 ? 15.727 -14.508 -23.719 1 90.62 163 ASN B O 1
ATOM 4809 N N . THR B 1 164 ? 14.688 -15.297 -25.516 1 93.56 164 THR B N 1
ATOM 4810 C CA . THR B 1 164 ? 13.578 -14.359 -25.359 1 93.56 164 THR B CA 1
ATOM 4811 C C . THR B 1 164 ? 12.453 -14.977 -24.531 1 93.56 164 THR B C 1
ATOM 4813 O O . THR B 1 164 ? 11.734 -15.844 -25.016 1 93.56 164 THR B O 1
ATOM 4816 N N . PRO B 1 165 ? 12.352 -14.453 -23.328 1 91.81 165 PRO B N 1
ATOM 4817 C CA . PRO B 1 165 ? 11.266 -15.016 -22.516 1 91.81 165 PRO B CA 1
ATOM 4818 C C . PRO B 1 165 ? 9.891 -14.508 -22.938 1 91.81 165 PRO B C 1
ATOM 4820 O O . PRO B 1 165 ? 9.781 -13.461 -23.578 1 91.81 165 PRO B O 1
ATOM 4823 N N . TYR B 1 166 ? 8.953 -15.328 -22.688 1 93.5 166 TYR B N 1
ATOM 4824 C CA . TYR B 1 166 ? 7.578 -14.875 -22.859 1 93.5 166 TYR B CA 1
ATOM 4825 C C . TYR B 1 166 ? 6.938 -14.57 -21.5 1 93.5 166 TYR B C 1
ATOM 4827 O O . TYR B 1 166 ? 6.535 -15.484 -20.781 1 93.5 166 TYR B O 1
ATOM 4835 N N . ARG B 1 167 ? 6.859 -13.383 -21.125 1 94.25 167 ARG B N 1
ATOM 4836 C CA . ARG B 1 167 ? 6.254 -12.836 -19.922 1 94.25 167 ARG B CA 1
ATOM 4837 C C . ARG B 1 167 ? 5.547 -11.516 -20.203 1 94.25 167 ARG B C 1
ATOM 4839 O O . ARG B 1 167 ? 6.188 -10.539 -20.609 1 94.25 167 ARG B O 1
ATOM 4846 N N . ILE B 1 168 ? 4.266 -11.57 -19.938 1 95.94 168 ILE B N 1
ATOM 4847 C CA . ILE B 1 168 ? 3.543 -10.367 -20.328 1 95.94 168 ILE B CA 1
ATOM 4848 C C . ILE B 1 168 ? 2.318 -10.18 -19.438 1 95.94 168 ILE B C 1
ATOM 4850 O O . ILE B 1 168 ? 1.733 -11.164 -18.969 1 95.94 168 ILE B O 1
ATOM 4854 N N . LYS B 1 169 ? 2.012 -9.008 -19.172 1 96.62 169 LYS B N 1
ATOM 4855 C CA . LYS B 1 169 ? 0.746 -8.641 -18.531 1 96.62 169 LYS B CA 1
ATOM 4856 C C . LYS B 1 169 ? -0.255 -8.125 -19.578 1 96.62 169 LYS B C 1
ATOM 4858 O O . LYS B 1 169 ? 0.096 -7.324 -20.438 1 96.62 169 LYS B O 1
ATOM 4863 N N . ASN B 1 170 ? -1.442 -8.68 -19.578 1 97.25 170 ASN B N 1
ATOM 4864 C CA . ASN B 1 170 ? -2.475 -8.234 -20.516 1 97.25 170 ASN B CA 1
ATOM 4865 C C . ASN B 1 170 ? -3.865 -8.336 -19.891 1 97.25 170 ASN B C 1
ATOM 4867 O O . ASN B 1 170 ? -4.043 -8.961 -18.844 1 97.25 170 ASN B O 1
ATOM 4871 N N . ARG B 1 171 ? -4.859 -7.598 -20.5 1 96.94 171 ARG B N 1
ATOM 4872 C CA . ARG B 1 171 ? -6.262 -7.684 -20.094 1 96.94 171 ARG B CA 1
ATOM 4873 C C . ARG B 1 171 ? -7.02 -8.688 -20.953 1 96.94 171 ARG B C 1
ATOM 4875 O O . ARG B 1 171 ? -6.863 -8.695 -22.172 1 96.94 171 ARG B O 1
ATOM 4882 N N . LEU B 1 172 ? -7.738 -9.523 -20.234 1 98.19 172 LEU B N 1
ATOM 4883 C CA . LEU B 1 172 ? -8.594 -10.477 -20.922 1 98.19 172 LEU B CA 1
ATOM 4884 C C . LEU B 1 172 ? -10.055 -10.266 -20.562 1 98.19 172 LEU B C 1
ATOM 4886 O O . LEU B 1 172 ? -10.383 -9.969 -19.422 1 98.19 172 LEU B O 1
ATOM 4890 N N . ALA B 1 173 ? -10.859 -10.438 -21.547 1 97.75 173 ALA B N 1
ATOM 4891 C CA . ALA B 1 173 ? -12.305 -10.359 -21.312 1 97.75 173 ALA B CA 1
ATOM 4892 C C . ALA B 1 173 ? -12.82 -11.625 -20.641 1 97.75 173 ALA B C 1
ATOM 4894 O O . ALA B 1 173 ? -12.641 -12.734 -21.156 1 97.75 173 ALA B O 1
ATOM 4895 N N . MET B 1 174 ? -13.484 -11.398 -19.562 1 97.31 174 MET B N 1
ATOM 4896 C CA . MET B 1 174 ? -14.156 -12.508 -18.891 1 97.31 174 MET B CA 1
ATOM 4897 C C . MET B 1 174 ? -15.391 -12.945 -19.656 1 97.31 174 MET B C 1
ATOM 4899 O O . MET B 1 174 ? -15.836 -12.25 -20.578 1 97.31 174 MET B O 1
ATOM 4903 N N . LYS B 1 175 ? -15.883 -14.047 -19.234 1 96.69 175 LYS B N 1
ATOM 4904 C CA . LYS B 1 175 ? -17.109 -14.516 -19.875 1 96.69 175 LYS B CA 1
ATOM 4905 C C . LYS B 1 175 ? -18.234 -13.484 -19.734 1 96.69 175 LYS B C 1
ATOM 4907 O O . LYS B 1 175 ? -19.031 -13.305 -20.656 1 96.69 175 LYS B O 1
ATOM 4912 N N . ASN B 1 176 ? -18.281 -12.734 -18.672 1 94.62 176 ASN B N 1
ATOM 4913 C CA . ASN B 1 176 ? -19.328 -11.758 -18.406 1 94.62 176 ASN B CA 1
ATOM 4914 C C . ASN B 1 176 ? -19.047 -10.43 -19.109 1 94.62 176 ASN B C 1
ATOM 4916 O O . ASN B 1 176 ? -19.828 -9.484 -18.984 1 94.62 176 ASN B O 1
ATOM 4920 N N . GLY B 1 177 ? -17.938 -10.32 -19.766 1 93.62 177 GLY B N 1
ATOM 4921 C CA . GLY B 1 177 ? -17.656 -9.141 -20.562 1 93.62 177 GLY B CA 1
ATOM 4922 C C . GLY B 1 177 ? -16.719 -8.164 -19.891 1 93.62 177 GLY B C 1
ATOM 4923 O O . GLY B 1 177 ? -16.188 -7.258 -20.531 1 93.62 177 GLY B O 1
ATOM 4924 N N . THR B 1 178 ? -16.484 -8.359 -18.641 1 95.88 178 THR B N 1
ATOM 4925 C CA . THR B 1 178 ? -15.57 -7.473 -17.938 1 95.88 178 THR B CA 1
ATOM 4926 C C . THR B 1 178 ? -14.125 -7.879 -18.203 1 95.88 178 THR B C 1
ATOM 4928 O O . THR B 1 178 ? -13.844 -9.039 -18.516 1 95.88 178 THR B O 1
ATOM 4931 N N . TYR B 1 179 ? -13.273 -6.898 -18.094 1 97.69 179 TYR B N 1
ATOM 4932 C CA . TYR B 1 179 ? -11.859 -7.184 -18.312 1 97.69 179 TYR B CA 1
ATOM 4933 C C . TYR B 1 179 ? -11.125 -7.332 -16.984 1 97.69 179 TYR B C 1
ATOM 4935 O O . TYR B 1 179 ? -11.391 -6.598 -16.031 1 97.69 179 TYR B O 1
ATOM 4943 N N . ARG B 1 180 ? -10.211 -8.258 -16.953 1 97.75 180 ARG B N 1
ATOM 4944 C CA . ARG B 1 180 ? -9.297 -8.422 -15.828 1 97.75 180 ARG B CA 1
ATOM 4945 C C . ARG B 1 180 ? -7.855 -8.547 -16.312 1 97.75 180 ARG B C 1
ATOM 4947 O O . ARG B 1 180 ? -7.605 -8.938 -17.453 1 97.75 180 ARG B O 1
ATOM 4954 N N . TRP B 1 181 ? -6.992 -8.117 -15.422 1 97.56 181 TRP B N 1
ATOM 4955 C CA . TRP B 1 181 ? -5.566 -8.203 -15.734 1 97.56 181 TRP B CA 1
ATOM 4956 C C . TRP B 1 181 ? -5.023 -9.594 -15.445 1 97.56 181 TRP B C 1
ATOM 4958 O O . TRP B 1 181 ? -5.32 -10.18 -14.398 1 97.56 181 TRP B O 1
ATOM 4968 N N . PHE B 1 182 ? -4.176 -10.109 -16.391 1 97.44 182 PHE B N 1
ATOM 4969 C CA . PHE B 1 182 ? -3.543 -11.414 -16.219 1 97.44 182 PHE B CA 1
ATOM 4970 C C . PHE B 1 182 ? -2.053 -11.336 -16.531 1 97.44 182 PHE B C 1
ATOM 4972 O O . PHE B 1 182 ? -1.61 -10.438 -17.25 1 97.44 182 PHE B O 1
ATOM 4979 N N . TYR B 1 183 ? -1.368 -12.172 -15.867 1 95.56 183 TYR B N 1
ATOM 4980 C CA . TYR B 1 183 ? 0.045 -12.383 -16.156 1 95.56 183 TYR B CA 1
ATOM 4981 C C . TYR B 1 183 ? 0.259 -13.711 -16.875 1 95.56 183 TYR B C 1
ATOM 4983 O O . TYR B 1 183 ? -0.043 -14.773 -16.328 1 95.56 183 TYR B O 1
ATOM 4991 N N . ALA B 1 184 ? 0.771 -13.609 -18.078 1 95.38 184 ALA B N 1
ATOM 4992 C CA . ALA B 1 184 ? 1.009 -14.805 -18.891 1 95.38 184 ALA B CA 1
ATOM 4993 C C . ALA B 1 184 ? 2.504 -15.055 -19.078 1 95.38 184 ALA B C 1
ATOM 4995 O O . ALA B 1 184 ? 3.273 -14.117 -19.281 1 95.38 184 ALA B O 1
ATOM 4996 N N . GLN B 1 185 ? 2.805 -16.266 -18.906 1 93.56 185 GLN B N 1
ATOM 4997 C CA . GLN B 1 185 ? 4.188 -16.656 -19.172 1 93.56 185 GLN B CA 1
ATOM 4998 C C . GLN B 1 185 ? 4.254 -18.047 -19.812 1 93.56 185 GLN B C 1
ATOM 5000 O O . GLN B 1 185 ? 3.273 -18.781 -19.812 1 93.56 185 GLN B O 1
ATOM 5005 N N . GLY B 1 186 ? 5.438 -18.344 -20.484 1 92.75 186 GLY B N 1
ATOM 5006 C CA . GLY B 1 186 ? 5.578 -19.609 -21.172 1 92.75 186 GLY B CA 1
ATOM 5007 C C . GLY B 1 186 ? 7.023 -20 -21.406 1 92.75 186 GLY B C 1
ATOM 5008 O O . GLY B 1 186 ? 7.918 -19.156 -21.344 1 92.75 186 GLY B O 1
ATOM 5009 N N . GLU B 1 187 ? 7.148 -21.312 -21.547 1 91.5 187 GLU B N 1
ATOM 5010 C CA . GLU B 1 187 ? 8.422 -21.922 -21.906 1 91.5 187 GLU B CA 1
ATOM 5011 C C . GLU B 1 187 ? 8.289 -22.781 -23.172 1 91.5 187 GLU B C 1
ATOM 5013 O O . GLU B 1 187 ? 7.242 -23.375 -23.406 1 91.5 187 GLU B O 1
ATOM 5018 N N . THR B 1 188 ? 9.445 -22.781 -23.953 1 93.25 188 THR B N 1
ATOM 5019 C CA . THR B 1 188 ? 9.375 -23.453 -25.25 1 93.25 188 THR B CA 1
ATOM 5020 C C . THR B 1 188 ? 10.414 -24.562 -25.344 1 93.25 188 THR B C 1
ATOM 5022 O O . THR B 1 188 ? 11.57 -24.375 -24.938 1 93.25 188 THR B O 1
ATOM 5025 N N . LEU B 1 189 ? 9.898 -25.75 -25.75 1 91.31 189 LEU B N 1
ATOM 5026 C CA . LEU B 1 189 ? 10.789 -26.844 -26.141 1 91.31 189 LEU B CA 1
ATOM 5027 C C . LEU B 1 189 ? 11.242 -26.672 -27.578 1 91.31 189 LEU B C 1
ATOM 5029 O O . LEU B 1 189 ? 10.422 -26.5 -28.484 1 91.31 189 LEU B O 1
ATOM 5033 N N . ARG B 1 190 ? 12.555 -26.75 -27.781 1 92.56 190 ARG B N 1
ATOM 5034 C CA . ARG B 1 190 ? 13.117 -26.531 -29.109 1 92.56 190 ARG B CA 1
ATOM 5035 C C . ARG B 1 190 ? 13.992 -27.703 -29.531 1 92.56 190 ARG B C 1
ATOM 5037 O O . ARG B 1 190 ? 14.5 -28.453 -28.688 1 92.56 190 ARG B O 1
ATOM 5044 N N . ASP B 1 191 ? 14.102 -27.859 -30.797 1 90.94 191 ASP B N 1
ATOM 5045 C CA . ASP B 1 191 ? 15 -28.891 -31.297 1 90.94 191 ASP B CA 1
ATOM 5046 C C . ASP B 1 191 ? 16.438 -28.391 -31.328 1 90.94 191 ASP B C 1
ATOM 5048 O O . ASP B 1 191 ? 16.734 -27.297 -30.828 1 90.94 191 ASP B O 1
ATOM 5052 N N . ALA B 1 192 ? 17.281 -29.234 -31.828 1 92.38 192 ALA B N 1
ATOM 5053 C CA . ALA B 1 192 ? 18.703 -28.938 -31.812 1 92.38 192 ALA B CA 1
ATOM 5054 C C . ALA B 1 192 ? 19.016 -27.688 -32.625 1 92.38 192 ALA B C 1
ATOM 5056 O O . ALA B 1 192 ? 20.016 -27.016 -32.375 1 92.38 192 ALA B O 1
ATOM 5057 N N . ARG B 1 193 ? 18.172 -27.328 -33.562 1 92.69 193 ARG B N 1
ATOM 5058 C CA . ARG B 1 193 ? 18.375 -26.156 -34.438 1 92.69 193 ARG B CA 1
ATOM 5059 C C . ARG B 1 193 ? 17.672 -24.938 -33.875 1 92.69 193 ARG B C 1
ATOM 5061 O O . ARG B 1 193 ? 17.688 -23.859 -34.5 1 92.69 193 ARG B O 1
ATOM 5068 N N . GLY B 1 194 ? 17.016 -25.109 -32.781 1 92.88 194 GLY B N 1
ATOM 5069 C CA . GLY B 1 194 ? 16.344 -23.984 -32.156 1 92.88 194 GLY B CA 1
ATOM 5070 C C . GLY B 1 194 ? 14.898 -23.828 -32.594 1 92.88 194 GLY B C 1
ATOM 5071 O O . GLY B 1 194 ? 14.227 -22.859 -32.219 1 92.88 194 GLY B O 1
ATOM 5072 N N . THR B 1 195 ? 14.414 -24.75 -33.469 1 93.88 195 THR B N 1
ATOM 5073 C CA . THR B 1 195 ? 13.031 -24.672 -33.938 1 93.88 195 THR B CA 1
ATOM 5074 C C . THR B 1 195 ? 12.062 -25.047 -32.812 1 93.88 195 THR B C 1
ATOM 5076 O O . THR B 1 195 ? 12.234 -26.078 -32.156 1 93.88 195 THR B O 1
ATOM 5079 N N . PRO B 1 196 ? 11.102 -24.172 -32.562 1 94 196 PRO B N 1
ATOM 5080 C CA . PRO B 1 196 ? 10.156 -24.5 -31.5 1 94 196 PRO B CA 1
ATOM 5081 C C . PRO B 1 196 ? 9.281 -25.703 -31.828 1 94 196 PRO B C 1
ATOM 5083 O O . PRO B 1 196 ? 8.742 -25.797 -32.938 1 94 196 PRO B O 1
ATOM 5086 N N . LEU B 1 197 ? 9.141 -26.625 -30.906 1 92.25 197 LEU B N 1
ATOM 5087 C CA . LEU B 1 197 ? 8.352 -27.828 -31.078 1 92.25 197 LEU B CA 1
ATOM 5088 C C . LEU B 1 197 ? 7.066 -27.766 -30.25 1 92.25 197 LEU B C 1
ATOM 5090 O O . LEU B 1 197 ? 6.008 -28.203 -30.703 1 92.25 197 LEU B O 1
ATOM 5094 N N . ARG B 1 198 ? 7.215 -27.234 -29.078 1 92.56 198 ARG B N 1
ATOM 5095 C CA . ARG B 1 198 ? 6.098 -27.156 -28.141 1 92.56 198 ARG B CA 1
ATOM 5096 C C . ARG B 1 198 ? 6.293 -26.016 -27.141 1 92.56 198 ARG B C 1
ATOM 5098 O O . ARG B 1 198 ? 7.418 -25.75 -26.719 1 92.56 198 ARG B O 1
ATOM 5105 N N . VAL B 1 199 ? 5.215 -25.328 -26.891 1 93.12 199 VAL B N 1
ATOM 5106 C CA . VAL B 1 199 ? 5.262 -24.25 -25.922 1 93.12 199 VAL B CA 1
ATOM 5107 C C . VAL B 1 199 ? 4.133 -24.422 -24.906 1 93.12 199 VAL B C 1
ATOM 5109 O O . VAL B 1 199 ? 3.027 -24.844 -25.25 1 93.12 199 VAL B O 1
ATOM 5112 N N . ALA B 1 200 ? 4.492 -24.266 -23.609 1 92.19 200 ALA B N 1
ATOM 5113 C CA . ALA B 1 200 ? 3.514 -24.344 -22.531 1 92.19 200 ALA B CA 1
ATOM 5114 C C . ALA B 1 200 ? 3.73 -23.234 -21.516 1 92.19 200 ALA B C 1
ATOM 5116 O O . ALA B 1 200 ? 4.816 -22.656 -21.438 1 92.19 200 ALA B O 1
ATOM 5117 N N . GLY B 1 201 ? 2.693 -22.922 -20.812 1 92.25 201 GLY B N 1
ATOM 5118 C CA . GLY B 1 201 ? 2.83 -21.828 -19.875 1 92.25 201 GLY B CA 1
ATOM 5119 C C . GLY B 1 201 ? 1.671 -21.734 -18.906 1 92.25 201 GLY B C 1
ATOM 5120 O O . GLY B 1 201 ? 0.974 -22.719 -18.656 1 92.25 201 GLY B O 1
ATOM 5121 N N . SER B 1 202 ? 1.697 -20.562 -18.266 1 92.56 202 SER B N 1
ATOM 5122 C CA . SER B 1 202 ? 0.695 -20.344 -17.234 1 92.56 202 SER B CA 1
ATOM 5123 C C . SER B 1 202 ? 0.068 -18.953 -17.359 1 92.56 202 SER B C 1
ATOM 5125 O O . SER B 1 202 ? 0.627 -18.078 -18.031 1 92.56 202 SER B O 1
ATOM 5127 N N . LEU B 1 203 ? -1.133 -18.875 -16.875 1 94.94 203 LEU B N 1
ATOM 5128 C CA . LEU B 1 203 ? -1.9 -17.641 -16.781 1 94.94 203 LEU B CA 1
ATOM 5129 C C . LEU B 1 203 ? -2.348 -17.375 -15.344 1 94.94 203 LEU B C 1
ATOM 5131 O O . LEU B 1 203 ? -2.996 -18.219 -14.734 1 94.94 203 LEU B O 1
ATOM 5135 N N . ARG B 1 204 ? -2.008 -16.203 -14.867 1 93.62 204 ARG B N 1
ATOM 5136 C CA . ARG B 1 204 ? -2.35 -15.875 -13.492 1 93.62 204 ARG B CA 1
ATOM 5137 C C . ARG B 1 204 ? -3.182 -14.594 -13.43 1 93.62 204 ARG B C 1
ATOM 5139 O O . ARG B 1 204 ? -2.861 -13.602 -14.086 1 93.62 204 ARG B O 1
ATOM 5146 N N . ASP B 1 205 ? -4.281 -14.719 -12.617 1 94.88 205 ASP B N 1
ATOM 5147 C CA . ASP B 1 205 ? -5.09 -13.531 -12.383 1 94.88 205 ASP B CA 1
ATOM 5148 C C . ASP B 1 205 ? -4.387 -12.57 -11.422 1 94.88 205 ASP B C 1
ATOM 5150 O O . ASP B 1 205 ? -4.148 -12.914 -10.266 1 94.88 205 ASP B O 1
ATOM 5154 N N . ILE B 1 206 ? -4.066 -11.391 -11.945 1 94.5 206 ILE B N 1
ATOM 5155 C CA . ILE B 1 206 ? -3.336 -10.445 -11.102 1 94.5 206 ILE B CA 1
ATOM 5156 C C . ILE B 1 206 ? -4.16 -9.172 -10.922 1 94.5 206 ILE B C 1
ATOM 5158 O O . ILE B 1 206 ? -3.641 -8.141 -10.484 1 94.5 206 ILE B O 1
ATOM 5162 N N . HIS B 1 207 ? -5.438 -9.242 -11.242 1 95.56 207 HIS B N 1
ATOM 5163 C CA . HIS B 1 207 ? -6.273 -8.047 -11.281 1 95.56 207 HIS B CA 1
ATOM 5164 C C . HIS B 1 207 ? -6.434 -7.441 -9.891 1 95.56 207 HIS B C 1
ATOM 5166 O O . HIS B 1 207 ? -6.156 -6.254 -9.695 1 95.56 207 HIS B O 1
ATOM 5172 N N . ASP B 1 208 ? -6.859 -8.148 -8.922 1 92.75 208 ASP B N 1
ATOM 5173 C CA . ASP B 1 208 ? -7.117 -7.656 -7.574 1 92.75 208 ASP B CA 1
ATOM 5174 C C . ASP B 1 208 ? -5.836 -7.145 -6.922 1 92.75 208 ASP B C 1
ATOM 5176 O O . ASP B 1 208 ? -5.859 -6.148 -6.191 1 92.75 208 ASP B O 1
ATOM 5180 N N . GLU B 1 209 ? -4.801 -7.852 -7.211 1 90.88 209 GLU B N 1
ATOM 5181 C CA . GLU B 1 209 ? -3.496 -7.43 -6.715 1 90.88 209 GLU B CA 1
ATOM 5182 C C . GLU B 1 209 ? -3.105 -6.066 -7.281 1 90.88 209 GLU B C 1
ATOM 5184 O O . GLU B 1 209 ? -2.662 -5.184 -6.547 1 90.88 209 GLU B O 1
ATOM 5189 N N . LEU B 1 210 ? -3.318 -5.902 -8.562 1 92.88 210 LEU B N 1
ATOM 5190 C CA . LEU B 1 210 ? -2.977 -4.645 -9.227 1 92.88 210 LEU B CA 1
ATOM 5191 C C . LEU B 1 210 ? -3.855 -3.508 -8.719 1 92.88 210 LEU B C 1
ATOM 5193 O O . LEU B 1 210 ? -3.369 -2.398 -8.484 1 92.88 210 LEU B O 1
ATOM 5197 N N . GLU B 1 211 ? -5.098 -3.771 -8.547 1 92.69 211 GLU B N 1
ATOM 5198 C CA . GLU B 1 211 ? -6.016 -2.756 -8.039 1 92.69 211 GLU B CA 1
ATOM 5199 C C . GLU B 1 211 ? -5.637 -2.332 -6.625 1 92.69 211 GLU B C 1
ATOM 5201 O O . GLU B 1 211 ? -5.648 -1.141 -6.305 1 92.69 211 GLU B O 1
ATOM 5206 N N . ARG B 1 212 ? -5.363 -3.227 -5.82 1 91.75 212 ARG B N 1
ATOM 5207 C CA . ARG B 1 212 ? -4.941 -2.949 -4.449 1 91.75 212 ARG B CA 1
ATOM 5208 C C . ARG B 1 212 ? -3.65 -2.135 -4.43 1 91.75 212 ARG B C 1
ATOM 5210 O O . ARG B 1 212 ? -3.527 -1.176 -3.664 1 91.75 212 ARG B O 1
ATOM 5217 N N . ASP B 1 213 ? -2.727 -2.498 -5.215 1 90.75 213 ASP B N 1
ATOM 5218 C CA . ASP B 1 213 ? -1.459 -1.78 -5.312 1 90.75 213 ASP B CA 1
ATOM 5219 C C . ASP B 1 213 ? -1.678 -0.336 -5.754 1 90.75 213 ASP B C 1
ATOM 5221 O O . ASP B 1 213 ? -1.044 0.583 -5.23 1 90.75 213 ASP B O 1
ATOM 5225 N N . LEU B 1 214 ? -2.543 -0.188 -6.664 1 90 214 LEU B N 1
ATOM 5226 C CA . LEU B 1 214 ? -2.844 1.152 -7.156 1 90 214 LEU B CA 1
ATOM 5227 C C . LEU B 1 214 ? -3.477 2.004 -6.062 1 90 214 LEU B C 1
ATOM 5229 O O . LEU B 1 214 ? -3.125 3.174 -5.898 1 90 214 LEU B O 1
ATOM 5233 N N . GLU B 1 215 ? -4.391 1.42 -5.383 1 90.19 215 GLU B N 1
ATOM 5234 C CA . GLU B 1 215 ? -5.027 2.129 -4.273 1 90.19 215 GLU B CA 1
ATOM 5235 C C . GLU B 1 215 ? -4.004 2.52 -3.211 1 90.19 215 GLU B C 1
ATOM 5237 O O . GLU B 1 215 ? -4.027 3.645 -2.707 1 90.19 215 GLU B O 1
ATOM 5242 N N . HIS B 1 216 ? -3.141 1.594 -2.916 1 91.12 216 HIS B N 1
ATOM 5243 C CA . HIS B 1 216 ? -2.086 1.857 -1.944 1 91.12 216 HIS B CA 1
ATOM 5244 C C . HIS B 1 216 ? -1.157 2.967 -2.424 1 91.12 216 HIS B C 1
ATOM 5246 O O . HIS B 1 216 ? -0.789 3.854 -1.65 1 91.12 216 HIS B O 1
ATOM 5252 N N . ASP B 1 217 ? -0.87 2.957 -3.652 1 90.56 217 ASP B N 1
ATOM 5253 C CA . ASP B 1 217 ? 0.033 3.949 -4.227 1 90.56 217 ASP B CA 1
ATOM 5254 C C . ASP B 1 217 ? -0.553 5.355 -4.117 1 90.56 217 ASP B C 1
ATOM 5256 O O . ASP B 1 217 ? 0.172 6.316 -3.855 1 90.56 217 ASP B O 1
ATOM 5260 N N . VAL B 1 218 ? -1.778 5.438 -4.379 1 90 218 VAL B N 1
ATOM 5261 C CA . VAL B 1 218 ? -2.449 6.73 -4.293 1 90 218 VAL B CA 1
ATOM 5262 C C . VAL B 1 218 ? -2.328 7.285 -2.877 1 90 218 VAL B C 1
ATOM 5264 O O . VAL B 1 218 ? -1.918 8.438 -2.686 1 90 218 VAL B O 1
ATOM 5267 N N . ILE B 1 219 ? -2.645 6.484 -1.897 1 90.94 219 ILE B N 1
ATOM 5268 C CA . ILE B 1 219 ? -2.623 6.914 -0.504 1 90.94 219 ILE B CA 1
ATOM 5269 C C . ILE B 1 219 ? -1.19 7.23 -0.083 1 90.94 219 ILE B C 1
ATOM 5271 O O . ILE B 1 219 ? -0.941 8.227 0.597 1 90.94 219 ILE B O 1
ATOM 5275 N N . ILE B 1 220 ? -0.329 6.414 -0.52 1 91.69 220 ILE B N 1
ATOM 5276 C CA . ILE B 1 220 ? 1.079 6.605 -0.194 1 91.69 220 ILE B CA 1
ATOM 5277 C C . ILE B 1 220 ? 1.577 7.918 -0.802 1 91.69 220 ILE B C 1
ATOM 5279 O O . ILE B 1 220 ? 2.217 8.719 -0.121 1 91.69 220 ILE B O 1
ATOM 5283 N N . THR B 1 221 ? 1.238 8.133 -2.031 1 90.38 221 THR B N 1
ATOM 5284 C CA . THR B 1 221 ? 1.639 9.359 -2.707 1 90.38 221 THR B CA 1
ATOM 5285 C C . THR B 1 221 ? 1.037 10.578 -2.012 1 90.38 221 THR B C 1
ATOM 5287 O O . THR B 1 221 ? 1.719 11.586 -1.817 1 90.38 221 THR B O 1
ATOM 5290 N N . ARG B 1 222 ? -0.137 10.469 -1.645 1 90.19 222 ARG B N 1
ATOM 5291 C CA . ARG B 1 222 ? -0.819 11.531 -0.917 1 90.19 222 ARG B CA 1
ATOM 5292 C C . ARG B 1 222 ? -0.089 11.867 0.38 1 90.19 222 ARG B C 1
ATOM 5294 O O . ARG B 1 222 ? 0.16 13.031 0.677 1 90.19 222 ARG B O 1
ATOM 5301 N N . PHE B 1 223 ? 0.272 10.852 1.079 1 90.75 223 PHE B N 1
ATOM 5302 C CA . PHE B 1 223 ? 0.963 11.047 2.35 1 90.75 223 PHE B CA 1
ATOM 5303 C C . PHE B 1 223 ? 2.34 11.664 2.129 1 90.75 223 PHE B C 1
ATOM 5305 O O . PHE B 1 223 ? 2.723 12.609 2.824 1 90.75 223 PHE B O 1
ATOM 5312 N N . GLU B 1 224 ? 2.98 11.164 1.174 1 89.94 224 GLU B N 1
ATOM 5313 C CA . GLU B 1 224 ? 4.352 11.602 0.927 1 89.94 224 GLU B CA 1
ATOM 5314 C C . GLU B 1 224 ? 4.391 13.062 0.492 1 89.94 224 GLU B C 1
ATOM 5316 O O . GLU B 1 224 ? 5.258 13.82 0.934 1 89.94 224 GLU B O 1
ATOM 5321 N N . LEU B 1 225 ? 3.506 13.445 -0.313 1 89.44 225 LEU B N 1
ATOM 5322 C CA . LEU B 1 225 ? 3.459 14.836 -0.757 1 89.44 225 LEU B CA 1
ATOM 5323 C C . LEU B 1 225 ? 2.949 15.75 0.355 1 89.44 225 LEU B C 1
ATOM 5325 O O . LEU B 1 225 ? 3.508 16.812 0.59 1 89.44 225 LEU B O 1
ATOM 5329 N N . ALA B 1 226 ? 1.951 15.297 1.098 1 89.5 226 ALA B N 1
ATOM 5330 C CA . ALA B 1 226 ? 1.351 16.109 2.16 1 89.5 226 ALA B CA 1
ATOM 5331 C C . ALA B 1 226 ? 2.352 16.375 3.279 1 89.5 226 ALA B C 1
ATOM 5333 O O . ALA B 1 226 ? 2.471 17.5 3.76 1 89.5 226 ALA B O 1
ATOM 5334 N N . ARG B 1 227 ? 3.041 15.352 3.662 1 85.75 227 ARG B N 1
ATOM 5335 C CA . ARG B 1 227 ? 3.918 15.445 4.824 1 85.75 227 ARG B CA 1
ATOM 5336 C C . ARG B 1 227 ? 4.98 16.516 4.625 1 85.75 227 ARG B C 1
ATOM 5338 O O . ARG B 1 227 ? 5.469 17.109 5.59 1 85.75 227 ARG B O 1
ATOM 5345 N N . GLU B 1 228 ? 5.242 16.859 3.377 1 83.31 228 GLU B N 1
ATOM 5346 C CA . GLU B 1 228 ? 6.25 17.875 3.066 1 83.31 228 GLU B CA 1
ATOM 5347 C C . GLU B 1 228 ? 5.715 19.281 3.311 1 83.31 228 GLU B C 1
ATOM 5349 O O . GLU B 1 228 ? 6.488 20.219 3.484 1 83.31 228 GLU B O 1
ATOM 5354 N N . MET B 1 229 ? 4.445 19.359 3.396 1 85.5 229 MET B N 1
ATOM 5355 C CA . MET B 1 229 ? 3.852 20.688 3.398 1 85.5 229 MET B CA 1
ATOM 5356 C C . MET B 1 229 ? 3.148 20.969 4.723 1 85.5 229 MET B C 1
ATOM 5358 O O . MET B 1 229 ? 2.703 22.094 4.969 1 85.5 229 MET B O 1
ATOM 5362 N N . LEU B 1 230 ? 3.135 20.062 5.539 1 88.25 230 LEU B N 1
ATOM 5363 C CA . LEU B 1 230 ? 2.359 20.203 6.77 1 88.25 230 LEU B CA 1
ATOM 5364 C C . LEU B 1 230 ? 3.053 21.156 7.738 1 88.25 230 LEU B C 1
ATOM 5366 O O . LEU B 1 230 ? 4.281 21.172 7.824 1 88.25 230 LEU B O 1
ATOM 5370 N N . SER B 1 231 ? 2.203 21.875 8.344 1 87.75 231 SER B N 1
ATOM 5371 C CA . SER B 1 231 ? 2.697 22.688 9.445 1 87.75 231 SER B CA 1
ATOM 5372 C C . SER B 1 231 ? 2.945 21.859 10.688 1 87.75 231 SER B C 1
ATOM 5374 O O . SER B 1 231 ? 3.791 22.188 11.516 1 87.75 231 SER B O 1
ATOM 5376 N N . ASP B 1 232 ? 2.242 20.812 10.719 1 92.88 232 ASP B N 1
ATOM 5377 C CA . ASP B 1 232 ? 2.346 19.906 11.859 1 92.88 232 ASP B CA 1
ATOM 5378 C C . ASP B 1 232 ? 3.518 18.953 11.695 1 92.88 232 ASP B C 1
ATOM 5380 O O . ASP B 1 232 ? 3.795 18.484 10.586 1 92.88 232 ASP B O 1
ATOM 5384 N N . GLY B 1 233 ? 4.234 18.766 12.766 1 94.62 233 GLY B N 1
ATOM 5385 C CA . GLY B 1 233 ? 5.211 17.688 12.797 1 94.62 233 GLY B CA 1
ATOM 5386 C C . GLY B 1 233 ? 4.617 16.359 13.195 1 94.62 233 GLY B C 1
ATOM 5387 O O . GLY B 1 233 ? 4.023 16.234 14.273 1 94.62 233 GLY B O 1
ATOM 5388 N N . LEU B 1 234 ? 4.82 15.398 12.359 1 94.81 234 LEU B N 1
ATOM 5389 C CA . LEU B 1 234 ? 4.219 14.102 12.625 1 94.81 234 LEU B CA 1
ATOM 5390 C C . LEU B 1 234 ? 5.203 13.18 13.352 1 94.81 234 LEU B C 1
ATOM 5392 O O . LEU B 1 234 ? 6.418 13.336 13.203 1 94.81 234 LEU B O 1
ATOM 5396 N N . TRP B 1 235 ? 4.668 12.289 14.094 1 95.25 235 TRP B N 1
ATOM 5397 C CA . TRP B 1 235 ? 5.453 11.234 14.711 1 95.25 235 TRP B CA 1
ATOM 5398 C C . TRP B 1 235 ? 4.672 9.922 14.75 1 95.25 235 TRP B C 1
ATOM 5400 O O . TRP B 1 235 ? 3.445 9.922 14.617 1 95.25 235 TRP B O 1
ATOM 5410 N N . ASP B 1 236 ? 5.402 8.836 14.781 1 95.38 236 ASP B N 1
ATOM 5411 C CA . ASP B 1 236 ? 4.836 7.492 14.727 1 95.38 236 ASP B CA 1
ATOM 5412 C C . ASP B 1 236 ? 5.605 6.539 15.641 1 95.38 236 ASP B C 1
ATOM 5414 O O . ASP B 1 236 ? 6.832 6.605 15.727 1 95.38 236 ASP B O 1
ATOM 5418 N N . MET B 1 237 ? 4.844 5.746 16.359 1 94.38 237 MET B N 1
ATOM 5419 C CA . MET B 1 237 ? 5.461 4.75 17.219 1 94.38 237 MET B CA 1
ATOM 5420 C C . MET B 1 237 ? 4.723 3.418 17.141 1 94.38 237 MET B C 1
ATOM 5422 O O . MET B 1 237 ? 3.492 3.383 17.219 1 94.38 237 MET B O 1
ATOM 5426 N N . GLU B 1 238 ? 5.469 2.428 16.906 1 94 238 GLU B N 1
ATOM 5427 C CA . GLU B 1 238 ? 4.914 1.083 17.016 1 94 238 GLU B CA 1
ATOM 5428 C C . GLU B 1 238 ? 4.965 0.577 18.453 1 94 238 GLU B C 1
ATOM 5430 O O . GLU B 1 238 ? 5.957 0.783 19.156 1 94 238 GLU B O 1
ATOM 5435 N N . VAL B 1 239 ? 3.854 -0.029 18.859 1 92.88 239 VAL B N 1
ATOM 5436 C CA . VAL B 1 239 ? 3.797 -0.561 20.219 1 92.88 239 VAL B CA 1
ATOM 5437 C C . VAL B 1 239 ? 4.012 -2.072 20.188 1 92.88 239 VAL B C 1
ATOM 5439 O O . VAL B 1 239 ? 3.104 -2.83 19.844 1 92.88 239 VAL B O 1
ATOM 5442 N N . ILE B 1 240 ? 5.16 -2.477 20.656 1 90.81 240 ILE B N 1
ATOM 5443 C CA . ILE B 1 240 ? 5.5 -3.895 20.656 1 90.81 240 ILE B CA 1
ATOM 5444 C C . ILE B 1 240 ? 4.879 -4.578 21.875 1 90.81 240 ILE B C 1
ATOM 5446 O O . ILE B 1 240 ? 5.012 -4.094 23 1 90.81 240 ILE B O 1
ATOM 5450 N N . ALA B 1 241 ? 4.23 -5.648 21.672 1 86.62 241 ALA B N 1
ATOM 5451 C CA . ALA B 1 241 ? 3.648 -6.508 22.703 1 86.62 241 ALA B CA 1
ATOM 5452 C C . ALA B 1 241 ? 2.658 -5.738 23.578 1 86.62 241 ALA B C 1
ATOM 5454 O O . ALA B 1 241 ? 2.523 -6.012 24.766 1 86.62 241 ALA B O 1
ATOM 5455 N N . GLY B 1 242 ? 2.145 -4.586 23.094 1 84.94 242 GLY B N 1
ATOM 5456 C CA . GLY B 1 242 ? 1.153 -3.799 23.797 1 84.94 242 GLY B CA 1
ATOM 5457 C C . GLY B 1 242 ? 1.745 -2.984 24.938 1 84.94 242 GLY B C 1
ATOM 5458 O O . GLY B 1 242 ? 1.014 -2.473 25.797 1 84.94 242 GLY B O 1
ATOM 5459 N N . ASP B 1 243 ? 3.059 -2.844 24.938 1 86.94 243 ASP B N 1
ATOM 5460 C CA . ASP B 1 243 ? 3.75 -2.105 25.984 1 86.94 243 ASP B CA 1
ATOM 5461 C C . ASP B 1 243 ? 4.227 -0.746 25.484 1 86.94 243 ASP B C 1
ATOM 5463 O O . ASP B 1 243 ? 5.258 -0.656 24.812 1 86.94 243 ASP B O 1
ATOM 5467 N N . PRO B 1 244 ? 3.592 0.209 25.969 1 81.25 244 PRO B N 1
ATOM 5468 C CA . PRO B 1 244 ? 3.918 1.544 25.453 1 81.25 244 PRO B CA 1
ATOM 5469 C C . PRO B 1 244 ? 5.312 2.006 25.859 1 81.25 244 PRO B C 1
ATOM 5471 O O . PRO B 1 244 ? 5.895 2.875 25.219 1 81.25 244 PRO B O 1
ATOM 5474 N N . VAL B 1 245 ? 5.863 1.447 26.922 1 78.44 245 VAL B N 1
ATOM 5475 C CA . VAL B 1 245 ? 7.133 1.95 27.438 1 78.44 245 VAL B CA 1
ATOM 5476 C C . VAL B 1 245 ? 8.25 0.968 27.094 1 78.44 245 VAL B C 1
ATOM 5478 O O . VAL B 1 245 ? 9.352 1.057 27.641 1 78.44 245 VAL B O 1
ATOM 5481 N N . ASN B 1 246 ? 7.922 0.06 26.188 1 84.12 246 ASN B N 1
ATOM 5482 C CA . ASN B 1 246 ? 8.961 -0.854 25.734 1 84.12 246 ASN B CA 1
ATOM 5483 C C . ASN B 1 246 ? 10.102 -0.108 25.047 1 84.12 246 ASN B C 1
ATOM 5485 O O . ASN B 1 246 ? 9.875 0.658 24.109 1 84.12 246 ASN B O 1
ATOM 5489 N N . ALA B 1 247 ? 11.297 -0.295 25.5 1 80.06 247 ALA B N 1
ATOM 5490 C CA . ALA B 1 247 ? 12.469 0.409 24.984 1 80.06 247 ALA B CA 1
ATOM 5491 C C . ALA B 1 247 ? 12.719 0.047 23.516 1 80.06 247 ALA B C 1
ATOM 5493 O O . ALA B 1 247 ? 13.367 0.799 22.781 1 80.06 247 ALA B O 1
ATOM 5494 N N . ARG B 1 248 ? 12.188 -1.007 23.109 1 86.31 248 ARG B N 1
ATOM 5495 C CA . ARG B 1 248 ? 12.422 -1.481 21.734 1 86.31 248 ARG B CA 1
ATOM 5496 C C . ARG B 1 248 ? 11.367 -0.932 20.781 1 86.31 248 ARG B C 1
ATOM 5498 O O . ARG B 1 248 ? 11.414 -1.205 19.578 1 86.31 248 ARG B O 1
ATOM 5505 N N . ASN B 1 249 ? 10.398 -0.108 21.297 1 90.81 249 ASN B N 1
ATOM 5506 C CA . ASN B 1 249 ? 9.391 0.463 20.406 1 90.81 249 ASN B CA 1
ATOM 5507 C C . ASN B 1 249 ? 10.023 1.376 19.359 1 90.81 249 ASN B C 1
ATOM 5509 O O . ASN B 1 249 ? 10.688 2.354 19.703 1 90.81 249 ASN B O 1
ATOM 5513 N N . PRO B 1 250 ? 9.867 1.02 18.125 1 91.38 250 PRO B N 1
ATOM 5514 C CA . PRO B 1 250 ? 10.398 1.902 17.078 1 91.38 250 PRO B CA 1
ATOM 5515 C C . PRO B 1 250 ? 9.641 3.225 16.984 1 91.38 250 PRO B C 1
ATOM 5517 O O . PRO B 1 250 ? 8.414 3.25 17.109 1 91.38 250 PRO B O 1
ATOM 5520 N N . PHE B 1 251 ? 10.469 4.293 16.844 1 92.75 251 PHE B N 1
ATOM 5521 C CA . PHE B 1 251 ? 9.914 5.637 16.719 1 92.75 251 PHE B CA 1
ATOM 5522 C C . PHE B 1 251 ? 10.312 6.266 15.383 1 92.75 251 PHE B C 1
ATOM 5524 O O . PHE B 1 251 ? 11.375 5.965 14.844 1 92.75 251 PHE B O 1
ATOM 5531 N N . TRP B 1 252 ? 9.367 7.047 14.883 1 93.94 252 TRP B N 1
ATOM 5532 C CA . TRP B 1 252 ? 9.648 7.82 13.68 1 93.94 252 TRP B CA 1
ATOM 5533 C C . TRP B 1 252 ? 9.219 9.273 13.852 1 93.94 252 TRP B C 1
ATOM 5535 O O . TRP B 1 252 ? 8.094 9.547 14.289 1 93.94 252 TRP B O 1
ATOM 5545 N N . TRP B 1 253 ? 10.188 10.211 13.617 1 95.69 253 TRP B N 1
ATOM 5546 C CA . TRP B 1 253 ? 9.898 11.641 13.57 1 95.69 253 TRP B CA 1
ATOM 5547 C C . TRP B 1 253 ? 9.875 12.156 12.141 1 95.69 253 TRP B C 1
ATOM 5549 O O . TRP B 1 253 ? 10.812 11.898 11.367 1 95.69 253 TRP B O 1
ATOM 5559 N N . SER B 1 254 ? 8.867 12.883 11.789 1 92.94 254 SER B N 1
ATOM 5560 C CA . SER B 1 254 ? 8.844 13.469 10.453 1 92.94 254 SER B CA 1
ATOM 5561 C C . SER B 1 254 ? 9.883 14.578 10.312 1 92.94 254 SER B C 1
ATOM 5563 O O . SER B 1 254 ? 10.328 15.141 11.312 1 92.94 254 SER B O 1
ATOM 5565 N N . PRO B 1 255 ? 10.281 14.859 9.094 1 92.12 255 PRO B N 1
ATOM 5566 C CA . PRO B 1 255 ? 11.18 15.992 8.891 1 92.12 255 PRO B CA 1
ATOM 5567 C C . PRO B 1 255 ? 10.617 17.297 9.453 1 92.12 255 PRO B C 1
ATOM 5569 O O . PRO B 1 255 ? 11.359 18.094 10.031 1 92.12 255 PRO B O 1
ATOM 5572 N N . GLN B 1 256 ? 9.359 17.453 9.273 1 92.25 256 GLN B N 1
ATOM 5573 C CA . GLN B 1 256 ? 8.734 18.672 9.789 1 92.25 256 GLN B CA 1
ATOM 5574 C C . GLN B 1 256 ? 8.812 18.719 11.312 1 92.25 256 GLN B C 1
ATOM 5576 O O . GLN B 1 256 ? 8.977 19.797 11.891 1 92.25 256 GLN B O 1
ATOM 5581 N N . PHE B 1 257 ? 8.656 17.641 11.977 1 95.94 257 PHE B N 1
ATOM 5582 C CA . PHE B 1 257 ? 8.805 17.609 13.422 1 95.94 257 PHE B CA 1
ATOM 5583 C C . PHE B 1 257 ? 10.18 18.109 13.844 1 95.94 257 PHE B C 1
ATOM 5585 O O . PHE B 1 257 ? 10.289 18.938 14.75 1 95.94 257 PHE B O 1
ATOM 5592 N N . ARG B 1 258 ? 11.172 17.641 13.148 1 96.31 258 ARG B N 1
ATOM 5593 C CA . ARG B 1 258 ? 12.539 18.062 13.422 1 96.31 258 ARG B CA 1
ATOM 5594 C C . ARG B 1 258 ? 12.727 19.547 13.164 1 96.31 258 ARG B C 1
ATOM 5596 O O . ARG B 1 258 ? 13.305 20.266 13.984 1 96.31 258 ARG B O 1
ATOM 5603 N N . ARG B 1 259 ? 12.141 20.047 12.125 1 94.75 259 ARG B N 1
ATOM 5604 C CA . ARG B 1 259 ? 12.289 21.438 11.742 1 94.75 259 ARG B CA 1
ATOM 5605 C C . ARG B 1 259 ? 11.602 22.359 12.75 1 94.75 259 ARG B C 1
ATOM 5607 O O . ARG B 1 259 ? 12.078 23.469 13.016 1 94.75 259 ARG B O 1
ATOM 5614 N N . LEU B 1 260 ? 10.508 21.891 13.258 1 94.75 260 LEU B N 1
ATOM 5615 C CA . LEU B 1 260 ? 9.789 22.688 14.258 1 94.75 260 LEU B CA 1
ATOM 5616 C C . LEU B 1 260 ? 10.688 22.984 15.453 1 94.75 260 LEU B C 1
ATOM 5618 O O . LEU B 1 260 ? 10.555 24.047 16.078 1 94.75 260 LEU B O 1
ATOM 5622 N N . LEU B 1 261 ? 11.57 22.062 15.703 1 96.62 261 LEU B N 1
ATOM 5623 C CA . LEU B 1 261 ? 12.43 22.219 16.875 1 96.62 261 LEU B CA 1
ATOM 5624 C C . LEU B 1 261 ? 13.797 22.766 16.469 1 96.62 261 LEU B C 1
ATOM 5626 O O . LEU B 1 261 ? 14.68 22.906 17.328 1 96.62 261 LEU B O 1
ATOM 5630 N N . GLY B 1 262 ? 13.969 22.953 15.195 1 96.12 262 GLY B N 1
ATOM 5631 C CA . GLY B 1 262 ? 15.195 23.578 14.703 1 96.12 262 GLY B CA 1
ATOM 5632 C C . GLY B 1 262 ? 16.219 22.562 14.211 1 96.12 262 GLY B C 1
ATOM 5633 O O . GLY B 1 262 ? 17.359 22.922 13.922 1 96.12 262 GLY B O 1
ATOM 5634 N N . PHE B 1 263 ? 15.773 21.312 14.117 1 96.69 263 PHE B N 1
ATOM 5635 C CA . PHE B 1 263 ? 16.672 20.266 13.648 1 96.69 263 PHE B CA 1
ATOM 5636 C C . PHE B 1 263 ? 16.406 19.938 12.188 1 96.69 263 PHE B C 1
ATOM 5638 O O . PHE B 1 263 ? 15.367 20.328 11.641 1 96.69 263 PHE B O 1
ATOM 5645 N N . GLU B 1 264 ? 17.406 19.203 11.586 1 92.25 264 GLU B N 1
ATOM 5646 C CA . GLU B 1 264 ? 17.234 18.922 10.164 1 92.25 264 GLU B CA 1
ATOM 5647 C C . GLU B 1 264 ? 17.469 17.453 9.859 1 92.25 264 GLU B C 1
ATOM 5649 O O . GLU B 1 264 ? 16.828 16.875 8.969 1 92.25 264 GLU B O 1
ATOM 5654 N N . THR B 1 265 ? 18.344 16.828 10.688 1 94.06 265 THR B N 1
ATOM 5655 C CA . THR B 1 265 ? 18.766 15.492 10.297 1 94.06 265 THR B CA 1
ATOM 5656 C C . THR B 1 265 ? 18.422 14.477 11.383 1 94.06 265 THR B C 1
ATOM 5658 O O . THR B 1 265 ? 18.172 14.852 12.531 1 94.06 265 THR B O 1
ATOM 5661 N N . VAL B 1 266 ? 18.469 13.219 10.992 1 94.25 266 VAL B N 1
ATOM 5662 C CA . VAL B 1 266 ? 18.203 12.117 11.914 1 94.25 266 VAL B CA 1
ATOM 5663 C C . VAL B 1 266 ? 19.344 12.008 12.93 1 94.25 266 VAL B C 1
ATOM 5665 O O . VAL B 1 266 ? 19.125 11.609 14.078 1 94.25 266 VAL B O 1
ATOM 5668 N N . GLU B 1 267 ? 20.5 12.422 12.516 1 94.38 267 GLU B N 1
ATOM 5669 C CA . GLU B 1 267 ? 21.656 12.383 13.406 1 94.38 267 GLU B CA 1
ATOM 5670 C C . GLU B 1 267 ? 21.5 13.359 14.57 1 94.38 267 GLU B C 1
ATOM 5672 O O . GLU B 1 267 ? 21.812 13.031 15.719 1 94.38 267 GLU B O 1
ATOM 5677 N N . GLU B 1 268 ? 20.953 14.492 14.312 1 94.69 268 GLU B N 1
ATOM 5678 C CA . GLU B 1 268 ? 20.766 15.523 15.328 1 94.69 268 GLU B CA 1
ATOM 5679 C C . GLU B 1 268 ? 19.547 15.219 16.203 1 94.69 268 GLU B C 1
ATOM 5681 O O . GLU B 1 268 ? 19.5 15.625 17.375 1 94.69 268 GLU B O 1
ATOM 5686 N N . PHE B 1 269 ? 18.625 14.562 15.609 1 96.44 269 PHE B N 1
ATOM 5687 C CA . PHE B 1 269 ? 17.375 14.219 16.266 1 96.44 269 PHE B CA 1
ATOM 5688 C C . PHE B 1 269 ? 16.953 12.797 15.93 1 96.44 269 PHE B C 1
ATOM 5690 O O . PHE B 1 269 ? 16.062 12.586 15.109 1 96.44 269 PHE B O 1
ATOM 5697 N N . PRO B 1 270 ? 17.516 11.867 16.641 1 95.75 270 PRO B N 1
ATOM 5698 C CA . PRO B 1 270 ? 17.328 10.453 16.297 1 95.75 270 PRO B CA 1
ATOM 5699 C C . PRO B 1 270 ? 15.891 9.984 16.531 1 95.75 270 PRO B C 1
ATOM 5701 O O . PRO B 1 270 ? 15.156 10.602 17.312 1 95.75 270 PRO B O 1
ATOM 5704 N N . ASP B 1 271 ? 15.578 8.867 15.93 1 94.38 271 ASP B N 1
ATOM 5705 C CA . ASP B 1 271 ? 14.227 8.305 16 1 94.38 271 ASP B CA 1
ATOM 5706 C C . ASP B 1 271 ? 14.055 7.453 17.25 1 94.38 271 ASP B C 1
ATOM 5708 O O . ASP B 1 271 ? 13.805 6.25 17.172 1 94.38 271 ASP B O 1
ATOM 5712 N N . VAL B 1 272 ? 14.133 8.062 18.328 1 92.5 272 VAL B N 1
ATOM 5713 C CA . VAL B 1 272 ? 13.914 7.438 19.641 1 92.5 272 VAL B CA 1
ATOM 5714 C C . VAL B 1 272 ? 13.055 8.344 20.516 1 92.5 272 VAL B C 1
ATOM 5716 O O . VAL B 1 272 ? 13.008 9.555 20.297 1 92.5 272 VAL B O 1
ATOM 5719 N N . LEU B 1 273 ? 12.43 7.785 21.5 1 90.06 273 LEU B N 1
ATOM 5720 C CA . LEU B 1 273 ? 11.531 8.508 22.391 1 90.06 273 LEU B CA 1
ATOM 5721 C C . LEU B 1 273 ? 12.273 9.609 23.141 1 90.06 273 LEU B C 1
ATOM 5723 O O . LEU B 1 273 ? 11.727 10.695 23.375 1 90.06 273 LEU B O 1
ATOM 5727 N N . ASP B 1 274 ? 13.438 9.406 23.484 1 91.62 274 ASP B N 1
ATOM 5728 C CA . ASP B 1 274 ? 14.211 10.312 24.328 1 91.62 274 ASP B CA 1
ATOM 5729 C C . ASP B 1 274 ? 14.531 11.609 23.594 1 91.62 274 ASP B C 1
ATOM 5731 O O . ASP B 1 274 ? 14.781 12.641 24.219 1 91.62 274 ASP B O 1
ATOM 5735 N N . SER B 1 275 ? 14.578 11.594 22.266 1 94.25 275 SER B N 1
ATOM 5736 C CA . SER B 1 275 ? 14.805 12.82 21.5 1 94.25 275 SER B CA 1
ATOM 5737 C C . SER B 1 275 ? 13.766 13.883 21.844 1 94.25 275 SER B C 1
ATOM 5739 O O . SER B 1 275 ? 14.086 15.07 21.891 1 94.25 275 SER B O 1
ATOM 5741 N N . TRP B 1 276 ? 12.641 13.445 22.078 1 94.31 276 TRP B N 1
ATOM 5742 C CA . TRP B 1 276 ? 11.539 14.328 22.453 1 94.31 276 TRP B CA 1
ATOM 5743 C C . TRP B 1 276 ? 11.492 14.516 23.969 1 94.31 276 TRP B C 1
ATOM 5745 O O . TRP B 1 276 ? 11.453 15.648 24.453 1 94.31 276 TRP B O 1
ATOM 5755 N N . ALA B 1 277 ? 11.555 13.414 24.734 1 93.44 277 ALA B N 1
ATOM 5756 C CA . ALA B 1 277 ? 11.328 13.422 26.172 1 93.44 277 ALA B CA 1
ATOM 5757 C C . ALA B 1 277 ? 12.367 14.273 26.891 1 93.44 277 ALA B C 1
ATOM 5759 O O . ALA B 1 277 ? 12.055 14.945 27.891 1 93.44 277 ALA B O 1
ATOM 5760 N N . SER B 1 278 ? 13.539 14.281 26.391 1 94.38 278 SER B N 1
ATOM 5761 C CA . SER B 1 278 ? 14.625 15.008 27.031 1 94.38 278 SER B CA 1
ATOM 5762 C C . SER B 1 278 ? 14.461 16.516 26.859 1 94.38 278 SER B C 1
ATOM 5764 O O . SER B 1 278 ? 15.102 17.297 27.562 1 94.38 278 SER B O 1
ATOM 5766 N N . ARG B 1 279 ? 13.562 16.906 25.969 1 97.06 279 ARG B N 1
ATOM 5767 C CA . ARG B 1 279 ? 13.43 18.312 25.641 1 97.06 279 ARG B CA 1
ATOM 5768 C C . ARG B 1 279 ? 12.188 18.922 26.297 1 97.06 279 ARG B C 1
ATOM 5770 O O . ARG B 1 279 ? 11.953 20.125 26.188 1 97.06 279 ARG B O 1
ATOM 5777 N N . LEU B 1 280 ? 11.5 18.094 26.906 1 97.62 280 LEU B N 1
ATOM 5778 C CA . LEU B 1 280 ? 10.336 18.578 27.656 1 97.62 280 LEU B CA 1
ATOM 5779 C C . LEU B 1 280 ? 10.758 19.5 28.781 1 97.62 280 LEU B C 1
ATOM 5781 O O . LEU B 1 280 ? 11.734 19.234 29.484 1 97.62 280 LEU B O 1
ATOM 5785 N N . HIS B 1 281 ? 10.008 20.578 28.891 1 97.88 281 HIS B N 1
ATOM 5786 C CA . HIS B 1 281 ? 10.227 21.438 30.062 1 97.88 281 HIS B CA 1
ATOM 5787 C C . HIS B 1 281 ? 10.055 20.672 31.359 1 97.88 281 HIS B C 1
ATOM 5789 O O . HIS B 1 281 ? 9.141 19.844 31.484 1 97.88 281 HIS B O 1
ATOM 5795 N N . PRO B 1 282 ? 10.875 20.953 32.312 1 97.12 282 PRO B N 1
ATOM 5796 C CA . PRO B 1 282 ? 10.844 20.203 33.594 1 97.12 282 PRO B CA 1
ATOM 5797 C C . PRO B 1 282 ? 9.469 20.25 34.25 1 97.12 282 PRO B C 1
ATOM 5799 O O . PRO B 1 282 ? 9.023 19.234 34.812 1 97.12 282 PRO B O 1
ATOM 5802 N N . GLU B 1 283 ? 8.781 21.266 34.125 1 97.38 283 GLU B N 1
ATOM 5803 C CA . GLU B 1 283 ? 7.484 21.438 34.75 1 97.38 283 GLU B CA 1
ATOM 5804 C C . GLU B 1 283 ? 6.395 20.672 34.031 1 97.38 283 GLU B C 1
ATOM 5806 O O . GLU B 1 283 ? 5.316 20.438 34.562 1 97.38 283 GLU B O 1
ATOM 5811 N N . ASP B 1 284 ? 6.656 20.328 32.75 1 97.62 284 ASP B N 1
ATOM 5812 C CA . ASP B 1 284 ? 5.617 19.719 31.938 1 97.62 284 ASP B CA 1
ATOM 5813 C C . ASP B 1 284 ? 5.887 18.234 31.719 1 97.62 284 ASP B C 1
ATOM 5815 O O . ASP B 1 284 ? 5.012 17.5 31.25 1 97.62 284 ASP B O 1
ATOM 5819 N N . LYS B 1 285 ? 7.07 17.75 32.094 1 96.56 285 LYS B N 1
ATOM 5820 C CA . LYS B 1 285 ? 7.547 16.422 31.703 1 96.56 285 LYS B CA 1
ATOM 5821 C C . LYS B 1 285 ? 6.664 15.328 32.312 1 96.56 285 LYS B C 1
ATOM 5823 O O . LYS B 1 285 ? 6.152 14.469 31.594 1 96.56 285 LYS B O 1
ATOM 5828 N N . GLU B 1 286 ? 6.473 15.391 33.531 1 95.62 286 GLU B N 1
ATOM 5829 C CA . GLU B 1 286 ? 5.707 14.352 34.219 1 95.62 286 GLU B CA 1
ATOM 5830 C C . GLU B 1 286 ? 4.273 14.297 33.719 1 95.62 286 GLU B C 1
ATOM 5832 O O . GLU B 1 286 ? 3.76 13.211 33.406 1 95.62 286 GLU B O 1
ATOM 5837 N N . ARG B 1 287 ? 3.664 15.391 33.656 1 95.69 287 ARG B N 1
ATOM 5838 C CA . ARG B 1 287 ? 2.279 15.453 33.219 1 95.69 287 ARG B CA 1
ATOM 5839 C C . ARG B 1 287 ? 2.154 14.953 31.766 1 95.69 287 ARG B C 1
ATOM 5841 O O . ARG B 1 287 ? 1.177 14.281 31.422 1 95.69 287 ARG B O 1
ATOM 5848 N N . SER B 1 288 ? 3.139 15.289 30.953 1 96 288 SER B N 1
ATOM 5849 C CA . SER B 1 288 ? 3.105 14.898 29.547 1 96 288 SER B CA 1
ATOM 5850 C C . SER B 1 288 ? 3.273 13.398 29.375 1 96 288 SER B C 1
ATOM 5852 O O . SER B 1 288 ? 2.537 12.766 28.625 1 96 288 SER B O 1
ATOM 5854 N N . LEU B 1 289 ? 4.18 12.836 30.125 1 93.19 289 LEU B N 1
ATOM 5855 C CA . LEU B 1 289 ? 4.43 11.406 30.047 1 93.19 289 LEU B CA 1
ATOM 5856 C C . LEU B 1 289 ? 3.26 10.609 30.625 1 93.19 289 LEU B C 1
ATOM 5858 O O . LEU B 1 289 ? 2.906 9.555 30.094 1 93.19 289 LEU B O 1
ATOM 5862 N N . THR B 1 290 ? 2.713 11.156 31.609 1 94.25 290 THR B N 1
ATOM 5863 C CA . THR B 1 290 ? 1.554 10.523 32.219 1 94.25 290 THR B CA 1
ATOM 5864 C C . THR B 1 290 ? 0.365 10.523 31.266 1 94.25 290 THR B C 1
ATOM 5866 O O . THR B 1 290 ? -0.336 9.523 31.141 1 94.25 290 THR B O 1
ATOM 5869 N N . ALA B 1 291 ? 0.167 11.625 30.656 1 95.44 291 ALA B N 1
ATOM 5870 C CA . ALA B 1 291 ? -0.932 11.727 29.703 1 95.44 291 ALA B CA 1
ATOM 5871 C C . ALA B 1 291 ? -0.757 10.727 28.562 1 95.44 291 ALA B C 1
ATOM 5873 O O . ALA B 1 291 ? -1.724 10.094 28.125 1 95.44 291 ALA B O 1
ATOM 5874 N N . PHE B 1 292 ? 0.441 10.609 28.125 1 92.88 292 PHE B N 1
ATOM 5875 C CA . PHE B 1 292 ? 0.768 9.68 27.047 1 92.88 292 PHE B CA 1
ATOM 5876 C C . PHE B 1 292 ? 0.513 8.242 27.484 1 92.88 292 PHE B C 1
ATOM 5878 O O . PHE B 1 292 ? -0.118 7.477 26.75 1 92.88 292 PHE B O 1
ATOM 5885 N N . GLY B 1 293 ? 0.974 7.879 28.578 1 91.75 293 GLY B N 1
ATOM 5886 C CA . GLY B 1 293 ? 0.759 6.547 29.125 1 91.75 293 GLY B CA 1
ATOM 5887 C C . GLY B 1 293 ? -0.707 6.223 29.344 1 91.75 293 GLY B C 1
ATOM 5888 O O . GLY B 1 293 ? -1.157 5.117 29.047 1 91.75 293 GLY B O 1
ATOM 5889 N N . THR B 1 294 ? -1.369 7.27 29.891 1 94.25 294 THR B N 1
ATOM 5890 C CA . THR B 1 294 ? -2.791 7.082 30.156 1 94.25 294 THR B CA 1
ATOM 5891 C C . THR B 1 294 ? -3.555 6.84 28.859 1 94.25 294 THR B C 1
ATOM 5893 O O . THR B 1 294 ? -4.438 5.977 28.797 1 94.25 294 THR B O 1
ATOM 5896 N N . HIS B 1 295 ? -3.211 7.535 27.891 1 95.31 295 HIS B N 1
ATOM 5897 C CA . HIS B 1 295 ? -3.83 7.363 26.578 1 95.31 295 HIS B CA 1
ATOM 5898 C C . HIS B 1 295 ? -3.592 5.957 26.031 1 95.31 295 HIS B C 1
ATOM 5900 O O . HIS B 1 295 ? -4.531 5.289 25.594 1 95.31 295 HIS B O 1
ATOM 5906 N N . LEU B 1 296 ? -2.396 5.41 26.094 1 93.88 296 LEU B N 1
ATOM 5907 C CA . LEU B 1 296 ? -2.02 4.137 25.484 1 93.88 296 LEU B CA 1
ATOM 5908 C C . LEU B 1 296 ? -2.559 2.969 26.312 1 93.88 296 LEU B C 1
ATOM 5910 O O . LEU B 1 296 ? -2.893 1.918 25.766 1 93.88 296 LEU B O 1
ATOM 5914 N N . ASN B 1 297 ? -2.682 3.219 27.578 1 92.12 297 ASN B N 1
ATOM 5915 C CA . ASN B 1 297 ? -3.055 2.115 28.453 1 92.12 297 ASN B CA 1
ATOM 5916 C C . ASN B 1 297 ? -4.57 1.984 28.578 1 92.12 297 ASN B C 1
ATOM 5918 O O . ASN B 1 297 ? -5.074 0.979 29.078 1 92.12 297 ASN B O 1
ATOM 5922 N N . ASP B 1 298 ? -5.223 3.014 28.094 1 93.69 298 ASP B N 1
ATOM 5923 C CA . ASP B 1 298 ? -6.676 2.916 28.078 1 93.69 298 ASP B CA 1
ATOM 5924 C C . ASP B 1 298 ? -7.152 2 26.953 1 93.69 298 ASP B C 1
ATOM 5926 O O . ASP B 1 298 ? -7.262 2.428 25.812 1 93.69 298 ASP B O 1
ATOM 5930 N N . ARG B 1 299 ? -7.605 0.84 27.281 1 90.69 299 ARG B N 1
ATOM 5931 C CA . ARG B 1 299 ? -7.977 -0.176 26.297 1 90.69 299 ARG B CA 1
ATOM 5932 C C . ARG B 1 299 ? -9.297 0.174 25.625 1 90.69 299 ARG B C 1
ATOM 5934 O O . ARG B 1 299 ? -9.609 -0.362 24.562 1 90.69 299 ARG B O 1
ATOM 5941 N N . SER B 1 300 ? -10.031 1.099 26.203 1 90.81 300 SER B N 1
ATOM 5942 C CA . SER B 1 300 ? -11.289 1.527 25.594 1 90.81 300 SER B CA 1
ATOM 5943 C C . SER B 1 300 ? -11.039 2.467 24.422 1 90.81 300 SER B C 1
ATOM 5945 O O . SER B 1 300 ? -11.891 2.613 23.547 1 90.81 300 SER B O 1
ATOM 5947 N N . GLY B 1 301 ? -9.906 3.102 24.469 1 89.75 301 GLY B N 1
ATOM 5948 C CA . GLY B 1 301 ? -9.555 4.031 23.406 1 89.75 301 GLY B CA 1
ATOM 5949 C C . GLY B 1 301 ? -10.273 5.359 23.516 1 89.75 301 GLY B C 1
ATOM 5950 O O . GLY B 1 301 ? -10.25 6.164 22.594 1 89.75 301 GLY B O 1
ATOM 5951 N N . LYS B 1 302 ? -10.812 5.707 24.625 1 90.19 302 LYS B N 1
ATOM 5952 C CA . LYS B 1 302 ? -11.625 6.91 24.781 1 90.19 302 LYS B CA 1
ATOM 5953 C C . LYS B 1 302 ? -10.789 8.07 25.297 1 90.19 302 LYS B C 1
ATOM 5955 O O . LYS B 1 302 ? -11.172 9.234 25.141 1 90.19 302 LYS B O 1
ATOM 5960 N N . THR B 1 303 ? -9.688 7.738 25.875 1 93.31 303 THR B N 1
ATOM 5961 C CA . THR B 1 303 ? -8.828 8.797 26.422 1 93.31 303 THR B CA 1
ATOM 5962 C C . THR B 1 303 ? -8.008 9.438 25.312 1 93.31 303 THR B C 1
ATOM 5964 O O . THR B 1 303 ? -7.117 8.805 24.734 1 93.31 303 THR B O 1
ATOM 5967 N N . PRO B 1 304 ? -8.289 10.648 25.031 1 91.56 304 PRO B N 1
ATOM 5968 C CA . PRO B 1 304 ? -7.504 11.312 23.984 1 91.56 304 PRO B CA 1
ATOM 5969 C C . PRO B 1 304 ? -6.125 11.75 24.469 1 91.56 304 PRO B C 1
ATOM 5971 O O . PRO B 1 304 ? -5.895 11.852 25.672 1 91.56 304 PRO B O 1
ATOM 5974 N N . PHE B 1 305 ? -5.254 11.867 23.594 1 94.44 305 PHE B N 1
ATOM 5975 C CA . PHE B 1 305 ? -3.982 12.539 23.844 1 94.44 305 PHE B CA 1
ATOM 5976 C C . PHE B 1 305 ? -3.941 13.898 23.156 1 94.44 305 PHE B C 1
ATOM 5978 O O . PHE B 1 305 ? -3.721 13.977 21.953 1 94.44 305 PHE B O 1
ATOM 5985 N N . ASP B 1 306 ? -4.18 14.898 23.812 1 95.5 306 ASP B N 1
ATOM 5986 C CA . ASP B 1 306 ? -4.234 16.281 23.359 1 95.5 306 ASP B CA 1
ATOM 5987 C C . ASP B 1 306 ? -3.814 17.234 24.484 1 95.5 306 ASP B C 1
ATOM 5989 O O . ASP B 1 306 ? -4.641 17.656 25.297 1 95.5 306 ASP B O 1
ATOM 5993 N N . ILE B 1 307 ? -2.551 17.578 24.438 1 96.5 307 ILE B N 1
ATOM 5994 C CA . ILE B 1 307 ? -2.023 18.375 25.531 1 96.5 307 ILE B CA 1
ATOM 5995 C C . ILE B 1 307 ? -1.046 19.422 25 1 96.5 307 ILE B C 1
ATOM 5997 O O . ILE B 1 307 ? -0.529 19.266 23.891 1 96.5 307 ILE B O 1
ATOM 6001 N N . GLU B 1 308 ? -0.861 20.438 25.734 1 96.94 308 GLU B N 1
ATOM 6002 C CA . GLU B 1 308 ? 0.14 21.453 25.438 1 96.94 308 GLU B CA 1
ATOM 6003 C C . GLU B 1 308 ? 1.312 21.391 26.406 1 96.94 308 GLU B C 1
ATOM 6005 O O . GLU B 1 308 ? 1.122 21.109 27.594 1 96.94 308 GLU B O 1
ATOM 6010 N N . TYR B 1 309 ? 2.449 21.5 25.875 1 97.5 309 TYR B N 1
ATOM 6011 C CA . TYR B 1 309 ? 3.66 21.5 26.688 1 97.5 309 TYR B CA 1
ATOM 6012 C C . TYR B 1 309 ? 4.754 22.328 26.031 1 97.5 309 TYR B C 1
ATOM 6014 O O . TYR B 1 309 ? 4.617 22.75 24.891 1 97.5 309 TYR B O 1
ATOM 6022 N N . ARG B 1 310 ? 5.766 22.625 26.812 1 97.12 310 ARG B N 1
ATOM 6023 C CA . ARG B 1 310 ? 6.906 23.375 26.312 1 97.12 310 ARG B CA 1
ATOM 6024 C C . ARG B 1 310 ? 8.062 22.438 25.953 1 97.12 310 ARG B C 1
ATOM 6026 O O . ARG B 1 310 ? 8.375 21.516 26.703 1 97.12 310 ARG B O 1
ATOM 6033 N N . LEU B 1 311 ? 8.609 22.703 24.797 1 98.12 311 LEU B N 1
ATOM 6034 C CA . LEU B 1 311 ? 9.797 21.969 24.359 1 98.12 311 LEU B CA 1
ATOM 6035 C C . LEU B 1 311 ? 10.984 22.906 24.203 1 98.12 311 LEU B C 1
ATOM 6037 O O . LEU B 1 311 ? 10.82 24.062 23.797 1 98.12 311 LEU B O 1
ATOM 6041 N N . LYS B 1 312 ? 12.086 22.359 24.547 1 97.75 312 LYS B N 1
ATOM 6042 C CA . LYS B 1 312 ? 13.328 23.109 24.359 1 97.75 312 LYS B CA 1
ATOM 6043 C C . LYS B 1 312 ? 13.789 23.047 22.906 1 97.75 312 LYS B C 1
ATOM 6045 O O . LYS B 1 312 ? 14.023 21.969 22.359 1 97.75 312 LYS B O 1
ATOM 6050 N N . MET B 1 313 ? 13.977 24.203 22.297 1 97.5 313 MET B N 1
ATOM 6051 C CA . MET B 1 313 ? 14.438 24.312 20.922 1 97.5 313 MET B CA 1
ATOM 6052 C C . MET B 1 313 ? 15.93 24.016 20.812 1 97.5 313 MET B C 1
ATOM 6054 O O . MET B 1 313 ? 16.625 23.953 21.828 1 97.5 313 MET B O 1
ATOM 6058 N N . LYS B 1 314 ? 16.359 23.828 19.594 1 96.5 314 LYS B N 1
ATOM 6059 C CA . LYS B 1 314 ? 17.797 23.672 19.359 1 96.5 314 LYS B CA 1
ATOM 6060 C C . LYS B 1 314 ? 18.578 24.859 19.906 1 96.5 314 LYS B C 1
ATOM 6062 O O . LYS B 1 314 ? 19.688 24.703 20.406 1 96.5 314 LYS B O 1
ATOM 6067 N N . THR B 1 315 ? 17.953 26.016 19.875 1 94.81 315 THR B N 1
ATOM 6068 C CA . THR B 1 315 ? 18.578 27.266 20.312 1 94.81 315 THR B CA 1
ATOM 6069 C C . THR B 1 315 ? 18.625 27.344 21.828 1 94.81 315 THR B C 1
ATOM 6071 O O . THR B 1 315 ? 19.328 28.172 22.391 1 94.81 315 THR B O 1
ATOM 6074 N N . GLY B 1 316 ? 17.875 26.516 22.531 1 94.56 316 GLY B N 1
ATOM 6075 C CA . GLY B 1 316 ? 17.891 26.516 23.984 1 94.56 316 GLY B CA 1
ATOM 6076 C C . GLY B 1 316 ? 16.641 27.109 24.594 1 94.56 316 GLY B C 1
ATOM 6077 O O . GLY B 1 316 ? 16.328 26.844 25.766 1 94.56 316 GLY B O 1
ATOM 6078 N N . GLU B 1 317 ? 15.914 27.875 23.844 1 95.06 317 GLU B N 1
ATOM 6079 C CA . GLU B 1 317 ? 14.695 28.5 24.344 1 95.06 317 GLU B CA 1
ATOM 6080 C C . GLU B 1 317 ? 13.531 27.516 24.344 1 95.06 317 GLU B C 1
ATOM 6082 O O . GLU B 1 317 ? 13.508 26.578 23.547 1 95.06 317 GLU B O 1
ATOM 6087 N N . TYR B 1 318 ? 12.625 27.75 25.219 1 96.94 318 TYR B N 1
ATOM 6088 C CA . TYR B 1 318 ? 11.422 26.922 25.266 1 96.94 318 TYR B CA 1
ATOM 6089 C C . TYR B 1 318 ? 10.289 27.547 24.469 1 96.94 318 TYR B C 1
ATOM 6091 O O . TYR B 1 318 ? 10.102 28.766 24.484 1 96.94 318 TYR B O 1
ATOM 6099 N N . ARG B 1 319 ? 9.586 26.766 23.734 1 96.56 319 ARG B N 1
ATOM 6100 C CA . ARG B 1 319 ? 8.398 27.172 23 1 96.56 319 ARG B CA 1
ATOM 6101 C C . ARG B 1 319 ? 7.219 26.266 23.312 1 96.56 319 ARG B C 1
ATOM 6103 O O . ARG B 1 319 ? 7.41 25.094 23.656 1 96.56 319 ARG B O 1
ATOM 6110 N N . TRP B 1 320 ? 6.062 26.844 23.141 1 96.5 320 TRP B N 1
ATOM 6111 C CA . TRP B 1 320 ? 4.836 26.094 23.406 1 96.5 320 TRP B CA 1
ATOM 6112 C C . TRP B 1 320 ? 4.406 25.297 22.172 1 96.5 320 TRP B C 1
ATOM 6114 O O . TRP B 1 320 ? 4.379 25.844 21.062 1 96.5 320 TRP B O 1
ATOM 6124 N N . PHE B 1 321 ? 4.062 24.016 22.469 1 97.06 321 PHE B N 1
ATOM 6125 C CA . PHE B 1 321 ? 3.545 23.156 21.406 1 97.06 321 PHE B CA 1
ATOM 6126 C C . PHE B 1 321 ? 2.303 22.406 21.891 1 97.06 321 PHE B C 1
ATOM 6128 O O . PHE B 1 321 ? 2.127 22.188 23.078 1 97.06 321 PHE B O 1
ATOM 6135 N N . ARG B 1 322 ? 1.478 22.125 20.984 1 95.75 322 ARG B N 1
ATOM 6136 C CA . ARG B 1 322 ? 0.341 21.234 21.234 1 95.75 322 ARG B CA 1
ATOM 6137 C C . ARG B 1 322 ? 0.532 19.891 20.562 1 95.75 322 ARG B C 1
ATOM 6139 O O . ARG B 1 322 ? 0.79 19.828 19.359 1 95.75 322 ARG B O 1
ATOM 6146 N N . ALA B 1 323 ? 0.428 18.859 21.375 1 96.12 323 ALA B N 1
ATOM 6147 C CA . ALA B 1 323 ? 0.617 17.5 20.859 1 96.12 323 ALA B CA 1
ATOM 6148 C C . ALA B 1 323 ? -0.692 16.719 20.891 1 96.12 323 ALA B C 1
ATOM 6150 O O . ALA B 1 323 ? -1.434 16.766 21.875 1 96.12 323 ALA B O 1
ATOM 6151 N N . ARG B 1 324 ? -0.965 16.078 19.766 1 95.31 324 ARG B N 1
ATOM 6152 C CA . ARG B 1 324 ? -2.109 15.188 19.641 1 95.31 324 ARG B CA 1
ATOM 6153 C C . ARG B 1 324 ? -1.673 13.805 19.172 1 95.31 324 ARG B C 1
ATOM 6155 O O . ARG B 1 324 ? -0.607 13.648 18.578 1 95.31 324 ARG B O 1
ATOM 6162 N N . GLY B 1 325 ? -2.508 12.789 19.547 1 94.25 325 GLY B N 1
ATOM 6163 C CA . GLY B 1 325 ? -2.189 11.43 19.156 1 94.25 325 GLY B CA 1
ATOM 6164 C C . GLY B 1 325 ? -3.418 10.555 18.984 1 94.25 325 GLY B C 1
ATOM 6165 O O . GLY B 1 325 ? -4.445 10.797 19.625 1 94.25 325 GLY B O 1
ATOM 6166 N N . GLN B 1 326 ? -3.338 9.695 18.047 1 94.06 326 GLN B N 1
ATOM 6167 C CA . GLN B 1 326 ? -4.34 8.656 17.828 1 94.06 326 GLN B CA 1
ATOM 6168 C C . GLN B 1 326 ? -3.699 7.273 17.75 1 94.06 326 GLN B C 1
ATOM 6170 O O . GLN B 1 326 ? -2.59 7.129 17.234 1 94.06 326 GLN B O 1
ATOM 6175 N N . THR B 1 327 ? -4.484 6.246 18.328 1 94.62 327 THR B N 1
ATOM 6176 C CA . THR B 1 327 ? -3.896 4.918 18.453 1 94.62 327 THR B CA 1
ATOM 6177 C C . THR B 1 327 ? -4.75 3.877 17.734 1 94.62 327 THR B C 1
ATOM 6179 O O . THR B 1 327 ? -5.977 3.873 17.875 1 94.62 327 THR B O 1
ATOM 6182 N N . ARG B 1 328 ? -4.078 3.092 16.875 1 93 328 ARG B N 1
ATOM 6183 C CA . ARG B 1 328 ? -4.699 1.885 16.344 1 93 328 ARG B CA 1
ATOM 6184 C C . ARG B 1 328 ? -4.609 0.734 17.344 1 93 328 ARG B C 1
ATOM 6186 O O . ARG B 1 328 ? -3.533 0.443 17.875 1 93 328 ARG B O 1
ATOM 6193 N N . ARG B 1 329 ? -5.75 0.105 17.547 1 94.06 329 ARG B N 1
ATOM 6194 C CA . ARG B 1 329 ? -5.809 -0.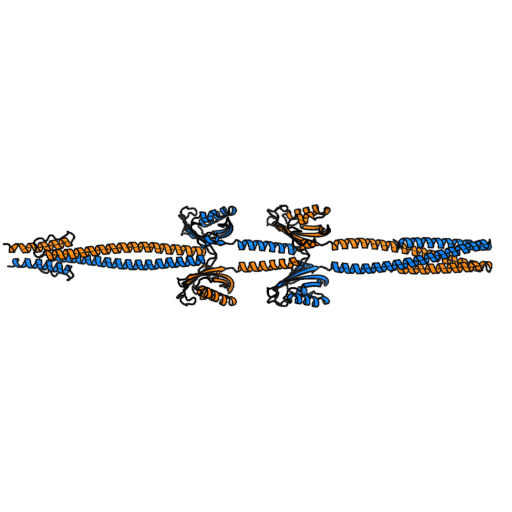939 18.562 1 94.06 329 ARG B CA 1
ATOM 6195 C C . ARG B 1 329 ? -6.402 -2.225 18 1 94.06 329 ARG B C 1
ATOM 6197 O O . ARG B 1 329 ? -7.078 -2.201 16.969 1 94.06 329 ARG B O 1
ATOM 6204 N N . THR B 1 330 ? -6.031 -3.332 18.688 1 92.94 330 THR B N 1
ATOM 6205 C CA . THR B 1 330 ? -6.699 -4.594 18.391 1 92.94 330 THR B CA 1
ATOM 6206 C C . THR B 1 330 ? -8.156 -4.555 18.844 1 92.94 330 THR B C 1
ATOM 6208 O O . THR B 1 330 ? -8.562 -3.637 19.562 1 92.94 330 THR B O 1
ATOM 6211 N N . PRO B 1 331 ? -8.891 -5.512 18.375 1 91.75 331 PRO B N 1
ATOM 6212 C CA . PRO B 1 331 ? -10.273 -5.562 18.844 1 91.75 331 PRO B CA 1
ATOM 6213 C C . PRO B 1 331 ? -10.383 -5.668 20.375 1 91.75 331 PRO B C 1
ATOM 6215 O O . PRO B 1 331 ? -11.367 -5.219 20.953 1 91.75 331 PRO B O 1
ATOM 6218 N N . GLU B 1 332 ? -9.367 -6.215 21.016 1 91.56 332 GLU B N 1
ATOM 6219 C CA . GLU B 1 332 ? -9.344 -6.367 22.469 1 91.56 332 GLU B CA 1
ATOM 6220 C C . GLU B 1 332 ? -8.852 -5.09 23.141 1 91.56 332 GLU B C 1
ATOM 6222 O O . GLU B 1 332 ? -8.859 -4.992 24.375 1 91.56 332 GLU B O 1
ATOM 6227 N N . GLY B 1 333 ? -8.43 -4.098 22.344 1 92.56 333 GLY B N 1
ATOM 6228 C CA . GLY B 1 333 ? -8.078 -2.799 22.891 1 92.56 333 GLY B CA 1
ATOM 6229 C C . GLY B 1 333 ? -6.578 -2.611 23.062 1 92.56 333 GLY B C 1
ATOM 6230 O O . GLY B 1 333 ? -6.129 -1.562 23.531 1 92.56 333 GLY B O 1
ATOM 6231 N N . THR B 1 334 ? -5.793 -3.609 22.688 1 93.75 334 THR B N 1
ATOM 6232 C CA . THR B 1 334 ? -4.344 -3.502 22.812 1 93.75 334 THR B CA 1
ATOM 6233 C C . THR B 1 334 ? -3.791 -2.521 21.781 1 93.75 334 THR B C 1
ATOM 6235 O O . THR B 1 334 ? -4.094 -2.629 20.594 1 93.75 334 THR B O 1
ATOM 6238 N N . PRO B 1 335 ? -3.018 -1.535 22.297 1 94.06 335 PRO B N 1
ATOM 6239 C CA . PRO B 1 335 ? -2.461 -0.58 21.344 1 94.06 335 PRO B CA 1
ATOM 6240 C C . PRO B 1 335 ? -1.422 -1.21 20.422 1 94.06 335 PRO B C 1
ATOM 6242 O O . PRO B 1 335 ? -0.545 -1.945 20.875 1 94.06 335 PRO B O 1
ATOM 6245 N N . LEU B 1 336 ? -1.533 -0.941 19.141 1 93 336 LEU B N 1
ATOM 6246 C CA . LEU B 1 336 ? -0.624 -1.483 18.141 1 93 336 LEU B CA 1
ATOM 6247 C C . LEU B 1 336 ? 0.305 -0.398 17.594 1 93 336 LEU B C 1
ATOM 6249 O O . LEU B 1 336 ? 1.493 -0.645 17.375 1 93 336 LEU B O 1
ATOM 6253 N N . ARG B 1 337 ? -0.28 0.752 17.375 1 93.81 337 ARG B N 1
ATOM 6254 C CA . ARG B 1 337 ? 0.46 1.862 16.781 1 93.81 337 ARG B CA 1
ATOM 6255 C C . ARG B 1 337 ? -0.165 3.201 17.156 1 93.81 337 ARG B C 1
ATOM 6257 O O . ARG B 1 337 ? -1.391 3.334 17.188 1 93.81 337 ARG B O 1
ATOM 6264 N N . VAL B 1 338 ? 0.723 4.109 17.5 1 94.88 338 VAL B N 1
ATOM 6265 C CA . VAL B 1 338 ? 0.264 5.453 17.844 1 94.88 338 VAL B CA 1
ATOM 6266 C C . VAL B 1 338 ? 0.938 6.473 16.922 1 94.88 338 VAL B C 1
ATOM 6268 O O . VAL B 1 338 ? 2.15 6.418 16.719 1 94.88 338 VAL B O 1
ATOM 6271 N N . VAL B 1 339 ? 0.078 7.309 16.328 1 94.81 339 VAL B N 1
ATOM 6272 C CA . VAL B 1 339 ? 0.536 8.398 15.461 1 94.81 339 VAL B CA 1
ATOM 6273 C C . VAL B 1 339 ? 0.093 9.734 16.047 1 94.81 339 VAL B C 1
ATOM 6275 O O . VAL B 1 339 ? -0.999 9.844 16.609 1 94.81 339 VAL B O 1
ATOM 6278 N N . GLY B 1 340 ? 0.988 10.688 15.914 1 95.12 340 GLY B N 1
ATOM 6279 C CA . GLY B 1 340 ? 0.626 11.992 16.453 1 95.12 340 GLY B CA 1
ATOM 6280 C C . GLY B 1 340 ? 1.142 13.148 15.633 1 95.12 340 GLY B C 1
ATOM 6281 O O . GLY B 1 340 ? 1.81 12.945 14.617 1 95.12 340 GLY B O 1
ATOM 6282 N N . ALA B 1 341 ? 0.677 14.328 16.047 1 94.94 341 ALA B N 1
ATOM 6283 C CA . ALA B 1 341 ? 1.047 15.586 15.414 1 94.94 341 ALA B CA 1
ATOM 6284 C C . ALA B 1 341 ? 1.416 16.641 16.453 1 94.94 341 ALA B C 1
ATOM 6286 O O . ALA B 1 341 ? 0.824 16.703 17.531 1 94.94 341 ALA B O 1
ATOM 6287 N N . LEU B 1 342 ? 2.422 17.375 16.156 1 95.5 342 LEU B N 1
ATOM 6288 C CA . LEU B 1 342 ? 2.893 18.484 16.969 1 95.5 342 LEU B CA 1
ATOM 6289 C C . LEU B 1 342 ? 2.713 19.812 16.234 1 95.5 342 LEU B C 1
ATOM 6291 O O . LEU B 1 342 ? 3.15 19.953 15.094 1 95.5 342 LEU B O 1
ATOM 6295 N N . VAL B 1 343 ? 2.08 20.781 16.891 1 93.38 343 VAL B N 1
ATOM 6296 C CA . VAL B 1 343 ? 1.863 22.094 16.281 1 93.38 343 VAL B CA 1
ATOM 6297 C C . VAL B 1 343 ? 2.434 23.188 17.188 1 93.38 343 VAL B C 1
ATOM 6299 O O . VAL B 1 343 ? 2.336 23.094 18.422 1 93.38 343 VAL B O 1
ATOM 6302 N N . ASP B 1 344 ? 3.068 24.203 16.531 1 92.25 344 ASP B N 1
ATOM 6303 C CA . ASP B 1 344 ? 3.613 25.344 17.266 1 92.25 344 ASP B CA 1
ATOM 6304 C C . ASP B 1 344 ? 2.508 26.312 17.672 1 92.25 344 ASP B C 1
ATOM 6306 O O . ASP B 1 344 ? 1.904 26.969 16.812 1 92.25 344 ASP B O 1
ATOM 6310 N N . VAL B 1 345 ? 2.293 26.422 18.984 1 91.69 345 VAL B N 1
ATOM 6311 C CA . VAL B 1 345 ? 1.251 27.312 19.469 1 91.69 345 VAL B CA 1
ATOM 6312 C C . VAL B 1 345 ? 1.878 28.453 20.266 1 91.69 345 VAL B C 1
ATOM 6314 O O . VAL B 1 345 ? 1.211 29.078 21.109 1 91.69 345 VAL B O 1
ATOM 6317 N N . HIS B 1 346 ? 3.09 28.672 20.031 1 89.5 346 HIS B N 1
ATOM 6318 C CA . HIS B 1 346 ? 3.812 29.672 20.828 1 89.5 346 HIS B CA 1
ATOM 6319 C C . HIS B 1 346 ? 3.287 31.078 20.562 1 89.5 346 HIS B C 1
ATOM 6321 O O . HIS B 1 346 ? 3.131 31.875 21.484 1 89.5 346 HIS B O 1
ATOM 6327 N N . LEU B 1 347 ? 3.018 31.391 19.312 1 81.38 347 LEU B N 1
ATOM 6328 C CA . LEU B 1 347 ? 2.516 32.719 18.938 1 81.38 347 LEU B CA 1
ATOM 6329 C C . LEU B 1 347 ? 1.19 33 19.641 1 81.38 347 LEU B C 1
ATOM 6331 O O . LEU B 1 347 ? 0.946 34.125 20.062 1 81.38 347 LEU B O 1
ATOM 6335 N N . LYS B 1 348 ? 0.409 32.062 19.672 1 83.19 348 LYS B N 1
ATOM 6336 C CA . LYS B 1 348 ? -0.871 32.219 20.359 1 83.19 348 LYS B CA 1
ATOM 6337 C C . LYS B 1 348 ? -0.667 32.562 21.828 1 83.19 348 LYS B C 1
ATOM 6339 O O . LYS B 1 348 ? -1.335 33.438 22.375 1 83.19 348 LYS B O 1
ATOM 6344 N N . HIS B 1 349 ? 0.237 31.922 22.469 1 86.12 349 HIS B N 1
ATOM 6345 C CA . HIS B 1 349 ? 0.529 32.156 23.891 1 86.12 349 HIS B CA 1
ATOM 6346 C C . HIS B 1 349 ? 1.138 33.531 24.109 1 86.12 349 HIS B C 1
ATOM 6348 O O . HIS B 1 349 ? 0.822 34.219 25.078 1 86.12 349 HIS B O 1
ATOM 6354 N N . GLU B 1 350 ? 1.93 33.906 23.172 1 80.12 350 GLU B N 1
ATOM 6355 C CA . GLU B 1 350 ? 2.512 35.25 23.25 1 80.12 350 GLU B CA 1
ATOM 6356 C C . GLU B 1 350 ? 1.443 36.312 23.078 1 80.12 350 GLU B C 1
ATOM 6358 O O . GLU B 1 350 ? 1.462 37.312 23.797 1 80.12 350 GLU B O 1
ATOM 6363 N N . GLN B 1 351 ? 0.618 36.094 22.203 1 78.31 351 GLN B N 1
ATOM 6364 C CA . GLN B 1 351 ? -0.464 37.062 21.969 1 78.31 351 GLN B CA 1
ATOM 6365 C C . GLN B 1 351 ? -1.363 37.156 23.203 1 78.31 351 GLN B C 1
ATOM 6367 O O . GLN B 1 351 ? -1.769 38.281 23.578 1 78.31 351 GLN B O 1
ATOM 6372 N N . ASP B 1 352 ? -1.592 36.094 23.719 1 80.81 352 ASP B N 1
ATOM 6373 C CA . ASP B 1 352 ? -2.439 36.094 24.906 1 80.81 352 ASP B CA 1
ATOM 6374 C C . ASP B 1 352 ? -1.775 36.844 26.062 1 80.81 352 ASP B C 1
ATOM 6376 O O . ASP B 1 352 ? -2.43 37.594 26.766 1 80.81 352 ASP B O 1
ATOM 6380 N N . ALA B 1 353 ? -0.519 36.656 26.141 1 80.25 353 ALA B N 1
ATOM 6381 C CA . ALA B 1 353 ? 0.234 37.344 27.188 1 80.25 353 ALA B CA 1
ATOM 6382 C C . ALA B 1 353 ? 0.275 38.844 26.922 1 80.25 353 ALA B C 1
ATOM 6384 O O . ALA B 1 353 ? 0.12 39.625 27.859 1 80.25 353 ALA B O 1
ATOM 6385 N N . LEU B 1 354 ? 0.471 39.156 25.703 1 74.81 354 LEU B N 1
ATOM 6386 C CA . LEU B 1 354 ? 0.504 40.594 25.328 1 74.81 354 LEU B CA 1
ATOM 6387 C C . LEU B 1 354 ? -0.857 41.219 25.547 1 74.81 354 LEU B C 1
ATOM 6389 O O . LEU B 1 354 ? -0.938 42.375 26.031 1 74.81 354 LEU B O 1
ATOM 6393 N N . ARG B 1 355 ? -1.868 40.531 25.188 1 77.5 355 ARG B N 1
ATOM 6394 C CA . ARG B 1 355 ? -3.219 41.062 25.375 1 77.5 355 ARG B CA 1
ATOM 6395 C C . ARG B 1 355 ? -3.508 41.312 26.859 1 77.5 355 ARG B C 1
ATOM 6397 O O . ARG B 1 355 ? -4.125 42.312 27.203 1 77.5 355 ARG B O 1
ATOM 6404 N N . GLU B 1 356 ? -3.012 40.5 27.609 1 79.88 356 GLU B N 1
ATOM 6405 C CA . GLU B 1 356 ? -3.217 40.656 29.047 1 79.88 356 GLU B CA 1
ATOM 6406 C C . GLU B 1 356 ? -2.439 41.844 29.578 1 79.88 356 GLU B C 1
ATOM 6408 O O . GLU B 1 356 ? -2.965 42.656 30.375 1 79.88 356 GLU B O 1
ATOM 6413 N N . THR B 1 357 ? -1.249 42 29.125 1 78.94 357 THR B N 1
ATOM 6414 C CA . THR B 1 357 ? -0.425 43.125 29.531 1 78.94 357 THR B CA 1
ATOM 6415 C C . THR B 1 357 ? -1.019 44.469 29.031 1 78.94 357 THR B C 1
ATOM 6417 O O . THR B 1 357 ? -1.051 45.438 29.766 1 78.94 357 THR B O 1
ATOM 6420 N N . GLU B 1 358 ? -1.422 44.438 27.781 1 74.56 358 GLU B N 1
ATOM 6421 C CA . GLU B 1 358 ? -2.031 45.625 27.219 1 74.56 358 GLU B CA 1
ATOM 6422 C C . GLU B 1 358 ? -3.311 46 27.953 1 74.56 358 GLU B C 1
ATOM 6424 O O . GLU B 1 358 ? -3.572 47.188 28.188 1 74.56 358 GLU B O 1
ATOM 6429 N N . ALA B 1 359 ? -4 45 28.25 1 77.56 359 ALA B N 1
ATOM 6430 C CA . ALA B 1 359 ? -5.227 45.25 28.984 1 77.56 359 ALA B CA 1
ATOM 6431 C C . ALA B 1 359 ? -4.918 45.875 30.344 1 77.56 359 ALA B C 1
ATOM 6433 O O . ALA B 1 359 ? -5.625 46.812 30.781 1 77.56 359 ALA B O 1
ATOM 6434 N N . HIS B 1 360 ? -3.842 45.5 30.875 1 80.88 360 HIS B N 1
ATOM 6435 C CA . HIS B 1 360 ? -3.42 46.062 32.156 1 80.88 360 HIS B CA 1
ATOM 6436 C C . HIS B 1 360 ? -2.918 47.5 31.984 1 80.88 360 HIS B C 1
ATOM 6438 O O . HIS B 1 360 ? -3.248 48.375 32.781 1 80.88 360 HIS B O 1
ATOM 6444 N N . HIS B 1 361 ? -2.15 47.688 30.906 1 74.69 361 HIS B N 1
ATOM 6445 C CA . HIS B 1 361 ? -1.644 49.031 30.641 1 74.69 361 HIS B CA 1
ATOM 6446 C C . HIS B 1 361 ? -2.783 50 30.328 1 74.69 361 HIS B C 1
ATOM 6448 O O . HIS B 1 361 ? -2.771 51.125 30.797 1 74.69 361 HIS B O 1
ATOM 6454 N N . GLN B 1 362 ? -3.686 49.531 29.547 1 74.81 362 GLN B N 1
ATOM 6455 C CA . GLN B 1 362 ? -4.836 50.375 29.219 1 74.81 362 GLN B CA 1
ATOM 6456 C C . GLN B 1 362 ? -5.621 50.75 30.469 1 74.81 362 GLN B C 1
ATOM 6458 O O . GLN B 1 362 ? -6.059 51.906 30.625 1 74.81 362 GLN B O 1
ATOM 6463 N N . LYS B 1 363 ? -5.695 49.812 31.328 1 79.38 363 LYS B N 1
ATOM 6464 C CA . LYS B 1 363 ? -6.402 50.062 32.594 1 79.38 363 LYS B CA 1
ATOM 6465 C C . LYS B 1 363 ? -5.664 51.094 33.406 1 79.38 363 LYS B C 1
ATOM 6467 O O . LYS B 1 363 ? -6.285 52 34 1 79.38 363 LYS B O 1
ATOM 6472 N N . ASN B 1 364 ? -4.348 51 33.375 1 78.56 364 ASN B N 1
ATOM 6473 C CA . ASN B 1 364 ? -3.531 51.969 34.125 1 78.56 364 ASN B CA 1
ATOM 6474 C C . ASN B 1 364 ? -3.625 53.375 33.5 1 78.56 364 ASN B C 1
ATOM 6476 O O . ASN B 1 364 ? -3.715 54.375 34.219 1 78.56 364 ASN B O 1
ATOM 6480 N N . LEU B 1 365 ? -3.619 53.406 32.188 1 73.44 365 LEU B N 1
ATOM 6481 C CA . LEU B 1 365 ? -3.725 54.688 31.5 1 73.44 365 LEU B CA 1
ATOM 6482 C C . LEU B 1 365 ? -5.086 55.312 31.75 1 73.44 365 LEU B C 1
ATOM 6484 O O . LEU B 1 365 ? -5.184 56.531 31.938 1 73.44 365 LEU B O 1
ATOM 6488 N N . GLU B 1 366 ? -6.078 54.5 31.688 1 74.69 366 GLU B N 1
ATOM 6489 C CA . GLU B 1 366 ? -7.422 55 31.969 1 74.69 366 GLU B CA 1
ATOM 6490 C C . GLU B 1 366 ? -7.523 55.562 33.375 1 74.69 366 GLU B C 1
ATOM 6492 O O . GLU B 1 366 ? -8.148 56.594 33.594 1 74.69 366 GLU B O 1
ATOM 6497 N N . GLU B 1 367 ? -6.809 54.938 34.281 1 80.38 367 GLU B N 1
ATOM 6498 C CA . GLU B 1 367 ? -6.805 55.406 35.656 1 80.38 367 GLU B CA 1
ATOM 6499 C C . GLU B 1 367 ? -6.023 56.719 35.812 1 80.38 367 GLU B C 1
ATOM 6501 O O . GLU B 1 367 ? -6.441 57.625 36.531 1 80.38 367 GLU B O 1
ATOM 6506 N N . ASN B 1 368 ? -4.926 56.781 35.031 1 76.94 368 ASN B N 1
ATOM 6507 C CA . ASN B 1 368 ? -4.117 58 35.062 1 76.94 368 ASN B CA 1
ATOM 6508 C C . ASN B 1 368 ? -4.859 59.188 34.438 1 76.94 368 ASN B C 1
ATOM 6510 O O . ASN B 1 368 ? -4.801 60.312 34.969 1 76.94 368 ASN B O 1
ATOM 6514 N N . ILE B 1 369 ? -5.551 58.938 33.375 1 75.56 369 ILE B N 1
ATOM 6515 C CA . ILE B 1 369 ? -6.305 59.969 32.688 1 75.56 369 ILE B CA 1
ATOM 6516 C C . ILE B 1 369 ? -7.445 60.469 33.594 1 75.56 369 ILE B C 1
ATOM 6518 O O . ILE B 1 369 ? -7.723 61.656 33.656 1 75.56 369 ILE B O 1
ATOM 6522 N N . ALA B 1 370 ? -7.996 59.531 34.281 1 81.31 370 ALA B N 1
ATOM 6523 C CA . ALA B 1 370 ? -9.062 59.875 35.219 1 81.31 370 ALA B CA 1
ATOM 6524 C C . ALA B 1 370 ? -8.531 60.781 36.344 1 81.31 370 ALA B C 1
ATOM 6526 O O . ALA B 1 370 ? -9.172 61.75 36.719 1 81.31 370 ALA B O 1
ATOM 6527 N N . GLN B 1 371 ? -7.355 60.531 36.812 1 83.44 371 GLN B N 1
ATOM 6528 C CA . GLN B 1 371 ? -6.73 61.312 37.875 1 83.44 371 GLN B CA 1
ATOM 6529 C C . GLN B 1 371 ? -6.316 62.688 37.344 1 83.44 371 GLN B C 1
ATOM 6531 O O . GLN B 1 371 ? -6.5 63.688 38.062 1 83.44 371 GLN B O 1
ATOM 6536 N N . LEU B 1 372 ? -5.855 62.75 36.156 1 81.44 372 LEU B N 1
ATOM 6537 C CA . LEU B 1 372 ? -5.453 64 35.562 1 81.44 372 LEU B CA 1
ATOM 6538 C C . LEU B 1 372 ? -6.668 64.938 35.312 1 81.44 372 LEU B C 1
ATOM 6540 O O . LEU B 1 372 ? -6.59 66.125 35.5 1 81.44 372 LEU B O 1
ATOM 6544 N N . THR B 1 373 ? -7.676 64.25 34.906 1 82.5 373 THR B N 1
ATOM 6545 C CA . THR B 1 373 ? -8.922 65 34.719 1 82.5 373 THR B CA 1
ATOM 6546 C C . THR B 1 373 ? -9.375 65.688 36 1 82.5 373 THR B C 1
ATOM 6548 O O . THR B 1 373 ? -9.828 66.812 36 1 82.5 373 THR B O 1
ATOM 6551 N N . GLN B 1 374 ? -9.164 65 37.094 1 87.75 374 GLN B N 1
ATOM 6552 C CA . GLN B 1 374 ? -9.523 65.562 38.406 1 87.75 374 GLN B CA 1
ATOM 6553 C C . GLN B 1 374 ? -8.617 66.688 38.781 1 87.75 374 GLN B C 1
ATOM 6555 O O . GLN B 1 374 ? -9.078 67.688 39.344 1 87.75 374 GLN B O 1
ATOM 6560 N N . ILE B 1 375 ? -7.383 66.562 38.469 1 86.31 375 ILE B N 1
ATOM 6561 C CA . ILE B 1 375 ? -6.41 67.625 38.781 1 86.31 375 ILE B CA 1
ATOM 6562 C C . ILE B 1 375 ? -6.699 68.875 37.969 1 86.31 375 ILE B C 1
ATOM 6564 O O . ILE B 1 375 ? -6.703 70 38.5 1 86.31 375 ILE B O 1
ATOM 6568 N N . VAL B 1 376 ? -6.969 68.75 36.75 1 86.5 376 VAL B N 1
ATOM 6569 C CA . VAL B 1 376 ? -7.285 69.875 35.844 1 86.5 376 VAL B CA 1
ATOM 6570 C C . VAL B 1 376 ? -8.57 70.562 36.312 1 86.5 376 VAL B C 1
ATOM 6572 O O . VAL B 1 376 ? -8.672 71.812 36.281 1 86.5 376 VAL B O 1
ATOM 6575 N N . GLY B 1 377 ? -9.453 69.75 36.781 1 88 377 GLY B N 1
ATOM 6576 C CA . GLY B 1 377 ? -10.672 70.312 37.344 1 88 377 GLY B CA 1
ATOM 6577 C C . GLY B 1 377 ? -10.406 71.188 38.562 1 88 377 GLY B C 1
ATOM 6578 O O . GLY B 1 377 ? -11 72.25 38.719 1 88 377 GLY B O 1
ATOM 6579 N N . THR B 1 378 ? -9.539 70.75 39.406 1 91.06 378 THR B N 1
ATOM 6580 C CA . THR B 1 378 ? -9.172 71.5 40.594 1 91.06 378 THR B CA 1
ATOM 6581 C C . THR B 1 378 ? -8.492 72.812 40.219 1 91.06 378 THR B C 1
ATOM 6583 O O . THR B 1 378 ? -8.789 73.812 40.812 1 91.06 378 THR B O 1
ATOM 6586 N N . ILE B 1 379 ? -7.703 72.75 39.25 1 90.44 379 ILE B N 1
ATOM 6587 C CA . ILE B 1 379 ? -6.98 73.938 38.812 1 90.44 379 ILE B CA 1
ATOM 6588 C C . ILE B 1 379 ? -7.957 74.938 38.219 1 90.44 379 ILE B C 1
ATOM 6590 O O . ILE B 1 379 ? -7.84 76.125 38.438 1 90.44 379 ILE B O 1
ATOM 6594 N N . GLN B 1 380 ? -8.883 74.438 37.531 1 90.94 380 GLN B N 1
ATOM 6595 C CA . GLN B 1 380 ? -9.914 75.312 36.938 1 90.94 380 GLN B CA 1
ATOM 6596 C C . GLN B 1 380 ? -10.734 76 38.031 1 90.94 380 GLN B C 1
ATOM 6598 O O . GLN B 1 380 ? -11.047 77.188 37.906 1 90.94 380 GLN B O 1
ATOM 6603 N N . SER B 1 381 ? -11.031 75.312 39.094 1 93.31 381 SER B N 1
ATOM 6604 C CA . SER B 1 381 ? -11.766 75.875 40.219 1 93.31 381 SER B CA 1
ATOM 6605 C C . SER B 1 381 ? -10.945 77 40.906 1 93.31 381 SER B C 1
ATOM 6607 O O . SER B 1 381 ? -11.484 78 41.312 1 93.31 381 SER B O 1
ATOM 6609 N N . ILE B 1 382 ? -9.703 76.688 41 1 91.88 382 ILE B N 1
ATOM 6610 C CA . ILE B 1 382 ? -8.805 77.625 41.656 1 91.88 382 ILE B CA 1
ATOM 6611 C C . ILE B 1 382 ? -8.688 78.938 40.781 1 91.88 382 ILE B C 1
ATOM 6613 O O . ILE B 1 382 ? -8.711 80 41.312 1 91.88 382 ILE B O 1
ATOM 6617 N N . ALA B 1 383 ? -8.602 78.812 39.531 1 92.38 383 ALA B N 1
ATOM 6618 C CA . ALA B 1 383 ? -8.508 79.938 38.594 1 92.38 383 ALA B CA 1
ATOM 6619 C C . ALA B 1 383 ? -9.773 80.75 38.656 1 92.38 383 ALA B C 1
ATOM 6621 O O . ALA B 1 383 ? -9.695 82 38.625 1 92.38 383 ALA B O 1
ATOM 6622 N N . SER B 1 384 ? -10.867 80.188 38.812 1 92.44 384 SER B N 1
ATOM 6623 C CA . SER B 1 384 ? -12.141 80.875 38.906 1 92.44 384 SER B CA 1
ATOM 6624 C C . SER B 1 384 ? -12.227 81.688 40.219 1 92.44 384 SER B C 1
ATOM 6626 O O . SER B 1 384 ? -12.719 82.812 40.25 1 92.44 384 SER B O 1
ATOM 6628 N N . GLN B 1 385 ? -11.766 81.062 41.219 1 92.06 385 GLN B N 1
ATOM 6629 C CA . GLN B 1 385 ? -11.742 81.688 42.531 1 92.06 385 GLN B CA 1
ATOM 6630 C C . GLN B 1 385 ? -10.781 82.875 42.531 1 92.06 385 GLN B C 1
ATOM 6632 O O . GLN B 1 385 ? -11.086 83.938 43.094 1 92.06 385 GLN B O 1
ATOM 6637 N N . THR B 1 386 ? -9.695 82.75 41.875 1 90.75 386 THR B N 1
ATOM 6638 C CA . THR B 1 386 ? -8.719 83.812 41.75 1 90.75 386 THR B CA 1
ATOM 6639 C C . THR B 1 386 ? -9.273 85 40.938 1 90.75 386 THR B C 1
ATOM 6641 O O . THR B 1 386 ? -9.062 86.125 41.281 1 90.75 386 THR B O 1
ATOM 6644 N N . ASN B 1 387 ? -10 84.625 40 1 90.88 387 ASN B N 1
ATOM 6645 C CA . ASN B 1 387 ? -10.641 85.688 39.156 1 90.88 387 ASN B CA 1
ATOM 6646 C C . ASN B 1 387 ? -11.672 86.438 39.938 1 90.88 387 ASN B C 1
ATOM 6648 O O . ASN B 1 387 ? -11.727 87.688 39.844 1 90.88 387 ASN B O 1
ATOM 6652 N N . LEU B 1 388 ? -12.367 85.875 40.75 1 90.81 388 LEU B N 1
ATOM 6653 C CA . LEU B 1 388 ? -13.375 86.562 41.594 1 90.81 388 LEU B CA 1
ATOM 6654 C C . LEU B 1 388 ? -12.727 87.438 42.656 1 90.81 388 LEU B C 1
ATOM 6656 O O . LEU B 1 388 ? -13.203 88.5 42.938 1 90.81 388 LEU B O 1
ATOM 6660 N N . LEU B 1 389 ? -11.719 86.875 43.156 1 89.31 389 LEU B N 1
ATOM 6661 C CA . LEU B 1 389 ? -10.969 87.688 44.156 1 89.31 389 LEU B CA 1
ATOM 6662 C C . LEU B 1 389 ? -10.352 88.875 43.531 1 89.31 389 LEU B C 1
ATOM 6664 O O . LEU B 1 389 ? -10.375 90 44.094 1 89.31 389 LEU B O 1
ATOM 6668 N N . ALA B 1 390 ? -9.906 88.688 42.344 1 88.38 390 ALA B N 1
ATOM 6669 C CA . ALA B 1 390 ? -9.305 89.812 41.594 1 88.38 390 ALA B CA 1
ATOM 6670 C C . ALA B 1 390 ? -10.352 90.875 41.188 1 88.38 390 ALA B C 1
ATOM 6672 O O . ALA B 1 390 ? -10.102 92.062 41.25 1 88.38 390 ALA B O 1
ATOM 6673 N N . LEU B 1 391 ? -11.531 90.438 40.906 1 88.62 391 LEU B N 1
ATOM 6674 C CA . LEU B 1 391 ? -12.633 91.375 40.594 1 88.62 391 LEU B CA 1
ATOM 6675 C C . LEU B 1 391 ? -13.062 92.188 41.812 1 88.62 391 LEU B C 1
ATOM 6677 O O . LEU B 1 391 ? -13.25 93.375 41.719 1 88.62 391 LEU B O 1
ATOM 6681 N N . ASN B 1 392 ? -13.141 91.5 42.844 1 85.81 392 ASN B N 1
ATOM 6682 C CA . ASN B 1 392 ? -13.492 92.188 44.094 1 85.81 392 ASN B CA 1
ATOM 6683 C C . ASN B 1 392 ? -12.43 93.188 44.531 1 85.81 392 ASN B C 1
ATOM 6685 O O . ASN B 1 392 ? -12.742 94.312 45 1 85.81 392 ASN B O 1
ATOM 6689 N N . ALA B 1 393 ? -11.219 92.75 44.281 1 85.31 393 ALA B N 1
ATOM 6690 C CA . ALA B 1 393 ? -10.102 93.688 44.594 1 85.31 393 ALA B CA 1
ATOM 6691 C C . ALA B 1 393 ? -10.094 94.875 43.688 1 85.31 393 ALA B C 1
ATOM 6693 O O . ALA B 1 393 ? -9.773 96 44.125 1 85.31 393 ALA B O 1
ATOM 6694 N N . ALA B 1 394 ? -10.547 94.75 42.469 1 86.12 394 ALA B N 1
ATOM 6695 C CA . ALA B 1 394 ? -10.641 95.875 41.531 1 86.12 394 ALA B CA 1
ATOM 6696 C C . ALA B 1 394 ? -11.758 96.812 41.938 1 86.12 394 ALA B C 1
ATOM 6698 O O . ALA B 1 394 ? -11.602 98 41.812 1 86.12 394 ALA B O 1
ATOM 6699 N N . ILE B 1 395 ? -12.75 96.312 42.438 1 83.94 395 ILE B N 1
ATOM 6700 C CA . ILE B 1 395 ? -13.875 97.125 42.875 1 83.94 395 ILE B CA 1
ATOM 6701 C C . ILE B 1 395 ? -13.469 97.938 44.094 1 83.94 395 ILE B C 1
ATOM 6703 O O . ILE B 1 395 ? -13.75 99.125 44.188 1 83.94 395 ILE B O 1
ATOM 6707 N N . GLU B 1 396 ? -12.766 97.312 45 1 78.62 396 GLU B N 1
ATOM 6708 C CA . GLU B 1 396 ? -12.328 98 46.219 1 78.62 396 GLU B CA 1
ATOM 6709 C C . GLU B 1 396 ? -11.281 99.062 45.906 1 78.62 396 GLU B C 1
ATOM 6711 O O . GLU B 1 396 ? -11.266 100.125 46.531 1 78.62 396 GLU B O 1
ATOM 6716 N N . ALA B 1 397 ? -10.484 98.75 44.938 1 83.12 397 ALA B N 1
ATOM 6717 C CA . ALA B 1 397 ? -9.469 99.688 44.5 1 83.12 397 ALA B CA 1
ATOM 6718 C C . ALA B 1 397 ? -10.109 100.938 43.875 1 83.12 397 ALA B C 1
ATOM 6720 O O . ALA B 1 397 ? -9.664 102.062 44.094 1 83.12 397 ALA B O 1
ATOM 6721 N N . ALA B 1 398 ? -11.148 100.75 43.188 1 83.31 398 ALA B N 1
ATOM 6722 C CA . ALA B 1 398 ? -11.883 101.875 42.562 1 83.31 398 ALA B CA 1
ATOM 6723 C C . ALA B 1 398 ? -12.562 102.75 43.625 1 83.31 398 ALA B C 1
ATOM 6725 O O . ALA B 1 398 ? -12.594 104 43.531 1 83.31 398 ALA B O 1
ATOM 6726 N N . ARG B 1 399 ? -12.992 102.125 44.594 1 79.12 399 ARG B N 1
ATOM 6727 C CA . ARG B 1 399 ? -13.688 102.812 45.688 1 79.12 399 ARG B CA 1
ATOM 6728 C C . ARG B 1 399 ? -12.727 103.625 46.5 1 79.12 399 ARG B C 1
ATOM 6730 O O . ARG B 1 399 ? -13.133 104.625 47.094 1 79.12 399 ARG B O 1
ATOM 6737 N N . ALA B 1 400 ? -11.453 103.188 46.5 1 77.94 400 ALA B N 1
ATOM 6738 C CA . ALA B 1 400 ? -10.453 103.875 47.312 1 77.94 400 ALA B CA 1
ATOM 6739 C C . ALA B 1 400 ? -9.867 105.062 46.562 1 77.94 400 ALA B C 1
ATOM 6741 O O . ALA B 1 400 ? -9.062 105.812 47.125 1 77.94 400 ALA B O 1
ATOM 6742 N N . GLY B 1 401 ? -10.289 105.312 45.25 1 76.31 401 GLY B N 1
ATOM 6743 C CA . GLY B 1 401 ? -9.906 106.5 44.469 1 76.31 401 GLY B CA 1
ATOM 6744 C C . GLY B 1 401 ? -8.438 106.5 44.125 1 76.31 401 GLY B C 1
ATOM 6745 O O . GLY B 1 401 ? -7.918 105.562 43.562 1 76.31 401 GLY B O 1
ATOM 6746 N N . GLU B 1 402 ? -7.73 107.625 44.5 1 75.88 402 GLU B N 1
ATOM 6747 C CA . GLU B 1 402 ? -6.332 107.812 44.156 1 75.88 402 GLU B CA 1
ATOM 6748 C C . GLU B 1 402 ? -5.406 106.875 44.938 1 75.88 402 GLU B C 1
ATOM 6750 O O . GLU B 1 402 ? -4.363 106.5 44.406 1 75.88 402 GLU B O 1
ATOM 6755 N N . ALA B 1 403 ? -5.832 106.5 46.125 1 71.25 403 ALA B N 1
ATOM 6756 C CA . ALA B 1 403 ? -5.031 105.625 46.969 1 71.25 403 ALA B CA 1
ATOM 6757 C C . ALA B 1 403 ? -5.055 104.188 46.469 1 71.25 403 ALA B C 1
ATOM 6759 O O . ALA B 1 403 ? -4.172 103.375 46.812 1 71.25 403 ALA B O 1
ATOM 6760 N N . GLY B 1 404 ? -5.949 104 45.562 1 77.44 404 GLY B N 1
ATOM 6761 C CA . GLY B 1 404 ? -6.129 102.625 45.094 1 77.44 404 GLY B CA 1
ATOM 6762 C C . GLY B 1 404 ? -5.609 102.375 43.688 1 77.44 404 GLY B C 1
ATOM 6763 O O . GLY B 1 404 ? -5.746 101.312 43.156 1 77.44 404 GLY B O 1
ATOM 6764 N N . ARG B 1 405 ? -5.109 103.25 43.125 1 79.88 405 ARG B N 1
ATOM 6765 C CA . ARG B 1 405 ? -4.711 103.188 41.719 1 79.88 405 ARG B CA 1
ATOM 6766 C C . ARG B 1 405 ? -3.688 102.062 41.5 1 79.88 405 ARG B C 1
ATOM 6768 O O . ARG B 1 405 ? -3.773 101.312 40.531 1 79.88 405 ARG B O 1
ATOM 6775 N N . GLY B 1 406 ? -2.703 102 42.344 1 78.06 406 GLY B N 1
ATOM 6776 C CA . GLY B 1 406 ? -1.696 100.938 42.25 1 78.06 406 GLY B CA 1
ATOM 6777 C C . GLY B 1 406 ? -2.268 99.562 42.406 1 78.06 406 GLY B C 1
ATOM 6778 O O . GLY B 1 406 ? -1.876 98.625 41.688 1 78.06 406 GLY B O 1
ATOM 6779 N N . PHE B 1 407 ? -3.268 99.562 43.281 1 81.38 407 PHE B N 1
ATOM 6780 C CA . PHE B 1 407 ? -3.885 98.25 43.562 1 81.38 407 PHE B CA 1
ATOM 6781 C C . PHE B 1 407 ? -4.82 97.875 42.406 1 81.38 407 PHE B C 1
ATOM 6783 O O . PHE B 1 407 ? -4.992 96.625 42.125 1 81.38 407 PHE B O 1
ATOM 6790 N N . ALA B 1 408 ? -5.406 98.812 41.781 1 86.06 408 ALA B N 1
ATOM 6791 C CA . ALA B 1 408 ? -6.258 98.562 40.625 1 86.06 408 ALA B CA 1
ATOM 6792 C C . ALA B 1 408 ? -5.469 97.875 39.531 1 86.06 408 ALA B C 1
ATOM 6794 O O . ALA B 1 408 ? -5.973 97 38.844 1 86.06 408 ALA B O 1
ATOM 6795 N N . VAL B 1 409 ? -4.168 98.188 39.406 1 85.5 409 VAL B N 1
ATOM 6796 C CA . VAL B 1 409 ? -3.303 97.625 38.375 1 85.5 409 VAL B CA 1
ATOM 6797 C C . VAL B 1 409 ? -2.963 96.188 38.719 1 85.5 409 VAL B C 1
ATOM 6799 O O . VAL B 1 409 ? -2.996 95.312 37.875 1 85.5 409 VAL B O 1
ATOM 6802 N N . VAL B 1 410 ? -2.717 95.875 39.969 1 84.81 410 VAL B N 1
ATOM 6803 C CA . VAL B 1 410 ? -2.389 94.562 40.406 1 84.81 410 VAL B CA 1
ATOM 6804 C C . VAL B 1 410 ? -3.609 93.625 40.25 1 84.81 410 VAL B C 1
ATOM 6806 O O . VAL B 1 410 ? -3.492 92.5 39.781 1 84.81 410 VAL B O 1
ATOM 6809 N N . ALA B 1 411 ? -4.719 94.188 40.688 1 89.06 411 ALA B N 1
ATOM 6810 C CA . ALA B 1 411 ? -5.957 93.375 40.594 1 89.06 411 ALA B CA 1
ATOM 6811 C C . ALA B 1 411 ? -6.262 93.062 39.125 1 89.06 411 ALA B C 1
ATOM 6813 O O . ALA B 1 411 ? -6.699 91.938 38.844 1 89.06 411 ALA B O 1
ATOM 6814 N N . ASP B 1 412 ? -5.949 93.875 38.25 1 89.75 412 ASP B N 1
ATOM 6815 C CA . ASP B 1 412 ? -6.203 93.625 36.812 1 89.75 412 ASP B CA 1
ATOM 6816 C C . ASP B 1 412 ? -5.242 92.625 36.25 1 89.75 412 ASP B C 1
ATOM 6818 O O . ASP B 1 412 ? -5.629 91.812 35.406 1 89.75 412 ASP B O 1
ATOM 6822 N N . GLU B 1 413 ? -4.051 92.688 36.719 1 90.69 413 GLU B N 1
ATOM 6823 C CA . GLU B 1 413 ? -3.055 91.688 36.25 1 90.69 413 GLU B CA 1
ATOM 6824 C C . GLU B 1 413 ? -3.355 90.312 36.75 1 90.69 413 GLU B C 1
ATOM 6826 O O . GLU B 1 413 ? -3.195 89.312 36.031 1 90.69 413 GLU B O 1
ATOM 6831 N N . VAL B 1 414 ? -3.764 90.188 37.969 1 90.12 414 VAL B N 1
ATOM 6832 C CA . VAL B 1 414 ? -4.133 88.875 38.531 1 90.12 414 VAL B CA 1
ATOM 6833 C C . VAL B 1 414 ? -5.352 88.312 37.812 1 90.12 414 VAL B C 1
ATOM 6835 O O . VAL B 1 414 ? -5.438 87.125 37.562 1 90.12 414 VAL B O 1
ATOM 6838 N N . ARG B 1 415 ? -6.219 89.125 37.562 1 90.81 415 ARG B N 1
ATOM 6839 C CA . ARG B 1 415 ? -7.406 88.75 36.812 1 90.81 415 ARG B CA 1
ATOM 6840 C C . ARG B 1 415 ? -7.031 88.188 35.438 1 90.81 415 ARG B C 1
ATOM 6842 O O . ARG B 1 415 ? -7.562 87.188 35 1 90.81 415 ARG B O 1
ATOM 6849 N N . LYS B 1 416 ? -6.113 88.812 34.75 1 92.81 416 LYS B N 1
ATOM 6850 C CA . LYS B 1 416 ? -5.641 88.375 33.438 1 92.81 416 LYS B CA 1
ATOM 6851 C C . LYS B 1 416 ? -4.969 87 33.531 1 92.81 416 LYS B C 1
ATOM 6853 O O . LYS B 1 416 ? -5.172 86.125 32.688 1 92.81 416 LYS B O 1
ATOM 6858 N N . LEU B 1 417 ? -4.188 86.812 34.562 1 91.31 417 LEU B N 1
ATOM 6859 C CA . LEU B 1 417 ? -3.49 85.5 34.781 1 91.31 417 LEU B CA 1
ATOM 6860 C C . LEU B 1 417 ? -4.477 84.375 35.094 1 91.31 417 LEU B C 1
ATOM 6862 O O . LEU B 1 417 ? -4.316 83.25 34.656 1 91.31 417 LEU B O 1
ATOM 6866 N N . ALA B 1 418 ? -5.477 84.688 35.906 1 93 418 ALA B N 1
ATOM 6867 C CA . ALA B 1 418 ? -6.52 83.688 36.219 1 93 418 ALA B CA 1
ATOM 6868 C C . ALA B 1 418 ? -7.293 83.312 34.969 1 93 418 ALA B C 1
ATOM 6870 O O . ALA B 1 418 ? -7.652 82.125 34.812 1 93 418 ALA B O 1
ATOM 6871 N N . THR B 1 419 ? -7.57 84.25 34.125 1 92.62 419 THR B N 1
ATOM 6872 C CA . THR B 1 419 ? -8.273 83.938 32.875 1 92.62 419 THR B CA 1
ATOM 6873 C C . THR B 1 419 ? -7.426 83.062 31.953 1 92.62 419 THR B C 1
ATOM 6875 O O . THR B 1 419 ? -7.945 82.188 31.312 1 92.62 419 THR B O 1
ATOM 6878 N N . ARG B 1 420 ? -6.156 83.312 31.969 1 91.75 420 ARG B N 1
ATOM 6879 C CA . ARG B 1 420 ? -5.242 82.5 31.156 1 91.75 420 ARG B CA 1
ATOM 6880 C C . ARG B 1 420 ? -5.18 81.062 31.688 1 91.75 420 ARG B C 1
ATOM 6882 O O . ARG B 1 420 ? -5.086 80.125 30.906 1 91.75 420 ARG B O 1
ATOM 6889 N N . THR B 1 421 ? -5.145 80.875 32.938 1 92.44 421 THR B N 1
ATOM 6890 C CA . THR B 1 421 ? -5.152 79.562 33.562 1 92.44 421 THR B CA 1
ATOM 6891 C C . THR B 1 421 ? -6.438 78.812 33.219 1 92.44 421 THR B C 1
ATOM 6893 O O . THR B 1 421 ? -6.414 77.625 32.906 1 92.44 421 THR B O 1
ATOM 6896 N N . THR B 1 422 ? -7.562 79.5 33.281 1 92.06 422 THR B N 1
ATOM 6897 C CA . THR B 1 422 ? -8.852 78.938 32.938 1 92.06 422 THR B CA 1
ATOM 6898 C C . THR B 1 422 ? -8.867 78.438 31.484 1 92.06 422 THR B C 1
ATOM 6900 O O . THR B 1 422 ? -9.359 77.375 31.188 1 92.06 422 THR B O 1
ATOM 6903 N N . GLU B 1 423 ? -8.258 79.188 30.594 1 92.69 423 GLU B N 1
ATOM 6904 C CA . GLU B 1 423 ? -8.188 78.812 29.188 1 92.69 423 GLU B CA 1
ATOM 6905 C C . GLU B 1 423 ? -7.309 77.562 28.984 1 92.69 423 GLU B C 1
ATOM 6907 O O . GLU B 1 423 ? -7.648 76.688 28.203 1 92.69 423 GLU B O 1
ATOM 6912 N N . ALA B 1 424 ? -6.211 77.562 29.703 1 90.25 424 ALA B N 1
ATOM 6913 C CA . ALA B 1 424 ? -5.297 76.438 29.609 1 90.25 424 ALA B CA 1
ATOM 6914 C C . ALA B 1 424 ? -5.949 75.188 30.141 1 90.25 424 ALA B C 1
ATOM 6916 O O . ALA B 1 424 ? -5.785 74.062 29.562 1 90.25 424 ALA B O 1
ATOM 6917 N N . THR B 1 425 ? -6.648 75.188 31.234 1 90.75 425 THR B N 1
ATOM 6918 C CA . THR B 1 425 ? -7.309 74 31.828 1 90.75 425 THR B CA 1
ATOM 6919 C C . THR B 1 425 ? -8.445 73.5 30.938 1 90.75 425 THR B C 1
ATOM 6921 O O . THR B 1 425 ? -8.719 72.312 30.875 1 90.75 425 THR B O 1
ATOM 6924 N N . GLU B 1 426 ? -9.133 74.438 30.266 1 90.5 426 GLU B N 1
ATOM 6925 C CA . GLU B 1 426 ? -10.188 74.062 29.328 1 90.5 426 GLU B CA 1
ATOM 6926 C C . GLU B 1 426 ? -9.617 73.312 28.125 1 90.5 426 GLU B C 1
ATOM 6928 O O . GLU B 1 426 ? -10.211 72.375 27.641 1 90.5 426 GLU B O 1
ATOM 6933 N N . GLN B 1 427 ? -8.453 73.812 27.703 1 87.69 427 GLN B N 1
ATOM 6934 C CA . GLN B 1 427 ? -7.77 73.125 26.609 1 87.69 427 GLN B CA 1
ATOM 6935 C C . GLN B 1 427 ? -7.359 71.688 27.016 1 87.69 427 GLN B C 1
ATOM 6937 O O . GLN B 1 427 ? -7.512 70.75 26.25 1 87.69 427 GLN B O 1
ATOM 6942 N N . ALA B 1 428 ? -6.84 71.5 28.219 1 85.69 428 ALA B N 1
ATOM 6943 C CA . ALA B 1 428 ? -6.441 70.188 28.734 1 85.69 428 ALA B CA 1
ATOM 6944 C C . ALA B 1 428 ? -7.645 69.312 28.891 1 85.69 428 ALA B C 1
ATOM 6946 O O . ALA B 1 428 ? -7.57 68.125 28.547 1 85.69 428 ALA B O 1
ATOM 6947 N N . ALA B 1 429 ? -8.711 69.812 29.359 1 84.81 429 ALA B N 1
ATOM 6948 C CA . ALA B 1 429 ? -9.93 69.062 29.547 1 84.81 429 ALA B CA 1
ATOM 6949 C C . ALA B 1 429 ? -10.477 68.562 28.203 1 84.81 429 ALA B C 1
ATOM 6951 O O . ALA B 1 429 ? -10.977 67.438 28.109 1 84.81 429 ALA B O 1
ATOM 6952 N N . SER B 1 430 ? -10.367 69.312 27.203 1 84.88 430 SER B N 1
ATOM 6953 C CA . SER B 1 430 ? -10.844 68.938 25.875 1 84.88 430 SER B CA 1
ATOM 6954 C C . SER B 1 430 ? -10 67.812 25.281 1 84.88 430 SER B C 1
ATOM 6956 O O . SER B 1 430 ? -10.516 66.938 24.578 1 84.88 430 SER B O 1
ATOM 6958 N N . MET B 1 431 ? -8.734 67.812 25.594 1 77.88 431 MET B N 1
ATOM 6959 C CA . MET B 1 431 ? -7.812 66.812 25.062 1 77.88 431 MET B CA 1
ATOM 6960 C C . MET B 1 431 ? -8.047 65.438 25.734 1 77.88 431 MET B C 1
ATOM 6962 O O . MET B 1 431 ? -7.883 64.375 25.109 1 77.88 431 MET B O 1
ATOM 6966 N N . MET B 1 432 ? -8.406 65.5 27 1 75.88 432 MET B N 1
ATOM 6967 C CA . MET B 1 432 ? -8.586 64.25 27.766 1 75.88 432 MET B CA 1
ATOM 6968 C C . MET B 1 432 ? -9.914 63.594 27.422 1 75.88 432 MET B C 1
ATOM 6970 O O . MET B 1 432 ? -10.078 62.375 27.609 1 75.88 432 MET B O 1
ATOM 6974 N N . SER B 1 433 ? -10.914 64.375 26.969 1 69.25 433 SER B N 1
ATOM 6975 C CA . SER B 1 433 ? -12.227 63.844 26.609 1 69.25 433 SER B CA 1
ATOM 6976 C C . SER B 1 433 ? -12.188 63.156 25.25 1 69.25 433 SER B C 1
ATOM 6978 O O . SER B 1 433 ? -13.141 62.469 24.875 1 69.25 433 SER B O 1
ATOM 6980 N N . ARG B 1 434 ? -11.055 63.188 24.438 1 61.72 434 ARG B N 1
ATOM 6981 C CA . ARG B 1 434 ? -10.945 62.531 23.141 1 61.72 434 ARG B CA 1
ATOM 6982 C C . ARG B 1 434 ? -10.266 61.188 23.266 1 61.72 434 ARG B C 1
ATOM 6984 O O . ARG B 1 434 ? -9.352 61 24.078 1 61.72 434 ARG B O 1
#